Protein AF-A0A428TX42-F1 (afdb_monomer)

Sequence (982 aa):
MDSECCDTRRVIIVSAWRRVDDSQFLLLQKSKIISSPAYPDNRLILAALPWVLSVTWAGIGLGTAGYGNIGAWCWFTSDEVRLLVNFIPRWVIIVAILFMYGNLYYMLHRAHRRMLSLRYFSSDGVSRQRNTEGLQQPQERPGPSANRQPLSNPAESEDKINKMKNLARRMLLYPLAYMLIWSLPTAVRIYQSTRGVPAPFALQTVDKACIVLQGFIDAVIYGINESSLAHWRNLIFHKPDEEIEEIELGSNNYGFHSRTGLNSKTSQQIEVRSNSLSTLDTDQFDRAGASVNSSQAVRGSQRTHLNTMIRAFPHLPASLRRPLANLFRPRLLVRCYAITPPRSRDHTQNASTAKRKYPGLGLDIRHDDSIDRDAIYPIGIHFNCDGSESEMLLVREVAMMMVMESITDKPDWHVKVFDTEIANKWKAEALALPVDAMYKEIAEDRIAWPDKAFPGQAPKPKIVLDEACVDYCIKELRAKAEYFKRSGLVPTLDASATVVKSDIMIDEKLKHELRSAFEKLKEEQKANPDWHPGTESRVQDLVHPSLYPLVYGRTRVMQNEVVGVQDAISWVGKGEVIPQSTETPSLVDIRRSIDYSVGGSKVDPTFWSLDYQWLPSNLAFQSDGSVKFTSYINNLHPQKHRDIYNSIEKLVERSLCTWDFCLAQHSSGNSSGLGRTKPRFPRPVNPCDSNLSNWNPSMPEGVVNVMSEGTLTPMYTQSEPNQDNEFEYNDYSDPRIIKWAETREAVQPNPPEFSAWPYGVARIPPLRERFQDSGLQIIVKMASIELDPDKNPSFPLGGWHVEGQMNEHIIGTALYYLDSENITPSSLQFRMQTSPYQDEYQTAVDQNSFSWMEQVFGVLLGPMSGGACLQNYGRVETREGRLLAFPNVFHHRVTPFELADKTKPGHRRFIALWLVDPFMRVISTANVPPQQEEWLEQKGIEGTMSAEEAKGHREKLMKERAAFRNDAEGSWEGVDYGFCEH

InterPro domains:
  IPR022596 G protein-coupled receptor GPR1/2/3, C-terminal [PF11970] (168-228)
  IPR023041 Glucose receptor Git3-like, N-terminal [PF11710] (45-113)
  IPR025340 Protein of unknown function DUF4246 [PTHR33119] (347-982)
  IPR049192 Domain of unknown function DUF4246, C-terminal [PF14033] (468-938)
  IPR049207 Domain of unknown function DUF4246, N-terminal [PF21666] (358-429)

Solvent-accessible surface area (backbone atoms only — not comparable to full-atom values): 58770 Å² total; per-residue (Å²): 142,77,82,89,81,86,90,73,94,78,91,84,90,84,79,79,91,79,72,63,65,64,71,59,53,60,68,65,70,78,58,98,80,85,85,62,93,88,58,78,90,54,61,67,55,66,65,42,47,64,55,54,53,51,52,53,34,51,50,53,36,45,77,74,48,33,76,37,79,73,88,85,54,77,37,59,62,41,56,61,50,44,43,62,55,56,48,48,56,50,52,53,52,48,51,51,49,50,51,53,53,47,52,51,48,49,53,52,49,54,50,47,51,56,53,47,52,52,53,47,57,63,48,61,72,70,73,75,82,86,91,83,82,89,80,91,84,83,89,86,85,86,80,88,80,81,88,83,79,83,80,80,63,68,66,61,61,50,50,57,50,48,52,52,52,50,50,54,51,56,62,56,44,52,60,55,51,49,48,61,47,46,47,57,42,49,52,52,45,52,48,28,55,76,64,76,46,84,69,58,69,71,59,53,53,48,36,55,46,35,63,62,47,45,63,55,50,53,48,49,70,71,55,67,42,73,69,50,50,50,51,51,44,56,72,74,55,77,73,84,90,76,92,80,82,88,82,88,83,84,90,80,90,82,83,83,84,83,85,86,88,76,91,82,82,84,80,90,82,84,82,92,85,84,84,86,84,84,84,88,81,85,88,84,89,88,82,87,87,89,81,88,86,86,88,90,81,92,89,86,68,89,82,62,64,74,71,57,68,72,70,78,63,87,88,65,63,75,83,62,56,61,65,63,62,62,77,75,59,83,91,78,80,82,79,79,73,85,74,77,76,77,82,82,74,85,69,76,91,72,76,90,75,73,80,61,61,21,48,58,50,86,44,51,62,83,59,75,61,66,89,82,43,78,57,41,65,29,35,42,78,53,83,58,28,78,72,21,50,25,76,89,56,40,46,44,54,37,49,42,34,46,50,47,45,62,46,70,72,40,88,63,34,68,59,44,55,76,37,68,69,58,36,52,51,51,44,53,55,59,68,66,55,61,53,70,63,54,49,41,65,49,27,62,62,69,66,75,78,59,102,62,79,58,91,57,55,58,45,82,70,89,67,64,72,52,72,66,48,48,51,46,39,54,54,47,49,48,52,48,22,63,40,23,79,75,69,48,45,42,84,32,54,57,22,46,51,19,34,34,36,24,72,64,69,66,49,73,65,60,52,48,53,49,51,52,42,50,54,53,51,51,63,72,33,61,90,65,67,48,54,42,84,94,44,84,70,30,33,37,48,72,25,39,46,60,47,73,41,45,33,45,59,59,33,30,35,37,73,54,80,73,28,32,35,92,56,24,79,80,38,47,53,47,59,49,65,37,71,53,68,85,89,67,80,50,76,70,57,51,79,65,35,62,43,48,40,83,90,16,88,38,78,54,78,73,51,41,68,63,54,53,37,58,44,26,18,36,32,40,65,42,97,88,72,53,58,42,68,50,12,31,51,64,78,46,60,48,84,86,38,49,68,47,52,58,46,50,35,56,48,47,64,49,45,47,64,42,48,51,31,22,44,44,38,22,36,89,96,42,68,41,32,34,45,43,61,50,65,84,63,78,81,78,79,66,50,18,56,84,41,56,82,46,32,44,69,50,79,58,88,80,52,62,52,59,70,75,66,67,84,84,78,94,84,83,83,87,83,88,87,80,97,70,85,85,77,84,75,80,73,75,80,42,68,68,57,40,52,43,38,46,60,26,26,54,56,73,85,77,72,64,85,89,72,76,78,68,66,80,61,64,72,56,79,48,63,69,76,74,32,46,90,77,22,44,37,39,36,59,32,33,38,36,37,44,30,36,54,92,80,37,43,55,46,72,68,49,68,67,40,53,70,78,47,65,59,49,44,40,31,31,42,34,37,37,25,69,43,66,40,48,55,46,83,37,30,41,36,36,31,33,38,30,62,39,69,40,70,90,47,58,88,42,41,57,89,94,26,45,68,38,47,26,70,44,45,37,46,47,66,51,85,92,58,73,19,37,29,57,47,43,47,46,69,46,78,64,49,63,52,30,37,38,26,33,34,24,22,42,32,32,28,44,48,44,36,34,41,62,51,64,89,41,61,25,38,42,30,36,36,41,40,34,36,30,38,74,84,62,64,60,65,27,26,20,23,31,39,62,43,60,34,87,82,44,95,66,72,89,52,62,56,43,38,52,73,66,56,26,50,58,50,26,53,52,51,53,51,47,52,54,48,45,39,53,56,44,48,54,51,54,60,64,38,50,38,42,63,86,83,129

Structure (mmCIF, N/CA/C/O backbone):
data_AF-A0A428TX42-F1
#
_entry.id   AF-A0A428TX42-F1
#
loop_
_atom_site.group_PDB
_atom_site.id
_atom_site.type_symbol
_atom_site.label_atom_id
_atom_site.label_alt_id
_atom_site.label_comp_id
_atom_site.label_asym_id
_atom_site.label_entity_id
_atom_site.label_seq_id
_atom_site.pdbx_PDB_ins_code
_atom_site.Cartn_x
_atom_site.Cartn_y
_atom_site.Cartn_z
_atom_site.occupancy
_atom_site.B_iso_or_equiv
_atom_site.auth_seq_id
_atom_site.auth_comp_id
_atom_site.auth_asym_id
_atom_site.auth_atom_id
_atom_site.pdbx_PDB_model_num
ATOM 1 N N . MET A 1 1 ? 60.419 65.254 -2.018 1.00 29.95 1 MET A N 1
ATOM 2 C CA . MET A 1 1 ? 60.829 64.579 -0.773 1.00 29.95 1 MET A CA 1
ATOM 3 C C . MET A 1 1 ? 59.709 63.688 -0.231 1.00 29.95 1 MET A C 1
ATOM 5 O O . MET A 1 1 ? 59.156 63.994 0.815 1.00 29.95 1 MET A O 1
ATOM 9 N N . ASP A 1 2 ? 59.277 62.621 -0.910 1.00 26.75 2 ASP A N 1
ATOM 10 C CA . ASP A 1 2 ? 59.524 62.203 -2.306 1.00 26.75 2 ASP A CA 1
ATOM 11 C C . ASP A 1 2 ? 58.310 61.478 -2.894 1.00 26.75 2 ASP A C 1
ATOM 13 O O . ASP A 1 2 ? 57.400 61.066 -2.177 1.00 26.75 2 ASP A O 1
ATOM 17 N N . SER A 1 3 ? 58.268 61.445 -4.224 1.00 31.53 3 SER A N 1
ATOM 18 C CA . SER A 1 3 ? 57.235 60.802 -5.034 1.00 31.53 3 SER A CA 1
ATOM 19 C C . SER A 1 3 ? 57.509 59.305 -5.225 1.00 31.53 3 SER A C 1
ATOM 21 O O . SER A 1 3 ? 58.548 58.801 -4.817 1.00 31.53 3 SER A O 1
ATOM 23 N N . GLU A 1 4 ? 56.585 58.633 -5.917 1.00 37.56 4 GLU A N 1
ATOM 24 C CA . GLU A 1 4 ? 56.716 57.263 -6.440 1.00 37.56 4 GLU A CA 1
ATOM 25 C C . GLU A 1 4 ? 56.729 56.129 -5.401 1.00 37.56 4 GLU A C 1
ATOM 27 O O . GLU A 1 4 ? 57.765 55.660 -4.939 1.00 37.56 4 GLU A O 1
ATOM 32 N N . CYS A 1 5 ? 55.543 55.567 -5.148 1.00 23.73 5 CYS A N 1
ATOM 33 C CA . CYS A 1 5 ? 55.428 54.133 -4.890 1.00 23.73 5 CYS A CA 1
ATOM 34 C C . CYS A 1 5 ? 54.065 53.607 -5.375 1.00 23.73 5 CYS A C 1
ATOM 36 O O . CYS A 1 5 ? 53.024 54.146 -5.005 1.00 23.73 5 CYS A O 1
ATOM 38 N N . CYS A 1 6 ? 54.087 52.541 -6.182 1.00 25.77 6 CYS A N 1
ATOM 39 C CA . CYS A 1 6 ? 52.932 51.726 -6.584 1.00 25.77 6 CYS A CA 1
ATOM 40 C C . CYS A 1 6 ? 51.797 52.391 -7.403 1.00 25.77 6 CYS A C 1
ATOM 42 O O . CYS A 1 6 ? 50.627 52.275 -7.042 1.00 25.77 6 CYS A O 1
ATOM 44 N N . ASP A 1 7 ? 52.106 52.897 -8.604 1.00 28.52 7 ASP A N 1
ATOM 45 C CA . ASP A 1 7 ? 51.321 52.453 -9.772 1.00 28.52 7 ASP A CA 1
ATOM 46 C C . ASP A 1 7 ? 52.098 51.328 -10.465 1.00 28.52 7 ASP A C 1
ATOM 48 O O . ASP A 1 7 ? 53.157 51.553 -11.054 1.00 28.52 7 ASP A O 1
ATOM 52 N N . THR A 1 8 ? 51.622 50.086 -10.350 1.00 27.09 8 THR A N 1
ATOM 53 C CA . THR A 1 8 ? 52.074 48.992 -11.220 1.00 27.09 8 THR A CA 1
ATOM 54 C C . THR A 1 8 ? 51.039 47.871 -11.266 1.00 27.09 8 THR A C 1
ATOM 56 O O . THR A 1 8 ? 50.727 47.233 -10.261 1.00 27.09 8 THR A O 1
ATOM 59 N N . ARG A 1 9 ? 50.516 47.574 -12.459 1.00 32.47 9 ARG A N 1
ATOM 60 C CA . ARG A 1 9 ? 49.597 46.447 -12.677 1.00 32.47 9 ARG A CA 1
ATOM 61 C C . ARG A 1 9 ? 50.326 45.101 -12.597 1.00 32.47 9 ARG A C 1
ATOM 63 O O . ARG A 1 9 ? 51.231 44.867 -13.395 1.00 32.47 9 ARG A O 1
ATOM 70 N N . ARG A 1 10 ? 49.807 44.155 -11.804 1.00 26.23 10 ARG A N 1
ATOM 71 C CA . ARG A 1 10 ? 49.754 42.721 -12.169 1.00 26.23 10 ARG A CA 1
ATOM 72 C C . ARG A 1 10 ? 48.729 41.964 -11.322 1.00 26.23 10 ARG A C 1
ATOM 74 O O . ARG A 1 10 ? 48.896 41.809 -10.120 1.00 26.23 10 ARG A O 1
ATOM 81 N N . VAL A 1 11 ? 47.676 41.470 -11.973 1.00 33.00 11 VAL A N 1
ATOM 82 C CA . VAL A 1 11 ? 46.716 40.533 -11.372 1.00 33.00 11 VAL A CA 1
ATOM 83 C C . VAL A 1 11 ? 47.312 39.129 -11.430 1.00 33.00 11 VAL A C 1
ATOM 85 O O . VAL A 1 11 ? 47.628 38.648 -12.516 1.00 33.00 11 VAL A O 1
ATOM 88 N N . ILE A 1 12 ? 47.424 38.461 -10.281 1.00 26.16 12 ILE A N 1
ATOM 89 C CA . ILE A 1 12 ? 47.679 37.017 -10.189 1.00 26.16 12 ILE A CA 1
ATOM 90 C C . ILE A 1 12 ? 46.667 36.437 -9.195 1.00 26.16 12 ILE A C 1
ATOM 92 O O . ILE A 1 12 ? 46.923 36.369 -7.997 1.00 26.16 12 ILE A O 1
ATOM 96 N N . ILE A 1 13 ? 45.488 36.052 -9.695 1.00 29.42 13 ILE A N 1
ATOM 97 C CA . ILE A 1 13 ? 44.427 35.386 -8.913 1.00 29.42 13 ILE A CA 1
ATOM 98 C C . ILE A 1 13 ? 43.945 34.134 -9.669 1.00 29.42 13 ILE A C 1
ATOM 100 O O . ILE A 1 13 ? 42.767 33.974 -9.963 1.00 29.42 13 ILE A O 1
ATOM 104 N N . VAL A 1 14 ? 44.881 33.242 -10.016 1.00 33.50 14 VAL A N 1
ATOM 105 C CA . VAL A 1 14 ? 44.592 31.872 -10.480 1.00 33.50 14 VAL A CA 1
ATOM 106 C C . VAL A 1 14 ? 45.710 30.939 -9.996 1.00 33.50 14 VAL A C 1
ATOM 108 O O . VAL A 1 14 ? 46.796 30.957 -10.568 1.00 33.50 14 VAL A O 1
ATOM 111 N N . SER A 1 15 ? 45.458 30.161 -8.933 1.00 25.56 15 SER A N 1
ATOM 112 C CA . SER A 1 15 ? 46.177 28.906 -8.577 1.00 25.56 15 SER A CA 1
ATOM 113 C C . SER A 1 15 ? 45.827 28.386 -7.172 1.00 25.56 15 SER A C 1
ATOM 115 O O . SER A 1 15 ? 45.624 27.189 -7.002 1.00 25.56 15 SER A O 1
ATOM 117 N N . ALA A 1 16 ? 45.717 29.265 -6.169 1.00 25.62 16 ALA A N 1
ATOM 118 C CA . ALA A 1 16 ? 45.469 28.874 -4.770 1.00 25.62 16 ALA A CA 1
ATOM 119 C C . ALA A 1 16 ? 43.995 28.530 -4.448 1.00 25.62 16 ALA A C 1
ATOM 121 O O . ALA A 1 16 ? 43.705 27.879 -3.448 1.00 25.62 16 ALA A O 1
ATOM 122 N N . TRP A 1 17 ? 43.060 28.946 -5.304 1.00 27.25 17 TRP A N 1
ATOM 123 C CA . TRP A 1 17 ? 41.604 28.972 -5.070 1.00 27.25 17 TRP A CA 1
ATOM 124 C C . TRP A 1 17 ? 40.878 27.608 -5.158 1.00 27.25 17 TRP A C 1
ATOM 126 O O . TRP A 1 17 ? 39.674 27.570 -5.381 1.00 27.25 17 TRP A O 1
ATOM 136 N N . ARG A 1 18 ? 41.594 26.478 -5.054 1.00 26.02 18 ARG A N 1
ATOM 137 C CA . ARG A 1 18 ? 41.039 25.136 -5.341 1.00 26.02 18 ARG A CA 1
ATOM 138 C C . ARG A 1 18 ? 41.632 24.006 -4.485 1.00 26.02 18 ARG A C 1
ATOM 140 O O . ARG A 1 18 ? 41.858 22.912 -4.987 1.00 26.02 18 ARG A O 1
ATOM 147 N N . ARG A 1 19 ? 42.014 24.304 -3.237 1.00 28.06 19 ARG A N 1
ATOM 148 C CA . ARG A 1 19 ? 42.573 23.297 -2.304 1.00 28.06 19 ARG A CA 1
ATOM 149 C C . ARG A 1 19 ? 42.284 23.549 -0.815 1.00 28.06 19 ARG A C 1
ATOM 151 O O . ARG A 1 19 ? 42.869 22.893 0.043 1.00 28.06 19 ARG A O 1
ATOM 158 N N . VAL A 1 20 ? 41.428 24.530 -0.508 1.00 29.72 20 VAL A N 1
ATOM 159 C CA . VAL A 1 20 ? 41.062 24.928 0.869 1.00 29.72 20 VAL A CA 1
ATOM 160 C C . VAL A 1 20 ? 39.581 24.653 1.169 1.00 29.72 20 VAL A C 1
ATOM 162 O O . VAL A 1 20 ? 39.264 24.341 2.311 1.00 29.72 20 VAL A O 1
ATOM 165 N N . ASP A 1 21 ? 38.696 24.668 0.162 1.00 32.75 21 ASP A N 1
ATOM 166 C CA . ASP A 1 21 ? 37.300 24.222 0.318 1.00 32.75 21 ASP A CA 1
ATOM 167 C C . ASP A 1 21 ? 37.222 22.745 0.740 1.00 32.75 21 ASP A C 1
ATOM 169 O O . ASP A 1 21 ? 36.602 22.414 1.753 1.00 32.75 21 ASP A O 1
ATOM 173 N N . ASP A 1 22 ? 37.909 21.860 0.007 1.00 30.05 22 ASP A N 1
ATOM 174 C CA . ASP A 1 22 ? 37.802 20.398 0.150 1.00 30.05 22 ASP A CA 1
ATOM 175 C C . ASP A 1 22 ? 38.069 19.910 1.586 1.00 30.05 22 ASP A C 1
ATOM 177 O O . ASP A 1 22 ? 37.405 18.999 2.089 1.00 30.05 22 ASP A O 1
ATOM 181 N N . SER A 1 23 ? 39.025 20.541 2.279 1.00 28.56 23 SER A N 1
ATOM 182 C CA . SER A 1 23 ? 39.456 20.139 3.622 1.00 28.56 23 SER A CA 1
ATOM 183 C C . SER A 1 23 ? 38.527 20.612 4.747 1.00 28.56 23 SER A C 1
ATOM 185 O O . SER A 1 23 ? 38.522 19.991 5.811 1.00 28.56 23 SER A O 1
ATOM 187 N N . GLN A 1 24 ? 37.686 21.630 4.521 1.00 29.58 24 GLN A N 1
ATOM 188 C CA . GLN A 1 24 ? 36.560 21.927 5.421 1.00 29.58 24 GLN A CA 1
ATOM 189 C C . GLN A 1 24 ? 35.307 21.118 5.055 1.00 29.58 24 GLN A C 1
ATOM 191 O O . GLN A 1 24 ? 34.583 20.683 5.954 1.00 29.58 24 GLN A O 1
ATOM 196 N N . PHE A 1 25 ? 35.084 20.837 3.767 1.00 29.98 25 PHE A N 1
ATOM 197 C CA . PHE A 1 25 ? 33.951 20.031 3.294 1.00 29.98 25 PHE A CA 1
ATOM 198 C C . PHE A 1 25 ? 33.965 18.604 3.878 1.00 29.98 25 PHE A C 1
ATOM 200 O O . PHE A 1 25 ? 32.959 18.133 4.416 1.00 29.98 25 PHE A O 1
ATOM 207 N N . LEU A 1 26 ? 35.132 17.948 3.865 1.00 32.34 26 LEU A N 1
ATOM 208 C CA . LEU A 1 26 ? 35.323 16.576 4.363 1.00 32.34 26 LEU A CA 1
ATOM 209 C C . LEU A 1 26 ? 35.004 16.381 5.858 1.00 32.34 26 LEU A C 1
ATOM 211 O O . LEU A 1 26 ? 34.656 15.273 6.269 1.00 32.34 26 LEU A O 1
ATOM 215 N N . LEU A 1 27 ? 35.097 17.431 6.682 1.00 30.95 27 LEU A N 1
ATOM 216 C CA . LEU A 1 27 ? 34.817 17.343 8.123 1.00 30.95 27 LEU A CA 1
ATOM 217 C C . LEU A 1 27 ? 33.318 17.361 8.457 1.00 30.95 27 LEU A C 1
ATOM 219 O O . LEU A 1 27 ? 32.926 16.807 9.483 1.00 30.95 27 LEU A O 1
ATOM 223 N N . LEU A 1 28 ? 32.476 17.934 7.591 1.00 30.20 28 LEU A N 1
ATOM 224 C CA . LEU A 1 28 ? 31.014 17.904 7.741 1.00 30.20 28 LEU A CA 1
ATOM 225 C C . LEU A 1 28 ? 30.383 16.627 7.162 1.00 30.20 28 LEU A C 1
ATOM 227 O O . LEU A 1 28 ? 29.276 16.258 7.544 1.00 30.20 28 LEU A O 1
ATOM 231 N N . GLN A 1 29 ? 31.090 15.914 6.283 1.00 28.75 29 GLN A N 1
ATOM 232 C CA . GLN A 1 29 ? 30.571 14.723 5.601 1.00 28.75 29 GLN A CA 1
ATOM 233 C C . GLN A 1 29 ? 30.503 13.467 6.499 1.00 28.75 29 GLN A C 1
ATOM 235 O O . GLN A 1 29 ? 29.820 12.504 6.157 1.00 28.75 29 GLN A O 1
ATOM 240 N N . LYS A 1 30 ? 31.175 13.457 7.663 1.00 29.95 30 LYS A N 1
ATOM 241 C CA . LYS A 1 30 ? 31.273 12.284 8.562 1.00 29.95 30 LYS A CA 1
ATOM 242 C C . LYS A 1 30 ? 30.265 12.242 9.725 1.00 29.95 30 LYS A C 1
ATOM 244 O O . LYS A 1 30 ? 30.434 11.442 10.643 1.00 29.95 30 LYS A O 1
ATOM 249 N N . SER A 1 31 ? 29.197 13.045 9.701 1.00 30.83 31 SER A N 1
ATOM 250 C CA . SER A 1 31 ? 28.171 13.072 10.761 1.00 30.83 31 SER A CA 1
ATOM 251 C C . SER A 1 31 ? 26.724 13.006 10.233 1.00 30.83 31 SER A C 1
ATOM 253 O O . SER A 1 31 ? 25.964 13.968 10.346 1.00 30.83 31 SER A O 1
ATOM 255 N N . LYS A 1 32 ? 26.302 11.820 9.749 1.00 32.25 32 LYS A N 1
ATOM 256 C CA . LYS A 1 32 ? 24.892 11.440 9.459 1.00 32.25 32 LYS A CA 1
ATOM 257 C C . LYS A 1 32 ? 24.007 11.422 10.737 1.00 32.25 32 LYS A C 1
ATOM 259 O O . LYS A 1 32 ? 23.503 10.380 11.139 1.00 32.25 32 LYS A O 1
ATOM 264 N N . ILE A 1 33 ? 23.873 12.556 11.434 1.00 29.39 33 ILE A N 1
ATOM 265 C CA . ILE A 1 33 ? 23.081 12.709 12.679 1.00 29.39 33 ILE A CA 1
ATOM 266 C C . ILE A 1 33 ? 22.142 13.936 12.632 1.00 29.39 33 ILE A C 1
ATOM 268 O O . ILE A 1 33 ? 21.227 14.038 13.445 1.00 29.39 33 ILE A O 1
ATOM 272 N N . ILE A 1 34 ? 22.299 14.848 11.661 1.00 30.14 34 ILE A N 1
ATOM 273 C CA . ILE A 1 34 ? 21.382 15.987 11.449 1.00 30.14 34 ILE A CA 1
ATOM 274 C C . ILE A 1 34 ? 20.886 15.998 9.996 1.00 30.14 34 ILE A C 1
ATOM 276 O O . ILE A 1 34 ? 21.194 16.889 9.211 1.00 30.14 34 ILE A O 1
ATOM 280 N N . SER A 1 35 ? 20.108 14.976 9.647 1.00 29.47 35 SER A N 1
ATOM 281 C CA . SER A 1 35 ? 19.353 14.874 8.395 1.00 29.47 35 SER A CA 1
ATOM 282 C C . SER A 1 35 ? 17.888 14.599 8.738 1.00 29.47 35 SER A C 1
ATOM 284 O O . SER A 1 35 ? 17.494 13.456 8.945 1.00 29.47 35 SER A O 1
ATOM 286 N N . SER A 1 36 ? 17.101 15.669 8.872 1.00 28.47 36 SER A N 1
ATOM 287 C CA . SER A 1 36 ? 15.658 15.627 9.138 1.00 28.47 36 SER A CA 1
ATOM 288 C C . SER A 1 36 ? 14.933 16.436 8.054 1.00 28.47 36 SER A C 1
ATOM 290 O O . SER A 1 36 ? 15.426 17.520 7.731 1.00 28.47 36 SER A O 1
ATOM 292 N N . PRO A 1 37 ? 13.786 15.986 7.499 1.00 29.62 37 PRO A N 1
ATOM 293 C CA . PRO A 1 37 ? 13.192 16.592 6.294 1.00 29.62 37 PRO A CA 1
ATOM 294 C C . PRO A 1 37 ? 12.644 18.023 6.454 1.00 29.62 37 PRO A C 1
ATOM 296 O O . PRO A 1 37 ? 12.145 18.602 5.495 1.00 29.62 37 PRO A O 1
ATOM 299 N N . ALA A 1 38 ? 12.691 18.598 7.659 1.00 32.97 38 ALA A N 1
ATOM 300 C CA . ALA A 1 38 ? 12.035 19.862 8.001 1.00 32.97 38 ALA A CA 1
ATOM 301 C C . ALA A 1 38 ? 12.805 21.141 7.599 1.00 32.97 38 ALA A C 1
ATOM 303 O O . ALA A 1 38 ? 12.337 22.241 7.892 1.00 32.97 38 ALA A O 1
ATOM 304 N N . TYR A 1 39 ? 13.972 21.026 6.955 1.00 34.41 39 TYR A N 1
ATOM 305 C CA . TYR A 1 39 ? 14.781 22.171 6.523 1.00 34.41 39 TYR A CA 1
ATOM 306 C C . TYR A 1 39 ? 15.219 22.016 5.057 1.00 34.41 39 TYR A C 1
ATOM 308 O O . TYR A 1 39 ? 15.796 20.982 4.721 1.00 34.41 39 TYR A O 1
ATOM 316 N N . PRO A 1 40 ? 14.998 23.023 4.185 1.00 38.06 40 PRO A N 1
ATOM 317 C CA . PRO A 1 40 ? 15.529 23.001 2.822 1.00 38.06 40 PRO A CA 1
ATOM 318 C C . PRO A 1 40 ? 17.065 23.014 2.837 1.00 38.06 40 PRO A C 1
ATOM 320 O O . PRO A 1 40 ? 17.670 23.525 3.785 1.00 38.06 40 PRO A O 1
ATOM 323 N N . ASP A 1 41 ? 17.690 22.459 1.789 1.00 49.62 41 ASP A N 1
ATOM 324 C CA . ASP A 1 41 ? 19.135 22.177 1.733 1.00 49.62 41 ASP A CA 1
ATOM 325 C C . ASP A 1 41 ? 19.983 23.454 1.544 1.00 49.62 41 ASP A C 1
ATOM 327 O O . ASP A 1 41 ? 20.590 23.731 0.508 1.00 49.62 41 ASP A O 1
ATOM 331 N N . ASN A 1 42 ? 19.997 24.278 2.591 1.00 49.53 42 ASN A N 1
ATOM 332 C CA . ASN A 1 42 ? 20.498 25.648 2.639 1.00 49.53 42 ASN A CA 1
ATOM 333 C C . ASN A 1 42 ? 22.037 25.757 2.598 1.00 49.53 42 ASN A C 1
ATOM 335 O O . ASN A 1 42 ? 22.591 26.749 3.073 1.00 49.53 42 ASN A O 1
ATOM 339 N N . ARG A 1 43 ? 22.751 24.785 2.014 1.00 58.91 43 ARG A N 1
ATOM 340 C CA . ARG A 1 43 ? 24.224 24.789 1.880 1.00 58.91 43 ARG A CA 1
ATOM 341 C C . ARG A 1 43 ? 24.731 26.064 1.222 1.00 58.91 43 ARG A C 1
ATOM 343 O O . ARG A 1 43 ? 25.683 26.662 1.711 1.00 58.91 43 ARG A O 1
ATOM 350 N N . LEU A 1 44 ? 24.053 26.519 0.165 1.00 63.44 44 LEU A N 1
ATOM 351 C CA . LEU A 1 44 ? 24.403 27.755 -0.535 1.00 63.44 44 LEU A CA 1
ATOM 352 C C . LEU A 1 44 ? 24.259 28.990 0.373 1.00 63.44 44 LEU A C 1
ATOM 354 O O . LEU A 1 44 ? 25.095 29.886 0.329 1.00 63.44 44 LEU A O 1
ATOM 358 N N . ILE A 1 45 ? 23.232 29.019 1.231 1.00 69.44 45 ILE A N 1
ATOM 359 C CA . ILE A 1 45 ? 22.996 30.108 2.191 1.00 69.44 45 ILE A CA 1
ATOM 360 C C . ILE A 1 45 ? 24.038 30.061 3.313 1.00 69.44 45 ILE A C 1
ATOM 362 O O . ILE A 1 45 ? 24.620 31.090 3.639 1.00 69.44 45 ILE A O 1
ATOM 366 N N . LEU A 1 46 ? 24.321 28.881 3.871 1.00 67.56 46 LEU A N 1
ATOM 367 C CA . LEU A 1 46 ? 25.332 28.693 4.917 1.00 67.56 46 LEU A CA 1
ATOM 368 C C . LEU A 1 46 ? 26.746 29.037 4.424 1.00 67.56 46 LEU A C 1
ATOM 370 O O . LEU A 1 46 ? 27.509 29.647 5.168 1.00 67.56 46 LEU A O 1
ATOM 374 N N . ALA A 1 47 ? 27.072 28.715 3.169 1.00 71.62 47 ALA A N 1
ATOM 375 C CA . ALA A 1 47 ? 28.327 29.106 2.534 1.00 71.62 47 ALA A CA 1
ATOM 376 C C . ALA A 1 47 ? 28.383 30.612 2.220 1.00 71.62 47 ALA A C 1
ATOM 378 O O . ALA A 1 47 ? 29.417 31.240 2.430 1.00 71.62 47 ALA A O 1
ATOM 379 N N . ALA A 1 48 ? 27.287 31.219 1.749 1.00 77.12 48 ALA A N 1
ATOM 380 C CA . ALA A 1 48 ? 27.246 32.641 1.403 1.00 77.12 48 ALA A CA 1
ATOM 381 C C . ALA A 1 48 ? 27.213 33.576 2.626 1.00 77.12 48 ALA A C 1
ATOM 383 O O . ALA A 1 48 ? 27.767 34.674 2.570 1.00 77.12 48 ALA A O 1
ATOM 384 N N . LEU A 1 49 ? 26.580 33.167 3.729 1.00 79.81 49 LEU A N 1
ATOM 385 C CA . LEU A 1 49 ? 26.303 34.018 4.892 1.00 79.81 49 LEU A CA 1
ATOM 386 C C . LEU A 1 49 ? 27.566 34.655 5.520 1.00 79.81 49 LEU A C 1
ATOM 388 O O . LEU A 1 49 ? 27.534 35.866 5.754 1.00 79.81 49 LEU A O 1
ATOM 392 N N . PRO A 1 50 ? 28.696 33.942 5.729 1.00 79.94 50 PRO A N 1
ATOM 393 C CA . PRO A 1 50 ? 29.942 34.553 6.199 1.00 79.94 50 PRO A CA 1
ATOM 394 C C . PRO A 1 50 ? 30.492 35.627 5.250 1.00 79.94 50 PRO A C 1
ATOM 396 O O . PRO A 1 50 ? 30.932 36.685 5.707 1.00 79.94 50 PRO A O 1
ATOM 399 N N . TRP A 1 51 ? 30.438 35.389 3.935 1.00 84.19 51 TRP A N 1
ATOM 400 C CA . TRP A 1 51 ? 30.930 36.326 2.921 1.00 84.19 51 TRP A CA 1
ATOM 401 C C . TRP A 1 51 ? 30.040 37.563 2.810 1.00 84.19 51 TRP A C 1
ATOM 403 O O . TRP A 1 51 ? 30.551 38.680 2.860 1.00 84.19 51 TRP A O 1
ATOM 413 N N . VAL A 1 52 ? 28.718 37.378 2.731 1.00 85.50 52 VAL A N 1
ATOM 414 C CA . VAL A 1 52 ? 27.742 38.476 2.659 1.00 85.50 52 VAL A CA 1
ATOM 415 C C . VAL A 1 52 ? 27.861 39.373 3.889 1.00 85.50 52 VAL A C 1
ATOM 417 O O . VAL A 1 52 ? 28.036 40.579 3.734 1.00 85.50 52 VAL A O 1
ATOM 420 N N . LEU A 1 53 ? 27.883 38.806 5.102 1.00 82.25 53 LEU A N 1
ATOM 421 C CA . LEU A 1 53 ? 28.070 39.593 6.326 1.00 82.25 53 LEU A CA 1
ATOM 422 C C . LEU A 1 53 ? 29.413 40.338 6.334 1.00 82.25 53 LEU A C 1
ATOM 424 O O . LEU A 1 53 ? 29.446 41.522 6.667 1.00 82.25 53 LEU A O 1
ATOM 428 N N . SER A 1 54 ? 30.509 39.682 5.940 1.00 83.06 54 SER A N 1
ATOM 429 C CA . SER A 1 54 ? 31.843 40.302 5.922 1.00 83.06 54 SER A CA 1
ATOM 430 C C . SER A 1 54 ? 31.932 41.469 4.933 1.00 83.06 54 SER A C 1
ATOM 432 O O . SER A 1 54 ? 32.475 42.520 5.274 1.00 83.06 54 SER A O 1
ATOM 434 N N . VAL A 1 55 ? 31.365 41.317 3.731 1.00 86.56 55 VAL A N 1
ATOM 435 C CA . VAL A 1 55 ? 31.324 42.369 2.702 1.00 86.56 55 VAL A CA 1
ATOM 436 C C . VAL A 1 55 ? 30.415 43.523 3.130 1.00 86.56 55 VAL A C 1
ATOM 438 O O . VAL A 1 55 ? 30.816 44.681 3.005 1.00 86.56 55 VAL A O 1
ATOM 441 N N . THR A 1 56 ? 29.234 43.242 3.692 1.00 85.50 56 THR A N 1
ATOM 442 C CA . THR A 1 56 ? 28.321 44.277 4.204 1.00 85.50 56 THR A CA 1
ATOM 443 C C . THR A 1 56 ? 28.980 45.107 5.305 1.00 85.50 56 THR A C 1
ATOM 445 O O . THR A 1 56 ? 28.992 46.336 5.220 1.00 85.50 56 THR A O 1
ATOM 448 N N . TRP A 1 57 ? 29.592 44.463 6.304 1.00 82.56 57 TRP A N 1
ATOM 449 C CA . TRP A 1 57 ? 30.298 45.166 7.377 1.00 82.56 57 TRP A CA 1
ATOM 450 C C . TRP A 1 57 ? 31.501 45.964 6.854 1.00 82.56 57 TRP A C 1
ATOM 452 O O . TRP A 1 57 ? 31.647 47.138 7.200 1.00 82.56 57 TRP A O 1
ATOM 462 N N . ALA A 1 58 ? 32.319 45.394 5.962 1.00 81.50 58 ALA A N 1
ATOM 463 C CA . ALA A 1 58 ? 33.440 46.111 5.352 1.00 81.50 58 ALA A CA 1
ATOM 464 C C . ALA A 1 58 ? 32.990 47.359 4.565 1.00 81.50 58 ALA A C 1
ATOM 466 O O . ALA A 1 58 ? 33.608 48.416 4.694 1.00 81.50 58 ALA A O 1
ATOM 467 N N . GLY A 1 59 ? 31.887 47.264 3.812 1.00 83.69 59 GLY A N 1
ATOM 468 C CA . GLY A 1 59 ? 31.292 48.390 3.086 1.00 83.69 59 GLY A CA 1
ATOM 469 C C . GLY A 1 59 ? 30.789 49.506 4.009 1.00 83.69 59 GLY A C 1
ATOM 470 O O . GLY A 1 59 ? 31.070 50.678 3.760 1.00 83.69 59 GLY A O 1
ATOM 471 N N . ILE A 1 60 ? 30.122 49.151 5.114 1.00 82.88 60 ILE A N 1
ATOM 472 C CA . ILE A 1 60 ? 29.675 50.112 6.139 1.00 82.88 60 ILE A CA 1
ATOM 473 C C . ILE A 1 60 ? 30.877 50.832 6.772 1.00 82.88 60 ILE A C 1
ATOM 475 O O . ILE A 1 60 ? 30.869 52.058 6.887 1.00 82.88 60 ILE A O 1
ATOM 479 N N . GLY A 1 61 ? 31.934 50.100 7.145 1.00 79.81 61 GLY A N 1
ATOM 480 C CA . GLY A 1 61 ? 33.146 50.690 7.727 1.00 79.81 61 GLY A CA 1
ATOM 481 C C . GLY A 1 61 ? 33.904 51.607 6.759 1.00 79.81 61 GLY A C 1
ATOM 482 O O . GLY A 1 61 ? 34.348 52.691 7.145 1.00 79.81 61 GLY A O 1
ATOM 483 N N . LEU A 1 62 ? 33.992 51.216 5.483 1.00 82.06 62 LEU A N 1
ATOM 484 C CA . LEU A 1 62 ? 34.572 52.034 4.415 1.00 82.06 62 LEU A CA 1
ATOM 485 C C . LEU A 1 62 ? 33.801 53.350 4.243 1.00 82.06 62 LEU A C 1
ATOM 487 O O . LEU A 1 62 ? 34.416 54.414 4.257 1.00 82.06 62 LEU A O 1
ATOM 491 N N . GLY A 1 63 ? 32.472 53.282 4.119 1.00 78.75 63 GLY A N 1
ATOM 492 C CA . GLY A 1 63 ? 31.621 54.450 3.874 1.00 78.75 63 GLY A CA 1
ATOM 493 C C . GLY A 1 63 ? 31.504 55.425 5.052 1.00 78.75 63 GLY A C 1
ATOM 494 O O . GLY A 1 63 ? 31.179 56.587 4.835 1.00 78.75 63 GLY A O 1
ATOM 495 N N . THR A 1 64 ? 31.775 54.979 6.284 1.00 79.94 64 THR A N 1
ATOM 496 C CA . THR A 1 64 ? 31.638 55.806 7.501 1.00 79.94 64 THR A CA 1
ATOM 497 C C . THR A 1 64 ? 32.948 56.400 8.020 1.00 79.94 64 THR A C 1
ATOM 499 O O . THR A 1 64 ? 32.909 57.454 8.649 1.00 79.94 64 THR A O 1
ATOM 502 N N . ALA A 1 65 ? 34.103 55.766 7.774 1.00 76.88 65 ALA A N 1
ATOM 503 C CA . ALA A 1 65 ? 35.393 56.232 8.303 1.00 76.88 65 ALA A CA 1
ATOM 504 C C . ALA A 1 65 ? 36.560 56.235 7.299 1.00 76.88 65 ALA A C 1
ATOM 506 O O . ALA A 1 65 ? 37.606 56.818 7.596 1.00 76.88 65 ALA A O 1
ATOM 507 N N . GLY A 1 66 ? 36.435 55.576 6.143 1.00 78.12 66 GLY A N 1
ATOM 508 C CA . GLY A 1 66 ? 37.559 55.361 5.228 1.00 78.12 66 GLY A CA 1
ATOM 509 C C . GLY A 1 66 ? 38.709 54.549 5.846 1.00 78.12 66 GLY A C 1
ATOM 510 O O . GLY A 1 66 ? 38.664 54.147 7.010 1.00 78.12 66 GLY A O 1
ATOM 511 N N . TYR A 1 67 ? 39.762 54.306 5.064 1.00 80.75 67 TYR A N 1
ATOM 512 C CA . TYR A 1 67 ? 40.969 53.597 5.505 1.00 80.75 67 TYR A CA 1
ATOM 513 C C . TYR A 1 67 ? 42.150 54.558 5.696 1.00 80.75 67 TYR A C 1
ATOM 515 O O . TYR A 1 67 ? 42.324 55.498 4.924 1.00 80.75 67 TYR A O 1
ATOM 523 N N . GLY A 1 68 ? 42.993 54.289 6.694 1.00 74.81 68 GLY A N 1
ATOM 524 C CA . GLY A 1 68 ? 44.230 55.025 6.955 1.00 74.81 68 GLY A CA 1
ATOM 525 C C . GLY A 1 68 ? 45.266 54.195 7.717 1.00 74.81 68 GLY A C 1
ATOM 526 O O . GLY A 1 68 ? 44.976 53.113 8.232 1.00 74.81 68 GLY A O 1
ATOM 527 N N . ASN A 1 69 ? 46.500 54.698 7.788 1.00 77.25 69 ASN A N 1
ATOM 528 C CA . ASN A 1 69 ? 47.594 54.042 8.505 1.00 77.25 69 ASN A CA 1
ATOM 529 C C . ASN A 1 69 ? 47.432 54.203 10.028 1.00 77.25 69 ASN A C 1
ATOM 531 O O . ASN A 1 69 ? 47.386 55.324 10.529 1.00 77.25 69 ASN A O 1
ATOM 535 N N . ILE A 1 70 ? 47.406 53.085 10.761 1.00 68.94 70 ILE A N 1
ATOM 536 C CA . ILE A 1 70 ? 47.300 53.050 12.233 1.00 68.94 70 ILE A CA 1
ATOM 537 C C . ILE A 1 70 ? 48.604 52.599 12.932 1.00 68.94 70 ILE A C 1
ATOM 539 O O . ILE A 1 70 ? 48.601 52.070 14.050 1.00 68.94 70 ILE A O 1
ATOM 543 N N . GLY A 1 71 ? 49.744 52.750 12.251 1.00 64.88 71 GLY A N 1
ATOM 544 C CA . GLY A 1 71 ? 51.069 52.398 12.769 1.00 64.88 71 GLY A CA 1
ATOM 545 C C . GLY A 1 71 ? 51.304 50.888 12.891 1.00 64.88 71 GLY A C 1
ATOM 546 O O . GLY A 1 71 ? 51.916 50.446 13.863 1.00 64.88 71 GLY A O 1
ATOM 547 N N . ALA A 1 72 ? 50.742 50.094 11.976 1.00 65.56 72 ALA A N 1
ATOM 548 C CA . ALA A 1 72 ? 51.057 48.669 11.786 1.00 65.56 72 ALA A CA 1
ATOM 549 C C . ALA A 1 72 ? 50.545 48.167 10.425 1.00 65.56 72 ALA A C 1
ATOM 551 O O . ALA A 1 72 ? 51.283 47.555 9.663 1.00 65.56 72 ALA A O 1
ATOM 552 N N . TRP A 1 73 ? 49.286 48.476 10.114 1.00 78.81 73 TRP A N 1
ATOM 553 C CA . TRP A 1 73 ? 48.617 48.173 8.850 1.00 78.81 73 TRP A CA 1
ATOM 554 C C . TRP A 1 73 ? 47.600 49.276 8.516 1.00 78.81 73 TRP A C 1
ATOM 556 O O . TRP A 1 73 ? 47.385 50.201 9.306 1.00 78.81 73 TRP A O 1
ATOM 566 N N . CYS A 1 74 ? 46.984 49.193 7.336 1.00 81.62 74 CYS A N 1
ATOM 567 C CA . CYS A 1 74 ? 45.905 50.090 6.930 1.00 81.62 74 CYS A CA 1
ATOM 568 C C . CYS A 1 74 ? 44.562 49.579 7.485 1.00 81.62 74 CYS A C 1
ATOM 570 O O . CYS A 1 74 ? 44.225 48.412 7.289 1.00 81.62 74 CYS A O 1
ATOM 572 N N . TRP A 1 75 ? 43.802 50.414 8.198 1.00 79.31 75 TRP A N 1
ATOM 573 C CA . TRP A 1 75 ? 42.510 50.038 8.798 1.00 79.31 75 TRP A CA 1
ATOM 574 C C . TRP A 1 75 ? 41.561 51.246 8.883 1.00 79.31 75 TRP A C 1
ATOM 576 O O . TRP A 1 75 ? 41.946 52.357 8.523 1.00 79.31 75 TRP A O 1
ATOM 586 N N . PHE A 1 76 ? 40.325 51.048 9.354 1.00 83.88 76 PHE A N 1
ATOM 587 C CA . PHE A 1 76 ? 39.337 52.123 9.495 1.00 83.88 76 PHE A CA 1
ATOM 588 C C . PHE A 1 76 ? 39.867 53.236 10.403 1.00 83.88 76 PHE A C 1
ATOM 590 O O . PHE A 1 76 ? 40.510 52.929 11.408 1.00 83.88 76 PHE A O 1
ATOM 597 N N . THR A 1 77 ? 39.620 54.510 10.091 1.00 73.69 77 THR A N 1
ATOM 598 C CA . THR A 1 77 ? 40.234 55.626 10.845 1.00 73.69 77 THR A CA 1
ATOM 599 C C . THR A 1 77 ? 39.636 55.834 12.246 1.00 73.69 77 THR A C 1
ATOM 601 O O . THR A 1 77 ? 40.389 56.092 13.186 1.00 73.69 77 THR A O 1
ATOM 604 N N . SER A 1 78 ? 38.322 55.649 12.415 1.00 80.81 78 SER A N 1
ATOM 605 C CA . SER A 1 78 ? 37.605 55.808 13.693 1.00 80.81 78 SER A CA 1
ATOM 606 C C . SER A 1 78 ? 37.626 54.536 14.552 1.00 80.81 78 SER A C 1
ATOM 608 O O . SER A 1 78 ? 37.312 53.445 14.071 1.00 80.81 78 SER A O 1
ATOM 610 N N . ASP A 1 79 ? 37.938 54.676 15.846 1.00 77.19 79 ASP A N 1
ATOM 611 C CA . ASP A 1 79 ? 37.862 53.584 16.828 1.00 77.19 79 ASP A CA 1
ATOM 612 C C . ASP A 1 79 ? 36.427 53.120 17.117 1.00 77.19 79 ASP A C 1
ATOM 614 O O . ASP A 1 79 ? 36.208 51.929 17.337 1.00 77.19 79 ASP A O 1
ATOM 618 N N . GLU A 1 80 ? 35.439 54.014 17.038 1.00 78.75 80 GLU A N 1
ATOM 619 C CA . GLU A 1 80 ? 34.019 53.663 17.191 1.00 78.75 80 GLU A CA 1
ATOM 620 C C . GLU A 1 80 ? 33.553 52.760 16.043 1.00 78.75 80 GLU A C 1
ATOM 622 O O . GLU A 1 80 ? 32.895 51.742 16.263 1.00 78.75 80 GLU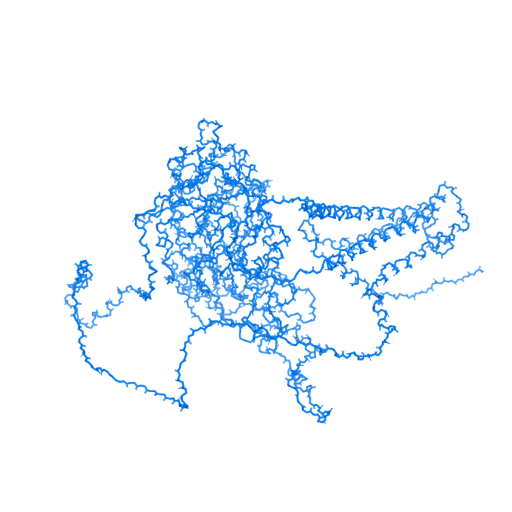 A O 1
ATOM 627 N N . VAL A 1 81 ? 33.976 53.078 14.814 1.00 81.56 81 VAL A N 1
ATOM 628 C CA . VAL A 1 81 ? 33.685 52.261 13.630 1.00 81.56 81 VAL A CA 1
ATOM 629 C C . VAL A 1 81 ? 34.427 50.924 13.696 1.00 81.56 81 VAL A C 1
ATOM 631 O O . VAL A 1 81 ? 33.827 49.897 13.390 1.00 81.56 81 VAL A O 1
ATOM 634 N N . ARG A 1 82 ? 35.682 50.875 14.178 1.00 82.06 82 ARG A N 1
ATOM 635 C CA . ARG A 1 82 ? 36.365 49.591 14.457 1.00 82.06 82 ARG A CA 1
ATOM 636 C C . ARG A 1 82 ? 35.553 48.740 15.440 1.00 82.06 82 ARG A C 1
ATOM 638 O O . ARG A 1 82 ? 35.323 47.561 15.162 1.00 82.06 82 ARG A O 1
ATOM 645 N N . LEU A 1 83 ? 35.111 49.326 16.557 1.00 81.94 83 LEU A N 1
ATOM 646 C CA . LEU A 1 83 ? 34.345 48.645 17.605 1.00 81.94 83 LEU A CA 1
ATOM 647 C C . LEU A 1 83 ? 33.027 48.071 17.053 1.00 81.94 83 LEU A C 1
ATOM 649 O O . LEU A 1 83 ? 32.774 46.874 17.203 1.00 81.94 83 LEU A O 1
ATOM 653 N N . LEU A 1 84 ? 32.244 48.898 16.354 1.00 82.38 84 LEU A N 1
ATOM 654 C CA . LEU A 1 84 ? 30.956 48.529 15.761 1.00 82.38 84 LEU A CA 1
ATOM 655 C C . LEU A 1 84 ? 31.083 47.457 14.670 1.00 82.38 84 LEU A C 1
ATOM 657 O O . LEU A 1 84 ? 30.345 46.477 14.682 1.00 82.38 84 LEU A O 1
ATOM 661 N N . VAL A 1 85 ? 32.012 47.642 13.730 1.00 82.75 85 VAL A N 1
ATOM 662 C CA . VAL A 1 85 ? 32.086 46.858 12.485 1.00 82.75 85 VAL A CA 1
ATOM 663 C C . VAL A 1 85 ? 32.884 45.559 12.646 1.00 82.75 85 VAL A C 1
ATOM 665 O O . VAL A 1 85 ? 32.669 44.613 11.894 1.00 82.75 85 VAL A O 1
ATOM 668 N N . ASN A 1 86 ? 33.817 45.488 13.603 1.00 79.25 86 ASN A N 1
ATOM 669 C CA . ASN A 1 86 ? 34.748 44.357 13.723 1.00 79.25 86 ASN A CA 1
ATOM 670 C C . ASN A 1 86 ? 34.681 43.641 15.080 1.00 79.25 86 ASN A C 1
ATOM 672 O O . ASN A 1 86 ? 34.723 42.413 15.117 1.00 79.25 86 ASN A O 1
ATOM 676 N N . PHE A 1 87 ? 34.562 44.371 16.194 1.00 83.81 87 PHE A N 1
ATOM 677 C CA . PHE A 1 87 ? 34.591 43.758 17.528 1.00 83.81 87 PHE A CA 1
ATOM 678 C C . PHE A 1 87 ? 33.213 43.256 17.977 1.00 83.81 87 PHE A C 1
ATOM 680 O O . PHE A 1 87 ? 33.113 42.114 18.425 1.00 83.81 87 PHE A O 1
ATOM 687 N N . ILE A 1 88 ? 32.143 44.043 17.817 1.00 84.06 88 ILE A N 1
ATOM 688 C CA . ILE A 1 88 ? 30.785 43.618 18.207 1.00 84.06 88 ILE A CA 1
ATOM 689 C C . ILE A 1 88 ? 30.352 42.320 17.486 1.00 84.06 88 ILE A C 1
ATOM 691 O O . ILE A 1 88 ? 29.942 41.388 18.184 1.00 84.06 88 ILE A O 1
ATOM 695 N N . PRO A 1 89 ? 30.514 42.159 16.153 1.00 84.00 89 PRO A N 1
ATOM 696 C CA . PRO A 1 89 ? 30.178 40.907 15.470 1.00 84.00 89 PRO A CA 1
ATOM 697 C C . PRO A 1 89 ? 30.951 39.687 15.993 1.00 84.00 89 PRO A C 1
ATOM 699 O O . PRO A 1 89 ? 30.367 38.611 16.123 1.00 84.00 89 PRO A O 1
ATOM 702 N N . ARG A 1 90 ? 32.233 39.841 16.368 1.00 83.31 90 ARG A N 1
ATOM 703 C CA . ARG A 1 90 ? 33.022 38.754 16.983 1.00 83.31 90 ARG A CA 1
ATOM 704 C C . ARG A 1 90 ? 32.423 38.312 18.312 1.00 83.31 90 ARG A C 1
ATOM 706 O O . ARG A 1 90 ? 32.273 37.114 18.525 1.00 83.31 90 ARG A O 1
ATOM 713 N N . TRP A 1 91 ? 32.035 39.248 19.177 1.00 86.12 91 TRP A N 1
ATOM 714 C CA . TRP A 1 91 ? 31.408 38.910 20.459 1.00 86.12 91 TRP A CA 1
ATOM 715 C C . TRP A 1 91 ? 30.031 38.266 20.297 1.00 86.12 91 TRP A C 1
ATOM 717 O O . TRP A 1 91 ? 29.737 37.313 21.014 1.00 86.12 91 TRP A O 1
ATOM 727 N N . VAL A 1 92 ? 29.227 38.694 19.318 1.00 84.88 92 VAL A N 1
ATOM 728 C CA . VAL A 1 92 ? 27.956 38.025 18.981 1.00 84.88 92 VAL A CA 1
ATOM 729 C C . VAL A 1 92 ? 28.197 36.574 18.544 1.00 84.88 92 VAL A C 1
ATOM 731 O O . VAL A 1 92 ? 27.547 35.669 19.066 1.00 84.88 92 VAL A O 1
ATOM 734 N N . ILE A 1 93 ? 29.167 36.331 17.655 1.00 83.12 93 ILE A N 1
ATOM 735 C CA . ILE A 1 93 ? 29.542 34.979 17.205 1.00 83.12 93 ILE A CA 1
ATOM 736 C C . ILE A 1 93 ? 30.047 34.130 18.381 1.00 83.12 93 ILE A C 1
ATOM 738 O O . ILE A 1 93 ? 29.588 33.007 18.571 1.00 83.12 93 ILE A O 1
ATOM 742 N N . ILE A 1 94 ? 30.945 34.669 19.208 1.00 82.50 94 ILE A N 1
ATOM 743 C CA . ILE A 1 94 ? 31.500 33.985 20.385 1.00 82.50 94 ILE A CA 1
ATOM 744 C C . ILE A 1 94 ? 30.391 33.601 21.378 1.00 82.50 94 ILE A C 1
ATOM 746 O O . ILE A 1 94 ? 30.352 32.458 21.830 1.00 82.50 94 ILE A O 1
ATOM 750 N N . VAL A 1 95 ? 29.455 34.507 21.683 1.00 83.31 95 VAL A N 1
ATOM 751 C CA . VAL A 1 95 ? 28.323 34.230 22.586 1.00 83.31 95 VAL A CA 1
ATOM 752 C C . VAL A 1 95 ? 27.365 33.195 21.988 1.00 83.31 95 VAL A C 1
ATOM 754 O O . VAL A 1 95 ? 26.939 32.288 22.703 1.00 83.31 95 VAL A O 1
ATOM 757 N N . ALA A 1 96 ? 27.072 33.260 20.685 1.00 81.69 96 ALA A N 1
ATOM 758 C CA . ALA A 1 96 ? 26.248 32.259 20.004 1.00 81.69 96 ALA A CA 1
ATOM 759 C C . ALA A 1 96 ? 26.894 30.860 20.033 1.00 81.69 96 ALA A C 1
ATOM 761 O O . ALA A 1 96 ? 26.228 29.875 20.358 1.00 81.69 96 ALA A O 1
ATOM 762 N N . ILE A 1 97 ? 28.207 30.776 19.786 1.00 79.38 97 ILE A N 1
ATOM 763 C CA . ILE A 1 97 ? 28.986 29.537 19.902 1.00 79.38 97 ILE A CA 1
ATOM 764 C C . ILE A 1 97 ? 28.938 29.012 21.344 1.00 79.38 97 ILE A C 1
ATOM 766 O O . ILE A 1 97 ? 28.634 27.841 21.554 1.00 79.38 97 ILE A O 1
ATOM 770 N N . LEU A 1 98 ? 29.167 29.857 22.353 1.00 79.38 98 LEU A N 1
ATOM 771 C CA . LEU A 1 98 ? 29.104 29.451 23.764 1.00 79.38 98 LEU A CA 1
ATOM 772 C C . LEU A 1 98 ? 27.704 28.979 24.183 1.00 79.38 98 LEU A C 1
ATOM 774 O O . LEU A 1 98 ? 27.598 28.038 24.966 1.00 79.38 98 LEU A O 1
ATOM 778 N N . PHE A 1 99 ? 26.634 29.557 23.633 1.00 80.75 99 PHE A N 1
ATOM 779 C CA . PHE A 1 99 ? 25.266 29.080 23.849 1.00 80.75 99 PHE A CA 1
ATOM 780 C C . PHE A 1 99 ? 25.022 27.712 23.188 1.00 80.75 99 PHE A C 1
ATOM 782 O O . PHE A 1 99 ? 24.495 26.803 23.832 1.00 80.75 99 PHE A O 1
ATOM 789 N N . MET A 1 100 ? 25.464 27.513 21.940 1.00 76.50 100 MET A N 1
ATOM 790 C CA . MET A 1 100 ? 25.387 26.213 21.256 1.00 76.50 100 MET A CA 1
ATOM 791 C C . MET A 1 100 ? 26.173 25.125 21.998 1.00 76.50 100 MET A C 1
ATOM 793 O O . MET A 1 100 ? 25.624 24.064 22.300 1.00 76.50 100 MET A O 1
ATOM 797 N N . TYR A 1 101 ? 27.434 25.389 22.352 1.00 71.69 101 TYR A N 1
ATOM 798 C CA . TYR A 1 101 ? 28.270 24.443 23.095 1.00 71.69 101 TYR A CA 1
ATOM 799 C C . TYR A 1 101 ? 27.815 24.263 24.549 1.00 71.69 101 TYR A C 1
ATOM 801 O O . TYR A 1 101 ? 27.971 23.173 25.093 1.00 71.69 101 TYR A O 1
ATOM 809 N N . GLY A 1 102 ? 27.192 25.271 25.165 1.00 74.25 102 GLY A N 1
ATOM 810 C CA . GLY A 1 102 ? 26.536 25.161 26.469 1.00 74.25 102 GLY A CA 1
ATOM 811 C C . GLY A 1 102 ? 25.328 24.223 26.433 1.00 74.25 102 GLY A C 1
ATOM 812 O O . GLY A 1 102 ? 25.206 23.351 27.292 1.00 74.25 102 GLY A O 1
ATOM 813 N N . ASN A 1 103 ? 24.486 24.322 25.400 1.00 70.38 103 ASN A N 1
ATOM 814 C CA . ASN A 1 103 ? 23.376 23.393 25.172 1.00 70.38 103 ASN A CA 1
ATOM 815 C C . ASN A 1 103 ? 23.867 21.975 24.834 1.00 70.38 103 ASN A C 1
ATOM 817 O O . ASN A 1 103 ? 23.338 21.002 25.372 1.00 70.38 103 ASN A O 1
ATOM 821 N N . LEU A 1 104 ? 24.916 21.839 24.014 1.00 68.00 104 LEU A N 1
ATOM 822 C CA . LEU A 1 104 ? 25.550 20.549 23.720 1.00 68.00 104 LEU A CA 1
ATOM 823 C C . LEU A 1 104 ? 26.149 19.915 24.987 1.00 68.00 104 LEU A C 1
ATOM 825 O O . LEU A 1 104 ? 25.915 18.738 25.256 1.00 68.00 104 LEU A O 1
ATOM 829 N N . TYR A 1 105 ? 26.856 20.697 25.807 1.00 70.44 105 TYR A N 1
ATOM 830 C CA . TYR A 1 105 ? 27.366 20.260 27.106 1.00 70.44 105 TYR A CA 1
ATOM 831 C C . TYR A 1 105 ? 26.227 19.872 28.054 1.00 70.44 105 TYR A C 1
ATOM 833 O O . TYR A 1 105 ? 26.315 18.833 28.698 1.00 70.44 105 TYR A O 1
ATOM 841 N N . TYR A 1 106 ? 25.135 20.639 28.113 1.00 68.19 106 TYR A N 1
ATOM 842 C CA . TYR A 1 106 ? 23.964 20.296 28.921 1.00 68.19 106 TYR A CA 1
ATOM 843 C C . TYR A 1 106 ? 23.319 18.980 28.461 1.00 68.19 106 TYR A C 1
ATOM 845 O O . TYR A 1 106 ? 23.009 18.133 29.297 1.00 68.19 106 TYR A O 1
ATOM 853 N N . MET A 1 107 ? 23.179 18.757 27.151 1.00 66.12 107 MET A N 1
ATOM 854 C CA . MET A 1 107 ? 22.672 17.501 26.585 1.00 66.12 107 MET A CA 1
ATOM 855 C C . MET A 1 107 ? 23.586 16.312 26.917 1.00 66.12 107 MET A C 1
ATOM 857 O O . MET A 1 107 ? 23.109 15.296 27.429 1.00 66.12 107 MET A O 1
ATOM 861 N N . LEU A 1 108 ? 24.899 16.456 26.715 1.00 62.62 108 LEU A N 1
ATOM 862 C CA . LEU A 1 108 ? 25.896 15.436 27.056 1.00 62.62 108 LEU A CA 1
ATOM 863 C C . LEU A 1 108 ? 25.959 15.170 28.567 1.00 62.62 108 LEU A C 1
ATOM 865 O O . LEU A 1 108 ? 26.037 14.017 28.980 1.00 62.62 108 LEU A O 1
ATOM 869 N N . HIS A 1 109 ? 25.858 16.200 29.409 1.00 57.25 109 HIS A N 1
ATOM 870 C CA . HIS A 1 109 ? 25.843 16.073 30.871 1.00 57.25 109 HIS A CA 1
ATOM 871 C C . HIS A 1 109 ? 24.530 15.477 31.389 1.00 57.25 109 HIS A C 1
ATOM 873 O O . HIS A 1 109 ? 24.534 14.714 32.350 1.00 57.25 109 HIS A O 1
ATOM 879 N N . ARG A 1 110 ? 23.397 15.751 30.731 1.00 61.66 110 ARG A N 1
ATOM 880 C CA . ARG A 1 110 ? 22.098 15.117 31.010 1.00 61.66 110 ARG A CA 1
ATOM 881 C C . ARG A 1 110 ? 22.121 13.630 30.649 1.00 61.66 110 ARG A C 1
ATOM 883 O O . ARG A 1 110 ? 21.616 12.818 31.424 1.00 61.66 110 ARG A O 1
ATOM 890 N N . ALA A 1 111 ? 22.743 13.261 29.528 1.00 52.81 111 ALA A N 1
ATOM 891 C CA . ALA A 1 111 ? 22.995 11.865 29.167 1.00 52.81 111 ALA A CA 1
ATOM 892 C C . ALA A 1 111 ? 23.969 11.189 30.153 1.00 52.81 111 ALA A C 1
ATOM 894 O O . ALA A 1 111 ? 23.681 10.110 30.668 1.00 52.81 111 ALA A O 1
ATOM 895 N N . HIS A 1 112 ? 25.072 11.859 30.501 1.00 55.59 112 HIS A N 1
ATOM 896 C CA . HIS A 1 112 ? 26.080 11.370 31.447 1.00 55.59 112 HIS A CA 1
ATOM 897 C C . HIS A 1 112 ? 25.514 11.179 32.860 1.00 55.59 112 HIS A C 1
ATOM 899 O O . HIS A 1 112 ? 25.753 10.133 33.455 1.00 55.59 112 HIS A O 1
ATOM 905 N N . ARG A 1 113 ? 24.681 12.103 33.368 1.00 52.12 113 ARG A N 1
ATOM 906 C CA . ARG A 1 113 ? 23.955 11.931 34.641 1.00 52.12 113 ARG A CA 1
ATOM 907 C C . ARG A 1 113 ? 22.989 10.749 34.606 1.00 52.12 113 ARG A C 1
ATOM 909 O O . ARG A 1 113 ? 22.955 10.007 35.578 1.00 52.12 113 ARG A O 1
ATOM 916 N N . ARG A 1 114 ? 22.252 10.539 33.505 1.00 50.97 114 ARG A N 1
ATOM 917 C CA . ARG A 1 114 ? 21.368 9.367 33.332 1.00 50.97 114 ARG A CA 1
ATOM 918 C C . ARG A 1 114 ? 22.155 8.048 33.348 1.00 50.97 114 ARG A C 1
ATOM 920 O O . ARG A 1 114 ? 21.745 7.101 34.013 1.00 50.97 114 ARG A O 1
ATOM 927 N N . MET A 1 115 ? 23.317 8.002 32.694 1.00 49.47 115 MET A N 1
ATOM 928 C CA . MET A 1 115 ? 24.219 6.843 32.756 1.00 49.47 115 MET A CA 1
ATOM 929 C C . MET A 1 115 ? 24.856 6.657 34.142 1.00 49.47 115 MET A C 1
ATOM 931 O O . MET A 1 115 ? 25.030 5.524 34.580 1.00 49.47 115 MET A O 1
ATOM 935 N N . LEU A 1 116 ? 25.179 7.737 34.859 1.00 42.44 116 LEU A N 1
ATOM 936 C CA . LEU A 1 116 ? 25.734 7.659 36.214 1.00 42.44 116 LEU A CA 1
ATOM 937 C C . LEU A 1 116 ? 24.701 7.252 37.264 1.00 42.44 116 LEU A C 1
ATOM 939 O O . LEU A 1 116 ? 25.066 6.505 38.163 1.00 42.44 116 LEU A O 1
ATOM 943 N N . SER A 1 117 ? 23.431 7.656 37.142 1.00 44.25 117 SER A N 1
ATOM 944 C CA . SER A 1 117 ? 22.368 7.119 38.003 1.00 44.25 117 SER A CA 1
ATOM 945 C C . SER A 1 117 ? 22.193 5.616 37.788 1.00 44.25 117 SER A C 1
ATOM 947 O O . SER A 1 117 ? 22.139 4.878 38.765 1.00 44.25 117 SER A O 1
ATOM 949 N N . LEU A 1 118 ? 22.209 5.144 36.534 1.00 46.03 118 LEU A N 1
ATOM 950 C CA . LEU A 1 118 ? 22.191 3.707 36.230 1.00 46.03 118 LEU A CA 1
ATOM 951 C C . LEU A 1 118 ? 23.415 2.989 36.831 1.00 46.03 118 LEU A C 1
ATOM 953 O O . LEU A 1 118 ? 23.257 1.977 37.507 1.00 46.03 118 LEU A O 1
ATOM 957 N N . ARG A 1 119 ? 24.625 3.550 36.675 1.00 37.25 119 ARG A N 1
ATOM 958 C CA . ARG A 1 119 ? 25.860 2.971 37.237 1.00 37.25 119 ARG A CA 1
ATOM 959 C C . ARG A 1 119 ? 25.873 2.977 38.779 1.00 37.25 119 ARG A C 1
ATOM 961 O O . ARG A 1 119 ? 26.437 2.056 39.359 1.00 37.25 119 ARG A O 1
ATOM 968 N N . TYR A 1 120 ? 25.228 3.943 39.444 1.00 31.59 120 TYR A N 1
ATOM 969 C CA . TYR A 1 120 ? 25.051 3.943 40.907 1.00 31.59 120 TYR A CA 1
ATOM 970 C C . TYR A 1 120 ? 24.042 2.884 41.370 1.00 31.59 120 TYR A C 1
ATOM 972 O O . TYR A 1 120 ? 24.349 2.124 42.286 1.00 31.59 120 TYR A O 1
ATOM 980 N N . PHE A 1 121 ? 22.892 2.748 40.695 1.00 39.62 121 PHE A N 1
ATOM 981 C CA . PHE A 1 121 ? 21.930 1.675 40.988 1.00 39.62 121 PHE A CA 1
ATOM 982 C C . PHE A 1 121 ? 22.553 0.275 40.828 1.00 39.62 121 PHE A C 1
ATOM 984 O O . PHE A 1 121 ? 22.314 -0.595 41.663 1.00 39.62 121 PHE A O 1
ATOM 991 N N . SER A 1 122 ? 23.422 0.066 39.830 1.00 41.59 122 SER A N 1
ATOM 992 C CA . SER A 1 122 ? 24.200 -1.178 39.698 1.00 41.59 122 SER A CA 1
ATOM 993 C C . SER A 1 122 ? 25.313 -1.352 40.747 1.00 41.59 122 SER A C 1
ATOM 995 O O . SER A 1 122 ? 25.752 -2.476 40.963 1.00 41.59 122 SER A O 1
ATOM 997 N N . SER A 1 123 ? 25.782 -0.280 41.395 1.00 33.66 123 SER A N 1
ATOM 998 C CA . SER A 1 123 ? 26.863 -0.327 42.397 1.00 33.66 123 SER A CA 1
ATOM 999 C C . SER A 1 123 ? 26.337 -0.664 43.797 1.00 33.66 123 SER A C 1
ATOM 1001 O O . SER A 1 123 ? 26.845 -1.569 44.468 1.00 33.66 123 SER A O 1
ATOM 1003 N N . ASP A 1 124 ? 25.283 0.026 44.235 1.00 30.50 124 ASP A N 1
ATOM 1004 C CA . ASP A 1 124 ? 24.720 -0.169 45.576 1.00 30.50 124 ASP A CA 1
ATOM 1005 C C . ASP A 1 124 ? 23.930 -1.484 45.690 1.00 30.50 124 ASP A C 1
ATOM 1007 O O . ASP A 1 124 ? 23.909 -2.098 46.759 1.00 30.50 124 ASP A O 1
ATOM 1011 N N . GLY A 1 125 ? 23.378 -1.990 44.578 1.00 36.78 125 GLY A N 1
ATOM 1012 C CA . GLY A 1 125 ? 22.734 -3.309 44.519 1.00 36.78 125 GLY A CA 1
ATOM 1013 C C . GLY A 1 125 ? 23.680 -4.497 44.754 1.00 36.78 125 GLY A C 1
ATOM 1014 O O . GLY A 1 125 ? 23.229 -5.563 45.162 1.00 36.78 125 GLY A O 1
ATOM 1015 N N . VAL A 1 126 ? 24.992 -4.327 44.546 1.00 37.59 126 VAL A N 1
ATOM 1016 C CA . VAL A 1 126 ? 26.002 -5.395 44.715 1.00 37.59 126 VAL A CA 1
ATOM 1017 C C . VAL A 1 126 ? 26.662 -5.355 46.103 1.00 37.59 126 VAL A C 1
ATOM 1019 O O . VAL A 1 126 ? 27.216 -6.352 46.564 1.00 37.59 126 VAL A O 1
ATOM 1022 N N . SER A 1 127 ? 26.562 -4.227 46.811 1.00 30.05 127 SER A N 1
ATOM 1023 C CA . SER A 1 127 ? 27.383 -3.938 47.997 1.00 30.05 127 SER A CA 1
ATOM 1024 C C . SER A 1 127 ? 26.695 -4.197 49.346 1.00 30.05 127 SER A C 1
ATOM 1026 O O . SER A 1 127 ? 27.321 -4.005 50.388 1.00 30.05 127 SER A O 1
ATOM 1028 N N . ARG A 1 128 ? 25.417 -4.619 49.375 1.00 31.39 128 ARG A N 1
ATOM 1029 C CA . ARG A 1 128 ? 24.634 -4.703 50.629 1.00 31.39 128 ARG A CA 1
ATOM 1030 C C . ARG A 1 128 ? 23.822 -5.985 50.856 1.00 31.39 128 ARG A C 1
ATOM 1032 O O . ARG A 1 128 ? 22.815 -5.947 51.558 1.00 31.39 128 ARG A O 1
ATOM 1039 N N . GLN A 1 129 ? 24.269 -7.135 50.339 1.00 32.69 129 GLN A N 1
ATOM 1040 C CA . GLN A 1 129 ? 23.645 -8.421 50.696 1.00 32.69 129 GLN A CA 1
ATOM 1041 C C . GLN A 1 129 ? 24.619 -9.611 50.779 1.00 32.69 129 GLN A C 1
ATOM 1043 O O . GLN A 1 129 ? 24.469 -10.622 50.095 1.00 32.69 129 GLN A O 1
ATOM 1048 N N . ARG A 1 130 ? 25.615 -9.516 51.673 1.00 25.95 130 ARG A N 1
ATOM 1049 C CA . ARG A 1 130 ? 26.342 -10.693 52.180 1.00 25.95 130 ARG A CA 1
ATOM 1050 C C . ARG A 1 130 ? 26.910 -10.444 53.585 1.00 25.95 130 ARG A C 1
ATOM 1052 O O . ARG A 1 130 ? 27.910 -9.748 53.704 1.00 25.95 130 ARG A O 1
ATOM 1059 N N . ASN A 1 131 ? 26.216 -10.957 54.613 1.00 29.31 131 ASN A N 1
ATOM 1060 C CA . ASN A 1 131 ? 26.736 -11.475 55.901 1.00 29.31 131 ASN A CA 1
ATOM 1061 C C . ASN A 1 131 ? 25.623 -11.582 56.971 1.00 29.31 131 ASN A C 1
ATOM 1063 O O . ASN A 1 131 ? 25.519 -10.760 57.880 1.00 29.31 131 ASN A O 1
ATOM 1067 N N . THR A 1 132 ? 24.796 -12.624 56.871 1.00 27.95 132 THR A N 1
ATOM 1068 C CA . THR A 1 132 ? 24.194 -13.348 58.014 1.00 27.95 132 THR A CA 1
ATOM 1069 C C . THR A 1 132 ? 23.768 -14.744 57.528 1.00 27.95 132 THR A C 1
ATOM 1071 O O . THR A 1 132 ? 23.663 -14.961 56.320 1.00 27.95 132 THR A O 1
ATOM 1074 N N . GLU A 1 133 ? 23.633 -15.713 58.434 1.00 29.36 133 GLU A N 1
ATOM 1075 C CA . GLU A 1 133 ? 23.773 -17.151 58.129 1.00 29.36 133 GLU A CA 1
ATOM 1076 C C . GLU A 1 133 ? 22.473 -17.971 58.291 1.00 29.36 133 GLU A C 1
ATOM 1078 O O . GLU A 1 133 ? 21.627 -17.622 59.106 1.00 29.36 133 GLU A O 1
ATOM 1083 N N . GLY A 1 134 ? 22.389 -19.118 57.591 1.00 27.91 134 GLY A N 1
ATOM 1084 C CA . GLY A 1 134 ? 21.497 -20.263 57.889 1.00 27.91 134 GLY A CA 1
ATOM 1085 C C . GLY A 1 134 ? 20.008 -20.094 57.521 1.00 27.91 134 GLY A C 1
ATOM 1086 O O . GLY A 1 134 ? 19.335 -19.220 58.040 1.00 27.91 134 GLY A O 1
ATOM 1087 N N . LEU A 1 135 ? 19.379 -20.926 56.678 1.00 26.81 135 LEU A N 1
ATOM 1088 C CA . LEU A 1 135 ? 19.381 -22.397 56.695 1.00 26.81 135 LEU A CA 1
ATOM 1089 C C . LEU A 1 135 ? 18.878 -23.003 55.354 1.00 26.81 135 LEU A C 1
ATOM 1091 O O . LEU A 1 135 ? 17.980 -22.459 54.727 1.00 26.81 135 LEU A O 1
ATOM 1095 N N . GLN A 1 136 ? 19.413 -24.180 55.004 1.00 28.11 136 GLN A N 1
ATOM 1096 C CA . GLN A 1 136 ? 18.797 -25.301 54.252 1.00 28.11 136 GLN A CA 1
ATOM 1097 C C . GLN A 1 136 ? 17.908 -25.050 53.000 1.00 28.11 136 GLN A C 1
ATOM 1099 O O . GLN A 1 136 ? 16.730 -24.716 53.097 1.00 28.11 136 GLN A O 1
ATOM 1104 N N . GLN A 1 137 ? 18.415 -25.487 51.837 1.00 24.84 137 GLN A N 1
ATOM 1105 C CA . GLN A 1 137 ? 17.627 -26.030 50.711 1.00 24.84 137 GLN A CA 1
ATOM 1106 C C . GLN A 1 137 ? 18.259 -27.353 50.208 1.00 24.84 137 GLN A C 1
ATOM 1108 O O . GLN A 1 137 ? 19.486 -27.476 50.259 1.00 24.84 137 GLN A O 1
ATOM 1113 N N . PRO A 1 138 ? 17.471 -28.344 49.736 1.00 27.64 138 PRO A N 1
ATOM 1114 C CA . PRO A 1 138 ? 17.974 -29.571 49.105 1.00 27.64 138 PRO A CA 1
ATOM 1115 C C . PRO A 1 138 ? 18.117 -29.463 47.566 1.00 27.64 138 PRO A C 1
ATOM 1117 O O . PRO A 1 138 ? 17.556 -28.573 46.937 1.00 27.64 138 PRO A O 1
ATOM 1120 N N . GLN A 1 139 ? 18.886 -30.388 46.976 1.00 25.36 139 GLN A N 1
ATOM 1121 C CA . GLN A 1 139 ? 19.449 -30.334 45.611 1.00 25.36 139 GLN A CA 1
ATOM 1122 C C . GLN A 1 139 ? 18.465 -30.362 44.420 1.00 25.36 139 GLN A C 1
ATOM 1124 O O . GLN A 1 139 ? 17.400 -30.975 44.461 1.00 25.36 139 GLN A O 1
ATOM 1129 N N . GLU A 1 140 ? 18.937 -29.790 43.306 1.00 27.02 140 GLU A N 1
ATOM 1130 C CA . GLU A 1 140 ? 18.335 -29.783 41.964 1.00 27.02 140 GLU A CA 1
ATOM 1131 C C . GLU A 1 140 ? 18.513 -31.104 41.172 1.00 27.02 140 GLU A C 1
ATOM 1133 O O . GLU A 1 140 ? 19.293 -31.988 41.537 1.00 27.02 140 GLU A O 1
ATOM 1138 N N . ARG A 1 141 ? 17.899 -31.165 39.977 1.00 24.48 141 ARG A N 1
ATOM 1139 C CA . ARG A 1 141 ? 18.492 -31.811 38.786 1.00 24.48 141 ARG A CA 1
ATOM 1140 C C . ARG A 1 141 ? 18.418 -30.864 37.568 1.00 24.48 141 ARG A C 1
ATOM 1142 O O . ARG A 1 141 ? 17.502 -30.047 37.526 1.00 24.48 141 ARG A O 1
ATOM 1149 N N . PRO A 1 142 ? 19.365 -30.937 36.608 1.00 28.66 142 PRO A N 1
ATOM 1150 C CA . PRO A 1 142 ? 19.705 -29.791 35.757 1.00 28.66 142 PRO A CA 1
ATOM 1151 C C . PRO A 1 142 ? 19.082 -29.801 34.350 1.00 28.66 142 PRO A C 1
ATOM 1153 O O . PRO A 1 142 ? 18.754 -30.855 33.803 1.00 28.66 142 PRO A O 1
ATOM 1156 N N . GLY A 1 143 ? 19.021 -28.614 33.735 1.00 27.88 143 GLY A N 1
ATOM 1157 C CA . GLY A 1 143 ? 18.816 -28.420 32.292 1.00 27.88 143 GLY A CA 1
ATOM 1158 C C . GLY A 1 143 ? 20.136 -28.240 31.510 1.00 27.88 143 GLY A C 1
ATOM 1159 O O . GLY A 1 143 ? 21.198 -28.094 32.121 1.00 27.88 143 GLY A O 1
ATOM 1160 N N . PRO A 1 144 ? 20.102 -28.252 30.163 1.00 30.31 144 PRO A N 1
ATOM 1161 C CA . PRO A 1 144 ? 21.305 -28.198 29.330 1.00 30.31 144 PRO A CA 1
ATOM 1162 C C . PRO A 1 144 ? 21.854 -26.772 29.121 1.00 30.31 144 PRO A C 1
ATOM 1164 O O . PRO A 1 144 ? 21.260 -25.954 28.428 1.00 30.31 144 PRO A O 1
ATOM 1167 N N . SER A 1 145 ? 23.033 -26.523 29.698 1.00 24.67 145 SER A N 1
ATOM 1168 C CA . SER A 1 145 ? 24.120 -25.651 29.201 1.00 24.67 145 SER A CA 1
ATOM 1169 C C . SER A 1 145 ? 23.776 -24.437 28.312 1.00 24.67 145 SER A C 1
ATOM 1171 O O . SER A 1 145 ? 23.662 -24.558 27.092 1.00 24.67 145 SER A O 1
ATOM 1173 N N . ALA A 1 146 ? 23.827 -23.234 28.892 1.00 28.70 146 ALA A N 1
ATOM 1174 C CA . ALA A 1 146 ? 24.090 -22.007 28.135 1.00 28.70 146 ALA A CA 1
ATOM 1175 C C . ALA A 1 146 ? 25.609 -21.809 27.952 1.00 28.70 146 ALA A C 1
ATOM 1177 O O . ALA A 1 146 ? 26.349 -21.776 28.940 1.00 28.70 146 ALA A O 1
ATOM 1178 N N . ASN A 1 147 ? 26.078 -21.636 26.712 1.00 25.64 147 ASN A N 1
ATOM 1179 C CA . ASN A 1 147 ? 27.476 -21.291 26.440 1.00 25.64 147 ASN A CA 1
ATOM 1180 C C . ASN A 1 147 ? 27.765 -19.847 26.875 1.00 25.64 147 ASN A C 1
ATOM 1182 O O . ASN A 1 147 ? 27.182 -18.903 26.348 1.00 25.64 147 ASN A O 1
ATOM 1186 N N . ARG A 1 148 ? 28.709 -19.666 27.806 1.00 28.00 148 ARG A N 1
ATOM 1187 C CA . ARG A 1 148 ? 29.287 -18.352 28.120 1.00 28.00 148 ARG A CA 1
ATOM 1188 C C . ARG A 1 148 ? 30.555 -18.145 27.298 1.00 28.00 148 ARG A C 1
ATOM 1190 O O . ARG A 1 148 ? 31.526 -18.867 27.500 1.00 28.00 148 ARG A O 1
ATOM 1197 N N . GLN A 1 149 ? 30.566 -17.124 26.449 1.00 28.31 149 GLN A N 1
ATOM 1198 C CA . GLN A 1 149 ? 31.800 -16.514 25.946 1.00 28.31 149 GLN A CA 1
ATOM 1199 C C . GLN A 1 149 ? 32.099 -15.207 26.716 1.00 28.31 149 GLN A C 1
ATOM 1201 O O . GLN A 1 149 ? 31.222 -14.721 27.440 1.00 28.31 149 GLN A O 1
ATOM 1206 N N . PRO A 1 150 ? 33.343 -14.686 26.685 1.00 27.75 150 PRO A N 1
ATOM 1207 C CA . PRO A 1 150 ? 33.796 -13.686 27.656 1.00 27.75 150 PRO A CA 1
ATOM 1208 C C . PRO A 1 150 ? 33.154 -12.304 27.482 1.00 27.75 150 PRO A C 1
ATOM 1210 O O . PRO A 1 150 ? 32.889 -11.863 26.367 1.00 27.75 150 PRO A O 1
ATOM 1213 N N . LEU A 1 151 ? 32.983 -11.574 28.591 1.00 32.59 151 LEU A N 1
ATOM 1214 C CA . LEU A 1 151 ? 32.677 -10.142 28.537 1.00 32.59 151 LEU A CA 1
ATOM 1215 C C . LEU A 1 151 ? 33.876 -9.374 27.961 1.00 32.59 151 LEU A C 1
ATOM 1217 O O . LEU A 1 151 ? 35.017 -9.602 28.365 1.00 32.59 151 LEU A O 1
ATOM 1221 N N . SER A 1 152 ? 33.601 -8.405 27.088 1.00 33.03 152 SER A N 1
ATOM 1222 C CA . SER A 1 152 ? 34.589 -7.414 26.656 1.00 33.03 152 SER A CA 1
ATOM 1223 C C . SER A 1 152 ? 35.106 -6.591 27.842 1.00 33.03 152 SER A C 1
ATOM 1225 O O . SER A 1 152 ? 34.367 -6.267 28.777 1.00 33.03 152 SER A O 1
ATOM 1227 N N . ASN A 1 153 ? 36.401 -6.263 27.823 1.00 36.00 153 ASN A N 1
ATOM 1228 C CA . ASN A 1 153 ? 37.081 -5.655 28.966 1.00 36.00 153 ASN A CA 1
ATOM 1229 C C . ASN A 1 153 ? 36.470 -4.286 29.346 1.00 36.00 153 ASN A C 1
ATOM 1231 O O . ASN A 1 153 ? 36.441 -3.384 28.503 1.00 36.00 153 ASN A O 1
ATOM 1235 N N . PRO A 1 154 ? 36.079 -4.051 30.620 1.00 42.22 154 PRO A N 1
ATOM 1236 C CA . PRO A 1 154 ? 35.497 -2.776 31.053 1.00 42.22 154 PRO A CA 1
ATOM 1237 C C . PRO A 1 154 ? 36.355 -1.547 30.712 1.00 42.22 154 PRO A C 1
ATOM 1239 O O . PRO A 1 154 ? 35.814 -0.502 30.344 1.00 42.22 154 PRO A O 1
ATOM 1242 N N . ALA A 1 155 ? 37.684 -1.695 30.765 1.00 37.81 155 ALA A N 1
ATOM 1243 C CA . ALA A 1 155 ? 38.657 -0.654 30.434 1.00 37.81 155 ALA A CA 1
ATOM 1244 C C . ALA A 1 155 ? 38.502 -0.102 29.004 1.00 37.81 155 ALA A C 1
ATOM 1246 O O . ALA A 1 155 ? 38.673 1.096 28.786 1.00 37.81 155 ALA A O 1
ATOM 1247 N N . GLU A 1 156 ? 38.114 -0.936 28.036 1.00 41.00 156 GLU A N 1
ATOM 1248 C CA . GLU A 1 156 ? 37.949 -0.521 26.638 1.00 41.00 156 GLU A CA 1
ATOM 1249 C C . GLU A 1 156 ? 36.730 0.405 26.458 1.00 41.00 156 GLU A C 1
ATOM 1251 O O . GLU A 1 156 ? 36.750 1.355 25.670 1.00 41.00 156 GLU A O 1
ATOM 1256 N N . SER A 1 157 ? 35.673 0.179 27.250 1.00 50.38 157 SER A N 1
ATOM 1257 C CA . SER A 1 157 ? 34.506 1.069 27.298 1.00 50.38 157 SER A CA 1
ATOM 1258 C C . SER A 1 157 ? 34.845 2.427 27.926 1.00 50.38 157 SER A C 1
ATOM 1260 O O . SER A 1 157 ? 34.336 3.465 27.497 1.00 50.38 157 SER A O 1
ATOM 1262 N N . GLU A 1 158 ? 35.739 2.434 28.918 1.00 47.97 158 GLU A N 1
ATOM 1263 C CA . GLU A 1 158 ? 36.154 3.639 29.629 1.00 47.97 158 GLU A CA 1
ATOM 1264 C C . GLU A 1 158 ? 37.110 4.493 28.786 1.00 47.97 158 GLU A C 1
ATOM 1266 O O . GLU A 1 158 ? 36.938 5.711 28.719 1.00 47.97 158 GLU A O 1
ATOM 1271 N N . ASP A 1 159 ? 38.035 3.869 28.054 1.00 50.78 159 ASP A N 1
ATOM 1272 C CA . ASP A 1 159 ? 38.909 4.542 27.089 1.00 50.78 159 ASP A CA 1
ATOM 1273 C C . ASP A 1 159 ? 38.115 5.202 25.944 1.00 50.78 159 ASP A C 1
ATOM 1275 O O . ASP A 1 159 ? 38.293 6.393 25.672 1.00 50.78 159 ASP A O 1
ATOM 1279 N N . LYS A 1 160 ? 37.139 4.499 25.347 1.00 51.41 160 LYS A N 1
ATOM 1280 C CA . LYS A 1 160 ? 36.231 5.077 24.332 1.00 51.41 160 LYS A CA 1
ATOM 1281 C C . LYS A 1 160 ? 35.447 6.287 24.874 1.00 51.41 160 LYS A C 1
ATOM 1283 O O . LYS A 1 160 ? 35.320 7.305 24.189 1.00 51.41 160 LYS A O 1
ATOM 1288 N N . ILE A 1 161 ? 34.985 6.237 26.128 1.00 55.03 161 ILE A N 1
ATOM 1289 C CA . ILE A 1 161 ? 34.323 7.372 26.798 1.00 55.03 161 ILE A CA 1
ATOM 1290 C C . ILE A 1 161 ? 35.304 8.524 27.078 1.00 55.03 161 ILE A C 1
ATOM 1292 O O . ILE A 1 161 ? 34.942 9.694 26.918 1.00 55.03 161 ILE A O 1
ATOM 1296 N N . ASN A 1 162 ? 36.539 8.230 27.481 1.00 54.78 162 ASN A N 1
ATOM 1297 C CA . ASN A 1 162 ? 37.556 9.243 27.762 1.00 54.78 162 ASN A CA 1
ATOM 1298 C C . ASN A 1 162 ? 38.032 9.945 26.482 1.00 54.78 162 ASN A C 1
ATOM 1300 O O . ASN A 1 162 ? 38.164 11.169 26.484 1.00 54.78 162 ASN A O 1
ATOM 1304 N N . LYS A 1 163 ? 38.159 9.223 25.363 1.00 56.59 163 LYS A N 1
ATOM 1305 C CA . LYS A 1 163 ? 38.410 9.794 24.029 1.00 56.59 163 LYS A CA 1
ATOM 1306 C C . LYS A 1 163 ? 37.313 10.785 23.617 1.00 56.59 163 LYS A C 1
ATOM 1308 O O . LYS A 1 163 ? 37.633 11.917 23.256 1.00 56.59 163 LYS A O 1
ATOM 1313 N N . MET A 1 164 ? 36.031 10.444 23.794 1.00 54.69 164 MET A N 1
ATOM 1314 C CA . MET A 1 164 ? 34.923 11.384 23.540 1.00 54.69 164 MET A CA 1
ATOM 1315 C C . MET A 1 164 ? 34.932 12.608 24.475 1.00 54.69 164 MET A C 1
ATOM 1317 O O . MET A 1 164 ? 34.723 13.732 24.019 1.00 54.69 164 MET A O 1
ATOM 1321 N N . LYS A 1 165 ? 35.222 12.432 25.773 1.00 54.16 165 LYS A N 1
ATOM 1322 C CA . LYS A 1 165 ? 35.352 13.556 26.726 1.00 54.16 165 LYS A CA 1
ATOM 1323 C C . LYS A 1 165 ? 36.523 14.482 26.380 1.00 54.16 165 LYS A C 1
ATOM 1325 O O . LYS A 1 165 ? 36.397 15.699 26.523 1.00 54.16 165 LYS A O 1
ATOM 1330 N N . ASN A 1 166 ? 37.641 13.927 25.916 1.00 59.16 166 ASN A N 1
ATOM 1331 C CA . ASN A 1 166 ? 38.807 14.695 25.483 1.00 59.16 166 ASN A CA 1
ATOM 1332 C C . ASN A 1 166 ? 38.527 15.456 24.181 1.00 59.16 166 ASN A C 1
ATOM 1334 O O . ASN A 1 166 ? 38.884 16.630 24.089 1.00 59.16 166 ASN A O 1
ATOM 1338 N N . LEU A 1 167 ? 37.816 14.850 23.223 1.00 58.38 167 LEU A N 1
ATOM 1339 C CA . LEU A 1 167 ? 37.354 15.534 22.012 1.00 58.38 167 LEU A CA 1
ATOM 1340 C C . LEU A 1 167 ? 36.428 16.715 22.354 1.00 58.38 167 LEU A C 1
ATOM 1342 O O . LEU A 1 167 ? 36.705 17.842 21.953 1.00 58.38 167 LEU A O 1
ATOM 1346 N N . ALA A 1 168 ? 35.402 16.500 23.184 1.00 60.28 168 ALA A N 1
ATOM 1347 C CA . ALA A 1 168 ? 34.489 17.564 23.613 1.00 60.28 168 ALA A CA 1
ATOM 1348 C C . ALA A 1 168 ? 35.205 18.702 24.375 1.00 60.28 168 ALA A C 1
ATOM 1350 O O . ALA A 1 168 ? 34.885 19.875 24.183 1.00 60.28 168 ALA A O 1
ATOM 1351 N N . ARG A 1 169 ? 36.219 18.381 25.197 1.00 61.00 169 ARG A N 1
ATOM 1352 C CA . ARG A 1 169 ? 37.091 19.383 25.840 1.00 61.00 169 ARG A CA 1
ATOM 1353 C C . ARG A 1 169 ? 37.920 20.181 24.829 1.00 61.00 169 ARG A C 1
ATOM 1355 O O . ARG A 1 169 ? 38.009 21.396 24.973 1.00 61.00 169 ARG A O 1
ATOM 1362 N N . ARG A 1 170 ? 38.495 19.531 23.809 1.00 60.03 170 ARG A N 1
ATOM 1363 C CA . ARG A 1 170 ? 39.245 20.206 22.732 1.00 60.03 170 ARG A CA 1
ATOM 1364 C C . ARG A 1 170 ? 38.346 21.143 21.917 1.00 60.03 170 ARG A C 1
ATOM 1366 O O . ARG A 1 170 ? 38.755 22.262 21.634 1.00 60.03 170 ARG A O 1
ATOM 1373 N N . MET A 1 171 ? 37.102 20.752 21.635 1.00 60.16 171 MET A N 1
ATOM 1374 C CA . MET A 1 171 ? 36.134 21.608 20.929 1.00 60.16 171 MET A CA 1
ATOM 1375 C C . MET A 1 171 ? 35.701 22.834 21.759 1.00 60.16 171 MET A C 1
ATOM 1377 O O . MET A 1 171 ? 35.562 23.925 21.213 1.00 60.16 171 MET A O 1
ATOM 1381 N N . LEU A 1 172 ? 35.556 22.693 23.083 1.00 65.88 172 LEU A N 1
ATOM 1382 C CA . LEU A 1 172 ? 35.271 23.814 23.995 1.00 65.88 172 LEU A CA 1
ATOM 1383 C C . LEU A 1 172 ? 36.453 24.782 24.186 1.00 65.88 172 LEU A C 1
ATOM 1385 O O . LEU A 1 172 ? 36.235 25.940 24.542 1.00 65.88 172 LEU A O 1
ATOM 1389 N N . LEU A 1 173 ? 37.692 24.341 23.946 1.00 71.44 173 LEU A N 1
ATOM 1390 C CA . LEU A 1 173 ? 38.890 25.174 24.103 1.00 71.44 173 LEU A CA 1
ATOM 1391 C C . LEU A 1 173 ? 38.925 26.345 23.106 1.00 71.44 173 LEU A C 1
ATOM 1393 O 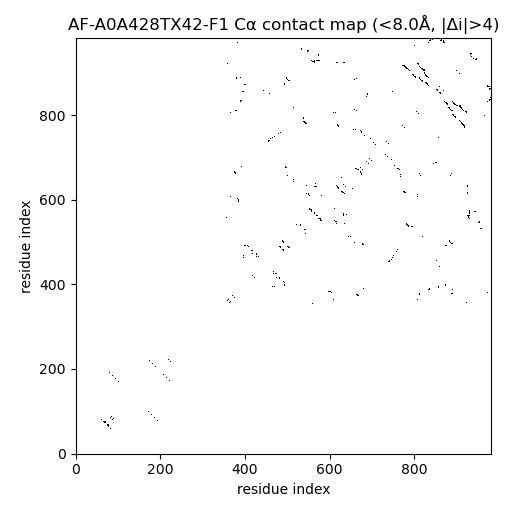O . LEU A 1 173 ? 39.379 27.429 23.461 1.00 71.44 173 LEU A O 1
ATOM 1397 N N . TYR A 1 174 ? 38.406 26.147 21.891 1.00 71.81 174 TYR A N 1
ATOM 1398 C CA . TYR A 1 174 ? 38.422 27.139 20.811 1.00 71.81 174 TYR A CA 1
ATOM 1399 C C . TYR A 1 174 ? 37.696 28.462 21.156 1.00 71.81 174 TYR A C 1
ATOM 1401 O O . TYR A 1 174 ? 38.361 29.502 21.176 1.00 71.81 174 TYR A O 1
ATOM 1409 N N . PRO A 1 175 ? 36.392 28.488 21.519 1.00 74.81 175 PRO A N 1
ATOM 1410 C CA . PRO A 1 175 ? 35.719 29.737 21.896 1.00 74.81 175 PRO A CA 1
ATOM 1411 C C . PRO A 1 175 ? 36.271 30.367 23.185 1.00 74.81 175 PRO A C 1
ATOM 1413 O O . PRO A 1 175 ? 36.245 31.589 23.325 1.00 74.81 175 PRO A O 1
ATOM 1416 N N . LEU A 1 176 ? 36.802 29.562 24.115 1.00 79.25 176 LEU A N 1
ATOM 1417 C CA . LEU A 1 176 ? 37.453 30.061 25.331 1.00 79.25 176 LEU A CA 1
ATOM 1418 C C . LEU A 1 176 ? 38.768 30.789 25.008 1.00 79.25 176 LEU A C 1
ATOM 1420 O O . LEU A 1 176 ? 38.996 31.890 25.507 1.00 79.25 176 LEU A O 1
ATOM 1424 N N . ALA A 1 177 ? 39.602 30.218 24.133 1.00 80.81 177 ALA A N 1
ATOM 1425 C CA . ALA A 1 177 ? 40.819 30.866 23.650 1.00 80.81 177 ALA A CA 1
ATOM 1426 C C . ALA A 1 177 ? 40.492 32.168 22.902 1.00 80.81 177 ALA A C 1
ATOM 1428 O O . ALA A 1 177 ? 41.089 33.203 23.193 1.00 80.81 177 ALA A O 1
ATOM 1429 N N . TYR A 1 178 ? 39.487 32.155 22.018 1.00 80.81 178 TYR A N 1
ATOM 1430 C CA . TYR A 1 178 ? 39.044 33.355 21.300 1.00 80.81 178 TYR A CA 1
ATOM 1431 C C . TYR A 1 178 ? 38.545 34.463 22.234 1.00 80.81 178 TYR A C 1
ATOM 1433 O O . TYR A 1 178 ? 38.923 35.617 22.039 1.00 80.81 178 TYR A O 1
ATOM 1441 N N . MET A 1 179 ? 37.772 34.139 23.278 1.00 82.94 179 MET A N 1
ATOM 1442 C CA . MET A 1 179 ? 37.404 35.129 24.299 1.00 82.94 179 MET A CA 1
ATOM 1443 C C . MET A 1 179 ? 38.627 35.768 24.948 1.00 82.94 179 MET A C 1
ATOM 1445 O O . MET A 1 179 ? 38.670 36.989 25.070 1.00 82.94 179 MET A O 1
ATOM 1449 N N . LEU A 1 180 ? 39.620 34.978 25.362 1.00 83.31 180 LEU A N 1
ATOM 1450 C CA . LEU A 1 180 ? 40.816 35.496 26.031 1.00 83.31 180 LEU A CA 1
ATOM 1451 C C . LEU A 1 180 ? 41.660 36.376 25.095 1.00 83.31 180 LEU A C 1
ATOM 1453 O O . LEU A 1 180 ? 42.049 37.474 25.491 1.00 83.31 180 LEU A O 1
ATOM 1457 N N . ILE A 1 181 ? 41.871 35.943 23.845 1.00 84.56 181 ILE A N 1
ATOM 1458 C CA . ILE A 1 181 ? 42.605 36.699 22.814 1.00 84.56 181 ILE A CA 1
ATOM 1459 C C . ILE A 1 181 ? 41.931 38.046 22.533 1.00 84.56 181 ILE A C 1
ATOM 1461 O O . ILE A 1 181 ? 42.609 39.069 22.480 1.00 84.56 181 ILE A O 1
ATOM 1465 N N . TRP A 1 182 ? 40.605 38.061 22.364 1.00 84.88 182 TRP A N 1
ATOM 1466 C CA . TRP A 1 182 ? 39.868 39.260 21.957 1.00 84.88 182 TRP A CA 1
ATOM 1467 C C . TRP A 1 182 ? 39.436 40.159 23.127 1.00 84.88 182 TRP A C 1
ATOM 1469 O O . TRP A 1 182 ? 39.119 41.327 22.894 1.00 84.88 182 TRP A O 1
ATOM 1479 N N . SER A 1 183 ? 39.477 39.685 24.380 1.00 86.00 183 SER A N 1
ATOM 1480 C CA . SER A 1 183 ? 39.121 40.473 25.578 1.00 86.00 183 SER A CA 1
ATOM 1481 C C . SER A 1 183 ? 39.959 41.740 25.729 1.00 86.00 183 SER A C 1
ATOM 1483 O O . SER A 1 183 ? 39.397 42.830 25.849 1.00 86.00 183 SER A O 1
ATOM 1485 N N . LEU A 1 184 ? 41.291 41.626 25.698 1.00 84.62 184 LEU A N 1
ATOM 1486 C CA . LEU A 1 184 ? 42.179 42.771 25.910 1.00 84.62 184 LEU A CA 1
ATOM 1487 C C . LEU A 1 184 ? 42.111 43.792 24.753 1.00 84.62 184 LEU A C 1
ATOM 1489 O O . LEU A 1 184 ? 41.875 44.965 25.050 1.00 84.62 184 LEU A O 1
ATOM 1493 N N . PRO A 1 185 ? 42.194 43.394 23.465 1.00 84.12 185 PRO A N 1
ATOM 1494 C CA . PRO A 1 185 ? 41.882 44.270 22.335 1.00 84.12 185 PRO A CA 1
ATOM 1495 C C . PRO A 1 185 ? 40.537 44.996 22.467 1.00 84.12 185 PRO A C 1
ATOM 1497 O O . PRO A 1 185 ? 40.471 46.214 22.318 1.00 84.12 185 PRO A O 1
ATOM 1500 N N . THR A 1 186 ? 39.461 44.287 22.828 1.00 85.50 186 THR A N 1
ATOM 1501 C CA . THR A 1 186 ? 38.132 44.906 22.988 1.00 85.50 186 THR A CA 1
ATOM 1502 C C . THR A 1 186 ? 38.125 45.937 24.119 1.00 85.50 186 THR A C 1
ATOM 1504 O O . THR A 1 186 ? 37.630 47.048 23.932 1.00 85.50 186 THR A O 1
ATOM 1507 N N . ALA A 1 187 ? 38.720 45.617 25.272 1.00 84.38 187 ALA A N 1
ATOM 1508 C CA . ALA A 1 187 ? 38.822 46.537 26.404 1.00 84.38 187 ALA A CA 1
ATOM 1509 C C . ALA A 1 187 ? 39.654 47.791 26.069 1.00 84.38 187 ALA A C 1
ATOM 1511 O O . ALA A 1 187 ? 39.268 48.899 26.443 1.00 84.38 187 ALA A O 1
ATOM 1512 N N . VAL A 1 188 ? 40.750 47.641 25.314 1.00 82.62 188 VAL A N 1
ATOM 1513 C CA . VAL A 1 188 ? 41.573 48.761 24.824 1.00 82.62 188 VAL A CA 1
ATOM 1514 C C . VAL A 1 188 ? 40.772 49.664 23.879 1.00 82.62 188 VAL A C 1
ATOM 1516 O O . VAL A 1 188 ? 40.822 50.885 24.031 1.00 82.62 188 VAL A O 1
ATOM 1519 N N . ARG A 1 189 ? 39.970 49.099 22.966 1.00 83.12 189 ARG A N 1
ATOM 1520 C CA . ARG A 1 189 ? 39.137 49.885 22.034 1.00 83.12 189 ARG A CA 1
ATOM 1521 C C . ARG A 1 189 ? 37.961 50.576 22.725 1.00 83.12 189 ARG A C 1
ATOM 1523 O O . ARG A 1 189 ? 37.701 51.740 22.433 1.00 83.12 189 ARG A O 1
ATOM 1530 N N . ILE A 1 190 ? 37.314 49.923 23.695 1.00 83.25 190 ILE A N 1
ATOM 1531 C CA . ILE A 1 190 ? 36.299 50.558 24.556 1.00 83.25 190 ILE A CA 1
ATOM 1532 C C . ILE A 1 190 ? 36.923 51.711 25.354 1.00 83.25 190 ILE A C 1
ATOM 1534 O O . ILE A 1 190 ? 36.342 52.793 25.416 1.00 83.25 190 ILE A O 1
ATOM 1538 N N . TYR A 1 191 ? 38.122 51.534 25.920 1.00 82.62 191 TYR A N 1
ATOM 1539 C CA . TYR A 1 191 ? 38.839 52.608 26.616 1.00 82.62 191 TYR A CA 1
ATOM 1540 C C . TYR A 1 191 ? 39.156 53.788 25.682 1.00 82.62 191 TYR A C 1
ATOM 1542 O O . TYR A 1 191 ? 38.868 54.931 26.029 1.00 82.62 191 TYR A O 1
ATOM 1550 N N . GLN A 1 192 ? 39.694 53.526 24.486 1.00 81.31 192 GLN A N 1
ATOM 1551 C CA . GLN A 1 192 ? 40.026 54.567 23.505 1.00 81.31 192 GLN A CA 1
ATOM 1552 C C . GLN A 1 192 ? 38.781 55.338 23.038 1.00 81.31 192 GLN A C 1
ATOM 1554 O O . GLN A 1 192 ? 38.798 56.567 23.049 1.00 81.31 192 GLN A O 1
ATOM 1559 N N . SER A 1 193 ? 37.689 54.637 22.714 1.00 79.81 193 SER A N 1
ATOM 1560 C CA . SER A 1 193 ? 36.404 55.247 22.338 1.00 79.81 193 SER A CA 1
ATOM 1561 C C . SER A 1 193 ? 35.789 56.068 23.481 1.00 79.81 193 SER A C 1
ATOM 1563 O O . SER A 1 193 ? 35.392 57.208 23.267 1.00 79.81 193 SER A O 1
ATOM 1565 N N . THR A 1 194 ? 35.766 55.551 24.715 1.00 80.56 194 THR A N 1
ATOM 1566 C CA . THR A 1 194 ? 35.115 56.239 25.852 1.00 80.56 194 THR A CA 1
ATOM 1567 C C . THR A 1 194 ? 35.945 57.356 26.489 1.00 80.56 194 THR A C 1
ATOM 1569 O O . THR A 1 194 ? 35.394 58.171 27.230 1.00 80.56 194 THR A O 1
ATOM 1572 N N . ARG A 1 195 ? 37.263 57.409 26.249 1.00 78.62 195 ARG A N 1
ATOM 1573 C CA . ARG A 1 195 ? 38.154 58.447 26.801 1.00 78.62 195 ARG A CA 1
ATOM 1574 C C . ARG A 1 195 ? 38.701 59.432 25.772 1.00 78.62 195 ARG A C 1
ATOM 1576 O O . ARG A 1 195 ? 39.196 60.473 26.189 1.00 78.62 195 ARG A O 1
ATOM 1583 N N . GLY A 1 196 ? 38.663 59.120 24.475 1.00 70.88 196 GLY A N 1
ATOM 1584 C CA . GLY A 1 196 ? 39.241 59.960 23.415 1.00 70.88 196 GLY A CA 1
ATOM 1585 C C . GLY A 1 196 ? 40.771 60.099 23.467 1.00 70.88 196 GLY A C 1
ATOM 1586 O O . GLY A 1 196 ? 41.341 60.919 22.753 1.00 70.88 196 GLY A O 1
ATOM 1587 N N . VAL A 1 197 ? 41.448 59.313 24.312 1.00 76.00 197 VAL A N 1
ATOM 1588 C CA . VAL A 1 197 ? 42.899 59.361 24.547 1.00 76.00 197 VAL A CA 1
ATOM 1589 C C . VAL A 1 197 ? 43.511 58.016 24.137 1.00 76.00 197 VAL A C 1
ATOM 1591 O O . VAL A 1 197 ? 42.977 56.968 24.518 1.00 76.00 197 VAL A O 1
ATOM 1594 N N . PRO A 1 198 ? 44.624 57.991 23.377 1.00 73.25 198 PRO A N 1
ATOM 1595 C CA . PRO A 1 198 ? 45.282 56.742 23.008 1.00 73.25 198 PRO A CA 1
ATOM 1596 C C . PRO A 1 198 ? 45.785 55.990 24.248 1.00 73.25 198 PRO A C 1
ATOM 1598 O O . PRO A 1 198 ? 46.402 56.573 25.138 1.00 73.25 198 PRO A O 1
ATOM 1601 N N . ALA A 1 199 ? 45.558 54.675 24.286 1.00 76.88 199 ALA A N 1
ATOM 1602 C CA . ALA A 1 199 ? 46.073 53.821 25.351 1.00 76.88 199 ALA A CA 1
ATOM 1603 C C . ALA A 1 199 ? 47.619 53.895 25.439 1.00 76.88 199 ALA A C 1
ATOM 1605 O O . ALA A 1 199 ? 48.273 54.095 24.410 1.00 76.88 199 ALA A O 1
ATOM 1606 N N . PRO A 1 200 ? 48.225 53.698 26.627 1.00 81.88 200 PRO A N 1
ATOM 1607 C CA . PRO A 1 200 ? 49.678 53.654 26.795 1.00 81.88 200 PRO A CA 1
ATOM 1608 C C . PRO A 1 200 ? 50.374 52.715 25.800 1.00 81.88 200 PRO A C 1
ATOM 1610 O O . PRO A 1 200 ? 49.847 51.650 25.481 1.00 81.88 200 PRO A O 1
ATOM 1613 N N . PHE A 1 201 ? 51.581 53.076 25.349 1.00 78.25 201 PHE A N 1
ATOM 1614 C CA . PHE A 1 201 ? 52.318 52.342 24.307 1.00 78.25 201 PHE A CA 1
ATOM 1615 C C . PHE A 1 201 ? 52.415 50.831 24.581 1.00 78.25 201 PHE A C 1
ATOM 1617 O O . PHE A 1 201 ? 52.115 50.036 23.696 1.00 78.25 201 PHE A O 1
ATOM 1624 N N . ALA A 1 202 ? 52.709 50.431 25.824 1.00 77.69 202 ALA A N 1
ATOM 1625 C CA . ALA A 1 202 ? 52.747 49.023 26.222 1.00 77.69 202 ALA A CA 1
ATOM 1626 C C . ALA A 1 202 ? 51.421 48.279 25.949 1.00 77.69 202 ALA A C 1
ATOM 1628 O O . ALA A 1 202 ? 51.438 47.171 25.419 1.00 77.69 202 ALA A O 1
ATOM 1629 N N . LEU A 1 203 ? 50.269 48.897 26.237 1.00 80.44 203 LEU A N 1
ATOM 1630 C CA . LEU A 1 203 ? 48.952 48.311 25.962 1.00 80.44 203 LEU A CA 1
ATOM 1631 C C . LEU A 1 203 ? 48.661 48.230 24.456 1.00 80.44 203 LEU A C 1
ATOM 1633 O O . LEU A 1 203 ? 48.092 47.237 24.014 1.00 80.44 203 LEU A O 1
ATOM 1637 N N . GLN A 1 204 ? 49.100 49.210 23.657 1.00 76.25 204 GLN A N 1
ATOM 1638 C CA . GLN A 1 204 ? 48.988 49.138 22.191 1.00 76.25 204 GLN A CA 1
ATOM 1639 C C . GLN A 1 204 ? 49.870 48.036 21.583 1.00 76.25 204 GLN A C 1
ATOM 1641 O O . GLN A 1 204 ? 49.485 47.409 20.596 1.00 76.25 204 GLN A O 1
ATOM 1646 N N . THR A 1 205 ? 51.051 47.788 22.155 1.00 80.31 205 THR A N 1
ATOM 1647 C CA . THR A 1 205 ? 51.934 46.693 21.731 1.00 80.31 205 THR A CA 1
ATOM 1648 C C . THR A 1 205 ? 51.313 45.332 22.045 1.00 80.31 205 THR A C 1
ATOM 1650 O O . THR A 1 205 ? 51.341 44.453 21.187 1.00 80.31 205 THR A O 1
ATOM 1653 N N . VAL A 1 206 ? 50.700 45.161 23.224 1.00 81.88 206 VAL A N 1
ATOM 1654 C CA . VAL A 1 206 ? 50.022 43.902 23.578 1.00 81.88 206 VAL A CA 1
ATOM 1655 C C . VAL A 1 206 ? 48.732 43.699 22.767 1.00 81.88 206 VAL A C 1
ATOM 1657 O O . VAL A 1 206 ? 48.518 42.594 22.286 1.00 81.88 206 VAL A O 1
ATOM 1660 N N . ASP A 1 207 ? 47.931 44.742 22.512 1.00 79.44 207 ASP A N 1
ATOM 1661 C CA . ASP A 1 207 ? 46.770 44.698 21.595 1.00 79.44 207 ASP A CA 1
ATOM 1662 C C . ASP A 1 207 ? 47.158 44.141 20.210 1.00 79.44 207 ASP A C 1
ATOM 1664 O O . ASP A 1 207 ? 46.609 43.138 19.748 1.00 79.44 207 ASP A O 1
ATOM 1668 N N . LYS A 1 208 ? 48.198 44.718 19.591 1.00 81.00 208 LYS A N 1
ATOM 1669 C CA . LYS A 1 208 ? 48.739 44.244 18.306 1.00 81.00 208 LYS A CA 1
ATOM 1670 C C . LYS A 1 208 ? 49.280 42.809 18.391 1.00 81.00 208 LYS A C 1
ATOM 1672 O O . LYS A 1 208 ? 49.056 42.029 17.467 1.00 81.00 208 LYS A O 1
ATOM 1677 N N . ALA A 1 209 ? 49.945 42.439 19.489 1.00 81.56 209 ALA A N 1
ATOM 1678 C CA . ALA A 1 209 ? 50.456 41.083 19.693 1.00 81.56 209 ALA A CA 1
ATOM 1679 C C . ALA A 1 209 ? 49.332 40.039 19.833 1.00 81.56 209 ALA A C 1
ATOM 1681 O O . ALA A 1 209 ? 49.420 38.981 19.214 1.00 81.56 209 ALA A O 1
ATOM 1682 N N . CYS A 1 210 ? 48.257 40.335 20.573 1.00 81.12 210 CYS A N 1
ATOM 1683 C CA . CYS A 1 210 ? 47.092 39.452 20.711 1.00 81.12 210 CYS A CA 1
ATOM 1684 C C . CYS A 1 210 ? 46.453 39.128 19.353 1.00 81.12 210 CYS A C 1
ATOM 1686 O O . CYS A 1 210 ? 46.147 37.967 19.086 1.00 81.12 210 CYS A O 1
ATOM 1688 N N . ILE A 1 211 ? 46.310 40.126 18.473 1.00 75.06 211 ILE A N 1
ATOM 1689 C CA . ILE A 1 211 ? 45.746 39.938 17.126 1.00 75.06 211 ILE A CA 1
ATOM 1690 C C . ILE A 1 211 ? 46.628 39.002 16.278 1.00 75.06 211 ILE A C 1
ATOM 1692 O O . ILE A 1 211 ? 46.108 38.104 15.620 1.00 75.06 211 ILE A O 1
ATOM 1696 N N . VAL A 1 212 ? 47.957 39.163 16.321 1.00 78.38 212 VAL A N 1
ATOM 1697 C CA . VAL A 1 212 ? 48.899 38.310 15.566 1.00 78.38 212 VAL A CA 1
ATOM 1698 C C . VAL A 1 212 ? 48.983 36.889 16.144 1.00 78.38 212 VAL A C 1
ATOM 1700 O O . VAL A 1 212 ? 49.078 35.921 15.391 1.00 78.38 212 VAL A O 1
ATOM 1703 N N . LEU A 1 213 ? 48.887 36.739 17.469 1.00 79.88 213 LEU A N 1
ATOM 1704 C CA . LEU A 1 213 ? 48.897 35.439 18.150 1.00 79.88 213 LEU A CA 1
ATOM 1705 C C . LEU A 1 213 ? 47.693 34.549 17.800 1.00 79.88 213 LEU A C 1
ATOM 1707 O O . LEU A 1 213 ? 47.795 33.334 17.968 1.00 79.88 213 LEU A O 1
ATOM 1711 N N . GLN A 1 214 ? 46.588 35.107 17.287 1.00 77.88 214 GLN A N 1
ATOM 1712 C CA . GLN A 1 214 ? 45.405 34.319 16.925 1.00 77.88 214 GLN A CA 1
ATOM 1713 C C . GLN A 1 214 ? 45.747 33.214 15.913 1.00 77.88 214 GLN A C 1
ATOM 1715 O O . GLN A 1 214 ? 45.480 32.051 16.189 1.00 77.88 214 GLN A O 1
ATOM 1720 N N . GLY A 1 215 ? 46.425 33.545 14.807 1.00 74.69 215 GLY A N 1
ATOM 1721 C CA . GLY A 1 215 ? 46.754 32.568 13.758 1.00 74.69 215 GLY A CA 1
ATOM 1722 C C . GLY A 1 215 ? 47.710 31.459 14.217 1.00 74.69 215 GLY A C 1
ATOM 1723 O O . GLY A 1 215 ? 47.635 30.332 13.730 1.00 74.69 215 GLY A O 1
ATOM 1724 N N . PHE A 1 216 ? 48.572 31.743 15.201 1.00 79.88 216 PHE A N 1
ATOM 1725 C CA . PHE A 1 216 ? 49.392 30.719 15.853 1.00 79.88 216 PHE A CA 1
ATOM 1726 C C . PHE A 1 216 ? 48.538 29.792 16.730 1.00 79.88 216 PHE A C 1
ATOM 1728 O O . PHE A 1 216 ? 48.713 28.578 16.694 1.00 79.88 216 PHE A O 1
ATOM 1735 N N . ILE A 1 217 ? 47.582 30.344 17.480 1.00 78.31 217 ILE A N 1
ATOM 1736 C CA . ILE A 1 217 ? 46.674 29.567 18.332 1.00 78.31 217 ILE A CA 1
ATOM 1737 C C . ILE A 1 217 ? 45.703 28.725 17.487 1.00 78.31 217 ILE A C 1
ATOM 1739 O O . ILE A 1 217 ? 45.483 27.563 17.819 1.00 78.31 217 ILE A O 1
ATOM 1743 N N . ASP A 1 218 ? 45.209 29.248 16.361 1.00 71.44 218 ASP A N 1
ATOM 1744 C CA . ASP A 1 218 ? 44.443 28.491 15.363 1.00 71.44 218 ASP A CA 1
ATOM 1745 C C . ASP A 1 218 ? 45.258 27.287 14.845 1.00 71.44 218 ASP A C 1
ATOM 1747 O O . ASP A 1 218 ? 44.798 26.143 14.897 1.00 71.44 218 ASP A O 1
ATOM 1751 N N . ALA A 1 219 ? 46.508 27.518 14.423 1.00 74.69 219 ALA A N 1
ATOM 1752 C CA . ALA A 1 219 ? 47.402 26.464 13.943 1.00 74.69 219 ALA A CA 1
ATOM 1753 C C . ALA A 1 219 ? 47.731 25.411 15.021 1.00 74.69 219 ALA A C 1
ATOM 1755 O O . ALA A 1 219 ? 47.803 24.220 14.714 1.00 74.69 219 ALA A O 1
ATOM 1756 N N . VAL A 1 220 ? 47.883 25.818 16.286 1.00 73.06 220 VAL A N 1
ATOM 1757 C CA . VAL A 1 220 ? 48.097 24.903 17.420 1.00 73.06 220 VAL A CA 1
ATOM 1758 C C . VAL A 1 220 ? 46.848 24.060 17.705 1.00 73.06 220 VAL A C 1
ATOM 1760 O O . VAL A 1 220 ? 46.968 22.845 17.852 1.00 73.06 220 VAL A O 1
ATOM 1763 N N . ILE A 1 221 ? 45.658 24.672 17.756 1.00 70.25 221 ILE A N 1
ATOM 1764 C CA . ILE A 1 221 ? 44.397 23.987 18.098 1.00 70.25 221 ILE A CA 1
ATOM 1765 C C . ILE A 1 221 ? 44.005 22.946 17.042 1.00 70.25 221 ILE A C 1
ATOM 1767 O O . ILE A 1 221 ? 43.560 21.857 17.406 1.00 70.25 221 ILE A O 1
ATOM 1771 N N . TYR A 1 222 ? 44.171 23.257 15.753 1.00 64.81 222 TYR A N 1
ATOM 1772 C CA . TYR A 1 222 ? 43.757 22.361 14.666 1.00 64.81 222 TYR A CA 1
ATOM 1773 C C . TYR A 1 222 ? 44.885 21.460 14.141 1.00 64.81 222 TYR A C 1
ATOM 1775 O O . TYR A 1 222 ? 44.630 20.311 13.774 1.00 64.81 222 TYR A O 1
ATOM 1783 N N . GLY A 1 223 ? 46.135 21.934 14.138 1.00 64.50 223 GLY A N 1
ATOM 1784 C CA . GLY A 1 223 ? 47.282 21.171 13.641 1.00 64.50 223 GLY A CA 1
ATOM 1785 C C . GLY A 1 223 ? 47.767 20.082 14.602 1.00 64.50 223 GLY A C 1
ATOM 1786 O O . GLY A 1 223 ? 48.118 18.986 14.158 1.00 64.50 223 GLY A O 1
ATOM 1787 N N . ILE A 1 224 ? 47.765 20.346 15.915 1.00 63.19 224 ILE A N 1
ATOM 1788 C CA . ILE A 1 224 ? 48.356 19.453 16.926 1.00 63.19 224 ILE A CA 1
ATOM 1789 C C . ILE A 1 224 ? 47.292 18.512 17.509 1.00 63.19 224 ILE A C 1
ATOM 1791 O O . ILE A 1 224 ? 46.772 18.703 18.609 1.00 63.19 224 ILE A O 1
ATOM 1795 N N . ASN A 1 225 ? 46.993 17.448 16.765 1.00 63.66 225 ASN A N 1
ATOM 1796 C CA . ASN A 1 225 ? 46.228 16.297 17.249 1.00 63.66 225 ASN A CA 1
ATOM 1797 C C . ASN A 1 225 ? 47.088 15.015 17.233 1.00 63.66 225 ASN A C 1
ATOM 1799 O O . ASN A 1 225 ? 48.158 14.981 16.626 1.00 63.66 225 ASN A O 1
ATOM 1803 N N . GLU A 1 226 ? 46.631 13.961 17.914 1.00 58.06 226 GLU A N 1
ATOM 1804 C CA . GLU A 1 226 ? 47.370 12.692 18.049 1.00 58.06 226 GLU A CA 1
ATOM 1805 C C . GLU A 1 226 ? 47.674 12.019 16.700 1.00 58.06 226 GLU A C 1
ATOM 1807 O O . GLU A 1 226 ? 48.765 11.479 16.534 1.00 58.06 226 GLU A O 1
ATOM 1812 N N . SER A 1 227 ? 46.773 12.111 15.717 1.00 58.50 227 SER A N 1
ATOM 1813 C CA . SER A 1 227 ? 46.980 11.550 14.376 1.00 58.50 227 SER A CA 1
ATOM 1814 C C . SER A 1 227 ? 48.019 12.342 13.577 1.00 58.50 227 SER A C 1
ATOM 1816 O O . SER A 1 227 ? 48.894 11.739 12.957 1.00 58.50 227 SER A O 1
ATOM 1818 N N . SER A 1 228 ? 47.981 13.680 13.641 1.00 66.12 228 SER A N 1
ATOM 1819 C CA . SER A 1 228 ? 49.020 14.550 13.066 1.00 66.12 228 SER A CA 1
ATOM 1820 C C . SER A 1 228 ? 50.384 14.268 13.693 1.00 66.12 228 SER A C 1
ATOM 1822 O O . SER A 1 228 ? 51.373 14.118 12.981 1.00 66.12 228 SER A O 1
ATOM 1824 N N . LEU A 1 229 ? 50.447 14.175 15.026 1.00 60.44 229 LEU A N 1
ATOM 1825 C CA . LEU A 1 229 ? 51.684 13.893 15.756 1.00 60.44 229 LEU A CA 1
ATOM 1826 C C . LEU A 1 229 ? 52.224 12.491 15.454 1.00 60.44 229 LEU A C 1
ATOM 1828 O O . LEU A 1 229 ? 53.434 12.343 15.320 1.00 60.44 229 LEU A O 1
ATOM 1832 N N . ALA A 1 230 ? 51.363 11.483 15.292 1.00 62.28 230 ALA A N 1
ATOM 1833 C CA . ALA A 1 230 ? 51.773 10.150 14.856 1.00 62.28 230 ALA A CA 1
ATOM 1834 C C . ALA A 1 230 ? 52.346 10.169 13.427 1.00 62.28 230 ALA A C 1
ATOM 1836 O O . ALA A 1 230 ? 53.418 9.612 13.201 1.00 62.28 230 ALA A O 1
ATOM 1837 N N . HIS A 1 231 ? 51.697 10.874 12.491 1.00 65.38 231 HIS A N 1
ATOM 1838 C CA . HIS A 1 231 ? 52.216 11.069 11.131 1.00 65.38 231 HIS A CA 1
ATOM 1839 C C . HIS A 1 231 ? 53.597 11.737 11.137 1.00 65.38 231 HIS A C 1
ATOM 1841 O O . HIS A 1 231 ? 54.545 11.192 10.576 1.00 65.38 231 HIS A O 1
ATOM 1847 N N . TRP A 1 232 ? 53.741 12.875 11.825 1.00 65.81 232 TRP A N 1
ATOM 1848 C CA . TRP A 1 232 ? 55.026 13.568 11.945 1.00 65.81 232 TRP A CA 1
ATOM 1849 C C . TRP A 1 232 ? 56.087 12.721 12.657 1.00 65.81 232 TRP A C 1
ATOM 1851 O O . TRP A 1 232 ? 57.245 12.746 12.249 1.00 65.81 232 TRP A O 1
ATOM 1861 N N . ARG A 1 233 ? 55.723 11.925 13.673 1.00 64.62 233 ARG A N 1
ATOM 1862 C CA . ARG A 1 233 ? 56.672 11.028 14.350 1.00 64.62 233 ARG A CA 1
ATOM 1863 C C . ARG A 1 233 ? 57.187 9.939 13.411 1.00 64.62 233 ARG A C 1
ATOM 1865 O O . ARG A 1 233 ? 58.387 9.703 13.401 1.00 64.62 233 ARG A O 1
ATOM 1872 N N . ASN A 1 234 ? 56.318 9.324 12.612 1.00 63.53 234 ASN A N 1
ATOM 1873 C CA . ASN A 1 234 ? 56.703 8.266 11.672 1.00 63.53 234 ASN A CA 1
ATOM 1874 C C . ASN A 1 234 ? 57.521 8.814 10.479 1.00 63.53 234 ASN A C 1
ATOM 1876 O O . ASN A 1 234 ? 58.410 8.130 9.974 1.00 63.53 234 ASN A O 1
ATOM 1880 N N . LEU A 1 235 ? 57.265 10.065 10.071 1.00 64.25 235 LEU A N 1
ATOM 1881 C CA . LEU A 1 235 ? 58.049 10.795 9.062 1.00 64.25 235 LEU A CA 1
ATOM 1882 C C . LEU A 1 235 ? 59.440 11.228 9.555 1.00 64.25 235 LEU A C 1
ATOM 1884 O O . LEU A 1 235 ? 60.378 11.252 8.766 1.00 64.25 235 LEU A O 1
ATOM 1888 N N . ILE A 1 236 ? 59.580 11.598 10.833 1.00 66.31 236 ILE A N 1
ATOM 1889 C CA . ILE A 1 236 ? 60.841 12.117 11.399 1.00 66.31 236 ILE A CA 1
ATOM 1890 C C . ILE A 1 236 ? 61.712 10.996 11.991 1.00 66.31 236 ILE A C 1
ATOM 1892 O O . ILE A 1 236 ? 62.936 11.077 11.934 1.00 66.31 236 ILE A O 1
ATOM 1896 N N . PHE A 1 237 ? 61.099 9.947 12.543 1.00 50.50 237 PHE A N 1
ATOM 1897 C CA . PHE A 1 237 ? 61.783 8.830 13.194 1.00 50.50 237 PHE A CA 1
ATOM 1898 C C . PHE A 1 237 ? 61.452 7.506 12.500 1.00 50.50 237 PHE A C 1
ATOM 1900 O O . PHE A 1 237 ? 60.740 6.662 13.047 1.00 50.50 237 PHE A O 1
ATOM 1907 N N . HIS A 1 238 ? 62.005 7.310 11.302 1.00 42.03 238 HIS A N 1
ATOM 1908 C CA . HIS A 1 238 ? 62.169 5.961 10.763 1.00 42.03 238 HIS A CA 1
ATOM 1909 C C . HIS A 1 238 ? 63.065 5.150 11.708 1.00 42.03 238 HIS A C 1
ATOM 1911 O O . HIS A 1 238 ? 64.196 5.546 12.000 1.00 42.03 238 HIS A O 1
ATOM 1917 N N . LYS A 1 239 ? 62.549 4.016 12.178 1.00 32.66 239 LYS A N 1
ATOM 1918 C CA . LYS A 1 239 ? 63.316 2.976 12.865 1.00 32.66 239 LYS A CA 1
ATOM 1919 C C . LYS A 1 239 ? 63.470 1.817 11.869 1.00 32.66 239 LYS A C 1
ATOM 1921 O O . LYS A 1 239 ? 62.465 1.492 11.241 1.00 32.66 239 LYS A O 1
ATOM 1926 N N . PRO A 1 240 ? 64.661 1.221 11.687 1.00 42.22 240 PRO A N 1
ATOM 1927 C CA . PRO A 1 240 ? 64.758 -0.065 11.006 1.00 42.22 240 PRO A CA 1
ATOM 1928 C C . PRO A 1 240 ? 64.082 -1.145 11.858 1.00 42.22 240 PRO A C 1
ATOM 1930 O O . PRO A 1 240 ? 64.013 -1.014 13.087 1.00 42.22 240 PRO A O 1
ATOM 1933 N N . ASP A 1 241 ? 63.586 -2.187 11.202 1.00 39.69 241 ASP A N 1
ATOM 1934 C CA . ASP A 1 241 ? 62.904 -3.296 11.857 1.00 39.69 241 ASP A CA 1
ATOM 1935 C C . ASP A 1 241 ? 63.878 -4.146 12.692 1.00 39.69 241 ASP A C 1
ATOM 1937 O O . ASP A 1 241 ? 65.018 -4.390 12.296 1.00 39.69 241 ASP A O 1
ATOM 1941 N N . GLU A 1 242 ? 63.417 -4.587 13.863 1.00 31.42 242 GLU A N 1
ATOM 1942 C CA . GLU A 1 242 ? 64.099 -5.559 14.724 1.00 31.42 242 GLU A CA 1
ATOM 1943 C C . GLU A 1 242 ? 63.160 -6.754 14.921 1.00 31.42 242 GLU A C 1
ATOM 1945 O O . GLU A 1 242 ? 61.984 -6.580 15.253 1.00 31.42 242 GLU A O 1
ATOM 1950 N N . GLU A 1 243 ? 63.685 -7.958 14.707 1.00 37.50 243 GLU A N 1
ATOM 1951 C CA . GLU A 1 243 ? 62.984 -9.225 14.923 1.00 37.50 243 GLU A CA 1
ATOM 1952 C C . GLU A 1 243 ? 62.657 -9.422 16.415 1.00 37.50 243 GLU A C 1
ATOM 1954 O O . GLU A 1 243 ? 63.428 -9.019 17.290 1.00 37.50 243 GLU A O 1
ATOM 1959 N N . ILE A 1 244 ? 61.532 -10.078 16.720 1.00 28.47 244 ILE A N 1
ATOM 1960 C CA . ILE A 1 244 ? 61.239 -10.604 18.061 1.00 28.47 244 ILE A CA 1
ATOM 1961 C C . ILE A 1 244 ? 60.751 -12.048 17.912 1.00 28.47 244 ILE A C 1
ATOM 1963 O O . ILE A 1 244 ? 59.847 -12.326 17.126 1.00 28.47 244 ILE A O 1
ATOM 1967 N N . GLU A 1 245 ? 61.394 -12.944 18.658 1.00 25.27 245 GLU A N 1
ATOM 1968 C CA . GLU A 1 245 ? 61.283 -14.401 18.546 1.00 25.27 245 GLU A CA 1
ATOM 1969 C C . GLU A 1 245 ? 59.950 -14.983 19.052 1.00 25.27 245 GLU A C 1
ATOM 1971 O O . GLU A 1 245 ? 59.181 -14.357 19.788 1.00 25.27 245 GLU A O 1
ATOM 1976 N N . GLU A 1 246 ? 59.715 -16.241 18.679 1.00 25.67 246 GLU A N 1
ATOM 1977 C CA . GLU A 1 246 ? 58.628 -17.081 19.175 1.00 25.67 246 GLU A CA 1
ATOM 1978 C C . GLU A 1 246 ? 58.737 -17.365 20.683 1.00 25.67 246 GLU A C 1
ATOM 1980 O O . GLU A 1 246 ? 59.823 -17.540 21.235 1.00 25.67 246 GLU A O 1
ATOM 1985 N N . ILE A 1 247 ? 57.585 -17.563 21.332 1.00 24.81 247 ILE A N 1
ATOM 1986 C CA . ILE A 1 247 ? 57.486 -18.424 22.517 1.00 24.81 247 ILE A CA 1
ATOM 1987 C C . ILE A 1 247 ? 56.316 -19.387 22.293 1.00 24.81 247 ILE A C 1
ATOM 1989 O O . ILE A 1 247 ? 55.161 -19.062 22.573 1.00 24.81 247 ILE A O 1
ATOM 1993 N N . GLU A 1 248 ? 56.615 -20.584 21.787 1.00 26.00 248 GLU A N 1
ATOM 1994 C CA . GLU A 1 248 ? 55.679 -21.709 21.837 1.00 26.00 248 GLU A CA 1
ATOM 1995 C C . GLU A 1 248 ? 55.388 -22.120 23.288 1.00 26.00 248 GLU A C 1
ATOM 1997 O O . GLU A 1 248 ? 56.303 -22.168 24.112 1.00 26.00 248 GLU A O 1
ATOM 2002 N N . LEU A 1 249 ? 54.147 -22.545 23.571 1.00 24.34 249 LEU A N 1
ATOM 2003 C CA . LEU A 1 249 ? 53.886 -23.722 24.417 1.00 24.34 249 LEU A CA 1
ATOM 2004 C C . LEU A 1 249 ? 52.400 -24.131 24.434 1.00 24.34 249 LEU A C 1
ATOM 2006 O O . LEU A 1 249 ? 51.543 -23.383 24.896 1.00 24.34 249 LEU A O 1
ATOM 2010 N N . GLY A 1 250 ? 52.122 -25.390 24.073 1.00 23.17 250 GLY A N 1
ATOM 2011 C CA . GLY A 1 250 ? 50.950 -26.125 24.574 1.00 23.17 250 GLY A CA 1
ATOM 2012 C C . GLY A 1 250 ? 49.711 -26.180 23.672 1.00 23.17 250 GLY A C 1
ATOM 2013 O O . GLY A 1 250 ? 48.689 -25.567 23.969 1.00 23.17 250 GLY A O 1
ATOM 2014 N N . SER A 1 251 ? 49.749 -27.026 22.640 1.00 23.69 251 SER A N 1
ATOM 2015 C CA . SER A 1 251 ? 48.543 -27.437 21.903 1.00 23.69 251 SER A CA 1
ATOM 2016 C C . SER A 1 251 ? 47.574 -28.247 22.783 1.00 23.69 251 SER A C 1
ATOM 2018 O O . SER A 1 251 ? 48.004 -29.067 23.596 1.00 23.69 251 SER A O 1
ATOM 2020 N N . ASN A 1 252 ? 46.261 -28.067 22.594 1.00 23.94 252 ASN A N 1
ATOM 2021 C CA . ASN A 1 252 ? 45.240 -29.002 23.076 1.00 23.94 252 ASN A CA 1
ATOM 2022 C C . ASN A 1 252 ? 43.967 -28.932 22.214 1.00 23.94 252 ASN A C 1
ATOM 2024 O O . ASN A 1 252 ? 43.235 -27.944 22.233 1.00 23.94 252 ASN A O 1
ATOM 2028 N N . ASN A 1 253 ? 43.693 -30.005 21.470 1.00 23.73 253 ASN A N 1
ATOM 2029 C CA . ASN A 1 253 ? 42.529 -30.115 20.590 1.00 23.73 253 ASN A CA 1
ATOM 2030 C C . ASN A 1 253 ? 41.232 -30.386 21.367 1.00 23.73 253 ASN A C 1
ATOM 2032 O O . ASN A 1 253 ? 41.180 -31.313 22.174 1.00 23.73 253 ASN A O 1
ATOM 2036 N N . TYR A 1 254 ? 40.147 -29.703 20.992 1.00 24.09 254 TYR A N 1
ATOM 2037 C CA . TYR A 1 254 ? 38.777 -30.189 21.193 1.00 24.09 254 TYR A CA 1
ATOM 2038 C C . TYR A 1 254 ? 37.984 -30.053 19.889 1.00 24.09 254 TYR A C 1
ATOM 2040 O O . TYR A 1 254 ? 37.576 -28.962 19.501 1.00 24.09 254 TYR A O 1
ATOM 2048 N N . GLY A 1 255 ? 37.803 -31.177 19.192 1.00 23.62 255 GLY A N 1
ATOM 2049 C CA . GLY A 1 255 ? 37.083 -31.239 17.920 1.00 23.62 255 GLY A CA 1
ATOM 2050 C C . GLY A 1 255 ? 35.561 -31.233 18.090 1.00 23.62 255 GLY A C 1
ATOM 2051 O O . GLY A 1 255 ? 35.024 -31.775 19.057 1.00 23.62 255 GLY A O 1
ATOM 2052 N N . PHE A 1 256 ? 34.858 -30.650 17.119 1.00 23.69 256 PHE A N 1
ATOM 2053 C CA . PHE A 1 256 ? 33.397 -30.576 17.103 1.00 23.69 256 PHE A CA 1
ATOM 2054 C C . PHE A 1 256 ? 32.797 -31.814 16.414 1.00 23.69 256 PHE A C 1
ATOM 2056 O O . PHE A 1 256 ? 33.056 -32.066 15.238 1.00 23.69 256 PHE A O 1
ATOM 2063 N N . HIS A 1 257 ? 31.990 -32.604 17.129 1.00 23.84 257 HIS A N 1
ATOM 2064 C CA . HIS A 1 257 ? 31.345 -33.792 16.558 1.00 23.84 257 HIS A CA 1
ATOM 2065 C C . HIS A 1 257 ? 30.069 -33.436 15.783 1.00 23.84 257 HIS A C 1
ATOM 2067 O O . HIS A 1 257 ? 29.041 -33.111 16.379 1.00 23.84 257 HIS A O 1
ATOM 2073 N N . SER A 1 258 ? 30.096 -33.610 14.461 1.00 24.05 258 SER A N 1
ATOM 2074 C CA . SER A 1 258 ? 28.876 -33.766 13.663 1.00 24.05 258 SER A CA 1
ATOM 2075 C C . SER A 1 258 ? 28.186 -35.102 13.985 1.00 24.05 258 SER A C 1
ATOM 2077 O O . SER A 1 258 ? 28.823 -36.068 14.418 1.00 24.05 258 SER A O 1
ATOM 2079 N N . ARG A 1 259 ? 26.857 -35.169 13.808 1.00 22.38 259 ARG A N 1
ATOM 2080 C CA . ARG A 1 259 ? 26.059 -36.354 14.174 1.00 22.38 259 ARG A CA 1
ATOM 2081 C C . ARG A 1 259 ? 25.040 -36.765 13.106 1.00 22.38 259 ARG A C 1
ATOM 2083 O O . ARG A 1 259 ? 23.855 -36.924 13.384 1.00 22.38 259 ARG A O 1
ATOM 2090 N N . THR A 1 260 ? 25.517 -36.986 11.885 1.00 24.94 260 THR A N 1
ATOM 2091 C CA . THR A 1 260 ? 24.762 -37.624 10.796 1.00 24.94 260 THR A CA 1
ATOM 2092 C C . THR A 1 260 ? 25.046 -39.129 10.767 1.00 24.94 260 THR A C 1
ATOM 2094 O O . THR A 1 260 ? 26.100 -39.578 10.329 1.00 24.94 260 THR A O 1
ATOM 2097 N N . GLY A 1 261 ? 24.108 -39.930 11.282 1.00 21.28 261 GLY A N 1
ATOM 2098 C CA . GLY A 1 261 ? 24.254 -41.384 11.406 1.00 21.28 261 GLY A CA 1
ATOM 2099 C C . GLY A 1 261 ? 23.348 -42.163 10.455 1.00 21.28 261 GLY A C 1
ATOM 2100 O O . GLY A 1 261 ? 22.235 -42.517 10.833 1.00 21.28 261 GLY A O 1
ATOM 2101 N N . LEU A 1 262 ? 23.838 -42.483 9.255 1.00 25.44 262 LEU A N 1
ATOM 2102 C CA . LEU A 1 262 ? 23.196 -43.424 8.331 1.00 25.44 262 LEU A CA 1
ATOM 2103 C C . LEU A 1 262 ? 24.261 -44.357 7.741 1.00 25.44 262 LEU A C 1
ATOM 2105 O O . LEU A 1 262 ? 25.211 -43.911 7.104 1.00 25.44 262 LEU A O 1
ATOM 2109 N N . ASN A 1 263 ? 24.127 -45.658 8.010 1.00 23.70 263 ASN A N 1
ATOM 2110 C CA . ASN A 1 263 ? 25.150 -46.650 7.680 1.00 23.70 263 ASN A CA 1
ATOM 2111 C C . ASN A 1 263 ? 25.234 -46.898 6.169 1.00 23.70 263 ASN A C 1
ATOM 2113 O O . ASN A 1 263 ? 24.326 -47.495 5.591 1.00 23.70 263 ASN A O 1
ATOM 2117 N N . SER A 1 264 ? 26.366 -46.556 5.558 1.00 22.61 264 SER A N 1
ATOM 2118 C CA . SER A 1 264 ? 26.791 -47.163 4.297 1.00 22.61 264 SER A CA 1
ATOM 2119 C C . SER A 1 264 ? 27.519 -48.484 4.569 1.00 22.61 264 SER A C 1
ATOM 2121 O O . SER A 1 264 ? 28.208 -48.640 5.581 1.00 22.61 264 SER A O 1
ATOM 2123 N N . LYS A 1 265 ? 27.393 -49.457 3.660 1.00 21.88 265 LYS A N 1
ATOM 2124 C CA . LYS A 1 265 ? 28.309 -50.602 3.600 1.00 21.88 265 LYS A CA 1
ATOM 2125 C C . LYS A 1 265 ? 28.460 -51.130 2.175 1.00 21.88 265 LYS A C 1
ATOM 2127 O O . LYS A 1 265 ? 27.476 -51.279 1.462 1.00 21.88 265 LYS A O 1
ATOM 2132 N N . THR A 1 266 ? 29.704 -51.483 1.854 1.00 22.92 266 THR A N 1
ATOM 2133 C CA . THR A 1 266 ? 30.122 -52.329 0.722 1.00 22.92 266 THR A CA 1
ATOM 2134 C C . THR A 1 266 ? 30.164 -51.676 -0.672 1.00 22.92 266 THR A C 1
ATOM 2136 O O . THR A 1 266 ? 29.316 -51.909 -1.520 1.00 22.92 266 THR A O 1
ATOM 2139 N N . SER A 1 267 ? 31.270 -50.956 -0.888 1.00 22.52 267 SER A N 1
ATOM 2140 C CA . SER A 1 267 ? 32.233 -51.172 -1.990 1.00 22.52 267 SER A CA 1
ATOM 2141 C C . SER A 1 267 ? 31.845 -50.978 -3.468 1.00 22.52 267 SER A C 1
ATOM 2143 O O . SER A 1 267 ? 31.082 -51.739 -4.044 1.00 22.52 267 SER A O 1
ATOM 2145 N N . GLN A 1 268 ? 32.571 -50.041 -4.095 1.00 23.94 268 GLN A N 1
ATOM 2146 C CA . GLN A 1 268 ? 33.362 -50.201 -5.334 1.00 23.94 268 GLN A CA 1
ATOM 2147 C C . GLN A 1 268 ? 32.963 -51.303 -6.342 1.00 23.94 268 GLN A C 1
ATOM 2149 O O . GLN A 1 268 ? 33.133 -52.481 -6.039 1.00 23.94 268 GLN A O 1
ATOM 2154 N N . GLN A 1 269 ? 32.734 -50.915 -7.608 1.00 22.03 269 GLN A N 1
ATOM 2155 C CA . GLN A 1 269 ? 33.614 -51.310 -8.731 1.00 22.03 269 GLN A CA 1
ATOM 2156 C C . GLN A 1 269 ? 33.327 -50.540 -10.049 1.00 22.03 269 GLN A C 1
ATOM 2158 O O . GLN A 1 269 ? 32.179 -50.337 -10.415 1.00 22.03 269 GLN A O 1
ATOM 2163 N N . ILE A 1 270 ? 34.415 -50.179 -10.749 1.00 22.75 270 ILE A N 1
ATOM 2164 C CA . ILE A 1 270 ? 34.635 -50.285 -12.214 1.00 22.75 270 ILE A CA 1
ATOM 2165 C C . ILE A 1 270 ? 33.704 -49.512 -13.193 1.00 22.75 270 ILE A C 1
ATOM 2167 O O . ILE A 1 270 ? 32.613 -49.940 -13.542 1.00 22.75 270 ILE A O 1
ATOM 2171 N N . GLU A 1 271 ? 34.273 -48.417 -13.720 1.00 21.19 271 GLU A N 1
ATOM 2172 C CA . GLU A 1 271 ? 34.562 -48.178 -15.156 1.00 21.19 271 GLU A CA 1
ATOM 2173 C C . GLU A 1 271 ? 33.441 -47.949 -16.209 1.00 21.19 271 GLU A C 1
ATOM 2175 O O . GLU A 1 271 ? 32.636 -48.809 -16.545 1.00 21.19 271 GLU A O 1
ATOM 2180 N N . VAL A 1 272 ? 33.520 -46.759 -16.825 1.00 24.30 272 VAL A N 1
ATOM 2181 C CA . VAL A 1 272 ? 33.247 -46.388 -18.234 1.00 24.30 272 VAL A CA 1
ATOM 2182 C C . VAL A 1 272 ? 32.372 -47.322 -19.099 1.00 24.30 272 VAL A C 1
ATOM 2184 O O . VAL A 1 272 ? 32.865 -48.302 -19.656 1.00 24.30 272 VAL A O 1
ATOM 2187 N N . ARG A 1 273 ? 31.174 -46.839 -19.484 1.00 21.25 273 ARG A N 1
ATOM 2188 C CA . ARG A 1 273 ? 30.830 -46.647 -20.915 1.00 21.25 273 ARG A CA 1
ATOM 2189 C C . ARG A 1 273 ? 29.610 -45.759 -21.172 1.00 21.25 273 ARG A C 1
ATOM 2191 O O . ARG A 1 273 ? 28.777 -45.532 -20.303 1.00 21.25 273 ARG A O 1
ATOM 2198 N N . SER A 1 274 ? 29.549 -45.250 -22.399 1.00 23.22 274 SER A N 1
ATOM 2199 C CA . SER A 1 274 ? 28.467 -44.442 -22.961 1.00 23.22 274 SER A CA 1
ATOM 2200 C C . SER A 1 274 ? 27.508 -45.273 -23.831 1.00 23.22 274 SER A C 1
ATOM 2202 O O . SER A 1 274 ? 27.775 -46.432 -24.142 1.00 23.22 274 SER A O 1
ATOM 2204 N N . ASN A 1 275 ? 26.447 -44.605 -24.299 1.00 23.47 275 ASN A N 1
ATOM 2205 C CA . ASN A 1 275 ? 25.585 -44.949 -25.438 1.00 23.47 275 ASN A CA 1
ATOM 2206 C C . ASN A 1 275 ? 24.481 -46.024 -25.279 1.00 23.47 275 ASN A C 1
ATOM 2208 O O . ASN A 1 275 ? 24.704 -47.222 -25.404 1.00 23.47 275 ASN A O 1
ATOM 2212 N N . SER A 1 276 ? 23.248 -45.505 -25.364 1.00 21.98 276 SER A N 1
ATOM 2213 C CA . SER A 1 276 ? 22.249 -45.841 -26.402 1.00 21.98 276 SER A CA 1
ATOM 2214 C C . SER A 1 276 ? 21.189 -46.943 -26.194 1.00 21.98 276 SER A C 1
ATOM 2216 O O . SER A 1 276 ? 21.464 -48.063 -25.794 1.00 21.98 276 SER A O 1
ATOM 2218 N N . LEU A 1 277 ? 19.980 -46.564 -26.636 1.00 23.05 277 LEU A N 1
ATOM 2219 C CA . LEU A 1 277 ? 18.934 -47.350 -27.312 1.00 23.05 277 LEU A CA 1
ATOM 2220 C C . LEU A 1 277 ? 18.206 -48.526 -26.603 1.00 23.05 277 LEU A C 1
ATOM 2222 O O . LEU A 1 277 ? 18.616 -49.676 -26.637 1.00 23.05 277 LEU A O 1
ATOM 2226 N N . SER A 1 278 ? 16.964 -48.207 -26.209 1.00 21.64 278 SER A N 1
ATOM 2227 C CA . SER A 1 278 ? 15.707 -48.777 -26.753 1.00 21.64 278 SER A CA 1
ATOM 2228 C C . SER A 1 278 ? 15.209 -50.204 -26.427 1.00 21.64 278 SER A C 1
ATOM 2230 O O . SER A 1 278 ? 15.850 -51.201 -26.732 1.00 21.64 278 SER A O 1
ATOM 2232 N N . THR A 1 279 ? 13.897 -50.227 -26.123 1.00 23.39 279 THR A N 1
ATOM 2233 C CA . THR A 1 279 ? 12.844 -51.193 -26.545 1.00 23.39 279 THR A CA 1
ATOM 2234 C C . THR A 1 279 ? 12.693 -52.580 -25.890 1.00 23.39 279 THR A C 1
ATOM 2236 O O . THR A 1 279 ? 13.660 -53.309 -25.739 1.00 23.39 279 THR A O 1
ATOM 2239 N N . LEU A 1 280 ? 11.403 -52.949 -25.710 1.00 23.44 280 LEU A N 1
ATOM 2240 C CA . LEU A 1 280 ? 10.807 -54.298 -25.544 1.00 23.44 280 LEU A CA 1
ATOM 2241 C C . LEU A 1 280 ? 11.063 -55.035 -24.201 1.00 23.44 280 LEU A C 1
ATOM 2243 O O . LEU A 1 280 ? 12.136 -54.918 -23.626 1.00 23.44 280 LEU A O 1
ATOM 2247 N N . ASP A 1 281 ? 10.140 -55.853 -23.669 1.00 22.41 281 ASP A N 1
ATOM 2248 C CA . ASP A 1 281 ? 8.660 -55.785 -23.710 1.00 22.41 281 ASP A CA 1
ATOM 2249 C C . ASP A 1 281 ? 8.029 -56.596 -22.540 1.00 22.41 281 ASP A C 1
ATOM 2251 O O . ASP A 1 281 ? 8.747 -57.222 -21.767 1.00 22.41 281 ASP A O 1
ATOM 2255 N N . THR A 1 282 ? 6.695 -56.552 -22.431 1.00 24.14 282 THR A N 1
ATOM 2256 C CA . THR A 1 282 ? 5.724 -57.404 -21.687 1.00 24.14 282 THR A CA 1
ATOM 2257 C C . THR A 1 282 ? 6.158 -58.647 -20.874 1.00 24.14 282 THR A C 1
ATOM 2259 O O . THR A 1 282 ? 6.900 -59.497 -21.360 1.00 24.14 282 THR A O 1
ATOM 2262 N N . ASP A 1 283 ? 5.397 -58.865 -19.781 1.00 24.02 283 ASP A N 1
ATOM 2263 C CA . ASP A 1 283 ? 5.019 -60.164 -19.167 1.00 24.02 283 ASP A CA 1
ATOM 2264 C C . ASP A 1 283 ? 6.097 -60.926 -18.330 1.00 24.02 283 ASP A C 1
ATOM 2266 O O . ASP A 1 283 ? 7.291 -60.771 -18.543 1.00 24.02 283 ASP A O 1
ATOM 2270 N N . GLN A 1 284 ? 5.775 -61.741 -17.301 1.00 25.28 284 GLN A N 1
ATOM 2271 C CA . GLN A 1 284 ? 4.477 -62.294 -16.858 1.00 25.28 284 GLN A CA 1
ATOM 2272 C C . GLN A 1 284 ? 4.439 -62.753 -15.367 1.00 25.28 284 GLN A C 1
ATOM 2274 O O . GLN A 1 284 ? 5.473 -62.971 -14.744 1.00 25.28 284 GLN A O 1
ATOM 2279 N N . PHE A 1 285 ? 3.216 -63.048 -14.895 1.00 22.89 285 PHE A N 1
ATOM 2280 C CA . PHE A 1 285 ? 2.796 -63.985 -13.822 1.00 22.89 285 PHE A CA 1
ATOM 2281 C C . PHE A 1 285 ? 2.822 -63.657 -12.306 1.00 22.89 285 PHE A C 1
ATOM 2283 O O . PHE A 1 285 ? 3.811 -63.259 -11.700 1.00 22.89 285 PHE A O 1
ATOM 2290 N N . ASP A 1 286 ? 1.670 -63.969 -11.693 1.00 24.30 286 ASP A N 1
ATOM 2291 C CA . ASP A 1 286 ? 1.297 -63.898 -10.273 1.00 24.30 286 ASP A CA 1
ATOM 2292 C C . ASP A 1 286 ? 1.881 -65.025 -9.386 1.00 24.30 286 ASP A C 1
ATOM 2294 O O . ASP A 1 286 ? 2.166 -66.117 -9.883 1.00 24.30 286 ASP A O 1
ATOM 2298 N N . ARG A 1 287 ? 1.811 -64.862 -8.044 1.00 24.75 287 ARG A N 1
ATOM 2299 C CA . ARG A 1 287 ? 0.850 -65.616 -7.179 1.00 24.75 287 ARG A CA 1
ATOM 2300 C C . ARG A 1 287 ? 0.908 -65.289 -5.671 1.00 24.75 287 ARG A C 1
ATOM 2302 O O . ARG A 1 287 ? 1.940 -64.886 -5.156 1.00 24.75 287 ARG A O 1
ATOM 2309 N N . ALA A 1 288 ? -0.211 -65.612 -4.995 1.00 25.05 288 ALA A N 1
ATOM 2310 C CA . ALA A 1 288 ? -0.495 -65.582 -3.542 1.00 25.05 288 ALA A CA 1
ATOM 2311 C C . ALA A 1 288 ? -0.500 -64.186 -2.860 1.00 25.05 288 ALA A C 1
ATOM 2313 O O . ALA A 1 288 ? 0.311 -63.333 -3.183 1.00 25.05 288 ALA A O 1
ATOM 2314 N N . GLY A 1 289 ? -1.369 -63.856 -1.891 1.00 23.58 289 GLY A N 1
ATOM 2315 C CA . GLY A 1 289 ? -2.586 -64.505 -1.363 1.00 23.58 289 GLY A CA 1
ATOM 2316 C C . GLY A 1 289 ? -2.652 -64.464 0.180 1.00 23.58 289 GLY A C 1
ATOM 2317 O O . GLY A 1 289 ? -1.621 -64.604 0.818 1.00 23.58 289 GLY A O 1
ATOM 2318 N N . ALA A 1 290 ? -3.777 -64.348 0.895 1.00 23.33 290 ALA A N 1
ATOM 2319 C CA . ALA A 1 290 ? -5.173 -63.997 0.608 1.00 23.33 290 ALA A CA 1
ATOM 2320 C C . ALA A 1 290 ? -5.993 -64.143 1.926 1.00 23.33 290 ALA A C 1
ATOM 2322 O O . ALA A 1 290 ? -6.252 -65.266 2.350 1.00 23.33 290 ALA A O 1
ATOM 2323 N N . SER A 1 291 ? -6.441 -63.045 2.550 1.00 22.97 291 SER A N 1
ATOM 2324 C CA . SER A 1 291 ? -7.543 -62.992 3.547 1.00 22.97 291 SER A CA 1
ATOM 2325 C C . SER A 1 291 ? -7.950 -61.512 3.753 1.00 22.97 291 SER A C 1
ATOM 2327 O O . SER A 1 291 ? -7.074 -60.660 3.823 1.00 22.97 291 SER A O 1
ATOM 2329 N N . VAL A 1 292 ? -9.213 -61.056 3.643 1.00 24.84 292 VAL A N 1
ATOM 2330 C CA . VAL A 1 292 ? -10.478 -61.454 4.317 1.00 24.84 292 VAL A CA 1
ATOM 2331 C C . VAL A 1 292 ? -10.412 -61.122 5.818 1.00 24.84 292 VAL A C 1
ATOM 2333 O O . VAL A 1 292 ? -9.566 -61.675 6.503 1.00 24.84 292 VAL A O 1
ATOM 2336 N N . ASN A 1 293 ? -11.257 -60.273 6.421 1.00 23.66 293 ASN A N 1
ATOM 2337 C CA . ASN A 1 293 ? -12.380 -59.428 5.955 1.00 23.66 293 ASN A CA 1
ATOM 2338 C C . ASN A 1 293 ? -12.474 -58.200 6.910 1.00 23.66 293 ASN A C 1
ATOM 2340 O O . ASN A 1 293 ? -11.860 -58.237 7.969 1.00 23.66 293 ASN A O 1
ATOM 2344 N N . SER A 1 294 ? -13.209 -57.099 6.702 1.00 24.17 294 SER A N 1
ATOM 2345 C CA . SER A 1 294 ? -14.221 -56.656 5.713 1.00 24.17 294 SER A CA 1
ATOM 2346 C C . SER A 1 294 ? -14.145 -55.098 5.621 1.00 24.17 294 SER A C 1
ATOM 2348 O O . SER A 1 294 ? -13.170 -54.543 6.116 1.00 24.17 294 SER A O 1
ATOM 2350 N N . SER A 1 295 ? -15.033 -54.279 5.034 1.00 24.47 295 SER A N 1
ATOM 2351 C CA . SER A 1 295 ? -16.398 -54.424 4.485 1.00 24.47 295 SER A CA 1
ATOM 2352 C C . SER A 1 295 ? -16.621 -53.440 3.307 1.00 24.47 295 SER A C 1
ATOM 2354 O O . SER A 1 295 ? -15.656 -53.036 2.659 1.00 24.47 295 SER A O 1
ATOM 2356 N N . GLN A 1 296 ? -17.871 -53.070 2.974 1.00 23.56 296 GLN A N 1
ATOM 2357 C CA . GLN A 1 296 ? -18.197 -52.129 1.888 1.00 23.56 296 GLN A CA 1
ATOM 2358 C C . GLN A 1 296 ? -19.441 -51.272 2.175 1.00 23.56 296 GLN A C 1
ATOM 2360 O O . GLN A 1 296 ? -20.476 -51.799 2.575 1.00 23.56 296 GLN A O 1
ATOM 2365 N N . ALA A 1 297 ? -19.379 -49.982 1.823 1.00 23.50 297 ALA A N 1
ATOM 2366 C CA . ALA A 1 297 ? -20.540 -49.151 1.498 1.00 23.50 297 ALA A CA 1
ATOM 2367 C C . ALA A 1 297 ? -20.141 -48.004 0.535 1.00 23.50 297 ALA A C 1
ATOM 2369 O O . ALA A 1 297 ? -18.988 -47.588 0.496 1.00 23.50 297 ALA A O 1
ATOM 2370 N N . VAL A 1 298 ? -21.108 -47.491 -0.237 1.00 26.58 298 VAL A N 1
ATOM 2371 C CA . VAL A 1 298 ? -21.047 -46.227 -1.014 1.00 26.58 298 VAL A CA 1
ATOM 2372 C C . VAL A 1 298 ? -19.888 -46.064 -2.031 1.00 26.58 298 VAL A C 1
ATOM 2374 O O . VAL A 1 298 ? -19.088 -45.136 -1.950 1.00 26.58 298 VAL A O 1
ATOM 2377 N N . ARG A 1 299 ? -19.879 -46.866 -3.110 1.00 25.28 299 ARG A N 1
ATOM 2378 C CA . ARG A 1 299 ? -19.322 -46.446 -4.425 1.00 25.28 299 ARG A CA 1
ATOM 2379 C C . ARG A 1 299 ? -20.190 -46.907 -5.606 1.00 25.28 299 ARG A C 1
ATOM 2381 O O . ARG A 1 299 ? -19.791 -47.746 -6.406 1.00 25.28 299 ARG A O 1
ATOM 2388 N N . GLY A 1 300 ? -21.378 -46.313 -5.737 1.00 26.98 300 GLY A N 1
ATOM 2389 C CA . GLY A 1 300 ? -22.303 -46.561 -6.851 1.00 26.98 300 GLY A CA 1
ATOM 2390 C C . GLY A 1 300 ? -23.025 -45.294 -7.312 1.00 26.98 300 GLY A C 1
ATOM 2391 O O . GLY A 1 300 ? -24.139 -45.044 -6.877 1.00 26.98 300 GLY A O 1
ATOM 2392 N N . SER A 1 301 ? -22.393 -44.490 -8.178 1.00 29.59 301 SER A N 1
ATOM 2393 C CA . SER A 1 301 ? -23.055 -43.339 -8.833 1.00 29.59 301 SER A CA 1
ATOM 2394 C C . SER A 1 301 ? -22.377 -42.894 -10.145 1.00 29.59 301 SER A C 1
ATOM 2396 O O . SER A 1 301 ? -23.040 -42.688 -11.159 1.00 29.59 301 SER A O 1
ATOM 2398 N N . GLN A 1 302 ? -21.039 -42.843 -10.203 1.00 30.23 302 GLN A N 1
ATOM 2399 C CA . GLN A 1 302 ? -20.324 -42.263 -11.359 1.00 30.23 302 GLN A CA 1
ATOM 2400 C C . GLN A 1 302 ? -20.271 -43.127 -12.640 1.00 30.23 302 GLN A C 1
ATOM 2402 O O . GLN A 1 302 ? -19.771 -42.664 -13.663 1.00 30.23 302 GLN A O 1
ATOM 2407 N N . ARG A 1 303 ? -20.805 -44.359 -12.648 1.00 28.86 303 ARG A N 1
ATOM 2408 C CA . ARG A 1 303 ? -20.830 -45.217 -13.857 1.00 28.86 303 ARG A CA 1
ATOM 2409 C C . ARG A 1 303 ? -22.061 -45.007 -14.754 1.00 28.86 303 ARG A C 1
ATOM 2411 O O . ARG A 1 303 ? -22.148 -45.626 -15.810 1.00 28.86 303 ARG A O 1
ATOM 2418 N N . THR A 1 304 ? -22.992 -44.138 -14.354 1.00 34.06 304 THR A N 1
ATOM 2419 C CA . THR A 1 304 ? -24.348 -44.071 -14.934 1.00 34.06 304 THR A CA 1
ATOM 2420 C C . THR A 1 304 ? -24.530 -42.988 -16.006 1.00 34.06 304 THR A C 1
ATOM 2422 O O . THR A 1 304 ? -25.391 -43.137 -16.866 1.00 34.06 304 THR A O 1
ATOM 2425 N N . HIS A 1 305 ? -23.724 -41.918 -16.019 1.00 33.38 305 HIS A N 1
ATOM 2426 C CA . HIS A 1 305 ? -23.933 -40.797 -16.956 1.00 33.38 305 HIS A CA 1
ATOM 2427 C C . HIS A 1 305 ? -23.331 -40.997 -18.358 1.00 33.38 305 HIS A C 1
ATOM 2429 O O . HIS A 1 305 ? -23.917 -40.534 -19.337 1.00 33.38 305 HIS A O 1
ATOM 2435 N N . LEU A 1 306 ? -22.206 -41.710 -18.493 1.00 32.28 306 LEU A N 1
ATOM 2436 C CA . LEU A 1 306 ? -21.503 -41.825 -19.783 1.00 32.28 306 LEU A CA 1
ATOM 2437 C C . LEU A 1 306 ? -22.280 -42.658 -20.825 1.00 32.28 306 LEU A C 1
ATOM 2439 O O . LEU A 1 306 ? -22.240 -42.361 -22.016 1.00 32.28 306 LEU A O 1
ATOM 2443 N N . ASN A 1 307 ? -23.037 -43.665 -20.377 1.00 33.72 307 ASN A N 1
ATOM 2444 C CA . ASN A 1 307 ? -23.821 -44.540 -21.257 1.00 33.72 307 ASN A CA 1
ATOM 2445 C C . ASN A 1 307 ? -25.111 -43.887 -21.788 1.00 33.72 307 ASN A C 1
ATOM 2447 O O . ASN A 1 307 ? -25.687 -44.374 -22.762 1.00 33.72 307 ASN A O 1
ATOM 2451 N N . THR A 1 308 ? -25.569 -42.791 -21.177 1.00 38.00 308 THR A N 1
ATOM 2452 C CA . THR A 1 308 ? -26.854 -42.156 -21.512 1.00 38.00 308 THR A CA 1
ATOM 2453 C C . THR A 1 308 ? -26.740 -41.241 -22.734 1.00 38.00 308 THR A C 1
ATOM 2455 O O . THR A 1 308 ? -27.594 -41.298 -23.616 1.00 38.00 308 THR A O 1
ATOM 2458 N N . MET A 1 309 ? -25.651 -40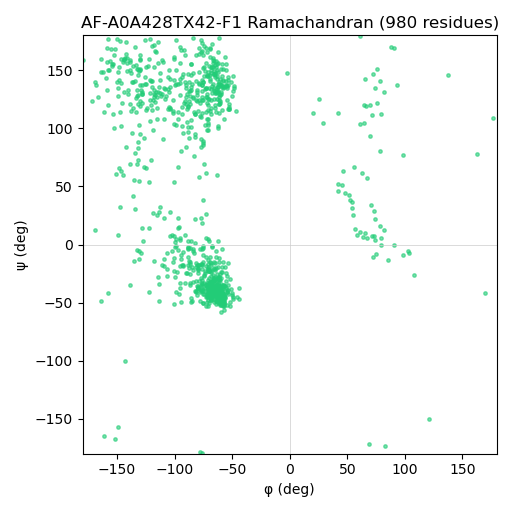.469 -22.863 1.00 36.19 309 MET A N 1
ATOM 2459 C CA . MET A 1 309 ? -25.435 -39.579 -24.021 1.00 36.19 309 MET A CA 1
ATOM 2460 C C . MET A 1 309 ? -25.234 -40.325 -25.351 1.00 36.19 309 MET A C 1
ATOM 2462 O O . MET A 1 309 ? -25.564 -39.798 -26.412 1.00 36.19 309 MET A O 1
ATOM 2466 N N . ILE A 1 310 ? -24.744 -41.569 -25.321 1.00 39.53 310 ILE A N 1
ATOM 2467 C CA . ILE A 1 310 ? -24.442 -42.353 -26.534 1.00 39.53 310 ILE A CA 1
ATOM 2468 C C . ILE A 1 310 ? -25.720 -42.751 -27.310 1.00 39.53 310 ILE A C 1
ATOM 2470 O O . ILE A 1 310 ? -25.648 -43.080 -28.493 1.00 39.53 310 ILE A O 1
ATOM 2474 N N . ARG A 1 311 ? -26.907 -42.667 -26.688 1.00 40.91 311 ARG A N 1
ATOM 2475 C CA . ARG A 1 311 ? -28.195 -43.039 -27.308 1.00 40.91 311 ARG A CA 1
ATOM 2476 C C . ARG A 1 311 ? -28.855 -41.943 -28.161 1.00 40.91 311 ARG A C 1
ATOM 2478 O O . ARG A 1 311 ? -29.856 -42.233 -28.806 1.00 40.91 311 ARG A O 1
ATOM 2485 N N . ALA A 1 312 ? -28.320 -40.720 -28.201 1.00 43.12 312 ALA A N 1
ATOM 2486 C CA . ALA A 1 312 ? -29.000 -39.574 -28.824 1.00 43.12 312 ALA A CA 1
ATOM 2487 C C . ALA A 1 312 ? -28.916 -39.496 -30.368 1.00 43.12 312 ALA A C 1
ATOM 2489 O O . ALA A 1 312 ? -29.755 -38.844 -30.981 1.00 43.12 312 ALA A O 1
ATOM 2490 N N . PHE A 1 313 ? -27.935 -40.144 -31.015 1.00 48.38 313 PHE A N 1
ATOM 2491 C CA . PHE A 1 313 ? -27.668 -39.972 -32.457 1.00 48.38 313 PHE A CA 1
ATOM 2492 C C . PHE A 1 313 ? -27.442 -41.309 -33.196 1.00 48.38 313 PHE A C 1
ATOM 2494 O O . PHE A 1 313 ? -26.298 -41.677 -33.482 1.00 48.38 313 PHE A O 1
ATOM 2501 N N . PRO A 1 314 ? -28.510 -42.059 -33.535 1.00 41.09 314 PRO A N 1
ATOM 2502 C CA . PRO A 1 314 ? -28.378 -43.388 -34.140 1.00 41.09 314 PRO A CA 1
ATOM 2503 C C . PRO A 1 314 ? -27.790 -43.386 -35.565 1.00 41.09 314 PRO A C 1
ATOM 2505 O O . PRO A 1 314 ? -27.054 -44.311 -35.906 1.00 41.09 314 PRO A O 1
ATOM 2508 N N . HIS A 1 315 ? -28.046 -42.355 -36.380 1.00 43.66 315 HIS A N 1
ATOM 2509 C CA . HIS A 1 315 ? -27.810 -42.391 -37.837 1.00 43.66 315 HIS A CA 1
ATOM 2510 C C . HIS A 1 315 ? -26.467 -41.813 -38.342 1.00 43.66 315 HIS A C 1
ATOM 2512 O O . HIS A 1 315 ? -26.244 -41.774 -39.548 1.00 43.66 315 HIS A O 1
ATOM 2518 N N . LEU A 1 316 ? -25.548 -41.379 -37.467 1.00 42.38 316 LEU A N 1
ATOM 2519 C CA . LEU A 1 316 ? -24.254 -40.808 -37.892 1.00 42.38 316 LEU A CA 1
ATOM 2520 C C . LEU A 1 316 ? -23.151 -41.876 -38.089 1.00 42.38 316 LEU A C 1
ATOM 2522 O O . LEU A 1 316 ? -22.942 -42.678 -37.171 1.00 42.38 316 LEU A O 1
ATOM 2526 N N . PRO A 1 317 ? -22.386 -41.878 -39.203 1.00 49.69 317 PRO A N 1
ATOM 2527 C CA . PRO A 1 317 ? -21.270 -42.806 -39.426 1.00 49.69 317 PRO A CA 1
ATOM 2528 C C . PRO A 1 317 ? -20.156 -42.720 -38.371 1.00 49.69 317 PRO A C 1
ATOM 2530 O O . PRO A 1 317 ? -19.891 -41.663 -37.798 1.00 49.69 317 PRO A O 1
ATOM 2533 N N . ALA A 1 318 ? -19.460 -43.837 -38.133 1.00 47.75 318 ALA A N 1
ATOM 2534 C CA . ALA A 1 318 ? -18.472 -43.964 -37.055 1.00 47.75 318 ALA A CA 1
ATOM 2535 C C . ALA A 1 318 ? -17.269 -43.002 -37.171 1.00 47.75 318 ALA A C 1
ATOM 2537 O O . ALA A 1 318 ? -16.740 -42.567 -36.146 1.00 47.75 318 ALA A O 1
ATOM 2538 N N . SER A 1 319 ? -16.872 -42.627 -38.391 1.00 45.84 319 SER A N 1
ATOM 2539 C CA . SER A 1 319 ? -15.762 -41.701 -38.670 1.00 45.84 319 SER A CA 1
ATOM 2540 C C . SER A 1 319 ? -15.973 -40.298 -38.083 1.00 45.84 319 SER A C 1
ATOM 2542 O O . SER A 1 319 ? -15.023 -39.687 -37.600 1.00 45.84 319 SER A O 1
ATOM 2544 N N . LEU A 1 320 ? -17.217 -39.808 -38.046 1.00 47.97 320 LEU A N 1
ATOM 2545 C CA . LEU A 1 320 ? -17.559 -38.467 -37.551 1.00 47.97 320 LEU A CA 1
ATOM 2546 C C . LEU A 1 320 ? -17.825 -38.410 -36.036 1.00 47.97 320 LEU A C 1
ATOM 2548 O O . LEU A 1 320 ? -17.871 -37.325 -35.459 1.00 47.97 320 LEU A O 1
ATOM 2552 N N . ARG A 1 321 ? -17.951 -39.560 -35.355 1.00 47.75 321 ARG A N 1
ATOM 2553 C CA . ARG A 1 321 ? -18.262 -39.605 -33.911 1.00 47.75 321 ARG A CA 1
ATOM 2554 C C . ARG A 1 321 ? -17.081 -39.214 -33.011 1.00 47.75 321 ARG A C 1
ATOM 2556 O O . ARG A 1 321 ? -17.303 -38.749 -31.898 1.00 47.75 321 ARG A O 1
ATOM 2563 N N . ARG A 1 322 ? -15.831 -39.395 -33.464 1.00 41.12 322 ARG A N 1
ATOM 2564 C CA . ARG A 1 322 ? -14.624 -39.090 -32.663 1.00 41.12 322 ARG A CA 1
ATOM 2565 C C . ARG A 1 322 ? -14.222 -37.601 -32.652 1.00 41.12 322 ARG A C 1
ATOM 2567 O O . ARG A 1 322 ? -13.905 -37.126 -31.565 1.00 41.12 322 ARG A O 1
ATOM 2574 N N . PRO A 1 323 ? -14.274 -36.839 -33.767 1.00 39.12 323 PRO A N 1
ATOM 2575 C CA . PRO A 1 323 ? -13.982 -35.401 -33.741 1.00 39.12 323 PRO A CA 1
ATOM 2576 C C . PRO A 1 323 ? -14.946 -34.598 -32.853 1.00 39.12 323 PRO A C 1
ATOM 2578 O O . PRO A 1 323 ? -14.502 -33.829 -32.003 1.00 39.12 323 PRO A O 1
ATOM 2581 N N . LEU A 1 324 ? -16.259 -34.829 -32.979 1.00 35.34 324 LEU A N 1
ATOM 2582 C CA . LEU A 1 324 ? -17.285 -34.097 -32.219 1.00 35.34 324 LEU A CA 1
ATOM 2583 C C . LEU A 1 324 ? -17.200 -34.329 -30.700 1.00 35.34 324 LEU A C 1
ATOM 2585 O O . LEU A 1 324 ? -17.422 -33.403 -29.926 1.00 35.34 324 LEU A O 1
ATOM 2589 N N . ALA A 1 325 ? -16.799 -35.525 -30.259 1.00 36.91 325 ALA A N 1
ATOM 2590 C CA . ALA A 1 325 ? -16.605 -35.826 -28.838 1.00 36.91 325 ALA A CA 1
ATOM 2591 C C . ALA A 1 325 ? -15.406 -35.086 -28.201 1.00 36.91 325 ALA A C 1
ATOM 2593 O O . ALA A 1 325 ? -15.334 -34.986 -26.976 1.00 36.91 325 ALA A O 1
ATOM 2594 N N . ASN A 1 326 ? -14.475 -34.554 -29.004 1.00 34.56 326 ASN A N 1
ATOM 2595 C CA . ASN A 1 326 ? -13.335 -33.775 -28.511 1.00 34.56 326 ASN A CA 1
ATOM 2596 C C . ASN A 1 326 ? -13.637 -32.272 -28.365 1.00 34.56 326 ASN A C 1
ATOM 2598 O O . ASN A 1 326 ? -12.928 -31.603 -27.619 1.00 34.56 326 ASN A O 1
ATOM 2602 N N . LEU A 1 327 ? -14.694 -31.751 -29.005 1.00 32.94 327 LEU A N 1
ATOM 2603 C CA . LEU A 1 327 ? -15.130 -30.351 -28.865 1.00 32.94 327 LEU A CA 1
ATOM 2604 C C . LEU A 1 327 ? -15.764 -30.035 -27.497 1.00 32.94 327 LEU A C 1
ATOM 2606 O O . LEU A 1 327 ? -15.781 -28.879 -27.092 1.00 32.94 327 LEU A O 1
ATOM 2610 N N . PHE A 1 328 ? -16.247 -31.049 -26.770 1.00 31.95 328 PHE A N 1
ATOM 2611 C CA . PHE A 1 328 ? -16.977 -30.890 -25.503 1.00 31.95 328 PHE A CA 1
ATOM 2612 C C . PHE A 1 328 ? -16.246 -31.474 -24.278 1.00 31.95 328 PHE A C 1
ATOM 2614 O O . PHE A 1 328 ? -16.874 -31.828 -23.280 1.00 31.95 328 PHE A O 1
ATOM 2621 N N . ARG A 1 329 ? -14.910 -31.585 -24.322 1.00 26.45 329 ARG A N 1
ATOM 2622 C CA . ARG A 1 329 ? -14.099 -31.964 -23.150 1.00 26.45 329 ARG A CA 1
ATOM 2623 C C . ARG A 1 329 ? -13.592 -30.724 -22.397 1.00 26.45 329 ARG A C 1
ATOM 2625 O O . ARG A 1 329 ? -12.687 -30.066 -22.912 1.00 26.45 329 ARG A O 1
ATOM 2632 N N . PRO A 1 330 ? -14.054 -30.441 -21.162 1.00 25.52 330 PRO A N 1
ATOM 2633 C CA . PRO A 1 330 ? -13.368 -29.481 -20.303 1.00 25.52 330 PRO A CA 1
ATOM 2634 C C . PRO A 1 330 ? -11.978 -30.028 -19.944 1.00 25.52 330 PRO A C 1
ATOM 2636 O O . PRO A 1 330 ? -11.849 -31.104 -19.359 1.00 25.52 330 PRO A O 1
ATOM 2639 N N . ARG A 1 331 ? -10.918 -29.298 -20.309 1.00 25.64 331 ARG A N 1
ATOM 2640 C CA . ARG A 1 331 ? -9.537 -29.631 -19.928 1.00 25.64 331 ARG A CA 1
ATOM 2641 C C . ARG A 1 331 ? -9.226 -29.110 -18.521 1.00 25.64 331 ARG A C 1
ATOM 2643 O O . ARG A 1 331 ? -8.494 -28.139 -18.375 1.00 25.64 331 ARG A O 1
ATOM 2650 N N . LEU A 1 332 ? -9.731 -29.798 -17.498 1.00 24.39 332 LEU A N 1
ATOM 2651 C CA . LEU A 1 332 ? -9.089 -29.811 -16.182 1.00 24.39 332 LEU A CA 1
ATOM 2652 C C . LEU A 1 332 ? -8.465 -31.190 -15.968 1.00 24.39 332 LEU A C 1
ATOM 2654 O O . LEU A 1 332 ? -9.140 -32.210 -16.096 1.00 24.39 332 LEU A O 1
ATOM 2658 N N . LEU A 1 333 ? -7.167 -31.221 -15.674 1.00 23.17 333 LEU A N 1
ATOM 2659 C CA . LEU A 1 333 ? -6.441 -32.456 -15.388 1.00 23.17 333 LEU A CA 1
ATOM 2660 C C . LEU A 1 333 ? -5.350 -32.176 -14.349 1.00 23.17 333 LEU A C 1
ATOM 2662 O O . LEU A 1 333 ? -4.154 -32.287 -14.612 1.00 23.17 333 LEU A O 1
ATOM 2666 N N . VAL A 1 334 ? -5.794 -31.777 -13.155 1.00 24.52 334 VAL A N 1
ATOM 2667 C CA . VAL A 1 334 ? -4.932 -31.700 -11.974 1.00 24.52 334 VAL A CA 1
ATOM 2668 C C . VAL A 1 334 ? -4.411 -33.109 -11.692 1.00 24.52 334 VAL A C 1
ATOM 2670 O O . VAL A 1 334 ? -5.176 -34.011 -11.347 1.00 24.52 334 VAL A O 1
ATOM 2673 N N . ARG A 1 335 ? -3.099 -33.315 -11.849 1.00 21.28 335 ARG A N 1
ATOM 2674 C CA . ARG A 1 335 ? -2.425 -34.479 -11.271 1.00 21.28 335 ARG A CA 1
ATOM 2675 C C . ARG A 1 335 ? -2.375 -34.268 -9.764 1.00 21.28 335 ARG A C 1
ATOM 2677 O O . ARG A 1 335 ? -1.503 -33.557 -9.276 1.00 21.28 335 ARG A O 1
ATOM 2684 N N . CYS A 1 336 ? -3.300 -34.888 -9.037 1.00 21.98 336 CYS A N 1
ATOM 2685 C CA . CYS A 1 336 ? -3.211 -34.965 -7.586 1.00 21.98 336 CYS A CA 1
ATOM 2686 C C . CYS A 1 336 ? -1.949 -35.752 -7.210 1.00 21.98 336 CYS A C 1
ATOM 2688 O O . CYS A 1 336 ? -1.935 -36.981 -7.291 1.00 21.98 336 CYS A O 1
ATOM 2690 N N . TYR A 1 337 ? -0.894 -35.049 -6.802 1.00 24.33 337 TYR A N 1
ATOM 2691 C CA . TYR A 1 337 ? 0.157 -35.665 -6.004 1.00 24.33 337 TYR A CA 1
ATOM 2692 C C . TYR A 1 337 ? -0.460 -36.059 -4.662 1.00 24.33 337 TYR A C 1
ATOM 2694 O O . TYR A 1 337 ? -1.159 -35.265 -4.033 1.00 24.33 337 TYR A O 1
ATOM 2702 N N . ALA A 1 338 ? -0.245 -37.305 -4.247 1.00 21.53 338 ALA A N 1
ATOM 2703 C CA . ALA A 1 338 ? -0.752 -37.803 -2.979 1.00 21.53 338 ALA A CA 1
ATOM 2704 C C . ALA A 1 338 ? 0.102 -37.243 -1.834 1.00 21.53 338 ALA A C 1
ATOM 2706 O O . ALA A 1 338 ? 1.057 -37.881 -1.396 1.00 21.53 338 ALA A O 1
ATOM 2707 N N . ILE A 1 339 ? -0.237 -36.040 -1.364 1.00 26.86 339 ILE A N 1
ATOM 2708 C CA . ILE A 1 339 ? 0.271 -35.529 -0.090 1.00 26.86 339 ILE A CA 1
ATOM 2709 C C . ILE A 1 339 ? -0.289 -36.440 1.003 1.00 26.86 339 ILE A C 1
ATOM 2711 O O . ILE A 1 339 ? -1.505 -36.556 1.169 1.00 26.86 339 ILE A O 1
ATOM 2715 N N . THR A 1 340 ? 0.599 -37.126 1.720 1.00 22.17 340 THR A N 1
ATOM 2716 C CA . THR A 1 340 ? 0.227 -37.977 2.851 1.00 22.17 340 THR A CA 1
ATOM 2717 C C . THR A 1 340 ? -0.435 -37.101 3.917 1.00 22.17 340 THR A C 1
ATOM 2719 O O . THR A 1 340 ? 0.216 -36.166 4.386 1.00 22.17 340 THR A O 1
ATOM 2722 N N . PRO A 1 341 ? -1.692 -37.352 4.325 1.00 23.75 341 PRO A N 1
ATOM 2723 C CA . PRO A 1 341 ? -2.315 -36.534 5.355 1.00 23.75 341 PRO A CA 1
ATOM 2724 C C . PRO A 1 341 ? -1.539 -36.689 6.674 1.00 23.75 341 PRO A C 1
ATOM 2726 O O . PRO A 1 341 ? -1.200 -37.824 7.042 1.00 23.75 341 PRO A O 1
ATOM 2729 N N . PRO A 1 342 ? -1.257 -35.595 7.407 1.00 26.33 342 PRO A N 1
ATOM 2730 C CA . PRO A 1 342 ? -0.703 -35.704 8.749 1.00 26.33 342 PRO A CA 1
ATOM 2731 C C . PRO A 1 342 ? -1.665 -36.520 9.619 1.00 26.33 342 PRO A C 1
ATOM 2733 O O . PRO A 1 342 ? -2.886 -36.421 9.481 1.00 26.33 342 PRO A O 1
ATOM 2736 N N . ARG A 1 343 ? -1.116 -37.365 10.502 1.00 24.06 343 ARG A N 1
ATOM 2737 C CA . ARG A 1 343 ? -1.914 -38.263 11.352 1.00 24.06 343 ARG A CA 1
ATOM 2738 C C . ARG A 1 343 ? -2.976 -37.474 12.116 1.00 24.06 343 ARG A C 1
ATOM 2740 O O . ARG A 1 343 ? -2.637 -36.687 12.998 1.00 24.06 343 ARG A O 1
ATOM 2747 N N . SER A 1 344 ? -4.244 -37.768 11.843 1.00 25.36 344 SER A N 1
ATOM 2748 C CA . SER A 1 344 ? -5.366 -37.308 12.654 1.00 25.36 344 SER A CA 1
ATOM 2749 C C . SER A 1 344 ? -5.178 -37.785 14.095 1.00 25.36 344 SER A C 1
ATOM 2751 O O . SER A 1 344 ? -5.322 -38.973 14.391 1.00 25.36 344 SER A O 1
ATOM 2753 N N . ARG A 1 345 ? -4.849 -36.863 15.004 1.00 28.23 345 ARG A N 1
ATOM 2754 C CA . ARG A 1 345 ? -5.109 -37.074 16.428 1.00 28.23 345 ARG A CA 1
ATOM 2755 C C . ARG A 1 345 ? -6.613 -36.959 16.621 1.00 28.23 345 ARG A C 1
ATOM 2757 O O . ARG A 1 345 ? -7.183 -35.918 16.303 1.00 28.23 345 ARG A O 1
ATOM 2764 N N . ASP A 1 346 ? -7.238 -38.012 17.136 1.00 26.19 346 ASP A N 1
ATOM 2765 C CA . ASP A 1 346 ? -8.644 -37.968 17.520 1.00 26.19 346 ASP A CA 1
ATOM 2766 C C . ASP A 1 346 ? -8.842 -36.940 18.641 1.00 26.19 346 ASP A C 1
ATOM 2768 O O . ASP A 1 346 ? -8.569 -37.192 19.812 1.00 26.19 346 ASP A O 1
ATOM 2772 N N . HIS A 1 347 ? -9.321 -35.757 18.258 1.00 32.00 347 HIS A N 1
ATOM 2773 C CA . HIS A 1 347 ? -9.779 -34.705 19.166 1.00 32.00 347 HIS A CA 1
ATOM 2774 C C . HIS A 1 347 ? -11.312 -34.615 19.212 1.00 32.00 347 HIS A C 1
ATOM 2776 O O . HIS A 1 347 ? -11.891 -33.578 19.540 1.00 32.00 347 HIS A O 1
ATOM 2782 N N . THR A 1 348 ? -11.988 -35.738 18.953 1.00 34.62 348 THR A N 1
ATOM 2783 C CA . THR A 1 348 ? -13.369 -35.921 19.400 1.00 34.62 348 THR A CA 1
ATOM 2784 C C . THR A 1 348 ? -13.372 -36.148 20.920 1.00 34.62 348 THR A C 1
ATOM 2786 O O . THR A 1 348 ? -12.561 -36.898 21.449 1.00 34.62 348 THR A O 1
ATOM 2789 N N . GLN A 1 349 ? -14.280 -35.469 21.631 1.00 33.09 349 GLN A N 1
ATOM 2790 C CA . GLN A 1 349 ? -14.467 -35.555 23.094 1.00 33.09 349 GLN A CA 1
ATOM 2791 C C . GLN A 1 349 ? -13.324 -35.011 23.990 1.00 33.09 349 GLN A C 1
ATOM 2793 O O . GLN A 1 349 ? -12.848 -35.717 24.872 1.00 33.09 349 GLN A O 1
ATOM 2798 N N . ASN A 1 350 ? -12.945 -33.729 23.832 1.00 28.08 350 ASN A N 1
ATOM 2799 C CA . ASN A 1 350 ? -12.568 -32.846 24.973 1.00 28.08 350 ASN A CA 1
ATOM 2800 C C . ASN A 1 350 ? -12.406 -31.335 24.638 1.00 28.08 350 ASN A C 1
ATOM 2802 O O . ASN A 1 350 ? -11.887 -30.568 25.444 1.00 28.08 350 ASN A O 1
ATOM 2806 N N . ALA A 1 351 ? -12.837 -30.868 23.461 1.00 34.19 351 ALA A N 1
ATOM 2807 C CA . ALA A 1 351 ? -12.451 -29.550 22.931 1.00 34.19 351 ALA A CA 1
ATOM 2808 C C . ALA A 1 351 ? -13.165 -28.307 23.527 1.00 34.19 351 ALA A C 1
ATOM 2810 O O . ALA A 1 351 ? -12.831 -27.189 23.147 1.00 34.19 351 ALA A O 1
ATOM 2811 N N . SER A 1 352 ? -14.142 -28.447 24.432 1.00 42.66 352 SER A N 1
ATOM 2812 C CA . SER A 1 352 ? -15.054 -27.347 24.818 1.00 42.66 352 SER A CA 1
ATOM 2813 C C . SER A 1 352 ? -14.614 -26.471 26.006 1.00 42.66 352 SER A C 1
ATOM 2815 O O . SER A 1 352 ? -15.402 -25.650 26.475 1.00 42.66 352 SER A O 1
ATOM 2817 N N . THR A 1 353 ? -13.387 -26.624 26.516 1.00 41.22 353 THR A N 1
ATOM 2818 C CA . THR A 1 353 ? -12.911 -25.920 27.732 1.00 41.22 353 THR A CA 1
ATOM 2819 C C . THR A 1 353 ? -11.566 -25.202 27.586 1.00 41.22 353 THR A C 1
ATOM 2821 O O . THR A 1 353 ? -11.177 -24.449 28.481 1.00 41.22 353 THR A O 1
ATOM 2824 N N . ALA A 1 354 ? -10.854 -25.375 26.469 1.00 57.12 354 ALA A N 1
ATOM 2825 C CA . ALA A 1 354 ? -9.604 -24.665 26.216 1.00 57.12 354 ALA A CA 1
ATOM 2826 C C . ALA A 1 354 ? -9.882 -23.202 25.819 1.00 57.12 354 ALA A C 1
ATOM 2828 O O . ALA A 1 354 ? -10.433 -22.934 24.754 1.00 57.12 354 ALA A O 1
ATOM 2829 N N . LYS A 1 355 ? -9.480 -22.245 26.667 1.00 74.00 355 LYS A N 1
ATOM 2830 C CA . LYS A 1 355 ? -9.506 -20.808 26.340 1.00 74.00 355 LYS A CA 1
ATOM 2831 C C . LYS A 1 355 ? -8.644 -20.547 25.095 1.00 74.00 355 LYS A C 1
ATOM 2833 O O . LYS A 1 355 ? -7.428 -20.734 25.157 1.00 74.00 355 LYS A O 1
ATOM 2838 N N . ARG A 1 356 ? -9.254 -20.088 23.993 1.00 86.38 356 ARG A N 1
ATOM 2839 C CA . ARG A 1 356 ? -8.519 -19.623 22.802 1.00 86.38 356 ARG A CA 1
ATOM 2840 C C . ARG A 1 356 ? -7.656 -18.422 23.190 1.00 86.38 356 ARG A C 1
ATOM 2842 O O . ARG A 1 356 ? -8.110 -17.563 23.943 1.00 86.38 356 ARG A O 1
ATOM 2849 N N . LYS A 1 357 ? -6.420 -18.380 22.699 1.00 92.94 357 LYS A N 1
ATOM 2850 C CA . LYS A 1 357 ? -5.473 -17.284 22.925 1.00 92.94 357 LYS A CA 1
ATOM 2851 C C . LYS A 1 357 ? -5.236 -16.504 21.629 1.00 92.94 357 LYS A C 1
ATOM 2853 O O . LYS A 1 357 ? -5.431 -17.060 20.551 1.00 92.94 357 LYS A O 1
ATOM 2858 N N . TYR A 1 358 ? -4.779 -15.264 21.767 1.00 95.12 358 TYR A N 1
ATOM 2859 C CA . TYR A 1 358 ? -4.460 -14.330 20.680 1.00 95.12 358 TYR A CA 1
ATOM 2860 C C . TYR A 1 358 ? -3.239 -13.499 21.108 1.00 95.12 358 TYR A C 1
ATOM 2862 O O . TYR A 1 358 ? -2.998 -13.399 22.323 1.00 95.12 358 TYR A O 1
ATOM 2870 N N . PRO A 1 359 ? -2.501 -12.869 20.176 1.00 94.56 359 PRO A N 1
ATOM 2871 C CA . PRO A 1 359 ? -1.524 -11.837 20.515 1.00 94.56 359 PRO A CA 1
ATOM 2872 C C . PRO A 1 359 ? -2.142 -10.786 21.449 1.00 94.56 359 PRO A C 1
ATOM 2874 O O . PRO A 1 359 ? -3.280 -10.366 21.248 1.00 94.56 359 PRO A O 1
ATOM 2877 N N . GLY A 1 360 ? -1.451 -10.445 22.538 1.00 92.75 360 GLY A N 1
ATOM 2878 C CA . GLY A 1 360 ? -1.938 -9.519 23.573 1.00 92.75 360 GLY A CA 1
ATOM 2879 C C . GLY A 1 360 ? -3.053 -10.052 24.497 1.00 92.75 360 GLY A C 1
ATOM 2880 O O . GLY A 1 360 ? -3.327 -9.439 25.527 1.00 92.75 360 GLY A O 1
ATOM 2881 N N . LEU A 1 361 ? -3.675 -11.202 24.196 1.00 93.44 361 LEU A N 1
ATOM 2882 C CA . LEU A 1 361 ? -4.755 -11.810 24.992 1.00 93.44 361 LEU A CA 1
ATOM 2883 C C . LEU A 1 361 ? -4.500 -13.312 25.230 1.00 93.44 361 LEU A C 1
ATOM 2885 O O . LEU A 1 361 ? -5.191 -14.202 24.723 1.00 93.44 361 LEU A O 1
ATOM 2889 N N . GLY A 1 362 ? -3.476 -13.590 26.040 1.00 91.81 362 GLY A N 1
ATOM 2890 C CA . GLY A 1 362 ? -3.047 -14.938 26.443 1.00 91.81 362 GLY A CA 1
ATOM 2891 C C . GLY A 1 362 ? -1.794 -15.456 25.723 1.00 91.81 362 GLY A C 1
ATOM 2892 O O . GLY A 1 362 ? -1.267 -16.509 26.106 1.00 91.81 362 GLY A O 1
ATOM 2893 N N . LEU A 1 363 ? -1.320 -14.715 24.720 1.00 92.75 363 LEU A N 1
ATOM 2894 C CA . LEU A 1 363 ? 0.022 -14.763 24.125 1.00 92.75 363 LEU A CA 1
ATOM 2895 C C . LEU A 1 363 ? 0.672 -13.380 24.313 1.00 92.75 363 LEU A C 1
ATOM 2897 O O . LEU A 1 363 ? -0.005 -12.437 24.732 1.00 92.75 363 LEU A O 1
ATOM 2901 N N . ASP A 1 364 ? 1.966 -13.255 24.012 1.00 91.75 364 ASP A N 1
ATOM 2902 C CA . ASP A 1 364 ? 2.622 -11.942 23.981 1.00 91.75 364 ASP A CA 1
ATOM 2903 C C . ASP A 1 364 ? 1.987 -11.032 22.912 1.00 91.75 364 ASP A C 1
ATOM 2905 O O . ASP A 1 364 ? 1.383 -11.513 21.952 1.00 91.75 364 ASP A O 1
ATOM 2909 N N . ILE A 1 365 ? 2.098 -9.713 23.062 1.00 92.38 365 ILE A N 1
ATOM 2910 C CA . ILE A 1 365 ? 1.616 -8.750 22.058 1.00 92.38 365 ILE A CA 1
ATOM 2911 C C . ILE A 1 365 ? 2.440 -8.790 20.761 1.00 92.38 365 ILE A C 1
ATOM 2913 O O . ILE A 1 365 ? 1.905 -8.529 19.687 1.00 92.38 365 ILE A O 1
ATOM 2917 N N . ARG A 1 366 ? 3.713 -9.189 20.860 1.00 91.75 366 ARG A N 1
ATOM 2918 C CA . ARG A 1 366 ? 4.643 -9.431 19.750 1.00 91.75 366 ARG A CA 1
ATOM 2919 C C . ARG A 1 366 ? 4.726 -10.908 19.361 1.00 91.75 366 ARG A C 1
ATOM 2921 O O . ARG A 1 366 ? 5.738 -11.351 18.824 1.00 91.75 366 ARG A O 1
ATOM 2928 N N . HIS A 1 367 ? 3.700 -11.697 19.684 1.00 91.88 367 HIS A N 1
ATOM 2929 C CA . HIS A 1 367 ? 3.657 -13.088 19.257 1.00 91.88 367 HIS A CA 1
ATOM 2930 C C . HIS A 1 367 ? 3.412 -13.173 17.750 1.00 91.88 367 HIS A C 1
ATOM 2932 O O . HIS A 1 367 ? 2.299 -12.936 17.285 1.00 91.88 367 HIS A O 1
ATOM 2938 N N . ASP A 1 368 ? 4.467 -13.555 17.043 1.00 90.12 368 ASP A N 1
ATOM 2939 C CA . ASP A 1 368 ? 4.450 -14.072 15.684 1.00 90.12 368 ASP A CA 1
ATOM 2940 C C . ASP A 1 368 ? 5.037 -15.496 15.710 1.00 90.12 368 ASP A C 1
ATOM 2942 O O . ASP A 1 368 ? 5.976 -15.773 16.462 1.00 90.12 368 ASP A O 1
ATOM 2946 N N . ASP A 1 369 ? 4.444 -16.395 14.931 1.00 88.44 369 ASP A N 1
ATOM 2947 C CA . ASP A 1 369 ? 4.863 -17.783 14.708 1.00 88.44 369 ASP A CA 1
ATOM 2948 C C . ASP A 1 369 ? 5.126 -18.066 13.216 1.00 88.44 369 ASP A C 1
ATOM 2950 O O . ASP A 1 369 ? 5.239 -19.223 12.820 1.00 88.44 369 ASP A O 1
ATOM 2954 N N . SER A 1 370 ? 5.242 -17.028 12.376 1.00 85.44 370 SER A N 1
ATOM 2955 C CA . SER A 1 370 ? 5.509 -17.123 10.932 1.00 85.44 370 SER A CA 1
ATOM 2956 C C . SER A 1 370 ? 6.641 -18.098 10.576 1.00 85.44 370 SER A C 1
ATOM 2958 O O . SER A 1 370 ? 6.468 -18.942 9.699 1.00 85.44 370 SER A O 1
ATOM 2960 N N . ILE A 1 371 ? 7.755 -18.034 11.307 1.00 81.25 371 ILE A N 1
ATOM 2961 C CA . ILE A 1 371 ? 8.962 -18.856 11.115 1.00 81.25 371 ILE A CA 1
ATOM 2962 C C . ILE A 1 371 ? 8.770 -20.317 11.575 1.00 81.25 371 ILE A C 1
ATOM 2964 O O . ILE A 1 371 ? 9.435 -21.215 11.062 1.00 81.25 371 ILE A O 1
ATOM 2968 N N . ASP A 1 372 ? 7.836 -20.586 12.495 1.00 85.88 372 ASP A N 1
ATOM 2969 C CA . ASP A 1 372 ? 7.515 -21.942 12.975 1.00 85.88 372 ASP A CA 1
ATOM 2970 C C . ASP A 1 372 ? 6.511 -22.683 12.055 1.00 85.88 372 ASP A C 1
ATOM 2972 O O . ASP A 1 372 ? 6.182 -23.850 12.297 1.00 85.88 372 ASP A O 1
ATOM 2976 N N . ARG A 1 373 ? 5.993 -22.030 11.002 1.00 88.31 373 ARG A N 1
ATOM 2977 C CA . ARG A 1 373 ? 4.960 -22.572 10.100 1.00 88.31 373 ARG A CA 1
ATOM 2978 C C . ARG A 1 373 ? 5.545 -23.127 8.802 1.00 88.31 373 ARG A C 1
ATOM 2980 O O . ARG A 1 373 ? 6.284 -22.450 8.097 1.00 88.31 373 ARG A O 1
ATOM 2987 N N . ASP A 1 374 ? 5.048 -24.294 8.378 1.00 88.50 374 ASP A N 1
ATOM 2988 C CA . ASP A 1 374 ? 5.345 -24.881 7.057 1.00 88.50 374 ASP A CA 1
ATOM 2989 C C . ASP A 1 374 ? 5.012 -23.940 5.882 1.00 88.50 374 ASP A C 1
ATOM 2991 O O . ASP A 1 374 ? 5.549 -24.112 4.786 1.00 88.50 374 ASP A O 1
ATOM 2995 N N . ALA A 1 375 ? 4.093 -22.983 6.062 1.00 91.56 375 ALA A N 1
ATOM 2996 C CA . ALA A 1 375 ? 3.695 -22.042 5.024 1.00 91.56 375 ALA A CA 1
ATOM 2997 C C . ALA A 1 375 ? 3.030 -20.772 5.584 1.00 91.56 375 ALA A C 1
ATOM 2999 O O . ALA A 1 375 ? 2.206 -20.849 6.497 1.00 91.56 375 ALA A O 1
ATOM 3000 N N . ILE A 1 376 ? 3.304 -19.626 4.956 1.00 94.00 376 ILE A N 1
ATOM 3001 C CA . ILE A 1 376 ? 2.836 -18.292 5.370 1.00 94.00 376 ILE A CA 1
ATOM 3002 C C . ILE A 1 376 ? 2.291 -17.467 4.194 1.00 94.00 376 ILE A C 1
ATOM 3004 O O . ILE A 1 376 ? 2.445 -17.830 3.025 1.00 94.00 376 ILE A O 1
ATOM 3008 N N . TYR A 1 377 ? 1.667 -16.333 4.510 1.00 95.25 377 TYR A N 1
ATOM 3009 C CA . TYR A 1 377 ? 1.446 -15.231 3.573 1.00 95.25 377 TYR A CA 1
ATOM 3010 C C . TYR A 1 377 ? 2.420 -14.094 3.931 1.00 95.25 377 TYR A C 1
ATOM 3012 O O . TYR A 1 377 ? 2.312 -13.576 5.042 1.00 95.25 377 TYR A O 1
ATOM 3020 N N . PRO A 1 378 ? 3.372 -13.719 3.056 1.00 94.38 378 PRO A N 1
ATOM 3021 C CA . PRO A 1 378 ? 4.413 -12.756 3.424 1.00 94.38 378 PRO A CA 1
ATOM 3022 C C . PRO A 1 378 ? 3.895 -11.320 3.599 1.00 94.38 378 PRO A C 1
ATOM 3024 O O . PRO A 1 378 ? 2.916 -10.917 2.965 1.00 94.38 378 PRO A O 1
ATOM 3027 N N . ILE A 1 379 ? 4.587 -10.532 4.428 1.00 93.75 379 ILE A N 1
ATOM 3028 C CA . ILE A 1 379 ? 4.264 -9.132 4.741 1.00 93.75 379 ILE A CA 1
ATOM 3029 C C . ILE A 1 379 ? 5.533 -8.281 4.566 1.00 93.75 379 ILE A C 1
ATOM 3031 O O . ILE A 1 379 ? 6.551 -8.531 5.201 1.00 93.75 379 ILE A O 1
ATOM 3035 N N . GLY A 1 380 ? 5.481 -7.245 3.725 1.00 92.38 380 GLY A N 1
ATOM 3036 C CA . GLY A 1 380 ? 6.634 -6.402 3.345 1.00 92.38 380 GLY A CA 1
ATOM 3037 C C . GLY A 1 380 ? 6.967 -5.292 4.342 1.00 92.38 380 GLY A C 1
ATOM 3038 O O . GLY A 1 380 ? 7.547 -4.272 3.976 1.00 92.38 380 GLY A O 1
ATOM 3039 N N . ILE A 1 381 ? 6.535 -5.448 5.592 1.00 90.56 381 ILE A N 1
ATOM 3040 C CA . ILE A 1 381 ? 6.729 -4.478 6.676 1.00 90.56 381 ILE A CA 1
ATOM 3041 C C . ILE A 1 381 ? 8.162 -4.526 7.232 1.00 90.56 381 ILE A C 1
ATOM 3043 O O . ILE A 1 381 ? 8.694 -3.495 7.641 1.00 90.56 381 ILE A O 1
ATOM 3047 N N . HIS A 1 382 ? 8.813 -5.693 7.166 1.00 87.56 382 HIS A N 1
ATOM 3048 C CA . HIS A 1 382 ? 10.200 -5.941 7.564 1.00 87.56 382 HIS A CA 1
ATOM 3049 C C . HIS A 1 382 ? 10.884 -6.914 6.588 1.00 87.56 382 HIS A C 1
ATOM 3051 O O . HIS A 1 382 ? 10.222 -7.737 5.960 1.00 87.56 382 HIS A O 1
ATOM 3057 N N . PHE A 1 383 ? 12.218 -6.863 6.520 1.00 83.50 383 PHE A N 1
ATOM 3058 C CA . PHE A 1 383 ? 13.018 -7.734 5.644 1.00 83.50 383 PHE A CA 1
ATOM 3059 C C . PHE A 1 383 ? 13.008 -9.210 6.074 1.00 83.50 383 PHE A C 1
ATOM 3061 O O . PHE A 1 383 ? 13.027 -10.096 5.233 1.00 83.50 383 PHE A O 1
ATOM 3068 N N . ASN A 1 384 ? 12.912 -9.494 7.378 1.00 85.88 384 ASN A N 1
ATOM 3069 C CA . ASN A 1 384 ? 12.964 -10.858 7.933 1.00 85.88 384 ASN A CA 1
ATOM 3070 C C . ASN A 1 384 ? 11.658 -11.672 7.714 1.00 85.88 384 ASN A C 1
ATOM 3072 O O . ASN A 1 384 ? 11.188 -12.332 8.636 1.00 85.88 384 ASN A O 1
ATOM 3076 N N . CYS A 1 385 ? 10.999 -11.540 6.556 1.00 89.25 385 CYS A N 1
ATOM 3077 C CA . CYS A 1 385 ? 9.755 -12.239 6.212 1.00 89.25 385 CYS A CA 1
ATOM 3078 C C . CYS A 1 385 ? 9.949 -13.071 4.937 1.00 89.25 385 CYS A C 1
ATOM 3080 O O . CYS A 1 385 ? 9.985 -12.522 3.836 1.00 89.25 385 CYS A O 1
ATOM 3082 N N . ASP A 1 386 ? 10.044 -14.394 5.072 1.00 87.06 386 ASP A N 1
ATOM 3083 C CA . ASP A 1 386 ? 10.313 -15.298 3.949 1.00 87.06 386 ASP A CA 1
ATOM 3084 C C . ASP A 1 386 ? 9.330 -15.095 2.781 1.00 87.06 386 ASP A C 1
ATOM 3086 O O . ASP A 1 386 ? 8.123 -15.321 2.889 1.00 87.06 386 ASP A O 1
ATOM 3090 N N . GLY A 1 387 ? 9.863 -14.672 1.632 1.00 88.50 387 GLY A N 1
ATOM 3091 C CA . GLY A 1 387 ? 9.084 -14.417 0.421 1.00 88.50 387 GLY A CA 1
ATOM 3092 C C . GLY A 1 387 ? 8.374 -13.057 0.354 1.00 88.50 387 GLY A C 1
ATOM 3093 O O . GLY A 1 387 ? 7.534 -12.887 -0.532 1.00 88.50 387 GLY A O 1
ATOM 3094 N N . SER A 1 388 ? 8.681 -12.095 1.236 1.00 91.62 388 SER A N 1
ATOM 3095 C CA . SER A 1 388 ? 8.250 -10.692 1.068 1.00 91.62 388 SER A CA 1
ATOM 3096 C C . SER A 1 388 ? 9.084 -9.923 0.033 1.00 91.62 388 SER A C 1
ATOM 3098 O O . SER A 1 388 ? 8.651 -8.879 -0.457 1.00 91.62 388 SER A O 1
ATOM 3100 N N . GLU A 1 389 ? 10.256 -10.454 -0.318 1.00 91.31 389 GLU A N 1
ATOM 3101 C CA . GLU A 1 389 ? 11.230 -9.857 -1.231 1.00 91.31 389 GLU A CA 1
ATOM 3102 C C . GLU A 1 389 ? 10.961 -10.182 -2.712 1.00 91.31 389 GLU A C 1
ATOM 3104 O O . GLU A 1 389 ? 10.358 -11.196 -3.074 1.00 91.31 389 GLU A O 1
ATOM 3109 N N . SER A 1 390 ? 11.451 -9.313 -3.594 1.00 92.25 390 SER A N 1
ATOM 3110 C CA . SER A 1 390 ? 11.483 -9.498 -5.043 1.00 92.25 390 SER A CA 1
ATOM 3111 C C . SER A 1 390 ? 12.874 -9.934 -5.511 1.00 92.25 390 SER A C 1
ATOM 3113 O O . SER A 1 390 ? 13.881 -9.366 -5.085 1.00 92.25 390 SER A O 1
ATOM 3115 N N . GLU A 1 391 ? 12.937 -10.843 -6.493 1.00 90.25 391 GLU A N 1
ATOM 3116 C CA . GLU A 1 391 ? 14.107 -10.910 -7.383 1.00 90.25 391 GLU A CA 1
ATOM 3117 C C . GLU A 1 391 ? 14.262 -9.538 -8.084 1.00 90.25 391 GLU A C 1
ATOM 3119 O O . GLU A 1 391 ? 13.253 -8.881 -8.377 1.00 90.25 391 GLU A O 1
ATOM 3124 N N . MET A 1 392 ? 15.496 -9.080 -8.336 1.00 90.75 392 MET A N 1
ATOM 3125 C CA . MET A 1 392 ? 15.719 -7.782 -8.992 1.00 90.75 392 MET A CA 1
ATOM 3126 C C . MET A 1 392 ? 15.144 -7.783 -10.417 1.00 90.75 392 MET A C 1
ATOM 3128 O O . MET A 1 392 ? 15.411 -8.686 -11.211 1.00 90.75 392 MET A O 1
ATOM 3132 N N . LEU A 1 393 ? 14.373 -6.751 -10.755 1.00 93.56 393 LEU A N 1
ATOM 3133 C CA . LEU A 1 393 ? 13.758 -6.561 -12.067 1.00 93.56 393 LEU A CA 1
ATOM 3134 C C . LEU A 1 393 ? 14.628 -5.660 -12.944 1.00 93.56 393 LEU A C 1
ATOM 3136 O O . LEU A 1 393 ? 15.131 -4.635 -12.483 1.00 93.56 393 LEU A O 1
ATOM 3140 N N . LEU A 1 394 ? 14.764 -5.999 -14.228 1.00 93.19 394 LEU A N 1
ATOM 3141 C CA . LEU A 1 394 ? 15.417 -5.105 -15.188 1.00 93.19 394 LEU A CA 1
ATOM 3142 C C . LEU A 1 394 ? 14.545 -3.859 -15.411 1.00 93.19 394 LEU A C 1
ATOM 3144 O O . LEU A 1 394 ? 13.318 -3.970 -15.482 1.00 93.19 394 LEU A O 1
ATOM 3148 N N . VAL A 1 395 ? 15.156 -2.698 -15.666 1.00 92.38 395 VAL A N 1
ATOM 3149 C CA . VAL A 1 395 ? 14.430 -1.458 -16.014 1.00 92.38 395 VAL A CA 1
ATOM 3150 C C . VAL A 1 395 ? 13.493 -1.690 -17.206 1.00 92.38 395 VAL A C 1
ATOM 3152 O O . VAL A 1 395 ? 12.347 -1.241 -17.210 1.00 92.38 395 VAL A O 1
ATOM 3155 N N . ARG A 1 396 ? 13.935 -2.479 -18.193 1.00 93.44 396 ARG A N 1
ATOM 3156 C CA . ARG A 1 396 ? 13.104 -2.883 -19.336 1.00 93.44 396 ARG A CA 1
ATOM 3157 C C . ARG A 1 396 ? 11.911 -3.767 -18.974 1.00 93.44 396 ARG A C 1
ATOM 3159 O O . ARG A 1 396 ? 10.878 -3.643 -19.623 1.00 93.44 396 ARG A O 1
ATOM 3166 N N . GLU A 1 397 ? 11.987 -4.591 -17.927 1.00 95.62 397 GLU A N 1
ATOM 3167 C CA . GLU A 1 397 ? 10.820 -5.351 -17.465 1.00 95.62 397 GLU A CA 1
ATOM 3168 C C . GLU A 1 397 ? 9.781 -4.435 -16.807 1.00 95.62 397 GLU A C 1
ATOM 3170 O O . GLU A 1 397 ? 8.597 -4.521 -17.135 1.00 95.62 397 GLU A O 1
ATOM 3175 N N . VAL A 1 398 ? 10.205 -3.510 -15.941 1.00 95.31 398 VAL A N 1
ATOM 3176 C CA . VAL A 1 398 ? 9.277 -2.548 -15.321 1.00 95.31 398 VAL A CA 1
ATOM 3177 C C . VAL A 1 398 ? 8.638 -1.654 -16.391 1.00 95.31 398 VAL A C 1
ATOM 3179 O O . VAL A 1 398 ? 7.421 -1.466 -16.394 1.00 95.31 398 VAL A O 1
ATOM 3182 N N . ALA A 1 399 ? 9.410 -1.208 -17.386 1.00 95.38 399 ALA A N 1
ATOM 3183 C CA . ALA A 1 399 ? 8.890 -0.494 -18.551 1.00 95.38 399 ALA A CA 1
ATOM 3184 C C . ALA A 1 399 ? 7.856 -1.312 -19.353 1.00 95.38 399 ALA A C 1
ATOM 3186 O O . ALA A 1 399 ? 6.820 -0.778 -19.758 1.00 95.38 399 ALA A O 1
ATOM 3187 N N . MET A 1 400 ? 8.087 -2.616 -19.550 1.00 97.00 400 MET A N 1
ATOM 3188 C CA . MET A 1 400 ? 7.111 -3.520 -20.172 1.00 97.00 400 MET A CA 1
ATOM 3189 C C . MET A 1 400 ? 5.821 -3.620 -19.342 1.00 97.00 400 MET A C 1
ATOM 3191 O O . MET A 1 400 ? 4.727 -3.568 -19.911 1.00 97.00 400 MET A O 1
ATOM 3195 N N . MET A 1 401 ? 5.917 -3.693 -18.008 1.00 96.94 401 MET A N 1
ATOM 3196 C CA . MET A 1 401 ? 4.747 -3.665 -17.118 1.00 96.94 401 MET A CA 1
ATOM 3197 C C . MET A 1 401 ? 3.974 -2.342 -17.223 1.00 96.94 401 MET A C 1
ATOM 3199 O O . MET A 1 401 ? 2.754 -2.375 -17.377 1.00 96.94 401 MET A O 1
ATOM 3203 N N . MET A 1 402 ? 4.662 -1.194 -17.239 1.00 95.62 402 MET A N 1
ATOM 3204 C CA . MET A 1 402 ? 4.049 0.133 -17.416 1.00 95.62 402 MET A CA 1
ATOM 3205 C C . MET A 1 402 ? 3.318 0.268 -18.763 1.00 95.62 402 MET A C 1
ATOM 3207 O O . MET A 1 402 ? 2.200 0.787 -18.817 1.00 95.62 402 MET A O 1
ATOM 3211 N N . VAL A 1 403 ? 3.904 -0.238 -19.856 1.00 96.75 403 VAL A N 1
ATOM 3212 C CA . VAL A 1 403 ? 3.250 -0.261 -21.177 1.00 96.75 403 VAL A CA 1
ATOM 3213 C C . VAL A 1 403 ? 1.995 -1.129 -21.149 1.00 96.75 403 VAL A C 1
ATOM 3215 O O . VAL A 1 403 ? 0.935 -0.675 -21.587 1.00 96.75 403 VAL A O 1
ATOM 3218 N N . MET A 1 404 ? 2.076 -2.347 -20.604 1.00 97.75 404 MET A N 1
ATOM 3219 C CA . MET A 1 404 ? 0.919 -3.241 -20.505 1.00 97.75 404 MET A CA 1
ATOM 3220 C C . MET A 1 404 ? -0.203 -2.640 -19.653 1.00 97.75 404 MET A C 1
ATOM 3222 O O . MET A 1 404 ? -1.355 -2.645 -20.087 1.00 97.75 404 MET A O 1
ATOM 3226 N N . GLU A 1 405 ? 0.127 -2.054 -18.502 1.00 97.19 405 GLU A N 1
ATOM 3227 C CA . GLU A 1 405 ? -0.817 -1.330 -17.648 1.00 97.19 405 GLU A CA 1
ATOM 3228 C C . GLU A 1 405 ? -1.551 -0.237 -18.443 1.00 97.19 405 GLU A C 1
ATOM 3230 O O . GLU A 1 405 ? -2.782 -0.261 -18.528 1.00 97.19 405 GLU A O 1
ATOM 3235 N N . SER A 1 406 ? -0.807 0.630 -19.143 1.00 95.62 406 SER A N 1
ATOM 3236 C CA . SER A 1 406 ? -1.374 1.722 -19.950 1.00 95.62 406 SER A CA 1
ATOM 3237 C C . SER A 1 406 ? -2.278 1.257 -21.102 1.00 95.62 406 SER A C 1
ATOM 3239 O O . SER A 1 406 ? -3.190 1.981 -21.506 1.00 95.62 406 SER A O 1
ATOM 3241 N N . ILE A 1 407 ? -2.054 0.051 -21.640 1.00 97.69 407 ILE A N 1
ATOM 3242 C CA . ILE A 1 407 ? -2.897 -0.539 -22.689 1.00 97.69 407 ILE A CA 1
ATOM 3243 C C . ILE A 1 407 ? -4.150 -1.179 -22.083 1.00 97.69 407 ILE A C 1
ATOM 3245 O O . ILE A 1 407 ? -5.235 -0.996 -22.633 1.00 97.69 407 ILE A O 1
ATOM 3249 N N . THR A 1 408 ? -4.041 -1.862 -20.937 1.00 97.31 408 THR A N 1
ATOM 3250 C CA . THR A 1 408 ? -5.209 -2.438 -20.238 1.00 97.31 408 THR A CA 1
ATOM 3251 C C . THR A 1 408 ? -6.200 -1.395 -19.715 1.00 97.31 408 THR A C 1
ATOM 3253 O O . THR A 1 408 ? -7.347 -1.733 -19.433 1.00 97.31 408 THR A O 1
ATOM 3256 N N . ASP A 1 409 ? -5.791 -0.128 -19.633 1.00 95.88 409 ASP A N 1
ATOM 3257 C CA . ASP A 1 409 ? -6.662 0.990 -19.265 1.00 95.88 409 ASP A CA 1
ATOM 3258 C C . ASP A 1 409 ? -7.397 1.645 -20.443 1.00 95.88 409 ASP A C 1
ATOM 3260 O O . ASP A 1 409 ? -8.251 2.508 -20.213 1.00 95.88 409 ASP A O 1
ATOM 3264 N N . LYS A 1 410 ? -7.128 1.217 -21.687 1.00 96.00 410 LYS A N 1
ATOM 3265 C CA . LYS A 1 410 ? -7.842 1.669 -22.894 1.00 96.00 410 LYS A CA 1
ATOM 3266 C C . LYS A 1 410 ? -9.179 0.908 -23.050 1.00 96.00 410 LYS A C 1
ATOM 3268 O O . LYS A 1 410 ? -9.211 -0.309 -22.848 1.00 96.00 410 LYS A O 1
ATOM 3273 N N . PRO A 1 411 ? -10.281 1.562 -23.476 1.00 95.00 411 PRO A N 1
ATOM 3274 C CA . PRO A 1 411 ? -11.563 0.888 -23.705 1.00 95.00 411 PRO A CA 1
ATOM 3275 C C . PRO A 1 411 ? -11.452 -0.295 -24.677 1.00 95.00 411 PRO A C 1
ATOM 3277 O O . PRO A 1 411 ? -10.820 -0.185 -25.731 1.00 95.00 411 PRO A O 1
ATOM 3280 N N . ASP A 1 412 ? -12.097 -1.412 -24.339 1.00 96.12 412 ASP A N 1
ATOM 3281 C CA . ASP A 1 412 ? -12.140 -2.670 -25.106 1.00 96.12 412 ASP A CA 1
ATOM 3282 C C . ASP A 1 412 ? -10.765 -3.275 -25.459 1.00 96.12 412 ASP A C 1
ATOM 3284 O O . ASP A 1 412 ? -10.642 -4.009 -26.445 1.00 96.12 412 ASP A O 1
ATOM 3288 N N . TRP A 1 413 ? -9.714 -2.992 -24.675 1.00 97.44 413 TRP A N 1
ATOM 3289 C CA . TRP A 1 413 ? -8.349 -3.467 -24.953 1.00 97.44 413 TRP A CA 1
ATOM 3290 C C . TRP A 1 413 ? -8.275 -4.985 -25.203 1.00 97.44 413 TRP A C 1
ATOM 3292 O O . TRP A 1 413 ? -7.579 -5.440 -26.108 1.00 97.44 413 TRP A O 1
ATOM 3302 N N . HIS A 1 414 ? -9.063 -5.760 -24.453 1.00 97.00 414 HIS A N 1
ATOM 3303 C CA . HIS A 1 414 ? -9.142 -7.222 -24.499 1.00 97.00 414 HIS A CA 1
ATOM 3304 C C . HIS A 1 414 ? -9.783 -7.779 -25.789 1.00 97.00 414 HIS A C 1
ATOM 3306 O O . HIS A 1 414 ? -9.726 -8.985 -26.042 1.00 97.00 414 HIS A O 1
ATOM 3312 N N . VAL A 1 415 ? -10.387 -6.914 -26.610 1.00 97.56 415 VAL A N 1
ATOM 3313 C CA . VAL A 1 415 ? -10.794 -7.203 -27.994 1.00 97.56 415 VAL A CA 1
ATOM 3314 C C . VAL A 1 415 ? -9.765 -6.611 -28.957 1.00 97.56 415 VAL A C 1
ATOM 3316 O O . VAL A 1 415 ? -9.217 -7.321 -29.797 1.00 97.56 415 VAL A O 1
ATOM 3319 N N . LYS A 1 416 ? -9.446 -5.323 -28.791 1.00 97.81 416 LYS A N 1
ATOM 3320 C CA . LYS A 1 416 ? -8.606 -4.538 -29.709 1.00 97.81 416 LYS A CA 1
ATOM 3321 C C . LYS A 1 416 ? -7.147 -5.008 -29.788 1.00 97.81 416 LYS A C 1
ATOM 3323 O O . LYS A 1 416 ? -6.506 -4.782 -30.802 1.00 97.81 416 LYS A O 1
ATOM 3328 N N . VAL A 1 417 ? -6.631 -5.740 -28.797 1.00 97.69 417 VAL A N 1
ATOM 3329 C CA . VAL A 1 417 ? -5.293 -6.365 -28.864 1.00 97.69 417 VAL A CA 1
ATOM 3330 C C . VAL A 1 417 ? -5.189 -7.469 -29.934 1.00 97.69 417 VAL A C 1
ATOM 3332 O O . VAL A 1 417 ? -4.089 -7.813 -30.374 1.00 97.69 417 VAL A O 1
ATOM 3335 N N . PHE A 1 418 ? -6.315 -8.038 -30.374 1.00 97.81 418 PHE A N 1
ATOM 3336 C CA . PHE A 1 418 ? -6.358 -9.026 -31.459 1.00 97.81 418 PHE A CA 1
ATOM 3337 C C . PHE A 1 418 ? -6.453 -8.386 -32.852 1.00 97.81 418 PHE A C 1
ATOM 3339 O O . PHE A 1 418 ? -6.171 -9.061 -33.839 1.00 97.81 418 PHE A O 1
ATOM 3346 N N . ASP A 1 419 ? -6.786 -7.097 -32.931 1.00 97.94 419 ASP A N 1
ATOM 3347 C CA . ASP A 1 419 ? -6.722 -6.307 -34.158 1.00 97.94 419 ASP A CA 1
ATOM 3348 C C . ASP A 1 419 ? -5.258 -5.940 -34.457 1.00 97.94 419 ASP A C 1
ATOM 3350 O O . ASP A 1 419 ? -4.540 -5.427 -33.596 1.00 97.94 419 ASP A O 1
ATOM 3354 N N . THR A 1 420 ? -4.786 -6.243 -35.667 1.00 96.81 420 THR A N 1
ATOM 3355 C CA . THR A 1 420 ? -3.386 -6.018 -36.059 1.00 96.81 420 THR A CA 1
ATOM 3356 C C . THR A 1 420 ? -3.069 -4.538 -36.278 1.00 96.81 420 THR A C 1
ATOM 3358 O O . THR A 1 420 ? -1.963 -4.111 -35.953 1.00 96.81 420 THR A O 1
ATOM 3361 N N . GLU A 1 421 ? -4.008 -3.740 -36.789 1.00 97.50 421 GLU A N 1
ATOM 3362 C CA . GLU A 1 421 ? -3.795 -2.309 -37.029 1.00 97.50 421 GLU A CA 1
ATOM 3363 C C . GLU A 1 421 ? -3.766 -1.545 -35.703 1.00 97.50 421 GLU A C 1
ATOM 3365 O O . GLU A 1 421 ? -2.849 -0.757 -35.455 1.00 97.50 421 GLU A O 1
ATOM 3370 N N . ILE A 1 422 ? -4.710 -1.841 -34.802 1.00 96.94 422 ILE A N 1
ATOM 3371 C CA . ILE A 1 422 ? -4.758 -1.217 -33.474 1.00 96.94 422 ILE A CA 1
ATOM 3372 C C . ILE A 1 422 ? -3.564 -1.664 -32.618 1.00 96.94 422 ILE A C 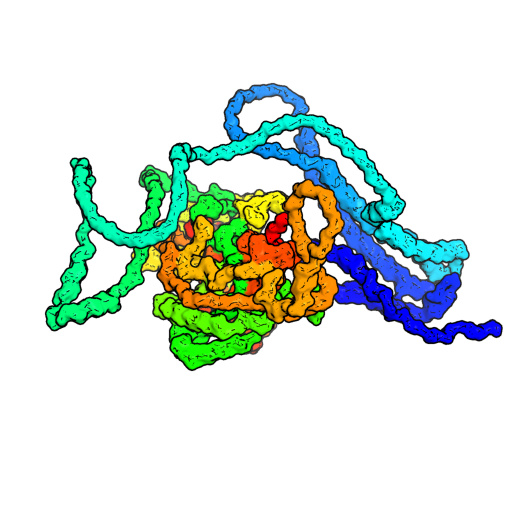1
ATOM 3374 O O . ILE A 1 422 ? -2.926 -0.821 -31.985 1.00 96.94 422 ILE A O 1
ATOM 3378 N N . ALA A 1 423 ? -3.199 -2.953 -32.639 1.00 96.69 423 ALA A N 1
ATOM 3379 C CA . ALA A 1 423 ? -2.011 -3.430 -31.934 1.00 96.69 423 ALA A CA 1
ATOM 3380 C C . ALA A 1 423 ? -0.730 -2.758 -32.456 1.00 96.69 423 ALA A C 1
ATOM 3382 O O . ALA A 1 423 ? 0.069 -2.287 -31.650 1.00 96.69 423 ALA A O 1
ATOM 3383 N N . ASN A 1 424 ? -0.547 -2.645 -33.779 1.00 97.31 424 ASN A N 1
ATOM 3384 C CA . ASN A 1 424 ? 0.612 -1.960 -34.364 1.00 97.31 424 ASN A CA 1
ATOM 3385 C C . ASN A 1 424 ? 0.643 -0.464 -34.013 1.00 97.31 424 ASN A C 1
ATOM 3387 O O . ASN A 1 424 ? 1.718 0.066 -33.727 1.00 97.31 424 ASN A O 1
ATOM 3391 N N . LYS A 1 425 ? -0.515 0.208 -33.940 1.00 97.44 425 LYS A N 1
ATOM 3392 C CA . LYS A 1 425 ? -0.593 1.580 -33.421 1.00 97.44 425 LYS A CA 1
ATOM 3393 C C . LYS A 1 425 ? -0.122 1.659 -31.965 1.00 97.44 425 LYS A C 1
ATOM 3395 O O . LYS A 1 425 ? 0.675 2.535 -31.646 1.00 97.44 425 LYS A O 1
ATOM 3400 N N . TRP A 1 426 ? -0.544 0.741 -31.094 1.00 97.88 426 TRP A N 1
ATOM 3401 C CA . TRP A 1 426 ? -0.052 0.708 -29.711 1.00 97.88 426 TRP A CA 1
ATOM 3402 C C . TRP A 1 426 ? 1.438 0.369 -29.607 1.00 97.88 426 TRP A C 1
ATOM 3404 O O . TRP A 1 426 ? 2.093 0.883 -28.704 1.00 97.88 426 TRP A O 1
ATOM 3414 N N . LYS A 1 427 ? 2.004 -0.428 -30.530 1.00 97.06 427 LYS A N 1
ATOM 3415 C CA . LYS A 1 427 ? 3.464 -0.614 -30.587 1.00 97.06 427 LYS A CA 1
ATOM 3416 C C . LYS A 1 427 ? 4.177 0.712 -30.851 1.00 97.06 427 LYS A C 1
ATOM 3418 O O . LYS A 1 427 ? 5.121 1.045 -30.145 1.00 97.06 427 LYS A O 1
ATOM 3423 N N . ALA A 1 428 ? 3.701 1.480 -31.834 1.00 96.75 428 ALA A N 1
ATOM 3424 C CA . ALA A 1 428 ? 4.255 2.793 -32.155 1.00 96.75 428 ALA A CA 1
ATOM 3425 C C . ALA A 1 428 ? 4.079 3.798 -30.999 1.00 96.75 428 ALA A C 1
ATOM 3427 O O . ALA A 1 428 ? 5.009 4.537 -30.696 1.00 96.75 428 ALA A O 1
ATOM 3428 N N . GLU A 1 429 ? 2.931 3.785 -30.308 1.00 95.69 429 GLU A N 1
ATOM 3429 C CA . GLU A 1 429 ? 2.715 4.574 -29.083 1.00 95.69 429 GLU A CA 1
ATOM 3430 C C . GLU A 1 429 ? 3.714 4.196 -27.971 1.00 95.69 429 GLU A C 1
ATOM 3432 O O . GLU A 1 429 ? 4.246 5.086 -27.314 1.00 95.69 429 GLU A O 1
ATOM 3437 N N . ALA A 1 430 ? 4.003 2.903 -27.776 1.00 95.25 430 ALA A N 1
ATOM 3438 C CA . ALA A 1 430 ? 4.932 2.417 -26.751 1.00 95.25 430 ALA A CA 1
ATOM 3439 C C . ALA A 1 430 ? 6.408 2.721 -27.070 1.00 95.25 430 ALA A C 1
ATOM 3441 O O . ALA A 1 430 ? 7.156 3.121 -26.180 1.00 95.25 430 ALA A O 1
ATOM 3442 N N . LEU A 1 431 ? 6.824 2.571 -28.333 1.00 94.81 431 LEU A N 1
ATOM 3443 C CA . LEU A 1 431 ? 8.183 2.896 -28.794 1.00 94.81 431 LEU A CA 1
ATOM 3444 C C . LEU A 1 431 ? 8.460 4.411 -28.825 1.00 94.81 431 LEU A C 1
ATOM 3446 O O . LEU A 1 431 ? 9.616 4.820 -28.815 1.00 94.81 431 LEU A O 1
ATOM 3450 N N . ALA A 1 432 ? 7.416 5.244 -28.839 1.00 94.06 432 ALA A N 1
ATOM 3451 C CA . ALA A 1 432 ? 7.522 6.702 -28.772 1.00 94.06 432 ALA A CA 1
ATOM 3452 C C . ALA A 1 432 ? 7.548 7.267 -27.333 1.00 94.06 432 ALA A C 1
ATOM 3454 O O . ALA A 1 432 ? 7.552 8.489 -27.159 1.00 94.06 432 ALA A O 1
ATOM 3455 N N . LEU A 1 433 ? 7.542 6.419 -26.295 1.00 91.69 433 LEU A N 1
ATOM 3456 C CA . LEU A 1 433 ? 7.573 6.880 -24.904 1.00 91.69 433 LEU A CA 1
ATOM 3457 C C . LEU A 1 433 ? 8.947 7.483 -24.535 1.00 91.69 433 LEU A C 1
ATOM 3459 O O . LEU A 1 433 ? 9.981 6.882 -24.827 1.00 91.69 433 LEU A O 1
ATOM 3463 N N . PRO A 1 434 ? 8.992 8.647 -23.856 1.00 90.31 434 PRO A N 1
ATOM 3464 C CA . PRO A 1 434 ? 10.246 9.321 -23.523 1.00 90.31 434 PRO A CA 1
ATOM 3465 C C . PRO A 1 434 ? 11.051 8.549 -22.466 1.00 90.31 434 PRO A C 1
ATOM 3467 O O . PRO A 1 434 ? 10.649 8.453 -21.303 1.00 90.31 434 PRO A O 1
ATOM 3470 N N . VAL A 1 435 ? 12.223 8.051 -22.874 1.00 85.69 435 VAL A N 1
ATOM 3471 C CA . VAL A 1 435 ? 13.098 7.188 -22.061 1.00 85.69 435 VAL A CA 1
ATOM 3472 C C . VAL A 1 435 ? 13.508 7.842 -20.739 1.00 85.69 435 VAL A C 1
ATOM 3474 O O . VAL A 1 435 ? 13.395 7.191 -19.707 1.00 85.69 435 VAL A O 1
ATOM 3477 N N . ASP A 1 436 ? 13.892 9.125 -20.719 1.00 82.56 436 ASP A N 1
ATOM 3478 C CA . ASP A 1 436 ? 14.261 9.825 -19.474 1.00 82.56 436 ASP A CA 1
ATOM 3479 C C . ASP A 1 436 ? 13.137 9.824 -18.425 1.00 82.56 436 ASP A C 1
ATOM 3481 O O . ASP A 1 436 ? 13.394 9.599 -17.245 1.00 82.56 436 ASP A O 1
ATOM 3485 N N . ALA A 1 437 ? 11.884 10.055 -18.834 1.00 84.88 437 ALA A N 1
ATOM 3486 C CA . ALA A 1 437 ? 10.753 10.098 -17.906 1.00 84.88 437 ALA A CA 1
ATOM 3487 C C . ALA A 1 437 ? 10.392 8.699 -17.383 1.00 84.88 437 ALA A C 1
ATOM 3489 O O . ALA A 1 437 ? 10.073 8.538 -16.207 1.00 84.88 437 ALA A O 1
ATOM 3490 N N . MET A 1 438 ? 10.489 7.688 -18.250 1.00 86.94 438 MET A N 1
ATOM 3491 C CA . MET A 1 438 ? 10.294 6.280 -17.903 1.00 86.94 438 MET A CA 1
ATOM 3492 C C . MET A 1 438 ? 11.381 5.786 -16.938 1.00 86.94 438 MET A C 1
ATOM 3494 O O . MET A 1 438 ? 11.064 5.246 -15.882 1.00 86.94 438 MET A O 1
ATOM 3498 N N . TYR A 1 439 ? 12.656 6.035 -17.250 1.00 83.94 439 TYR A N 1
ATOM 3499 C CA . TYR A 1 439 ? 13.787 5.675 -16.394 1.00 83.94 439 TYR A CA 1
ATOM 3500 C C . TYR A 1 439 ? 13.703 6.389 -15.038 1.00 83.94 439 TYR A C 1
ATOM 3502 O O . TYR A 1 439 ? 13.914 5.763 -14.004 1.00 83.94 439 TYR A O 1
ATOM 3510 N N . LYS A 1 440 ? 13.315 7.674 -15.020 1.00 83.12 440 LYS A N 1
ATOM 3511 C CA . LYS A 1 440 ? 13.093 8.441 -13.785 1.00 83.12 440 LYS A CA 1
ATOM 3512 C C . LYS A 1 440 ? 11.994 7.847 -12.899 1.00 83.12 440 LYS A C 1
ATOM 3514 O O . LYS A 1 440 ? 12.143 7.860 -11.683 1.00 83.12 440 LYS A O 1
ATOM 3519 N N . GLU A 1 441 ? 10.906 7.325 -13.464 1.00 85.31 441 GLU A N 1
ATOM 3520 C CA . GLU A 1 441 ? 9.851 6.675 -12.669 1.00 85.31 441 GLU A CA 1
ATOM 3521 C C . GLU A 1 441 ? 10.304 5.326 -12.081 1.00 85.31 441 GLU A C 1
ATOM 3523 O O . GLU A 1 441 ? 9.960 4.998 -10.943 1.00 85.31 441 GLU A O 1
ATOM 3528 N N . ILE A 1 442 ? 11.115 4.569 -12.824 1.00 87.75 442 ILE A N 1
ATOM 3529 C CA . ILE A 1 442 ? 11.588 3.239 -12.417 1.00 87.75 442 ILE A CA 1
ATOM 3530 C C . ILE A 1 442 ? 12.732 3.337 -11.391 1.00 87.75 442 ILE A C 1
ATOM 3532 O O . ILE A 1 442 ? 12.665 2.699 -10.343 1.00 87.75 442 ILE A O 1
ATOM 3536 N N . ALA A 1 443 ? 13.748 4.161 -11.665 1.00 81.19 443 ALA A N 1
ATOM 3537 C CA . ALA A 1 443 ? 14.945 4.328 -10.831 1.00 81.19 443 ALA A CA 1
ATOM 3538 C C . ALA A 1 443 ? 14.842 5.470 -9.794 1.00 81.19 443 ALA A C 1
ATOM 3540 O O . ALA A 1 443 ? 15.732 5.629 -8.966 1.00 81.19 443 ALA A O 1
ATOM 3541 N N . GLU A 1 444 ? 13.773 6.274 -9.824 1.00 70.62 444 GLU A N 1
ATOM 3542 C CA . GLU A 1 444 ? 13.390 7.252 -8.785 1.00 70.62 444 GLU A CA 1
ATOM 3543 C C . GLU A 1 444 ? 14.490 8.255 -8.363 1.00 70.62 444 GLU A C 1
ATOM 3545 O O . GLU A 1 444 ? 14.625 8.581 -7.188 1.00 70.62 444 GLU A O 1
ATOM 3550 N N . ASP A 1 445 ? 15.298 8.727 -9.323 1.00 59.94 445 ASP A N 1
ATOM 3551 C CA . ASP A 1 445 ? 16.498 9.573 -9.127 1.00 59.94 445 ASP A CA 1
ATOM 3552 C C . ASP A 1 445 ? 17.611 8.974 -8.233 1.00 59.94 445 ASP A C 1
ATOM 3554 O O . ASP A 1 445 ? 18.595 9.655 -7.943 1.00 59.94 445 ASP A O 1
ATOM 3558 N N . ARG A 1 446 ? 17.510 7.698 -7.833 1.00 62.16 446 ARG A N 1
ATOM 3559 C CA . ARG A 1 446 ? 18.467 7.024 -6.929 1.00 62.16 446 ARG A CA 1
ATOM 3560 C C . ARG A 1 446 ? 19.871 6.963 -7.517 1.00 62.16 446 ARG A C 1
ATOM 3562 O O . ARG A 1 446 ? 20.848 7.195 -6.811 1.00 62.16 446 ARG A O 1
ATOM 3569 N N . ILE A 1 447 ? 19.964 6.710 -8.823 1.00 57.53 447 ILE A N 1
ATOM 3570 C CA . ILE A 1 447 ? 21.205 6.903 -9.571 1.00 57.53 447 ILE A CA 1
ATOM 3571 C C . ILE A 1 447 ? 21.304 8.384 -9.943 1.00 57.53 447 ILE A C 1
ATOM 3573 O O . ILE A 1 447 ? 20.782 8.836 -10.968 1.00 57.53 447 ILE A O 1
ATOM 3577 N N . ALA A 1 448 ? 21.972 9.148 -9.081 1.00 49.19 448 ALA A N 1
ATOM 3578 C CA . ALA A 1 448 ? 22.273 10.547 -9.329 1.00 49.19 448 ALA A CA 1
ATOM 3579 C C . ALA A 1 448 ? 23.335 10.668 -10.436 1.00 49.19 448 ALA A C 1
ATOM 3581 O O . ALA A 1 448 ? 24.526 10.450 -10.212 1.00 49.19 448 ALA A O 1
ATOM 3582 N N . TRP A 1 449 ? 22.892 11.045 -11.634 1.00 49.34 449 TRP A N 1
ATOM 3583 C CA . TRP A 1 449 ? 23.757 11.440 -12.746 1.00 49.34 449 TRP A CA 1
ATOM 3584 C C . TRP A 1 449 ? 24.092 12.934 -12.615 1.00 49.34 449 TRP A C 1
ATOM 3586 O O . TRP A 1 449 ? 23.205 13.760 -12.844 1.00 49.34 449 TRP A O 1
ATOM 3596 N N . PRO A 1 450 ? 25.320 13.327 -12.234 1.00 40.31 450 PRO A N 1
ATOM 3597 C CA . PRO A 1 450 ? 25.696 14.735 -12.205 1.00 40.31 450 PRO A CA 1
ATOM 3598 C C . PRO A 1 450 ? 25.793 15.299 -13.630 1.00 40.31 450 PRO A C 1
ATOM 3600 O O . PRO A 1 450 ? 26.287 14.629 -14.535 1.00 40.31 450 PRO A O 1
ATOM 3603 N N . ASP A 1 451 ? 25.439 16.578 -13.817 1.00 42.53 451 ASP A N 1
ATOM 3604 C CA . ASP A 1 451 ? 25.533 17.304 -15.107 1.00 42.53 451 ASP A CA 1
ATOM 3605 C C . ASP A 1 451 ? 26.961 17.376 -15.701 1.00 42.53 451 ASP A C 1
ATOM 3607 O O . ASP A 1 451 ? 27.188 17.931 -16.779 1.00 42.53 451 ASP A O 1
ATOM 3611 N N . LYS A 1 452 ? 27.954 16.863 -14.970 1.00 40.31 452 LYS A N 1
ATOM 3612 C CA . LYS A 1 452 ? 29.341 16.665 -15.387 1.00 40.31 452 LYS A CA 1
ATOM 3613 C C . LYS A 1 452 ? 29.766 15.300 -14.867 1.00 40.31 452 LYS A C 1
ATOM 3615 O O . LYS A 1 452 ? 29.833 15.127 -13.652 1.00 40.31 452 LYS A O 1
ATOM 3620 N N . ALA A 1 453 ? 30.044 14.367 -15.774 1.00 38.47 453 ALA A N 1
ATOM 3621 C CA . ALA A 1 453 ? 30.475 13.022 -15.418 1.00 38.47 453 ALA A CA 1
ATOM 3622 C C . ALA A 1 453 ? 31.701 13.057 -14.490 1.00 38.47 453 ALA A C 1
ATOM 3624 O O . ALA A 1 453 ? 32.656 13.802 -14.733 1.00 38.47 453 ALA A O 1
ATOM 3625 N N . PHE A 1 454 ? 31.679 12.224 -13.449 1.00 38.25 454 PHE A N 1
ATOM 3626 C CA . PHE A 1 454 ? 32.919 11.747 -12.850 1.00 38.25 454 PHE A CA 1
ATOM 3627 C C . PHE A 1 454 ? 33.508 10.667 -13.772 1.00 38.25 454 PHE A C 1
ATOM 3629 O O . PHE A 1 454 ? 32.736 9.866 -14.311 1.00 38.25 454 PHE A O 1
ATOM 3636 N N . PRO A 1 455 ? 34.840 10.610 -13.949 1.00 38.16 455 PRO A N 1
ATOM 3637 C CA . PRO A 1 455 ? 35.471 9.548 -14.723 1.00 38.16 455 PRO A CA 1
ATOM 3638 C C . PRO A 1 455 ? 35.057 8.169 -14.197 1.00 38.16 455 PRO A C 1
ATOM 3640 O O . PRO A 1 455 ? 35.218 7.888 -13.011 1.00 38.16 455 PRO A O 1
ATOM 3643 N N . GLY A 1 456 ? 34.509 7.329 -15.079 1.00 42.88 456 GLY A N 1
ATOM 3644 C CA . GLY A 1 456 ? 34.065 5.967 -14.759 1.00 42.88 456 GLY A CA 1
ATOM 3645 C C . GLY A 1 456 ? 32.567 5.771 -14.480 1.00 42.88 456 GLY A C 1
ATOM 3646 O O . GLY A 1 456 ? 32.140 4.623 -14.425 1.00 42.88 456 GLY A O 1
ATOM 3647 N N . GLN A 1 457 ? 31.745 6.824 -14.359 1.00 47.03 457 GLN A N 1
ATOM 3648 C CA . GLN A 1 457 ? 30.289 6.649 -14.208 1.00 47.03 457 GLN A CA 1
ATOM 3649 C C . GLN A 1 457 ? 29.637 6.374 -15.582 1.00 47.03 457 GLN A C 1
ATOM 3651 O O . GLN A 1 457 ? 29.669 7.232 -16.466 1.00 47.03 457 GLN A O 1
ATOM 3656 N N . ALA A 1 458 ? 29.066 5.180 -15.779 1.00 51.03 458 ALA A N 1
ATOM 3657 C CA . ALA A 1 458 ? 28.625 4.704 -17.098 1.00 51.03 458 ALA A CA 1
ATOM 3658 C C . ALA A 1 458 ? 27.300 5.353 -17.573 1.00 51.03 458 ALA A C 1
ATOM 3660 O O . ALA A 1 458 ? 26.348 5.384 -16.804 1.00 51.03 458 ALA A O 1
ATOM 3661 N N . PRO A 1 459 ? 27.183 5.861 -18.815 1.00 62.78 459 PRO A N 1
ATOM 3662 C CA . PRO A 1 459 ? 26.038 6.655 -19.284 1.00 62.78 459 PRO A CA 1
ATOM 3663 C C . PRO A 1 459 ? 24.644 6.010 -19.146 1.00 62.78 459 PRO A C 1
ATOM 3665 O O . PRO A 1 459 ? 24.458 4.807 -19.308 1.00 62.78 459 PRO A O 1
ATOM 3668 N N . LYS A 1 460 ? 23.623 6.866 -18.962 1.00 65.50 460 LYS A N 1
ATOM 3669 C CA . LYS A 1 460 ? 22.194 6.500 -19.031 1.00 65.50 460 LYS A CA 1
ATOM 3670 C C . LYS A 1 460 ? 21.876 5.671 -20.295 1.00 65.50 460 LYS A C 1
ATOM 3672 O O . LYS A 1 460 ? 22.220 6.127 -21.389 1.00 65.50 460 LYS A O 1
ATOM 3677 N N . PRO A 1 461 ? 21.113 4.563 -20.195 1.00 73.94 461 PRO A N 1
ATOM 3678 C CA . PRO A 1 461 ? 20.681 3.798 -21.366 1.00 73.94 461 PRO A CA 1
ATOM 3679 C C . PRO A 1 461 ? 19.829 4.634 -22.334 1.00 73.94 461 PRO A C 1
ATOM 3681 O O . PRO A 1 461 ? 18.755 5.112 -21.963 1.00 73.94 461 PRO A O 1
ATOM 3684 N N . LYS A 1 462 ? 20.251 4.767 -23.601 1.00 77.31 462 LYS A N 1
ATOM 3685 C CA . LYS A 1 462 ? 19.463 5.483 -24.629 1.00 77.31 462 LYS A CA 1
ATOM 3686 C C . LYS A 1 462 ? 18.190 4.749 -25.054 1.00 77.31 462 LYS A C 1
ATOM 3688 O O . LYS A 1 462 ? 17.272 5.381 -25.573 1.00 77.31 462 LYS A O 1
ATOM 3693 N N . ILE A 1 463 ? 18.133 3.428 -24.869 1.00 81.75 463 ILE A N 1
ATOM 3694 C CA . ILE A 1 463 ? 17.003 2.573 -25.257 1.00 81.75 463 ILE A CA 1
ATOM 3695 C C . ILE A 1 463 ? 16.665 1.640 -24.092 1.00 81.75 463 ILE A C 1
ATOM 3697 O O . ILE A 1 463 ? 17.444 0.754 -23.750 1.00 81.75 463 ILE A O 1
ATOM 3701 N N . VAL A 1 464 ? 15.476 1.815 -23.509 1.00 85.81 464 VAL A N 1
ATOM 3702 C CA . VAL A 1 464 ? 14.918 0.892 -22.504 1.00 85.81 464 VAL A CA 1
ATOM 3703 C C . VAL A 1 464 ? 13.996 -0.130 -23.172 1.00 85.81 464 VAL A C 1
ATOM 3705 O O . VAL A 1 464 ? 14.174 -1.329 -22.970 1.00 85.81 464 VAL A O 1
ATOM 3708 N N . LEU A 1 465 ? 13.062 0.325 -24.015 1.00 92.12 465 LEU A N 1
ATOM 3709 C CA . LEU A 1 465 ? 12.172 -0.533 -24.800 1.00 92.12 465 LEU A CA 1
ATOM 3710 C C . LEU A 1 465 ? 12.599 -0.581 -26.268 1.00 92.12 465 LEU A C 1
ATOM 3712 O O . LEU A 1 465 ? 12.789 0.451 -26.906 1.00 92.12 465 LEU A O 1
ATOM 3716 N N . ASP A 1 466 ? 12.680 -1.795 -26.796 1.00 93.44 466 ASP A N 1
ATOM 3717 C CA . ASP A 1 466 ? 12.888 -2.107 -28.209 1.00 93.44 466 ASP A CA 1
ATOM 3718 C C . ASP A 1 466 ? 11.649 -2.810 -28.796 1.00 93.44 466 ASP A C 1
ATOM 3720 O O . ASP A 1 466 ? 10.689 -3.130 -28.083 1.00 93.44 466 ASP A O 1
ATOM 3724 N N . GLU A 1 467 ? 11.650 -3.045 -30.113 1.00 95.56 467 GLU A N 1
ATOM 3725 C CA . GLU A 1 467 ? 10.518 -3.683 -30.792 1.00 95.56 467 GLU A CA 1
ATOM 3726 C C . GLU A 1 467 ? 10.224 -5.079 -30.227 1.00 95.56 467 GLU A C 1
ATOM 3728 O O . GLU A 1 467 ? 9.053 -5.409 -30.066 1.00 95.56 467 GLU A O 1
ATOM 3733 N N . ALA A 1 468 ? 11.236 -5.866 -29.839 1.00 96.69 468 ALA A N 1
ATOM 3734 C CA . ALA A 1 468 ? 11.043 -7.214 -29.303 1.00 96.69 468 ALA A CA 1
ATOM 3735 C C . ALA A 1 468 ? 10.363 -7.201 -27.921 1.00 96.69 468 ALA A C 1
ATOM 3737 O O . ALA A 1 468 ? 9.453 -8.000 -27.680 1.00 96.69 468 ALA A O 1
ATOM 3738 N N . CYS A 1 469 ? 10.739 -6.268 -27.040 1.00 96.56 469 CYS A N 1
ATOM 3739 C CA . CYS A 1 469 ? 10.082 -6.050 -25.746 1.00 96.56 469 CYS A CA 1
ATOM 3740 C C . CYS A 1 469 ? 8.607 -5.659 -25.927 1.00 96.56 469 CYS A C 1
ATOM 3742 O O . CYS A 1 469 ? 7.721 -6.203 -25.265 1.00 96.56 469 CYS A O 1
ATOM 3744 N N . VAL A 1 470 ? 8.317 -4.759 -26.869 1.00 97.00 470 VAL A N 1
ATOM 3745 C CA . VAL A 1 470 ? 6.943 -4.327 -27.167 1.00 97.00 470 VAL A CA 1
ATOM 3746 C C . VAL A 1 470 ? 6.132 -5.447 -27.843 1.00 97.00 470 VAL A C 1
ATOM 3748 O O . VAL A 1 470 ? 4.948 -5.625 -27.547 1.00 97.00 470 VAL A O 1
ATOM 3751 N N . ASP A 1 471 ? 6.764 -6.278 -28.673 1.00 97.69 471 ASP A N 1
ATOM 3752 C CA . ASP A 1 471 ? 6.157 -7.476 -29.260 1.00 97.69 471 ASP A CA 1
ATOM 3753 C C . ASP A 1 471 ? 5.804 -8.529 -28.196 1.00 97.69 471 ASP A C 1
ATOM 3755 O O . ASP A 1 471 ? 4.745 -9.160 -28.267 1.00 97.69 471 ASP A O 1
ATOM 3759 N N . TYR A 1 472 ? 6.662 -8.698 -27.183 1.00 97.75 472 TYR A N 1
ATOM 3760 C CA . TYR A 1 472 ? 6.386 -9.524 -26.006 1.00 97.75 472 TYR A CA 1
ATOM 3761 C C . TYR A 1 472 ? 5.181 -8.974 -25.229 1.00 97.75 472 TYR A C 1
ATOM 3763 O O . TYR A 1 472 ? 4.273 -9.742 -24.909 1.00 97.75 472 TYR A O 1
ATOM 3771 N N . CYS A 1 473 ? 5.097 -7.657 -25.000 1.00 97.88 473 CYS A N 1
ATOM 3772 C CA . CYS A 1 473 ? 3.930 -7.032 -24.363 1.00 97.88 473 CYS A CA 1
ATOM 3773 C C . CYS A 1 473 ? 2.621 -7.330 -25.111 1.00 97.88 473 CYS A C 1
ATOM 3775 O O . CYS A 1 473 ? 1.637 -7.712 -24.482 1.00 97.88 473 CYS A O 1
ATOM 3777 N N . ILE A 1 474 ? 2.587 -7.220 -26.445 1.00 98.19 474 ILE A N 1
ATOM 3778 C CA . ILE A 1 474 ? 1.381 -7.544 -27.233 1.00 98.19 474 ILE A CA 1
ATOM 3779 C C . ILE A 1 474 ? 1.012 -9.036 -27.122 1.00 98.19 474 ILE A C 1
ATOM 3781 O O . ILE A 1 474 ? -0.173 -9.373 -27.045 1.00 98.19 474 ILE A O 1
ATOM 3785 N N . LYS A 1 475 ? 1.999 -9.941 -27.065 1.00 97.69 475 LYS A N 1
ATOM 3786 C CA . LYS A 1 475 ? 1.773 -11.383 -26.850 1.00 97.69 475 LYS A CA 1
ATOM 3787 C C . LYS A 1 475 ? 1.228 -11.668 -25.440 1.00 97.69 475 LYS A C 1
ATOM 3789 O O . LYS A 1 475 ? 0.241 -12.396 -25.312 1.00 97.69 475 LYS A O 1
ATOM 3794 N N . GLU A 1 476 ? 1.782 -11.043 -24.399 1.00 97.19 476 GLU A N 1
ATOM 3795 C CA . GLU A 1 476 ? 1.294 -11.188 -23.019 1.00 97.19 476 GLU A CA 1
ATOM 3796 C C . GLU A 1 476 ? -0.109 -10.589 -22.844 1.00 97.19 476 GLU A C 1
ATOM 3798 O O . GLU A 1 476 ? -0.978 -11.229 -22.253 1.00 97.19 476 GLU A O 1
ATOM 3803 N N . LEU A 1 477 ? -0.385 -9.420 -23.428 1.00 98.00 477 LEU A N 1
ATOM 3804 C CA . LEU A 1 477 ? -1.711 -8.797 -23.402 1.00 98.00 477 LEU A CA 1
ATOM 3805 C C . LEU A 1 477 ? -2.778 -9.672 -24.076 1.00 98.00 477 LEU A C 1
ATOM 3807 O O . LEU A 1 477 ? -3.900 -9.739 -23.582 1.00 98.00 477 LEU A O 1
ATOM 3811 N N . ARG A 1 478 ? -2.449 -10.409 -25.147 1.00 97.50 478 ARG A N 1
ATOM 3812 C CA . ARG A 1 478 ? -3.368 -11.396 -25.752 1.00 97.50 478 ARG A CA 1
ATOM 3813 C C . ARG A 1 478 ? -3.681 -12.554 -24.797 1.00 97.50 478 ARG A C 1
ATOM 3815 O O . ARG A 1 478 ? -4.837 -12.969 -24.714 1.00 97.50 478 ARG A O 1
ATOM 3822 N N . ALA A 1 479 ? -2.699 -13.031 -24.030 1.00 95.44 479 ALA A N 1
ATOM 3823 C CA . ALA A 1 479 ? -2.921 -14.045 -22.995 1.00 95.44 479 ALA A CA 1
ATOM 3824 C C . ALA A 1 479 ? -3.747 -13.500 -21.810 1.00 95.44 479 ALA A C 1
ATOM 3826 O O . ALA A 1 479 ? -4.715 -14.136 -21.388 1.00 95.44 479 ALA A O 1
ATOM 3827 N N . LYS A 1 480 ? -3.435 -12.289 -21.324 1.00 96.38 480 LYS A N 1
ATOM 3828 C CA . LYS A 1 480 ? -4.208 -11.599 -20.276 1.00 96.38 480 LYS A CA 1
ATOM 3829 C C . LYS A 1 480 ? -5.647 -11.314 -20.717 1.00 96.38 480 LYS A C 1
ATOM 3831 O O . LYS A 1 480 ? -6.560 -11.465 -19.913 1.00 96.38 480 LYS A O 1
ATOM 3836 N N . ALA A 1 481 ? -5.878 -10.985 -21.988 1.00 96.94 481 ALA A N 1
ATOM 3837 C CA . ALA A 1 481 ? -7.216 -10.796 -22.547 1.00 96.94 481 ALA A CA 1
ATOM 3838 C C . ALA A 1 481 ? -8.043 -12.095 -22.558 1.00 96.94 481 ALA A C 1
ATOM 3840 O O . ALA A 1 481 ? -9.228 -12.071 -22.232 1.00 96.94 481 ALA A O 1
ATOM 3841 N N . GLU A 1 482 ? -7.433 -13.240 -22.884 1.00 94.75 482 GLU A N 1
ATOM 3842 C CA . GLU A 1 482 ? -8.097 -14.551 -22.800 1.00 94.75 482 GLU A CA 1
ATOM 3843 C C . GLU A 1 482 ? -8.426 -14.979 -21.365 1.00 94.75 482 GLU A C 1
ATOM 3845 O O . GLU A 1 482 ? -9.425 -15.670 -21.154 1.00 94.75 482 GLU A O 1
ATOM 3850 N N . TYR A 1 483 ? -7.628 -14.554 -20.381 1.00 93.75 483 TYR A N 1
ATOM 3851 C CA . TYR A 1 483 ? -7.951 -14.728 -18.966 1.00 93.75 483 TYR A CA 1
ATOM 3852 C C . TYR A 1 483 ? -9.089 -13.791 -18.528 1.00 93.75 483 TYR A C 1
ATOM 3854 O O . TYR A 1 483 ? -10.095 -14.261 -17.996 1.00 93.75 483 TYR A O 1
ATOM 3862 N N . PHE A 1 484 ? -8.989 -12.493 -18.840 1.00 96.44 484 PHE A N 1
ATOM 3863 C CA . PHE A 1 484 ? -9.990 -11.472 -18.512 1.00 96.44 484 PHE A CA 1
ATOM 3864 C C . PHE A 1 484 ? -11.396 -11.833 -19.017 1.00 96.44 484 PHE A C 1
ATOM 3866 O O . PHE A 1 484 ? -12.360 -11.716 -18.266 1.00 96.44 484 PHE A O 1
ATOM 3873 N N . LYS A 1 485 ? -11.523 -12.379 -20.238 1.00 94.31 485 LYS A N 1
ATOM 3874 C CA . LYS A 1 485 ? -12.802 -12.879 -20.795 1.00 94.31 485 LYS A CA 1
ATOM 3875 C C . LYS A 1 485 ? -13.485 -13.972 -19.950 1.00 94.31 485 LYS A C 1
ATOM 3877 O O . LYS A 1 485 ? -14.644 -14.284 -20.204 1.00 94.31 485 LYS A O 1
ATOM 3882 N N . ARG A 1 486 ? -12.774 -14.595 -19.000 1.00 92.06 486 ARG A N 1
ATOM 3883 C CA . ARG A 1 486 ? -13.248 -15.715 -18.162 1.00 92.06 486 ARG A CA 1
ATOM 3884 C C . ARG A 1 486 ? -13.377 -15.344 -16.687 1.00 92.06 486 ARG A C 1
ATOM 3886 O O . ARG A 1 486 ? -14.253 -15.878 -16.018 1.00 92.06 486 ARG A O 1
ATOM 3893 N N . SER A 1 487 ? -12.494 -14.480 -16.185 1.00 93.44 487 SER A N 1
ATOM 3894 C CA . SER A 1 487 ? -12.413 -14.091 -14.769 1.00 93.44 487 SER A CA 1
ATOM 3895 C C . SER A 1 487 ? -12.924 -12.679 -14.478 1.00 93.44 487 SER A C 1
ATOM 3897 O O . SER A 1 487 ? -13.204 -12.364 -13.329 1.00 93.44 487 SER A O 1
ATOM 3899 N N . GLY A 1 488 ? -12.980 -11.805 -15.487 1.00 95.25 488 GLY A N 1
ATOM 3900 C CA . GLY A 1 488 ? -13.146 -10.362 -15.311 1.00 95.25 488 GLY A CA 1
ATOM 3901 C C . GLY A 1 488 ? -11.955 -9.659 -14.647 1.00 95.25 488 GLY A C 1
ATOM 3902 O O . GLY A 1 488 ? -12.045 -8.465 -14.366 1.00 95.25 488 GLY A O 1
ATOM 3903 N N . LEU A 1 489 ? -10.845 -10.364 -14.400 1.00 96.25 489 LEU A N 1
ATOM 3904 C CA . LEU A 1 489 ? -9.664 -9.851 -13.701 1.00 96.25 489 LEU A CA 1
ATOM 3905 C C . LEU A 1 489 ? -8.518 -9.535 -14.668 1.00 96.25 489 LEU A C 1
ATOM 3907 O O . LEU A 1 489 ? -8.259 -10.283 -15.614 1.00 96.25 489 LEU A O 1
ATOM 3911 N N . VAL A 1 490 ? -7.796 -8.450 -14.390 1.00 97.12 490 VAL A N 1
ATOM 3912 C CA . VAL A 1 490 ? -6.610 -8.006 -15.130 1.00 97.12 490 VAL A CA 1
ATOM 3913 C C . VAL A 1 490 ? -5.382 -8.076 -14.213 1.00 97.12 490 VAL A C 1
ATOM 3915 O O . VAL A 1 490 ? -5.259 -7.246 -13.308 1.00 97.12 490 VAL A O 1
ATOM 3918 N N . PRO A 1 491 ? -4.466 -9.039 -14.427 1.00 95.75 491 PRO A N 1
ATOM 3919 C CA . PRO A 1 491 ? -3.179 -9.087 -13.735 1.00 95.75 491 PRO A CA 1
ATOM 3920 C C . PRO A 1 491 ? -2.286 -7.943 -14.223 1.00 95.75 491 PRO A C 1
ATOM 3922 O O . PRO A 1 491 ? -2.046 -7.815 -15.430 1.00 95.75 491 PRO A O 1
ATOM 3925 N N . THR A 1 492 ? -1.779 -7.123 -13.309 1.00 94.94 492 THR A N 1
ATOM 3926 C CA . THR A 1 492 ? -0.911 -5.985 -13.630 1.00 94.94 492 THR A CA 1
ATOM 3927 C C . THR A 1 492 ? 0.201 -5.816 -12.601 1.00 94.94 492 THR A C 1
ATOM 3929 O O . THR A 1 492 ? 0.127 -6.370 -11.506 1.00 94.94 492 THR A O 1
ATOM 3932 N N . LEU A 1 493 ? 1.257 -5.096 -12.988 1.00 94.69 493 LEU A N 1
ATOM 3933 C CA . LEU A 1 493 ? 2.509 -4.967 -12.235 1.00 94.69 493 LEU A CA 1
ATOM 3934 C C . LEU A 1 493 ? 2.949 -6.330 -11.651 1.00 94.69 493 LEU A C 1
ATOM 3936 O O . LEU A 1 493 ? 3.212 -6.470 -10.461 1.00 94.69 493 LEU A O 1
ATOM 3940 N N . ASP A 1 494 ? 2.890 -7.374 -12.484 1.00 92.75 494 ASP A N 1
ATOM 3941 C CA . ASP A 1 494 ? 3.050 -8.766 -12.075 1.00 92.75 494 ASP A CA 1
ATOM 3942 C C . ASP A 1 494 ? 4.456 -9.278 -12.397 1.00 92.75 494 ASP A C 1
ATOM 3944 O O . ASP A 1 494 ? 4.804 -9.423 -13.569 1.00 92.75 494 ASP A O 1
ATOM 3948 N N . ALA A 1 495 ? 5.244 -9.565 -11.360 1.00 93.38 495 ALA A N 1
ATOM 3949 C CA . ALA A 1 495 ? 6.584 -10.150 -11.436 1.00 93.38 495 ALA A CA 1
ATOM 3950 C C . ALA A 1 495 ? 6.801 -11.128 -10.262 1.00 93.38 495 ALA A C 1
ATOM 3952 O O . ALA A 1 495 ? 6.288 -12.246 -10.325 1.00 93.38 495 ALA A O 1
ATOM 3953 N N . SER A 1 496 ? 7.502 -10.730 -9.192 1.00 92.12 496 SER A N 1
ATOM 3954 C CA . SER A 1 496 ? 7.684 -11.548 -7.973 1.00 92.12 496 SER A CA 1
ATOM 3955 C C . SER A 1 496 ? 6.428 -11.565 -7.091 1.00 92.12 496 SER A C 1
ATOM 3957 O O . SER A 1 496 ? 6.087 -12.589 -6.503 1.00 92.12 496 SER A O 1
ATOM 3959 N N . ALA A 1 497 ? 5.701 -10.446 -7.065 1.00 94.50 497 ALA A N 1
ATOM 3960 C CA . ALA A 1 497 ? 4.327 -10.335 -6.580 1.00 94.50 497 ALA A CA 1
ATOM 3961 C C . ALA A 1 497 ? 3.412 -9.815 -7.706 1.00 94.50 497 ALA A C 1
ATOM 3963 O O . ALA A 1 497 ? 3.870 -9.546 -8.818 1.00 94.50 497 ALA A O 1
ATOM 3964 N N . THR A 1 498 ? 2.102 -9.708 -7.459 1.00 95.31 498 THR A N 1
ATOM 3965 C CA . THR A 1 498 ? 1.113 -9.314 -8.479 1.00 95.31 498 THR A CA 1
ATOM 3966 C C . THR A 1 498 ? 0.045 -8.380 -7.918 1.00 95.31 498 THR A C 1
ATOM 3968 O O . THR A 1 498 ? -0.569 -8.687 -6.897 1.00 95.31 498 THR A O 1
ATOM 3971 N N . VAL A 1 499 ? -0.238 -7.288 -8.631 1.00 97.75 499 VAL A N 1
ATOM 3972 C CA . VAL A 1 499 ? -1.431 -6.455 -8.430 1.00 97.75 499 VAL A CA 1
ATOM 3973 C C . VAL A 1 499 ? -2.543 -6.954 -9.366 1.00 97.75 499 VAL A C 1
ATOM 3975 O O . VAL A 1 499 ? -2.288 -7.433 -10.473 1.00 97.75 499 VAL A O 1
ATOM 3978 N N . VAL A 1 500 ? -3.807 -6.876 -8.952 1.00 97.12 500 VAL A N 1
ATOM 3979 C CA . VAL A 1 500 ? -4.943 -7.263 -9.803 1.00 97.12 500 VAL A CA 1
ATOM 3980 C C . VAL A 1 500 ? -6.037 -6.207 -9.772 1.00 97.12 500 VAL A C 1
ATOM 3982 O O . VAL A 1 500 ? -6.428 -5.736 -8.708 1.00 97.12 500 VAL A O 1
ATOM 3985 N N . LYS A 1 501 ? -6.545 -5.836 -10.949 1.00 97.44 501 LYS A N 1
ATOM 3986 C CA . LYS A 1 501 ? -7.637 -4.865 -11.098 1.00 97.44 501 LYS A CA 1
ATOM 3987 C C . LYS A 1 501 ? -8.817 -5.451 -11.868 1.00 97.44 501 LYS A C 1
ATOM 3989 O O . LYS A 1 501 ? -8.651 -6.352 -12.691 1.00 97.44 501 LYS A O 1
ATOM 3994 N N . SER A 1 502 ? -10.009 -4.923 -11.624 1.00 97.19 502 SER A N 1
ATOM 3995 C CA . SER A 1 502 ? -11.200 -5.179 -12.427 1.00 97.19 502 SER A CA 1
ATOM 3996 C C . SER A 1 502 ? -12.127 -3.974 -12.425 1.00 97.19 502 SER A C 1
ATOM 3998 O O . SER A 1 502 ? -12.450 -3.437 -11.368 1.00 97.19 502 SER A O 1
ATOM 4000 N N . ASP A 1 503 ? -12.618 -3.628 -13.611 1.00 95.75 503 ASP A N 1
ATOM 4001 C CA . ASP A 1 503 ? -13.627 -2.586 -13.816 1.00 95.75 503 ASP A CA 1
ATOM 4002 C C . ASP A 1 503 ? -15.031 -3.189 -14.058 1.00 95.75 503 ASP A C 1
ATOM 4004 O O . ASP A 1 503 ? -15.952 -2.469 -14.431 1.00 95.75 503 ASP A O 1
ATOM 4008 N N . ILE A 1 504 ? -15.200 -4.517 -13.893 1.00 94.94 504 ILE A N 1
ATOM 4009 C CA . ILE A 1 504 ? -16.467 -5.236 -14.170 1.00 94.94 504 ILE A CA 1
ATOM 4010 C C . ILE A 1 504 ? -16.927 -6.215 -13.073 1.00 94.94 504 ILE A C 1
ATOM 4012 O O . ILE A 1 504 ? -18.008 -6.787 -13.186 1.00 94.94 504 ILE A O 1
ATOM 4016 N N . MET A 1 505 ? -16.141 -6.431 -12.011 1.00 94.12 505 MET A N 1
ATOM 4017 C CA . MET A 1 505 ? -16.516 -7.338 -10.908 1.00 94.12 505 MET A CA 1
ATOM 4018 C C . MET A 1 505 ? -17.665 -6.807 -10.032 1.00 94.12 505 MET A C 1
ATOM 4020 O O . MET A 1 505 ? -18.348 -7.596 -9.374 1.00 94.12 505 MET A O 1
ATOM 4024 N N . ILE A 1 506 ? -17.884 -5.489 -10.011 1.00 96.00 506 ILE A N 1
ATOM 4025 C CA . ILE A 1 506 ? -18.969 -4.847 -9.262 1.00 96.00 506 ILE A CA 1
ATOM 4026 C C . ILE A 1 506 ? -20.075 -4.448 -10.239 1.00 96.00 506 ILE A C 1
ATOM 4028 O O . ILE A 1 506 ? -19.864 -3.615 -11.116 1.00 96.00 506 ILE A O 1
ATOM 4032 N N . ASP A 1 507 ? -21.256 -5.042 -10.084 1.00 95.31 507 ASP A N 1
ATOM 4033 C CA . ASP A 1 507 ? -22.430 -4.695 -10.882 1.00 95.31 507 ASP A CA 1
ATOM 4034 C C . ASP A 1 507 ? -23.049 -3.349 -10.453 1.00 95.31 507 ASP A C 1
ATOM 4036 O O . ASP A 1 507 ? -22.947 -2.931 -9.298 1.00 95.31 507 ASP A O 1
ATOM 4040 N N . GLU A 1 508 ? -23.728 -2.663 -11.381 1.00 96.12 508 GLU A N 1
ATOM 4041 C CA . GLU A 1 508 ? -24.326 -1.337 -11.135 1.00 96.12 508 GLU A CA 1
ATOM 4042 C C . GLU A 1 508 ? -25.372 -1.340 -10.003 1.00 96.12 508 GLU A C 1
ATOM 4044 O O . GLU A 1 508 ? -25.584 -0.316 -9.352 1.00 96.12 508 GLU A O 1
ATOM 4049 N N . LYS A 1 509 ? -25.988 -2.492 -9.694 1.00 97.50 509 LYS A N 1
ATOM 4050 C CA . LYS A 1 509 ? -26.875 -2.616 -8.531 1.00 97.50 509 LYS A CA 1
ATOM 4051 C C . LYS A 1 509 ? -26.071 -2.550 -7.232 1.00 97.50 509 LYS A C 1
ATOM 4053 O O . LYS A 1 509 ? -26.417 -1.752 -6.365 1.00 97.50 509 LYS A O 1
ATOM 4058 N N . LEU A 1 510 ? -25.005 -3.341 -7.092 1.00 97.44 510 LEU A N 1
ATOM 4059 C CA . LEU A 1 510 ? -24.118 -3.284 -5.927 1.00 97.44 510 LEU A CA 1
ATOM 4060 C C . LEU A 1 510 ? -23.453 -1.904 -5.791 1.00 97.44 510 LEU A C 1
ATOM 4062 O O . LEU A 1 510 ? -23.409 -1.355 -4.693 1.00 97.44 510 LEU A O 1
ATOM 4066 N N . LYS A 1 511 ? -23.026 -1.292 -6.900 1.00 97.25 511 LYS A N 1
ATOM 4067 C CA . LYS A 1 511 ? -22.513 0.087 -6.922 1.00 97.25 511 LYS A CA 1
ATOM 4068 C C . LYS A 1 511 ? -23.543 1.097 -6.401 1.00 97.25 511 LYS A C 1
ATOM 4070 O O . LYS A 1 511 ? -23.202 1.946 -5.580 1.00 97.25 511 LYS A O 1
ATOM 4075 N N . HIS A 1 512 ? -24.809 0.989 -6.813 1.00 97.31 512 HIS A N 1
ATOM 4076 C CA . HIS A 1 512 ? -25.883 1.855 -6.319 1.00 97.31 512 HIS A CA 1
ATOM 4077 C C . HIS A 1 512 ? -26.212 1.613 -4.835 1.00 97.31 512 HIS A C 1
ATOM 4079 O O . HIS A 1 512 ? -26.373 2.574 -4.085 1.00 97.31 512 HIS A O 1
ATOM 4085 N N . GLU A 1 513 ? -26.257 0.353 -4.385 1.00 98.00 513 GLU A N 1
ATOM 4086 C CA . GLU A 1 513 ? -26.424 0.008 -2.965 1.00 98.00 513 GLU A CA 1
ATOM 4087 C C . GLU A 1 513 ? -25.301 0.622 -2.100 1.00 98.00 513 GLU A C 1
ATOM 4089 O O . GLU A 1 513 ? -25.575 1.250 -1.077 1.00 98.00 513 GLU A O 1
ATOM 4094 N N . LEU A 1 514 ? -24.041 0.519 -2.542 1.00 97.94 514 LEU A N 1
ATOM 4095 C CA . LEU A 1 514 ? -22.887 1.105 -1.851 1.00 97.94 514 LEU A CA 1
ATOM 4096 C C . LEU A 1 514 ? -22.896 2.646 -1.887 1.00 97.94 514 LEU A C 1
ATOM 4098 O O . LEU A 1 514 ? -22.574 3.275 -0.880 1.00 97.94 514 LEU A O 1
ATOM 4102 N N . ARG A 1 515 ? -23.325 3.276 -2.991 1.00 97.19 515 ARG A N 1
ATOM 4103 C CA . ARG A 1 515 ? -23.491 4.743 -3.064 1.00 97.19 515 ARG A CA 1
ATOM 4104 C C . ARG A 1 515 ? -24.595 5.233 -2.123 1.00 97.19 515 ARG A C 1
ATOM 4106 O O . ARG A 1 515 ? -24.400 6.221 -1.422 1.00 97.19 515 ARG A O 1
ATOM 4113 N N . SER A 1 516 ? -25.705 4.500 -2.018 1.00 97.12 516 SER A N 1
ATOM 4114 C CA . SER A 1 516 ? -26.763 4.786 -1.040 1.00 97.12 516 SER A CA 1
ATOM 4115 C C . SER A 1 516 ? -26.271 4.654 0.410 1.00 97.12 516 SER A C 1
ATOM 4117 O O . SER A 1 516 ? -26.621 5.489 1.244 1.00 97.12 516 SER A O 1
ATOM 4119 N N . ALA A 1 517 ? -25.402 3.680 0.704 1.00 96.94 517 ALA A N 1
ATOM 4120 C CA . ALA A 1 517 ? -24.760 3.553 2.012 1.00 96.94 517 ALA A CA 1
ATOM 4121 C C . ALA A 1 517 ? -23.858 4.756 2.359 1.00 96.94 517 ALA A C 1
ATOM 4123 O O . ALA A 1 517 ? -23.884 5.223 3.498 1.00 96.94 517 ALA A O 1
ATOM 4124 N N . PHE A 1 518 ? -23.101 5.286 1.391 1.00 96.38 518 PHE A N 1
ATOM 4125 C CA . PHE A 1 518 ? -22.288 6.494 1.581 1.00 96.38 518 PHE A CA 1
ATOM 4126 C C . PHE A 1 518 ? -23.144 7.723 1.904 1.00 96.38 518 PHE A C 1
ATOM 4128 O O . PHE A 1 518 ? -22.874 8.395 2.897 1.00 96.38 518 PHE A O 1
ATOM 4135 N N . GLU A 1 519 ? -24.194 7.997 1.123 1.00 95.12 519 GLU A N 1
ATOM 4136 C CA . GLU A 1 519 ? -25.057 9.163 1.372 1.00 95.12 519 GLU A CA 1
ATOM 4137 C C . GLU A 1 519 ? -25.817 9.046 2.704 1.00 95.12 519 GLU A C 1
ATOM 4139 O O . GLU A 1 519 ? -25.931 10.030 3.435 1.00 95.12 519 GLU A O 1
ATOM 4144 N N . LYS A 1 520 ? -26.258 7.835 3.082 1.00 96.50 520 LYS A N 1
ATOM 4145 C CA . LYS A 1 520 ? -26.862 7.562 4.397 1.00 96.50 520 LYS A CA 1
ATOM 4146 C C . LYS A 1 520 ? -25.906 7.921 5.540 1.00 96.50 520 LYS A C 1
ATOM 4148 O O . LYS A 1 520 ? -26.289 8.663 6.440 1.00 96.50 520 LYS A O 1
ATOM 4153 N N . LEU A 1 521 ? -24.657 7.447 5.492 1.00 96.19 521 LEU A N 1
ATOM 4154 C CA . LEU A 1 521 ? -23.657 7.756 6.521 1.00 96.19 521 LEU A CA 1
ATOM 4155 C C . LEU A 1 521 ? -23.266 9.245 6.526 1.00 96.19 521 LEU A C 1
ATOM 4157 O O . LEU A 1 521 ? -23.130 9.823 7.604 1.00 96.19 521 LEU A O 1
ATOM 4161 N N . LYS A 1 522 ? -23.140 9.893 5.356 1.00 94.12 522 LYS A N 1
ATOM 4162 C CA . LYS A 1 522 ? -22.843 11.335 5.265 1.00 94.12 522 LYS A CA 1
ATOM 4163 C C . LYS A 1 522 ? -23.960 12.200 5.857 1.00 94.12 522 LYS A C 1
ATOM 4165 O O . LYS A 1 522 ? -23.648 13.130 6.598 1.00 94.12 522 LYS A O 1
ATOM 4170 N N . GLU A 1 523 ? -25.232 11.900 5.583 1.00 94.88 523 GLU A N 1
ATOM 4171 C CA . GLU A 1 523 ? -26.365 12.654 6.145 1.00 94.88 523 GLU A CA 1
ATOM 4172 C C . GLU A 1 523 ? -26.505 12.431 7.660 1.00 94.88 523 GLU A C 1
ATOM 4174 O O . GLU A 1 523 ? -26.748 13.383 8.398 1.00 94.88 523 GLU A O 1
ATOM 4179 N N . GLU A 1 524 ? -26.279 11.208 8.155 1.00 93.31 524 GLU A N 1
ATOM 4180 C CA . GLU A 1 524 ? -26.296 10.921 9.596 1.00 93.31 524 GLU A CA 1
ATOM 4181 C C . GLU A 1 524 ? -25.154 11.616 10.361 1.00 93.31 524 GLU A C 1
ATOM 4183 O O . GLU A 1 524 ? -25.364 12.113 11.468 1.00 93.31 524 GLU A O 1
ATOM 4188 N N . GLN A 1 525 ? -23.954 11.699 9.776 1.00 92.25 525 GLN A N 1
ATOM 4189 C CA . GLN A 1 525 ? -22.786 12.355 10.386 1.00 92.25 525 GLN A CA 1
ATOM 4190 C C . GLN A 1 525 ? -22.759 13.881 10.197 1.00 92.25 525 GLN A C 1
ATOM 4192 O O . GLN A 1 525 ? -21.932 14.562 10.797 1.00 92.25 525 GLN A O 1
ATOM 4197 N N . LYS A 1 526 ? -23.667 14.446 9.397 1.00 91.50 526 LYS A N 1
ATOM 4198 C CA . LYS A 1 526 ? -23.704 15.856 8.963 1.00 91.50 526 LYS A CA 1
ATOM 4199 C C . LYS A 1 526 ? -23.630 16.897 10.085 1.00 91.50 526 LYS A C 1
ATOM 4201 O O . LYS A 1 526 ? -23.108 17.987 9.868 1.00 91.50 526 LYS A O 1
ATOM 4206 N N . ALA A 1 527 ? -24.136 16.571 11.275 1.00 89.12 527 ALA A N 1
ATOM 4207 C CA . ALA A 1 527 ? -24.098 17.449 12.448 1.00 89.12 527 ALA A CA 1
ATOM 4208 C C . ALA A 1 527 ? -22.744 17.448 13.193 1.00 89.12 527 ALA A C 1
ATOM 4210 O O . ALA A 1 527 ? -22.455 18.386 13.932 1.00 89.12 527 ALA A O 1
ATOM 4211 N N . ASN A 1 528 ? -21.918 16.412 13.011 1.00 86.88 528 ASN A N 1
ATOM 4212 C CA . ASN A 1 528 ? -20.584 16.262 13.605 1.00 86.88 528 ASN A CA 1
ATOM 4213 C C . ASN A 1 528 ? -19.668 15.472 12.639 1.00 86.88 528 ASN A C 1
ATOM 4215 O O . ASN A 1 528 ? -19.312 14.329 12.946 1.00 86.88 528 ASN A O 1
ATOM 4219 N N . PRO A 1 529 ? -19.329 16.021 11.450 1.00 88.62 529 PRO A N 1
ATOM 4220 C CA . PRO A 1 529 ? -18.625 15.260 10.421 1.00 88.62 529 PRO A CA 1
ATOM 4221 C C . PRO A 1 529 ? -17.240 14.838 10.901 1.00 88.62 529 PRO A C 1
ATOM 4223 O O . PRO A 1 529 ? -16.473 15.657 11.418 1.00 88.62 529 PRO A O 1
ATOM 4226 N N . ASP A 1 530 ? -16.913 13.558 10.741 1.00 90.31 530 ASP A N 1
ATOM 4227 C CA . ASP A 1 530 ? -15.674 13.022 11.283 1.00 90.31 530 ASP A CA 1
ATOM 4228 C C . ASP A 1 530 ? -14.512 13.168 10.294 1.00 90.31 530 ASP A C 1
ATOM 4230 O O . ASP A 1 530 ? -14.335 12.375 9.372 1.00 90.31 530 ASP A O 1
ATOM 4234 N N . TRP A 1 531 ? -13.727 14.229 10.474 1.00 91.50 531 TRP A N 1
ATOM 4235 C CA . TRP A 1 531 ? -12.559 14.524 9.647 1.00 91.50 531 TRP A CA 1
ATOM 4236 C C . TRP A 1 531 ? -11.308 13.804 10.158 1.00 91.50 531 TRP A C 1
ATOM 4238 O O . TRP A 1 531 ? -11.009 13.808 11.355 1.00 91.50 531 TRP A O 1
ATOM 4248 N N . HIS A 1 532 ? -10.544 13.218 9.238 1.00 88.06 532 HIS A N 1
ATOM 4249 C CA . HIS A 1 532 ? -9.326 12.486 9.561 1.00 88.06 532 HIS A CA 1
ATOM 4250 C C . HIS A 1 532 ? -8.235 13.438 10.101 1.00 88.06 532 HIS A C 1
ATOM 4252 O O . HIS A 1 532 ? -7.952 14.460 9.454 1.00 88.06 532 HIS A O 1
ATOM 4258 N N . PRO A 1 533 ? -7.586 13.132 11.245 1.00 85.50 533 PRO A N 1
ATOM 4259 C CA . PRO A 1 533 ? -6.582 14.004 11.852 1.00 85.50 533 PRO A CA 1
ATOM 4260 C C . PRO A 1 533 ? -5.454 14.390 10.888 1.00 85.50 533 PRO A C 1
ATOM 4262 O O . PRO A 1 533 ? -4.946 13.560 10.140 1.00 85.50 533 PRO A O 1
ATOM 4265 N N . GLY A 1 534 ? -5.057 15.665 10.907 1.00 79.50 534 GLY A N 1
ATOM 4266 C CA . GLY A 1 534 ? -3.965 16.183 10.074 1.00 79.50 534 GLY A CA 1
ATOM 4267 C C . GLY A 1 534 ? -4.281 16.358 8.581 1.00 79.50 534 GLY A C 1
ATOM 4268 O O . GLY A 1 534 ? -3.389 16.748 7.839 1.00 79.50 534 GLY A O 1
ATOM 4269 N N . THR A 1 535 ? -5.518 16.114 8.126 1.00 79.69 535 THR A N 1
ATOM 4270 C CA . THR A 1 535 ? -5.885 16.230 6.695 1.00 79.69 535 THR A CA 1
ATOM 4271 C C . THR A 1 535 ? -6.500 17.570 6.287 1.00 79.69 535 THR A C 1
ATOM 4273 O O . THR A 1 535 ? -6.938 17.697 5.150 1.00 79.69 535 THR A O 1
ATOM 4276 N N . GLU A 1 536 ? -6.565 18.567 7.179 1.00 82.12 536 GLU A N 1
ATOM 4277 C CA . GLU A 1 536 ? -7.176 19.887 6.902 1.00 82.12 536 GLU A CA 1
ATOM 4278 C C . GLU A 1 536 ? -8.601 19.783 6.318 1.00 82.12 536 GLU A C 1
ATOM 4280 O O . GLU A 1 536 ? -8.956 20.452 5.344 1.00 82.12 536 GLU A O 1
ATOM 4285 N N . SER A 1 537 ? -9.403 18.878 6.889 1.00 84.81 537 SER A N 1
ATOM 4286 C CA . SER A 1 537 ? -10.760 18.549 6.432 1.00 84.81 537 SER A CA 1
ATOM 4287 C C . SER A 1 537 ? -10.846 18.159 4.947 1.00 84.81 537 SER A C 1
ATOM 4289 O O . SER A 1 537 ? -11.815 18.495 4.271 1.00 84.81 537 SER A O 1
ATOM 4291 N N . ARG A 1 538 ? -9.829 17.448 4.434 1.00 88.00 538 ARG A N 1
ATOM 4292 C CA . ARG A 1 538 ? -9.836 16.834 3.091 1.00 88.00 538 ARG A CA 1
ATOM 4293 C C . ARG A 1 538 ? -10.378 15.405 3.091 1.00 88.00 538 ARG A C 1
ATOM 4295 O O . ARG A 1 538 ? -10.817 14.937 2.051 1.00 88.00 538 ARG A O 1
ATOM 4302 N N . VAL A 1 539 ? -10.325 14.680 4.215 1.00 92.00 539 VAL A N 1
ATOM 4303 C CA . VAL A 1 539 ? -10.744 13.264 4.294 1.00 92.00 539 VAL A CA 1
ATOM 4304 C C . VAL A 1 539 ? -11.795 13.074 5.382 1.00 92.00 539 VAL A C 1
ATOM 4306 O O . VAL A 1 539 ? -11.497 13.261 6.561 1.00 92.00 539 VAL A O 1
ATOM 4309 N N . GLN A 1 540 ? -13.008 12.686 4.991 1.00 94.44 540 GLN A N 1
ATOM 4310 C CA . GLN A 1 540 ? -14.088 12.289 5.893 1.00 94.44 540 GLN A CA 1
ATOM 4311 C C . GLN A 1 540 ? -14.042 10.770 6.133 1.00 94.44 540 GLN A C 1
ATOM 4313 O O . GLN A 1 540 ? -14.146 9.970 5.197 1.00 94.44 540 GLN A O 1
ATOM 4318 N N . ASP A 1 541 ? -13.916 10.383 7.400 1.00 93.81 541 ASP A N 1
ATOM 4319 C CA . ASP A 1 541 ? -13.909 9.007 7.897 1.00 93.81 541 ASP A CA 1
ATOM 4320 C C . ASP A 1 541 ? -15.359 8.545 8.169 1.00 93.81 541 ASP A C 1
ATOM 4322 O O . ASP A 1 541 ? -15.882 8.736 9.263 1.00 93.81 541 ASP A O 1
ATOM 4326 N N . LEU A 1 542 ? -16.034 7.922 7.191 1.00 95.75 542 LEU A N 1
ATOM 4327 C CA . LEU A 1 542 ? -17.412 7.428 7.390 1.00 95.75 542 LEU A CA 1
ATOM 4328 C C . LEU A 1 542 ? -17.441 6.164 8.258 1.00 95.75 542 LEU A C 1
ATOM 4330 O O . LEU A 1 542 ? -18.275 6.032 9.150 1.00 95.75 542 LEU A O 1
ATOM 4334 N N . VAL A 1 543 ? -16.504 5.250 7.999 1.00 96.88 543 VAL A N 1
ATOM 4335 C CA . VAL A 1 543 ? -16.162 4.097 8.841 1.00 96.88 543 VAL A CA 1
ATOM 4336 C C . VAL A 1 543 ? -14.641 4.004 8.832 1.00 96.88 543 VAL A C 1
ATOM 4338 O O . VAL A 1 543 ? -14.051 3.879 7.761 1.00 96.88 543 VAL A O 1
ATOM 4341 N N . HIS A 1 544 ? -13.985 4.076 9.991 1.00 95.81 544 HIS A N 1
ATOM 4342 C CA . HIS A 1 544 ? -12.521 4.048 10.063 1.00 95.81 544 HIS A CA 1
ATOM 4343 C C . HIS A 1 544 ? -12.024 3.223 11.257 1.00 95.81 544 HIS A C 1
ATOM 4345 O O . HIS A 1 544 ? -12.456 3.488 12.378 1.00 95.81 544 HIS A O 1
ATOM 4351 N N . PRO A 1 545 ? -11.094 2.265 11.081 1.00 95.25 545 PRO A N 1
ATOM 4352 C CA . PRO A 1 545 ? -10.690 1.354 12.158 1.00 95.25 545 PRO A CA 1
ATOM 4353 C C . PRO A 1 545 ? -9.898 2.024 13.295 1.00 95.25 545 PRO A C 1
ATOM 4355 O O . PRO A 1 545 ? -9.881 1.510 14.410 1.00 95.25 545 PRO A O 1
ATOM 4358 N N . SER A 1 546 ? -9.280 3.186 13.044 1.00 94.75 546 SER A N 1
ATOM 4359 C CA . SER A 1 546 ? -8.598 3.994 14.076 1.00 94.75 546 SER A CA 1
ATOM 4360 C C . SER A 1 546 ? -9.519 4.774 15.018 1.00 94.75 546 SER A C 1
ATOM 4362 O O . SER A 1 546 ? -9.006 5.384 15.954 1.00 94.75 546 SER A O 1
ATOM 4364 N N . LEU A 1 547 ? -10.830 4.834 14.768 1.00 95.12 547 LEU A N 1
ATOM 4365 C CA . LEU A 1 547 ? -11.796 5.360 15.738 1.00 95.12 547 LEU A CA 1
ATOM 4366 C C . LEU A 1 547 ? -12.302 4.181 16.587 1.00 95.12 547 LEU A C 1
ATOM 4368 O O . LEU A 1 547 ? -12.481 3.089 16.054 1.00 95.12 547 LEU A O 1
ATOM 4372 N N . TYR A 1 548 ? -12.477 4.367 17.898 1.00 96.75 548 TYR A N 1
ATOM 4373 C CA . TYR A 1 548 ? -12.744 3.270 18.850 1.00 96.75 548 TYR A CA 1
ATOM 4374 C C . TYR A 1 548 ? -11.878 2.003 18.604 1.00 96.75 548 TYR A C 1
ATOM 4376 O O . TYR A 1 548 ? -12.430 0.904 18.467 1.00 96.75 548 TYR A O 1
ATOM 4384 N N . PRO A 1 549 ? -10.535 2.121 18.499 1.00 97.31 549 PRO A N 1
ATOM 4385 C CA . PRO A 1 549 ? -9.652 0.960 18.389 1.00 97.31 549 PRO A CA 1
ATOM 4386 C C . PRO A 1 549 ? -9.670 0.157 19.700 1.00 97.31 549 PRO A C 1
ATOM 4388 O O . PRO A 1 549 ? -10.200 0.617 20.715 1.00 97.31 549 PRO A O 1
ATOM 4391 N N . LEU A 1 550 ? -9.039 -1.017 19.721 1.00 97.81 550 LEU A N 1
ATOM 4392 C CA . LEU A 1 550 ? -8.618 -1.590 20.997 1.00 97.81 550 LEU A CA 1
ATOM 4393 C C . LEU A 1 550 ? -7.537 -0.681 21.589 1.00 97.81 550 LEU A C 1
ATOM 4395 O O . LEU A 1 550 ? -6.609 -0.286 20.883 1.00 97.81 550 LEU A O 1
ATOM 4399 N N . VAL A 1 551 ? -7.671 -0.356 22.872 1.00 97.69 551 VAL A N 1
ATOM 4400 C CA . VAL A 1 551 ? -6.714 0.430 23.652 1.00 97.69 551 VAL A CA 1
ATOM 4401 C C . VAL A 1 551 ? -6.228 -0.426 24.816 1.00 97.69 551 VAL A C 1
ATOM 4403 O O . VAL A 1 551 ? -7.011 -0.798 25.700 1.00 97.69 551 VAL A O 1
ATOM 4406 N N . TYR A 1 552 ? -4.938 -0.745 24.829 1.00 96.25 552 TYR A N 1
ATOM 4407 C CA . TYR A 1 552 ? -4.348 -1.556 25.886 1.00 96.25 552 TYR A CA 1
ATOM 4408 C C . TYR A 1 552 ? -4.391 -0.807 27.230 1.00 96.25 552 TYR A C 1
ATOM 4410 O O . TYR A 1 552 ? -4.144 0.395 27.301 1.00 96.25 552 TYR A O 1
ATOM 4418 N N . GLY A 1 553 ? -4.796 -1.496 28.302 1.00 95.81 553 GLY A N 1
ATOM 4419 C CA . GLY A 1 553 ? -5.059 -0.892 29.614 1.00 95.81 553 GLY A CA 1
ATOM 4420 C C . GLY A 1 553 ? -6.413 -0.178 29.762 1.00 95.81 553 GLY A C 1
ATOM 4421 O O . GLY A 1 553 ? -6.690 0.341 30.842 1.00 95.81 553 GLY A O 1
ATOM 4422 N N . ARG A 1 554 ? -7.267 -0.137 28.722 1.00 96.12 554 ARG A N 1
ATOM 4423 C CA . ARG A 1 554 ? -8.529 0.641 28.730 1.00 96.12 554 ARG A CA 1
ATOM 4424 C C . ARG A 1 554 ? -9.745 -0.059 28.105 1.00 96.12 554 ARG A C 1
ATOM 4426 O O . ARG A 1 554 ? -10.866 0.153 28.577 1.00 96.12 554 ARG A O 1
ATOM 4433 N N . THR A 1 555 ? -9.562 -0.864 27.061 1.00 97.50 555 THR A N 1
ATOM 4434 C CA . THR A 1 555 ? -10.640 -1.627 26.405 1.00 97.50 555 THR A CA 1
ATOM 4435 C C . THR A 1 555 ? -11.002 -2.876 27.212 1.00 97.50 555 THR A C 1
ATOM 4437 O O . THR A 1 555 ? -10.115 -3.582 27.694 1.00 97.50 555 THR A O 1
ATOM 4440 N N . ARG A 1 556 ? -12.302 -3.184 27.339 1.00 97.25 556 ARG A N 1
ATOM 4441 C CA . ARG A 1 556 ? -12.778 -4.460 27.908 1.00 97.25 556 ARG A CA 1
ATOM 4442 C C . ARG A 1 556 ? -12.834 -5.554 26.834 1.00 97.25 556 ARG A C 1
ATOM 4444 O O . ARG A 1 556 ? -13.270 -5.300 25.713 1.00 97.25 556 ARG A O 1
ATOM 4451 N N . VAL A 1 557 ? -12.401 -6.767 27.181 1.00 96.69 557 VAL A N 1
ATOM 4452 C CA . VAL A 1 557 ? -12.284 -7.924 26.276 1.00 96.69 557 VAL A CA 1
ATOM 4453 C C . VAL A 1 557 ? -12.894 -9.202 26.854 1.00 96.69 557 VAL A C 1
ATOM 4455 O O . VAL A 1 557 ? -12.889 -9.448 28.062 1.00 96.69 557 VAL A O 1
ATOM 4458 N N . MET A 1 558 ? -13.366 -10.058 25.950 1.00 95.56 558 MET A N 1
ATOM 4459 C CA . MET A 1 558 ? -13.786 -11.435 26.185 1.00 95.56 558 MET A CA 1
ATOM 4460 C C . MET A 1 558 ? -12.748 -12.400 25.591 1.00 95.56 558 MET A C 1
ATOM 4462 O O . MET A 1 558 ? -12.415 -12.329 24.407 1.00 95.56 558 MET A O 1
ATOM 4466 N N . GLN A 1 559 ? -12.271 -13.356 26.395 1.00 93.75 559 GLN A N 1
ATOM 4467 C CA . GLN A 1 559 ? -11.317 -14.387 25.950 1.00 93.75 559 GLN A CA 1
ATOM 4468 C C . GLN A 1 559 ? -11.875 -15.273 24.818 1.00 93.75 559 GLN A C 1
ATOM 4470 O O . GLN A 1 559 ? -11.132 -15.758 23.968 1.00 93.75 559 GLN A O 1
ATOM 4475 N N . ASN A 1 560 ? -13.190 -15.484 24.797 1.00 93.62 560 ASN A N 1
ATOM 4476 C CA . ASN A 1 560 ? -13.867 -16.248 23.756 1.00 93.62 560 ASN A CA 1
ATOM 4477 C C . ASN A 1 560 ? -14.604 -15.294 22.809 1.00 93.62 560 ASN A C 1
ATOM 4479 O O . ASN A 1 560 ? -15.075 -14.238 23.226 1.00 93.62 560 ASN A O 1
ATOM 4483 N N . GLU A 1 561 ? -14.726 -15.702 21.549 1.00 95.06 561 GLU A N 1
ATOM 4484 C CA . GLU A 1 561 ? -15.419 -14.968 20.488 1.00 95.06 561 GLU A CA 1
ATOM 4485 C C . GLU A 1 561 ? -16.940 -15.111 20.682 1.00 95.06 561 GLU A C 1
ATOM 4487 O O . GLU A 1 561 ? -17.550 -16.055 20.185 1.00 95.06 561 GLU A O 1
ATOM 4492 N N . VAL A 1 562 ? -17.535 -14.222 21.486 1.00 95.56 562 VAL A N 1
ATOM 4493 C CA . VAL A 1 562 ? -18.941 -14.306 21.942 1.00 95.56 562 VAL A CA 1
ATOM 4494 C C . VAL A 1 562 ? -19.817 -13.135 21.499 1.00 95.56 562 VAL A C 1
ATOM 4496 O O . VAL A 1 562 ? -21.036 -13.232 21.599 1.00 95.56 562 VAL A O 1
ATOM 4499 N N . VAL A 1 563 ? -19.223 -12.037 21.027 1.00 96.69 563 VAL A N 1
ATOM 4500 C CA . VAL A 1 563 ? -19.961 -10.841 20.602 1.00 96.69 563 VAL A CA 1
ATOM 4501 C C . VAL A 1 563 ? -20.395 -11.008 19.143 1.00 96.69 563 VAL A C 1
ATOM 4503 O O . VAL A 1 563 ? -19.590 -10.848 18.222 1.00 96.69 563 VAL A O 1
ATOM 4506 N N . GLY A 1 564 ? -21.662 -11.362 18.926 1.00 96.62 564 GLY A N 1
ATOM 4507 C CA . GLY A 1 564 ? -22.224 -11.525 17.586 1.00 96.62 564 GLY A CA 1
ATOM 4508 C C . GLY A 1 564 ? -22.571 -10.197 16.898 1.00 96.62 564 GLY A C 1
ATOM 4509 O O . GLY A 1 564 ? -22.376 -9.114 17.449 1.00 96.62 564 GLY A O 1
ATOM 4510 N N . VAL A 1 565 ? -23.115 -10.254 15.675 1.00 96.31 565 VAL A N 1
ATOM 4511 C CA . VAL A 1 565 ? -23.628 -9.056 14.974 1.00 96.31 565 VAL A CA 1
ATOM 4512 C C . VAL A 1 565 ? -24.937 -8.564 15.601 1.00 96.31 565 VAL A C 1
ATOM 4514 O O . VAL A 1 565 ? -25.075 -7.383 15.912 1.00 96.31 565 VAL A O 1
ATOM 4517 N N . GLN A 1 566 ? -25.933 -9.440 15.756 1.00 94.19 566 GLN A N 1
ATOM 4518 C CA . GLN A 1 566 ? -27.298 -9.028 16.113 1.00 94.19 566 GLN A CA 1
ATOM 4519 C C . GLN A 1 566 ? -27.439 -8.669 17.599 1.00 94.19 566 GLN A C 1
ATOM 4521 O O . GLN A 1 566 ? -28.213 -7.774 17.942 1.00 94.19 566 GLN A O 1
ATOM 4526 N N . ASP A 1 567 ? -26.684 -9.341 18.463 1.00 94.25 567 ASP A N 1
ATOM 4527 C CA . ASP A 1 567 ? -26.706 -9.229 19.921 1.00 94.25 567 ASP A CA 1
ATOM 4528 C C . ASP A 1 567 ? -25.579 -8.349 20.492 1.00 94.25 567 ASP A C 1
ATOM 4530 O O . ASP A 1 567 ? -25.523 -8.180 21.710 1.00 94.25 567 ASP A O 1
ATOM 4534 N N . ALA A 1 568 ? -24.727 -7.747 19.647 1.00 94.81 568 ALA A N 1
ATOM 4535 C CA . ALA A 1 568 ? -23.566 -6.931 20.033 1.00 94.81 568 ALA A CA 1
ATOM 4536 C C . ALA A 1 568 ? -23.847 -5.942 21.181 1.00 94.81 568 ALA A C 1
ATOM 4538 O O . ALA A 1 568 ? -23.099 -5.874 22.155 1.00 94.81 568 ALA A O 1
ATOM 4539 N N . ILE A 1 569 ? -24.966 -5.213 21.095 1.00 94.12 569 ILE A N 1
ATOM 4540 C CA . ILE A 1 569 ? -25.386 -4.205 22.084 1.00 94.12 569 ILE A CA 1
ATOM 4541 C C . ILE A 1 569 ? -25.617 -4.827 23.474 1.00 94.12 569 ILE A C 1
ATOM 4543 O O . ILE A 1 569 ? -25.346 -4.200 24.493 1.00 94.12 569 ILE A O 1
ATOM 4547 N N . SER A 1 570 ? -26.036 -6.095 23.543 1.00 93.88 570 SER A N 1
ATOM 4548 C CA . SER A 1 570 ? -26.228 -6.812 24.811 1.00 93.88 570 SER A CA 1
ATOM 4549 C C . SER A 1 570 ? -24.917 -7.192 25.510 1.00 93.88 570 SER A C 1
ATOM 4551 O O . SER A 1 570 ? -24.950 -7.625 26.664 1.00 93.88 570 SER A O 1
ATOM 4553 N N . TRP A 1 571 ? -23.763 -7.054 24.847 1.00 95.25 571 TRP A N 1
ATOM 4554 C CA . TRP A 1 571 ? -22.445 -7.347 25.418 1.00 95.25 571 TRP A CA 1
ATOM 4555 C C . TRP A 1 571 ? -21.732 -6.132 26.012 1.00 95.25 571 TRP A C 1
ATOM 4557 O O . TRP A 1 571 ? -20.711 -6.304 26.676 1.00 95.25 571 TRP A O 1
ATOM 4567 N N . VAL A 1 572 ? -22.248 -4.921 25.801 1.00 94.69 572 VAL A N 1
ATOM 4568 C CA . VAL A 1 572 ? -21.563 -3.682 26.188 1.00 94.69 572 VAL A CA 1
ATOM 4569 C C . VAL A 1 572 ? -21.306 -3.622 27.700 1.00 94.69 572 VAL A C 1
ATOM 4571 O O . VAL A 1 572 ? -22.130 -4.045 28.510 1.00 94.69 572 VAL A O 1
ATOM 4574 N N . GLY A 1 573 ? -20.109 -3.160 28.069 1.00 91.25 573 GLY A N 1
ATOM 4575 C CA . GLY A 1 573 ? -19.608 -3.110 29.448 1.00 91.25 573 GLY A CA 1
ATOM 4576 C C . GLY A 1 573 ? -19.161 -4.451 30.052 1.00 91.25 573 GLY A C 1
ATOM 4577 O O . GLY A 1 573 ? -18.556 -4.465 31.124 1.00 91.25 573 GLY A O 1
ATOM 4578 N N . LYS A 1 574 ? -19.398 -5.589 29.382 1.00 95.06 574 LYS A N 1
ATOM 4579 C CA . LYS A 1 574 ? -18.892 -6.903 29.821 1.00 95.06 574 LYS A CA 1
ATOM 4580 C C . LYS A 1 574 ? -17.409 -7.085 29.463 1.00 95.06 574 LYS A C 1
ATOM 4582 O O . LYS A 1 574 ? -16.841 -6.326 28.683 1.00 95.06 574 LYS A O 1
ATOM 4587 N N . GLY A 1 575 ? -16.801 -8.133 30.018 1.00 94.81 575 GLY A N 1
ATOM 4588 C CA . GLY A 1 575 ? -15.388 -8.465 29.814 1.00 94.81 575 GLY A CA 1
ATOM 4589 C C . GLY A 1 575 ? -14.459 -7.782 30.811 1.00 94.81 575 GLY A C 1
ATOM 4590 O O . GLY A 1 575 ? -14.874 -6.916 31.579 1.00 94.81 575 GLY A O 1
ATOM 4591 N N . GLU A 1 576 ? -13.197 -8.192 30.818 1.00 95.38 576 GLU A N 1
ATOM 4592 C CA . GLU A 1 576 ? -12.147 -7.661 31.699 1.00 95.38 576 GLU A CA 1
ATOM 4593 C C . GLU A 1 576 ? -11.306 -6.632 30.935 1.00 95.38 576 GLU A C 1
ATOM 4595 O O . GLU A 1 576 ? -11.191 -6.722 29.715 1.00 95.38 576 GLU A O 1
ATOM 4600 N N . VAL A 1 577 ? -10.736 -5.630 31.612 1.00 96.62 577 VAL A N 1
ATOM 4601 C CA . VAL A 1 577 ? -9.862 -4.648 30.943 1.00 96.62 577 VAL A CA 1
ATOM 4602 C C . VAL A 1 577 ? -8.577 -5.347 30.499 1.00 96.62 577 VAL A C 1
ATOM 4604 O O . VAL A 1 577 ? -7.894 -5.957 31.322 1.00 96.62 577 VAL A O 1
ATOM 4607 N N . ILE A 1 578 ? -8.247 -5.269 29.207 1.00 95.50 578 ILE A N 1
ATOM 4608 C CA . ILE A 1 578 ? -7.037 -5.895 28.663 1.00 95.50 578 ILE A CA 1
ATOM 4609 C C . ILE A 1 578 ? -5.784 -5.228 29.269 1.00 95.50 578 ILE A C 1
ATOM 4611 O O . ILE A 1 578 ? -5.722 -3.996 29.307 1.00 95.50 578 ILE A O 1
ATOM 4615 N N . PRO A 1 579 ? -4.787 -5.984 29.769 1.00 92.06 579 PRO A N 1
ATOM 4616 C CA . PRO A 1 579 ? -3.593 -5.394 30.373 1.00 92.06 579 PRO A CA 1
ATOM 4617 C C . PRO A 1 579 ? -2.755 -4.626 29.343 1.00 92.06 579 PRO A C 1
ATOM 4619 O O . PRO A 1 579 ? -2.664 -5.024 28.185 1.00 92.06 579 PRO A O 1
ATOM 4622 N N . GLN A 1 580 ? -2.103 -3.546 29.778 1.00 89.50 580 GLN A N 1
ATOM 4623 C CA . GLN A 1 580 ? -1.088 -2.847 28.986 1.00 89.50 580 GLN A CA 1
ATOM 4624 C C . GLN A 1 580 ? 0.288 -3.446 29.282 1.00 89.50 580 GLN A C 1
ATOM 4626 O O . GLN A 1 580 ? 0.683 -3.535 30.446 1.00 89.50 580 GLN A O 1
ATOM 4631 N N . SER A 1 581 ? 1.022 -3.849 28.242 1.00 82.12 581 SER A N 1
ATOM 4632 C CA . SER A 1 581 ? 2.427 -4.227 28.401 1.00 82.12 581 SER A CA 1
ATOM 4633 C C . SER A 1 581 ? 3.291 -2.972 28.448 1.00 82.12 581 SER A C 1
ATOM 4635 O O . SER A 1 581 ? 3.175 -2.097 27.594 1.00 82.12 581 SER A O 1
ATOM 4637 N N . THR A 1 582 ? 4.178 -2.890 29.435 1.00 74.31 582 THR A N 1
ATOM 4638 C CA . THR A 1 582 ? 5.193 -1.832 29.540 1.00 74.31 582 THR A CA 1
ATOM 4639 C C . THR A 1 582 ? 6.563 -2.287 29.027 1.00 74.31 582 THR A C 1
ATOM 4641 O O . THR A 1 582 ? 7.508 -1.497 29.007 1.00 74.31 582 THR A O 1
ATOM 4644 N N . GLU A 1 583 ? 6.694 -3.544 28.590 1.00 71.75 583 GLU A N 1
ATOM 4645 C CA . GLU A 1 583 ? 7.976 -4.134 28.207 1.00 71.75 583 GLU A CA 1
ATOM 4646 C C . GLU A 1 583 ? 8.365 -3.763 26.768 1.00 71.75 583 GLU A C 1
ATOM 4648 O O . GLU A 1 583 ? 7.974 -4.389 25.774 1.00 71.75 583 GLU A O 1
ATOM 4653 N N . THR A 1 584 ? 9.177 -2.711 26.661 1.00 66.75 584 THR A N 1
ATOM 4654 C CA . THR A 1 584 ? 9.923 -2.341 25.452 1.00 66.75 584 THR A CA 1
ATOM 4655 C C . THR A 1 584 ? 11.395 -2.728 25.619 1.00 66.75 584 THR A C 1
ATOM 4657 O O . THR A 1 584 ? 12.069 -2.166 26.487 1.00 66.75 584 THR A O 1
ATOM 4660 N N . PRO A 1 585 ? 11.939 -3.636 24.785 1.00 68.56 585 PRO A N 1
ATOM 4661 C CA . PRO A 1 585 ? 13.385 -3.759 24.615 1.00 68.56 585 PRO A CA 1
ATOM 4662 C C . PRO A 1 585 ? 13.965 -2.401 24.199 1.00 68.56 585 PRO A C 1
ATOM 4664 O O . PRO A 1 585 ? 13.333 -1.673 23.430 1.00 68.56 585 PRO A O 1
ATOM 4667 N N . SER A 1 586 ? 15.140 -2.011 24.704 1.00 74.06 586 SER A N 1
ATOM 4668 C CA . SER A 1 586 ? 15.672 -0.691 24.349 1.00 74.06 586 SER A CA 1
ATOM 4669 C C . SER A 1 586 ? 16.181 -0.683 22.905 1.00 74.06 586 SER A C 1
ATOM 4671 O O . SER A 1 586 ? 16.720 -1.678 22.424 1.00 74.06 586 SER A O 1
ATOM 4673 N N . LEU A 1 587 ? 16.105 0.467 22.228 1.00 70.00 587 LEU A N 1
ATOM 4674 C CA . LEU A 1 587 ? 16.657 0.639 20.873 1.00 70.00 587 LEU A CA 1
ATOM 4675 C C . LEU A 1 587 ? 18.159 0.302 20.776 1.00 70.00 587 LEU A C 1
ATOM 4677 O O . LEU A 1 587 ? 18.661 0.066 19.681 1.00 70.00 587 LEU A O 1
ATOM 4681 N N . VAL A 1 588 ? 18.891 0.287 21.897 1.00 68.88 588 VAL A N 1
ATOM 4682 C CA . VAL A 1 588 ? 20.301 -0.134 21.942 1.00 68.88 588 VAL A CA 1
ATOM 4683 C C . VAL A 1 588 ? 20.427 -1.656 21.956 1.00 68.88 588 VAL A C 1
ATOM 4685 O O . VAL A 1 588 ? 21.354 -2.177 21.346 1.00 68.88 588 VAL A O 1
ATOM 4688 N N . ASP A 1 589 ? 19.513 -2.361 22.619 1.00 73.81 589 ASP A N 1
ATOM 4689 C CA . ASP A 1 589 ? 19.507 -3.826 22.683 1.00 73.81 589 ASP A CA 1
ATOM 4690 C C . ASP A 1 589 ? 18.965 -4.417 21.378 1.00 73.81 589 ASP A C 1
ATOM 4692 O O . ASP A 1 589 ? 19.550 -5.353 20.840 1.00 73.81 589 ASP A O 1
ATOM 4696 N N . ILE A 1 590 ? 17.923 -3.796 20.811 1.00 76.00 590 ILE A N 1
ATOM 4697 C CA . ILE A 1 590 ? 17.367 -4.138 19.495 1.00 76.00 590 ILE A CA 1
ATOM 4698 C C . ILE A 1 590 ? 18.459 -4.043 18.420 1.00 76.00 590 ILE A C 1
ATOM 4700 O O . ILE A 1 590 ? 18.799 -5.046 17.804 1.00 76.00 590 ILE A O 1
ATOM 4704 N N . ARG A 1 591 ? 19.116 -2.880 18.286 1.00 70.81 591 ARG A N 1
ATOM 4705 C CA . ARG A 1 591 ? 20.204 -2.643 17.310 1.00 70.81 591 ARG A CA 1
ATOM 4706 C C . ARG A 1 591 ? 21.502 -3.422 17.578 1.00 70.81 591 ARG A C 1
ATOM 4708 O O . ARG A 1 591 ? 22.472 -3.253 16.843 1.00 70.81 591 ARG A O 1
ATOM 4715 N N . ARG A 1 592 ? 21.564 -4.218 18.649 1.00 74.38 592 ARG A N 1
ATOM 4716 C CA . ARG A 1 592 ? 22.676 -5.132 18.966 1.00 74.38 592 ARG A CA 1
ATOM 4717 C C . ARG A 1 592 ? 22.305 -6.602 18.805 1.00 74.38 592 ARG A C 1
ATOM 4719 O O . ARG A 1 592 ? 23.200 -7.441 18.859 1.00 74.38 592 ARG A O 1
ATOM 4726 N N . SER A 1 593 ? 21.022 -6.913 18.653 1.00 81.38 593 SER A N 1
ATOM 4727 C CA . SER A 1 593 ? 20.543 -8.275 18.481 1.00 81.38 593 SER A CA 1
ATOM 4728 C C . SER A 1 593 ? 20.526 -8.624 17.000 1.00 81.38 593 SER A C 1
ATOM 4730 O O . SER A 1 593 ? 19.770 -8.031 16.230 1.00 81.38 593 SER A O 1
ATOM 4732 N N . ILE A 1 594 ? 21.329 -9.615 16.614 1.00 81.75 594 ILE A N 1
ATOM 4733 C CA . ILE A 1 594 ? 21.350 -10.136 15.240 1.00 81.75 594 ILE A CA 1
ATOM 4734 C C . ILE A 1 594 ? 19.998 -10.756 14.837 1.00 81.75 594 ILE A C 1
ATOM 4736 O O . ILE A 1 594 ? 19.671 -10.826 13.659 1.00 81.75 594 ILE A O 1
ATOM 4740 N N . ASP A 1 595 ? 19.161 -11.115 15.816 1.00 84.44 595 ASP A N 1
ATOM 4741 C CA . ASP A 1 595 ? 17.795 -11.589 15.585 1.00 84.44 595 ASP A CA 1
ATOM 4742 C C . ASP A 1 595 ? 16.910 -10.554 14.860 1.00 84.44 595 ASP A C 1
ATOM 4744 O O . ASP A 1 595 ? 15.983 -10.956 14.167 1.00 84.44 595 ASP A O 1
ATOM 4748 N N . TYR A 1 596 ? 17.165 -9.246 15.028 1.00 84.19 596 TYR A N 1
ATOM 4749 C CA . TYR A 1 596 ? 16.363 -8.162 14.429 1.00 84.19 596 TYR A CA 1
ATOM 4750 C C . TYR A 1 596 ? 17.061 -7.451 13.259 1.00 84.19 596 TYR A C 1
ATOM 4752 O O . TYR A 1 596 ? 16.450 -6.599 12.615 1.00 84.19 596 TYR A O 1
ATOM 4760 N N . SER A 1 597 ? 18.334 -7.751 12.981 1.00 81.25 597 SER A N 1
ATOM 4761 C CA . SER A 1 597 ? 18.984 -7.277 11.755 1.00 81.25 597 SER A CA 1
ATOM 4762 C C . SER A 1 597 ? 18.464 -8.039 10.536 1.00 81.25 597 SER A C 1
ATOM 4764 O O . SER A 1 597 ? 17.793 -9.058 10.679 1.00 81.25 597 SER A O 1
ATOM 4766 N N . VAL A 1 598 ? 18.810 -7.564 9.339 1.00 80.88 598 VAL A N 1
ATOM 4767 C CA . VAL A 1 598 ? 18.652 -8.307 8.079 1.00 80.88 598 VAL A CA 1
ATOM 4768 C C . VAL A 1 598 ? 19.221 -9.727 8.221 1.00 80.88 598 VAL A C 1
ATOM 4770 O O . VAL A 1 598 ? 20.279 -9.904 8.828 1.00 80.88 598 VAL A O 1
ATOM 4773 N N . GLY A 1 599 ? 18.496 -10.726 7.705 1.00 77.69 599 GLY A N 1
ATOM 4774 C CA . GLY A 1 599 ? 18.831 -12.149 7.867 1.00 77.69 599 GLY A CA 1
ATOM 4775 C C . GLY A 1 599 ? 18.558 -12.705 9.274 1.00 77.69 599 GLY A C 1
ATOM 4776 O O . GLY A 1 599 ? 18.951 -13.828 9.585 1.00 77.69 599 GLY A O 1
ATOM 4777 N N . GLY A 1 600 ? 17.917 -11.916 10.140 1.00 84.19 600 GLY A N 1
ATOM 4778 C CA . GLY A 1 600 ? 17.550 -12.289 11.502 1.00 84.19 600 GLY A CA 1
ATOM 4779 C C . GLY A 1 600 ? 16.264 -13.117 11.579 1.00 84.19 600 GLY A C 1
ATOM 4780 O O . GLY A 1 600 ? 15.453 -13.147 10.659 1.00 84.19 600 GLY A O 1
ATOM 4781 N N . SER A 1 601 ? 16.061 -13.784 12.716 1.00 81.44 601 SER A N 1
ATOM 4782 C CA . SER A 1 601 ? 14.926 -14.683 12.975 1.00 81.44 601 SER A CA 1
ATOM 4783 C C . SER A 1 601 ? 13.765 -14.033 13.738 1.00 81.44 601 SER A C 1
ATOM 4785 O O . SER A 1 601 ? 12.920 -14.736 14.294 1.00 81.44 601 SER A O 1
ATOM 4787 N N . LYS A 1 602 ? 13.737 -12.699 13.844 1.00 86.31 602 LYS A N 1
ATOM 4788 C CA . LYS A 1 602 ? 12.688 -11.942 14.537 1.00 86.31 602 LYS A CA 1
ATOM 4789 C C . LYS A 1 602 ? 12.394 -10.617 13.846 1.00 86.31 602 LYS A C 1
ATOM 4791 O O . LYS A 1 602 ? 13.229 -10.023 13.164 1.00 86.31 602 LYS A O 1
ATOM 4796 N N . VAL A 1 603 ? 11.192 -10.125 14.106 1.00 89.12 603 VAL A N 1
ATOM 4797 C CA . VAL A 1 603 ? 10.706 -8.812 13.680 1.00 89.12 603 VAL A CA 1
ATOM 4798 C C . VAL A 1 603 ? 11.093 -7.760 14.726 1.00 89.12 603 VAL A C 1
ATOM 4800 O O . VAL A 1 603 ? 11.041 -8.038 15.926 1.00 89.12 603 VAL A O 1
ATOM 4803 N N . ASP A 1 604 ? 11.507 -6.563 14.297 1.00 88.00 604 ASP A N 1
ATOM 4804 C CA . ASP A 1 604 ? 11.918 -5.487 15.215 1.00 88.00 604 ASP A CA 1
ATOM 4805 C C . ASP A 1 604 ? 10.745 -5.074 16.140 1.00 88.00 604 ASP A C 1
ATOM 4807 O O . ASP A 1 604 ? 9.651 -4.779 15.646 1.00 88.00 604 ASP A O 1
ATOM 4811 N N . PRO A 1 605 ? 10.938 -5.006 17.476 1.00 88.75 605 PRO A N 1
ATOM 4812 C CA . PRO A 1 605 ? 9.908 -4.618 18.443 1.00 88.75 605 PRO A CA 1
ATOM 4813 C C . PRO A 1 605 ? 9.201 -3.278 18.195 1.00 88.75 605 PRO A C 1
ATOM 4815 O O . PRO A 1 605 ? 8.162 -3.051 18.817 1.00 88.75 605 PRO A O 1
ATOM 4818 N N . THR A 1 606 ? 9.745 -2.406 17.338 1.00 86.56 606 THR A N 1
ATOM 4819 C CA . THR A 1 606 ? 9.135 -1.139 16.895 1.00 86.56 606 THR A CA 1
ATOM 4820 C C . THR A 1 606 ? 8.013 -1.306 15.863 1.00 86.56 606 THR A C 1
ATOM 4822 O O . THR A 1 606 ? 7.187 -0.403 15.730 1.00 86.56 606 THR A O 1
ATOM 4825 N N . PHE A 1 607 ? 7.903 -2.454 15.180 1.00 91.00 607 PHE A N 1
ATOM 4826 C CA . PHE A 1 607 ? 6.821 -2.702 14.215 1.00 91.00 607 PHE A CA 1
ATOM 4827 C C . PHE A 1 607 ? 5.456 -3.031 14.866 1.00 91.00 607 PHE A C 1
ATOM 4829 O O . PHE A 1 607 ? 4.451 -3.142 14.156 1.00 91.00 607 PHE A O 1
ATOM 4836 N N . TRP A 1 608 ? 5.392 -3.136 16.201 1.00 92.00 608 TRP A N 1
ATOM 4837 C CA . TRP A 1 608 ? 4.154 -3.286 16.977 1.00 92.00 608 TRP A CA 1
ATOM 4838 C C . TRP A 1 608 ? 3.865 -2.058 17.847 1.00 92.00 608 TRP A C 1
ATOM 4840 O O . TRP A 1 608 ? 4.751 -1.528 18.516 1.00 92.00 608 TRP A O 1
ATOM 4850 N N . SER A 1 609 ? 2.588 -1.693 17.938 1.00 93.56 609 SER A N 1
ATOM 4851 C CA . SER A 1 609 ? 2.067 -0.845 19.009 1.00 93.56 609 SER A CA 1
ATOM 4852 C C . SER A 1 609 ? 2.020 -1.605 20.338 1.00 93.56 609 SER A C 1
ATOM 4854 O O . SER A 1 609 ? 1.713 -2.799 20.362 1.00 93.56 609 SER A O 1
ATOM 4856 N N . LEU A 1 610 ? 2.261 -0.901 21.449 1.00 93.38 610 LEU A N 1
ATOM 4857 C CA . LEU A 1 610 ? 1.922 -1.365 22.805 1.00 93.38 610 LEU A CA 1
ATOM 4858 C C . LEU A 1 610 ? 0.627 -0.744 23.353 1.00 93.38 610 LEU A C 1
ATOM 4860 O O . LEU A 1 610 ? 0.117 -1.209 24.371 1.00 93.38 610 LEU A O 1
ATOM 4864 N N . ASP A 1 611 ? 0.094 0.280 22.680 1.00 95.12 611 ASP A N 1
ATOM 4865 C CA . ASP A 1 611 ? -1.040 1.076 23.155 1.00 95.12 611 ASP A CA 1
ATOM 4866 C C . ASP A 1 611 ? -2.336 0.773 22.385 1.00 95.12 611 ASP A C 1
ATOM 4868 O O . ASP A 1 611 ? -3.421 0.899 22.960 1.00 95.12 611 ASP A O 1
ATOM 4872 N N . TYR A 1 612 ? -2.255 0.320 21.124 1.00 96.81 612 TYR A N 1
ATOM 4873 C CA . TYR A 1 612 ? -3.416 0.154 20.240 1.00 96.81 612 TYR A CA 1
ATOM 4874 C C . TYR A 1 612 ? -3.415 -1.121 19.385 1.00 96.81 612 TYR A C 1
ATOM 4876 O O . TYR A 1 612 ? -2.377 -1.694 19.071 1.00 96.81 612 TYR A O 1
ATOM 4884 N N . GLN A 1 613 ? -4.604 -1.514 18.923 1.00 97.38 613 GLN A N 1
ATOM 4885 C CA . GLN A 1 613 ? -4.791 -2.435 17.795 1.00 97.38 613 GLN A CA 1
ATOM 4886 C C . GLN A 1 613 ? -6.088 -2.078 17.044 1.00 97.38 613 GLN A C 1
ATOM 4888 O O . GLN A 1 613 ? -7.100 -1.739 17.667 1.00 97.38 613 GLN A O 1
ATOM 4893 N N . TRP A 1 614 ? -6.103 -2.173 15.713 1.00 98.12 614 TRP A N 1
ATOM 4894 C CA . TRP A 1 614 ? -7.361 -2.166 14.958 1.00 98.12 614 TRP A CA 1
ATOM 4895 C C . TRP A 1 614 ? -8.152 -3.467 15.172 1.00 98.12 614 TRP A C 1
ATOM 4897 O O . TRP A 1 614 ? -7.590 -4.555 15.293 1.00 98.12 614 TRP A O 1
ATOM 4907 N N . LEU A 1 615 ? -9.482 -3.356 15.200 1.00 98.12 615 LEU A N 1
ATOM 4908 C CA . LEU A 1 615 ? -10.384 -4.483 15.443 1.00 98.12 615 LEU A CA 1
ATOM 4909 C C . LEU A 1 615 ? -10.986 -5.006 14.125 1.00 98.12 615 LEU A C 1
ATOM 4911 O O . LEU A 1 615 ? -11.902 -4.369 13.593 1.00 98.12 615 LEU A O 1
ATOM 4915 N N . PRO A 1 616 ? -10.517 -6.152 13.587 1.00 98.44 616 PRO A N 1
ATOM 4916 C CA . PRO A 1 616 ? -11.195 -6.835 12.493 1.00 98.44 616 PRO A CA 1
ATOM 4917 C C . PRO A 1 616 ? -12.547 -7.396 12.929 1.00 98.44 616 PRO A C 1
ATOM 4919 O O . PRO A 1 616 ? -12.815 -7.628 14.110 1.00 98.44 616 PRO A O 1
ATOM 4922 N N . SER A 1 617 ? -13.378 -7.664 11.928 1.00 98.56 617 SER A N 1
ATOM 4923 C CA . SER A 1 617 ? -14.657 -8.359 12.056 1.00 98.56 617 SER A CA 1
ATOM 4924 C C . SER A 1 617 ? -14.514 -9.787 11.547 1.00 98.56 617 SER A C 1
ATOM 4926 O O . SER A 1 617 ? -13.913 -10.018 10.494 1.00 98.56 617 SER A O 1
ATOM 4928 N N . ASN A 1 618 ? -15.064 -10.746 12.287 1.00 98.38 618 ASN A N 1
ATOM 4929 C CA . ASN A 1 618 ? -15.051 -12.149 11.897 1.00 98.38 618 ASN A CA 1
ATOM 4930 C C . ASN A 1 618 ? -16.078 -12.402 10.780 1.00 98.38 618 ASN A C 1
ATOM 4932 O O . ASN A 1 618 ? -17.199 -11.889 10.825 1.00 98.38 618 ASN A O 1
ATOM 4936 N N . LEU A 1 619 ? -15.708 -13.223 9.797 1.00 97.69 619 LEU A N 1
ATOM 4937 C CA . LEU A 1 619 ? -16.513 -13.559 8.621 1.00 97.69 619 LEU A CA 1
ATOM 4938 C C . LEU A 1 619 ? -16.610 -15.082 8.457 1.00 97.69 619 LEU A C 1
ATOM 4940 O O . LEU A 1 619 ? -15.584 -15.756 8.428 1.00 97.69 619 LEU A O 1
ATOM 4944 N N . ALA A 1 620 ? -17.818 -15.622 8.291 1.00 97.38 620 ALA A N 1
ATOM 4945 C CA . ALA A 1 620 ? -18.059 -17.042 8.035 1.00 97.38 620 ALA A CA 1
ATOM 4946 C C . ALA A 1 620 ? -18.627 -17.290 6.628 1.00 97.38 620 ALA A C 1
ATOM 4948 O O . ALA A 1 620 ? -19.566 -16.623 6.177 1.00 97.38 620 ALA A O 1
ATOM 4949 N N . PHE A 1 621 ? -18.085 -18.303 5.953 1.00 96.94 621 PHE A N 1
ATOM 4950 C CA . PHE A 1 621 ? -18.566 -18.767 4.655 1.00 96.94 621 PHE A CA 1
ATOM 4951 C C . PHE A 1 621 ? -19.882 -19.537 4.806 1.00 96.94 621 PHE A C 1
ATOM 4953 O O . PHE A 1 621 ? -20.011 -20.395 5.677 1.00 96.94 621 PHE A O 1
ATOM 4960 N N . GLN A 1 622 ? -20.859 -19.236 3.953 1.00 95.12 622 GLN A N 1
ATOM 4961 C CA . GLN A 1 622 ? -22.175 -19.874 3.985 1.00 95.12 622 GLN A CA 1
ATOM 4962 C C . GLN A 1 622 ? -22.261 -21.048 2.998 1.00 95.12 622 GLN A C 1
ATOM 4964 O O . GLN A 1 622 ? -21.529 -21.104 2.006 1.00 95.12 622 GLN A O 1
ATOM 4969 N N . SER A 1 623 ? -23.176 -21.987 3.256 1.00 89.81 623 SER A N 1
ATOM 4970 C CA . SER A 1 623 ? -23.349 -23.211 2.454 1.00 89.81 623 SER A CA 1
ATOM 4971 C C . SER A 1 623 ? -23.909 -22.979 1.045 1.00 89.81 623 SER A C 1
ATOM 4973 O O . SER A 1 623 ? -23.808 -23.866 0.200 1.00 89.81 623 SER A O 1
ATOM 4975 N N . ASP A 1 624 ? -24.467 -21.797 0.777 1.00 90.12 624 ASP A N 1
ATOM 4976 C CA . ASP A 1 624 ? -24.931 -21.347 -0.541 1.00 90.12 624 ASP A CA 1
ATOM 4977 C C . ASP A 1 624 ? -23.835 -20.649 -1.372 1.00 90.12 624 ASP A C 1
ATOM 4979 O O . ASP A 1 624 ? -24.071 -20.281 -2.521 1.00 90.12 624 ASP A O 1
ATOM 4983 N N . GLY A 1 625 ? -22.634 -20.472 -0.810 1.00 84.56 625 GLY A N 1
ATOM 4984 C CA . GLY A 1 625 ? -21.539 -19.731 -1.434 1.00 84.56 625 GLY A CA 1
ATOM 4985 C C . GLY A 1 625 ? -21.505 -18.236 -1.095 1.00 84.56 625 GLY A C 1
ATOM 4986 O O . GLY A 1 625 ? -20.569 -17.558 -1.514 1.00 84.56 625 GLY A O 1
ATOM 4987 N N . SER A 1 626 ? -22.435 -17.713 -0.293 1.00 93.81 626 SER A N 1
ATOM 4988 C CA . SER A 1 626 ? -22.343 -16.341 0.226 1.00 93.81 626 SER A CA 1
ATOM 4989 C C . SER A 1 626 ? -21.322 -16.217 1.372 1.00 93.81 626 SER A C 1
ATOM 4991 O O . SER A 1 626 ? -20.636 -17.188 1.742 1.00 93.81 626 SER A O 1
ATOM 4993 N N . VAL A 1 627 ? -21.177 -15.011 1.923 1.00 96.69 627 VAL A N 1
ATOM 4994 C CA . VAL A 1 627 ? -20.466 -14.745 3.188 1.00 96.69 627 VAL A CA 1
ATOM 4995 C C . VAL A 1 627 ? -21.366 -14.002 4.174 1.00 96.69 627 VAL A C 1
ATOM 4997 O O . VAL A 1 627 ? -22.251 -13.248 3.769 1.00 96.69 627 VAL A O 1
ATOM 5000 N N . LYS A 1 628 ? -21.120 -14.178 5.477 1.00 97.50 628 LYS A N 1
ATOM 5001 C CA . LYS A 1 628 ? -21.740 -13.362 6.529 1.00 97.50 628 LYS A CA 1
ATOM 5002 C C . LYS A 1 628 ? -20.745 -12.946 7.596 1.00 97.50 628 LYS A C 1
ATOM 5004 O O . LYS A 1 628 ? -19.919 -13.755 8.017 1.00 97.50 628 LYS A O 1
ATOM 5009 N N . PHE A 1 629 ? -20.854 -11.707 8.068 1.00 98.44 629 PHE A N 1
ATOM 5010 C CA . PHE A 1 629 ? -20.163 -11.292 9.286 1.00 98.44 629 PHE A CA 1
ATOM 5011 C C . PHE A 1 629 ? -20.767 -12.009 10.497 1.00 98.44 629 PHE A C 1
ATOM 5013 O O . PHE A 1 629 ? -21.988 -12.085 10.645 1.00 98.44 629 PHE A O 1
ATOM 5020 N N . THR A 1 630 ? -19.908 -12.545 11.362 1.00 97.56 630 THR A N 1
ATOM 5021 C CA . THR A 1 630 ? -20.308 -13.181 12.625 1.00 97.56 630 THR A CA 1
ATOM 5022 C C . THR A 1 630 ? -20.118 -12.261 13.824 1.00 97.56 630 THR A C 1
ATOM 5024 O O . THR A 1 630 ? -20.852 -12.421 14.792 1.00 97.56 630 THR A O 1
ATOM 5027 N N . SER A 1 631 ? -19.249 -11.248 13.734 1.00 98.19 631 SER A N 1
ATOM 5028 C CA . SER A 1 631 ? -19.153 -10.133 14.690 1.00 98.19 631 SER A CA 1
ATOM 5029 C C . SER A 1 631 ? -19.343 -8.776 14.005 1.00 98.19 631 SER A C 1
ATOM 5031 O O . SER A 1 631 ? -19.228 -8.662 12.784 1.00 98.19 631 SER A O 1
ATOM 5033 N N . TYR A 1 632 ? -19.689 -7.742 14.775 1.00 98.38 632 TYR A N 1
ATOM 5034 C CA . TYR A 1 632 ? -20.030 -6.421 14.233 1.00 98.38 632 TYR A CA 1
ATOM 5035 C C . TYR A 1 632 ? -18.830 -5.720 13.562 1.00 98.38 632 TYR A C 1
ATOM 5037 O O . TYR A 1 632 ? -17.687 -5.887 13.975 1.00 98.38 632 TYR A O 1
ATOM 5045 N N . ILE A 1 633 ? -19.088 -4.894 12.548 1.00 98.44 633 ILE A N 1
ATOM 5046 C CA . ILE A 1 633 ? -18.095 -4.011 11.925 1.00 98.44 633 ILE A CA 1
ATOM 5047 C C . ILE A 1 633 ? -17.850 -2.816 12.847 1.00 98.44 633 ILE A C 1
ATOM 5049 O O . ILE A 1 633 ? -18.793 -2.104 13.207 1.00 98.44 633 ILE A O 1
ATOM 5053 N N . ASN A 1 634 ? -16.590 -2.585 13.235 1.00 97.19 634 ASN A N 1
ATOM 5054 C CA . ASN A 1 634 ? -16.260 -1.483 14.138 1.00 97.19 634 ASN A CA 1
ATOM 5055 C C . ASN A 1 634 ? -16.711 -0.138 13.541 1.00 97.19 634 ASN A C 1
ATOM 5057 O O . ASN A 1 634 ? -16.526 0.117 12.353 1.00 97.19 634 ASN A O 1
ATOM 5061 N N . ASN A 1 635 ? -17.319 0.711 14.372 1.00 95.06 635 ASN A N 1
ATOM 5062 C CA . ASN A 1 635 ? -17.930 1.995 13.994 1.00 95.06 635 ASN A CA 1
ATOM 5063 C C . ASN A 1 635 ? -19.136 1.928 13.039 1.00 95.06 635 ASN A C 1
ATOM 5065 O O . ASN A 1 635 ? -19.663 2.972 12.667 1.00 95.06 635 ASN A O 1
ATOM 5069 N N . LEU A 1 636 ? -19.651 0.740 12.705 1.00 96.75 636 LEU A N 1
ATOM 5070 C CA . LEU A 1 636 ? -20.867 0.587 11.904 1.00 96.75 636 LEU A CA 1
ATOM 5071 C C . LEU A 1 636 ? -21.951 -0.155 12.703 1.00 96.75 636 LEU A C 1
ATOM 5073 O O . LEU A 1 636 ? -21.974 -1.382 12.764 1.00 96.75 636 LEU A O 1
ATOM 5077 N N . HIS A 1 637 ? -22.884 0.598 13.296 1.00 95.94 637 HIS A N 1
ATOM 5078 C CA . HIS A 1 637 ? -23.926 0.063 14.186 1.00 95.94 637 HIS A CA 1
ATOM 5079 C C . HIS A 1 637 ? -24.731 -1.099 13.548 1.00 95.94 637 HIS A C 1
ATOM 5081 O O . HIS A 1 637 ? -25.490 -0.873 12.598 1.00 95.94 637 HIS A O 1
ATOM 5087 N N . PRO A 1 638 ? -24.677 -2.334 14.091 1.00 94.75 638 PRO A N 1
ATOM 5088 C CA . PRO A 1 638 ? -25.126 -3.536 13.379 1.00 94.75 638 PRO A CA 1
ATOM 5089 C C . PRO A 1 638 ? -26.632 -3.597 13.099 1.00 94.75 638 PRO A C 1
ATOM 5091 O O . PRO A 1 638 ? -27.048 -4.063 12.042 1.00 94.75 638 PRO A O 1
ATOM 5094 N N . GLN A 1 639 ? -27.472 -3.108 14.017 1.00 92.38 639 GLN A N 1
ATOM 5095 C CA . GLN A 1 639 ? -28.932 -3.152 13.843 1.00 92.38 639 GLN A CA 1
ATOM 5096 C C . GLN A 1 639 ? -29.478 -2.031 12.930 1.00 92.38 639 GLN A C 1
ATOM 5098 O O . GLN A 1 639 ? -30.396 -2.280 12.149 1.00 92.38 639 GLN A O 1
ATOM 5103 N N . LYS A 1 640 ? -28.890 -0.825 12.979 1.00 94.38 640 LYS A N 1
ATOM 5104 C CA . LYS A 1 640 ? -29.275 0.360 12.186 1.00 94.38 640 LYS A CA 1
ATOM 5105 C C . LYS A 1 640 ? -28.810 0.288 10.722 1.00 94.38 640 LYS A C 1
ATOM 5107 O O . LYS A 1 640 ? -29.469 0.818 9.826 1.00 94.38 640 LYS A O 1
ATOM 5112 N N . HIS A 1 641 ? -27.684 -0.385 10.477 1.00 96.69 641 HIS A N 1
ATOM 5113 C CA . HIS A 1 641 ? -26.991 -0.408 9.183 1.00 96.69 641 HIS A CA 1
ATOM 5114 C C . HIS A 1 641 ? -27.007 -1.786 8.501 1.00 96.69 641 HIS A C 1
ATOM 5116 O O . HIS A 1 641 ? -26.104 -2.118 7.737 1.00 96.69 641 HIS A O 1
ATOM 5122 N N . ARG A 1 642 ? -28.028 -2.615 8.766 1.00 96.25 642 ARG A N 1
ATOM 5123 C CA . ARG A 1 642 ? -28.162 -3.971 8.187 1.00 96.25 642 ARG A CA 1
ATOM 5124 C C . ARG A 1 642 ? -28.126 -3.982 6.656 1.00 96.25 642 ARG A C 1
ATOM 5126 O O . ARG A 1 642 ? -27.672 -4.953 6.062 1.00 96.25 642 ARG A O 1
ATOM 5133 N N . ASP A 1 643 ? -28.619 -2.924 6.027 1.00 96.69 643 ASP A N 1
ATOM 5134 C CA . ASP A 1 643 ? -28.490 -2.648 4.597 1.00 96.69 643 ASP A CA 1
ATOM 5135 C C . ASP A 1 643 ? -27.018 -2.534 4.172 1.00 96.69 643 ASP A C 1
ATOM 5137 O O . ASP A 1 643 ? -26.577 -3.282 3.302 1.00 96.69 643 ASP A O 1
ATOM 5141 N N . ILE A 1 644 ? -26.241 -1.698 4.863 1.00 98.12 644 ILE A N 1
ATOM 5142 C CA . ILE A 1 644 ? -24.811 -1.484 4.599 1.00 98.12 644 ILE A CA 1
ATOM 5143 C C . ILE A 1 644 ? -24.000 -2.773 4.818 1.00 98.12 644 ILE A C 1
ATOM 5145 O O . ILE A 1 644 ? -23.172 -3.113 3.976 1.00 98.12 644 ILE A O 1
ATOM 5149 N N . TYR A 1 645 ? -24.274 -3.542 5.882 1.00 98.38 645 TYR A N 1
ATOM 5150 C CA . TYR A 1 645 ? -23.628 -4.848 6.112 1.00 98.38 645 TYR A CA 1
ATOM 5151 C C . TYR A 1 645 ? -23.842 -5.802 4.926 1.00 98.38 645 TYR A C 1
ATOM 5153 O O . TYR A 1 645 ? -22.870 -6.328 4.391 1.00 98.38 645 TYR A O 1
ATOM 5161 N N . ASN A 1 646 ? -25.088 -5.967 4.458 1.00 97.25 646 ASN A N 1
ATOM 5162 C CA . ASN A 1 646 ? -25.389 -6.826 3.305 1.00 97.25 646 ASN A CA 1
ATOM 5163 C C . ASN A 1 646 ? -24.691 -6.358 2.011 1.00 97.25 646 ASN A C 1
ATOM 5165 O O . ASN A 1 646 ? -24.427 -7.180 1.134 1.00 97.25 646 ASN A O 1
ATOM 5169 N N . SER A 1 647 ? -24.411 -5.061 1.860 1.00 98.00 647 SER A N 1
ATOM 5170 C CA . SER A 1 647 ? -23.676 -4.525 0.707 1.00 98.00 647 SER A CA 1
ATOM 5171 C C . SER A 1 647 ? -22.161 -4.731 0.832 1.00 98.00 647 SER A C 1
ATOM 5173 O O . SER A 1 647 ? -21.515 -5.078 -0.156 1.00 98.00 647 SER A O 1
ATOM 5175 N N . ILE A 1 648 ? -21.593 -4.604 2.036 1.00 98.38 648 ILE A N 1
ATOM 5176 C CA . ILE A 1 648 ? -20.177 -4.914 2.304 1.00 98.38 648 ILE A CA 1
ATOM 5177 C C . ILE A 1 648 ? -19.911 -6.419 2.140 1.00 98.38 648 ILE A C 1
ATOM 5179 O O . ILE A 1 648 ? -18.896 -6.790 1.561 1.00 98.38 648 ILE A O 1
ATOM 5183 N N . GLU A 1 649 ? -20.825 -7.294 2.565 1.00 98.31 649 GLU A N 1
ATOM 5184 C CA . GLU A 1 649 ? -20.705 -8.752 2.380 1.00 98.31 649 GLU A CA 1
ATOM 5185 C C . GLU A 1 649 ? -20.623 -9.137 0.892 1.00 98.31 649 GLU A C 1
ATOM 5187 O O . GLU A 1 649 ? -19.717 -9.869 0.494 1.00 98.31 649 GLU A O 1
ATOM 5192 N N . LYS A 1 650 ? -21.480 -8.557 0.038 1.00 97.69 650 LYS A N 1
ATOM 5193 C CA . LYS A 1 650 ? -21.397 -8.726 -1.426 1.00 97.69 650 LYS A CA 1
ATOM 5194 C C . LYS A 1 650 ? -20.088 -8.186 -2.008 1.00 97.69 650 LYS A C 1
ATOM 5196 O O . LYS A 1 650 ? -19.561 -8.763 -2.954 1.00 97.69 650 LYS A O 1
ATOM 5201 N N . LEU A 1 651 ? -19.561 -7.080 -1.475 1.00 98.25 651 LEU A N 1
ATOM 5202 C CA . LEU A 1 651 ? -18.266 -6.546 -1.904 1.00 98.25 651 LEU A CA 1
ATOM 5203 C C . LEU A 1 651 ? -17.126 -7.502 -1.521 1.00 98.25 651 LEU A C 1
ATOM 5205 O O . LEU A 1 651 ? -16.287 -7.806 -2.363 1.00 98.25 651 LEU A O 1
ATOM 5209 N N . VAL A 1 652 ? -17.145 -8.053 -0.302 1.00 98.00 652 VAL A N 1
ATOM 5210 C CA . VAL A 1 652 ? -16.205 -9.093 0.149 1.00 98.00 652 VAL A CA 1
ATOM 5211 C C . VAL A 1 652 ? -16.276 -10.333 -0.750 1.00 98.00 652 VAL A C 1
ATOM 5213 O O . VAL A 1 652 ? -15.230 -10.843 -1.138 1.00 98.00 652 VAL A O 1
ATOM 5216 N N . GLU A 1 653 ? -17.466 -10.784 -1.165 1.00 95.94 653 GLU A N 1
ATOM 5217 C CA . GLU A 1 653 ? -17.614 -11.896 -2.124 1.00 95.94 653 GLU A CA 1
ATOM 5218 C C . GLU A 1 653 ? -16.895 -11.649 -3.457 1.00 95.94 653 GLU A C 1
ATOM 5220 O O . GLU A 1 653 ? -16.357 -12.589 -4.040 1.00 95.94 653 GLU A O 1
ATOM 5225 N N . ARG A 1 654 ? -16.864 -10.400 -3.941 1.00 95.75 654 ARG A N 1
ATOM 5226 C CA . ARG A 1 654 ? -16.117 -10.023 -5.152 1.00 95.75 654 ARG A CA 1
ATOM 5227 C C . ARG A 1 654 ? -14.615 -9.900 -4.872 1.00 95.75 654 ARG A C 1
ATOM 5229 O O . ARG A 1 654 ? -13.815 -10.357 -5.688 1.00 95.75 654 ARG A O 1
ATOM 5236 N N . SER A 1 655 ? -14.236 -9.360 -3.712 1.00 97.19 655 SER A N 1
ATOM 5237 C CA . SER A 1 655 ? -12.836 -9.226 -3.284 1.00 97.19 655 SER A CA 1
ATOM 5238 C C . SER A 1 655 ? -12.141 -10.565 -3.016 1.00 97.19 655 SER A C 1
ATOM 5240 O O . SER A 1 655 ? -10.940 -10.668 -3.261 1.00 97.19 655 SER A O 1
ATOM 5242 N N . LEU A 1 656 ? -12.870 -11.610 -2.597 1.00 95.69 656 LEU A N 1
ATOM 5243 C CA . LEU A 1 656 ? -12.329 -12.972 -2.463 1.00 95.69 656 LEU A CA 1
ATOM 5244 C C . LEU A 1 656 ? -11.636 -13.424 -3.753 1.00 95.69 656 LEU A C 1
ATOM 5246 O O . LEU A 1 656 ? -10.473 -13.805 -3.711 1.00 95.69 656 LEU A O 1
ATOM 5250 N N . CYS A 1 657 ? -12.297 -13.279 -4.906 1.00 92.88 657 CYS A N 1
ATOM 5251 C CA . CYS A 1 657 ? -11.733 -13.672 -6.199 1.00 92.88 657 CYS A CA 1
ATOM 5252 C C . CYS A 1 657 ? -10.463 -12.889 -6.570 1.00 92.88 657 CYS A C 1
ATOM 5254 O O . CYS A 1 657 ? -9.612 -13.411 -7.288 1.00 92.88 657 CYS A O 1
ATOM 5256 N N . THR A 1 658 ? -10.322 -11.646 -6.097 1.00 95.50 658 THR A N 1
ATOM 5257 C CA . THR A 1 658 ? -9.096 -10.861 -6.296 1.00 95.50 658 THR A CA 1
ATOM 5258 C C . THR A 1 658 ? -7.985 -11.247 -5.316 1.00 95.50 658 THR A C 1
ATOM 5260 O O . THR A 1 658 ? -6.834 -11.342 -5.734 1.00 95.50 658 THR A O 1
ATOM 5263 N N . TRP A 1 659 ? -8.309 -11.558 -4.056 1.00 97.00 659 TRP A N 1
ATOM 5264 C CA . TRP A 1 659 ? -7.344 -12.051 -3.0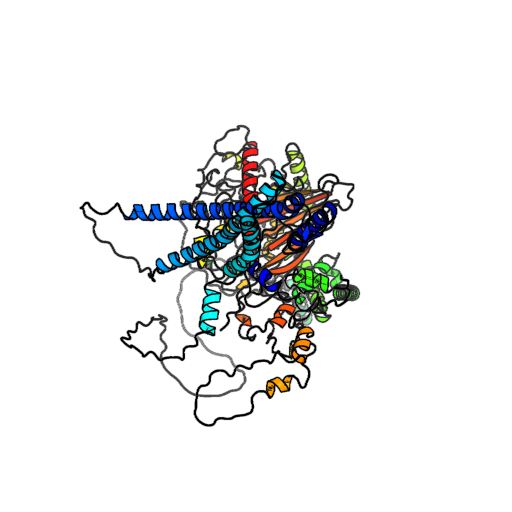66 1.00 97.00 659 TRP A CA 1
ATOM 5265 C C . TRP A 1 659 ? -6.830 -13.456 -3.402 1.00 97.00 659 TRP A C 1
ATOM 5267 O O . TRP A 1 659 ? -5.621 -13.670 -3.394 1.00 97.00 659 TRP A O 1
ATOM 5277 N N . ASP A 1 660 ? -7.716 -14.374 -3.806 1.00 94.62 660 ASP A N 1
ATOM 5278 C CA . ASP A 1 660 ? -7.368 -15.701 -4.343 1.00 94.62 660 ASP A CA 1
ATOM 5279 C C . ASP A 1 660 ? -6.390 -15.610 -5.530 1.00 94.62 660 ASP A C 1
ATOM 5281 O O . ASP A 1 660 ? -5.619 -16.536 -5.788 1.00 94.62 660 ASP A O 1
ATOM 5285 N N . PHE A 1 661 ? -6.418 -14.492 -6.267 1.00 94.56 661 PHE A N 1
ATOM 5286 C CA . PHE A 1 661 ? -5.525 -14.252 -7.391 1.00 94.56 661 PHE A CA 1
ATOM 5287 C C . PHE A 1 661 ? -4.169 -13.653 -6.979 1.00 94.56 661 PHE A C 1
ATOM 5289 O O . PHE A 1 661 ? -3.127 -14.137 -7.431 1.00 94.56 661 PHE A O 1
ATOM 5296 N N . CYS A 1 662 ? -4.172 -12.589 -6.164 1.00 94.88 662 CYS A N 1
ATOM 5297 C CA . CYS A 1 662 ? -2.974 -11.796 -5.865 1.00 94.88 662 CYS A CA 1
ATOM 5298 C C . CYS A 1 662 ? -2.140 -12.313 -4.681 1.00 94.88 662 CYS A C 1
ATOM 5300 O O . CYS A 1 662 ? -0.963 -11.970 -4.582 1.00 94.88 662 CYS A O 1
ATOM 5302 N N . LEU A 1 663 ? -2.716 -13.124 -3.787 1.00 95.31 663 LEU A N 1
ATOM 5303 C CA . LEU A 1 663 ? -1.998 -13.699 -2.649 1.00 95.31 663 LEU A CA 1
ATOM 5304 C C . LEU A 1 663 ? -1.240 -14.963 -3.071 1.00 95.31 663 LEU A C 1
ATOM 5306 O O . LEU A 1 663 ? -1.838 -15.995 -3.381 1.00 95.31 663 LEU A O 1
ATOM 5310 N N . ALA A 1 664 ? 0.089 -14.899 -3.030 1.00 92.88 664 ALA A N 1
ATOM 5311 C CA . ALA A 1 664 ? 0.935 -16.084 -3.059 1.00 92.88 664 ALA A CA 1
ATOM 5312 C C . ALA A 1 664 ? 1.186 -16.570 -1.625 1.00 92.88 664 ALA A C 1
ATOM 5314 O O . ALA A 1 664 ? 1.508 -15.781 -0.740 1.00 92.88 664 ALA A O 1
ATOM 5315 N N . GLN A 1 665 ? 1.056 -17.874 -1.403 1.00 92.94 665 GLN A N 1
ATOM 5316 C CA . GLN A 1 665 ? 1.507 -18.525 -0.178 1.00 92.94 665 GLN A CA 1
ATOM 5317 C C . GLN A 1 665 ? 2.981 -18.901 -0.340 1.00 92.94 665 GLN A C 1
ATOM 5319 O O . GLN A 1 665 ? 3.324 -19.573 -1.315 1.00 92.94 665 GLN A O 1
ATOM 5324 N N . HIS A 1 666 ? 3.837 -18.511 0.600 1.00 92.25 666 HIS A N 1
ATOM 5325 C CA . HIS A 1 666 ? 5.226 -18.965 0.642 1.00 92.25 666 HIS A CA 1
ATOM 5326 C C . HIS A 1 666 ? 5.336 -20.249 1.477 1.00 92.25 666 HIS A C 1
ATOM 5328 O O . HIS A 1 666 ? 4.691 -20.360 2.518 1.00 92.25 666 HIS A O 1
ATOM 5334 N N . SER A 1 667 ? 6.104 -21.239 1.016 1.00 90.62 667 SER A N 1
ATOM 5335 C CA . SER A 1 667 ? 6.367 -22.494 1.736 1.00 90.62 667 SER A CA 1
ATOM 5336 C C . SER A 1 667 ? 7.648 -23.136 1.205 1.00 90.62 667 SER A C 1
ATOM 5338 O O . SER A 1 667 ? 7.826 -23.221 -0.011 1.00 90.62 667 SER A O 1
ATOM 5340 N N . SER A 1 668 ? 8.547 -23.572 2.093 1.00 83.19 668 SER A N 1
ATOM 5341 C CA . SER A 1 668 ? 9.822 -24.226 1.738 1.00 83.19 668 SER A CA 1
ATOM 5342 C C . SER A 1 668 ? 10.596 -23.518 0.603 1.00 83.19 668 SER A C 1
ATOM 5344 O O . SER A 1 668 ? 10.931 -24.135 -0.413 1.00 83.19 668 SER A O 1
ATOM 5346 N N . GLY A 1 669 ? 10.817 -22.204 0.726 1.00 80.38 669 GLY A N 1
ATOM 5347 C CA . GLY A 1 669 ? 11.527 -21.391 -0.273 1.00 80.38 669 GLY A CA 1
ATOM 5348 C C . GLY A 1 669 ? 10.759 -21.131 -1.579 1.00 80.38 669 GLY A C 1
ATOM 5349 O O . GLY A 1 669 ? 11.333 -20.609 -2.532 1.00 80.38 669 GLY A O 1
ATOM 5350 N N . ASN A 1 670 ? 9.478 -21.510 -1.677 1.00 86.00 670 ASN A N 1
ATOM 5351 C CA . ASN A 1 670 ? 8.699 -21.455 -2.916 1.00 86.00 670 ASN A CA 1
ATOM 5352 C C . ASN A 1 670 ? 7.357 -20.724 -2.745 1.00 86.00 670 ASN A C 1
ATOM 5354 O O . ASN A 1 670 ? 6.476 -21.158 -2.003 1.00 86.00 670 ASN A O 1
ATOM 5358 N N . SER A 1 671 ? 7.156 -19.658 -3.525 1.00 90.25 671 SER A N 1
ATOM 5359 C CA . SER A 1 671 ? 5.895 -18.905 -3.574 1.00 90.25 671 SER A CA 1
ATOM 5360 C C . SER A 1 671 ? 4.898 -19.517 -4.571 1.00 90.25 671 SER A C 1
ATOM 5362 O O . SER A 1 671 ? 5.166 -19.622 -5.774 1.00 90.25 671 SER A O 1
ATOM 5364 N N . SER A 1 672 ? 3.719 -19.903 -4.074 1.00 89.88 672 SER A N 1
ATOM 5365 C CA . SER A 1 672 ? 2.641 -20.566 -4.819 1.00 89.88 672 SER A CA 1
ATOM 5366 C C . SER A 1 672 ? 1.344 -19.753 -4.799 1.00 89.88 672 SER A C 1
ATOM 5368 O O . SER A 1 672 ? 0.761 -19.520 -3.745 1.00 89.88 672 SER A O 1
ATOM 5370 N N . GLY A 1 673 ? 0.857 -19.369 -5.981 1.00 89.56 673 GLY A N 1
ATOM 5371 C CA . GLY A 1 673 ? -0.383 -18.608 -6.163 1.00 89.56 673 GLY A CA 1
ATOM 5372 C C . GLY A 1 673 ? -0.916 -18.709 -7.597 1.00 89.56 673 GLY A C 1
ATOM 5373 O O . GLY A 1 673 ? -0.497 -19.588 -8.357 1.00 89.56 673 GLY A O 1
ATOM 5374 N N . LEU A 1 674 ? -1.847 -17.819 -7.952 1.00 90.88 674 LEU A N 1
ATOM 5375 C CA . LEU A 1 674 ? -2.388 -17.658 -9.313 1.00 90.88 674 LEU A CA 1
ATOM 5376 C C . LEU A 1 674 ? -1.681 -16.550 -10.112 1.00 90.88 674 LEU A C 1
ATOM 5378 O O . LEU A 1 674 ? -1.476 -16.702 -11.321 1.00 90.88 674 LEU A O 1
ATOM 5382 N N . GLY A 1 675 ? -1.312 -15.456 -9.438 1.00 91.00 675 GLY A N 1
ATOM 5383 C CA . GLY A 1 675 ? -0.470 -14.392 -9.982 1.00 91.00 675 GLY A CA 1
ATOM 5384 C C . GLY A 1 675 ? 0.929 -14.866 -10.390 1.00 91.00 675 GLY A C 1
ATOM 5385 O O . GLY A 1 675 ? 1.291 -16.038 -10.247 1.00 91.00 675 GLY A O 1
ATOM 5386 N N . ARG A 1 676 ? 1.720 -13.938 -10.928 1.00 92.25 676 ARG A N 1
ATOM 5387 C CA . ARG A 1 676 ? 3.134 -14.160 -11.232 1.00 92.25 676 ARG A CA 1
ATOM 5388 C C . ARG A 1 676 ? 3.943 -14.141 -9.931 1.00 92.25 676 ARG A C 1
ATOM 5390 O O . ARG A 1 676 ? 3.640 -13.348 -9.039 1.00 92.25 676 ARG A O 1
ATOM 5397 N N . THR A 1 677 ? 4.914 -15.051 -9.825 1.00 90.44 677 THR A N 1
ATOM 5398 C CA . THR A 1 677 ? 5.778 -15.218 -8.638 1.00 90.44 677 THR A CA 1
ATOM 5399 C C . THR A 1 677 ? 7.278 -15.224 -8.960 1.00 90.44 677 THR A C 1
ATOM 5401 O O . THR A 1 677 ? 8.080 -15.654 -8.135 1.00 90.44 677 THR A O 1
ATOM 5404 N N . LYS A 1 678 ? 7.652 -14.796 -10.175 1.00 89.38 678 LYS A N 1
ATOM 5405 C CA . LYS A 1 678 ? 9.025 -14.692 -10.701 1.00 89.38 678 LYS A CA 1
ATOM 5406 C C . LYS A 1 678 ? 9.098 -13.624 -11.811 1.00 89.38 678 LYS A C 1
ATOM 5408 O O . LYS A 1 678 ? 8.086 -13.423 -12.492 1.00 89.38 678 LYS A O 1
ATOM 5413 N N . PRO A 1 679 ? 10.264 -12.993 -12.050 1.00 92.69 679 PRO A N 1
ATOM 5414 C CA . PRO A 1 679 ? 10.479 -12.103 -13.196 1.00 92.69 679 PRO A CA 1
ATOM 5415 C C . PRO A 1 679 ? 10.189 -12.772 -14.552 1.00 92.69 679 PRO A C 1
ATOM 5417 O O . PRO A 1 679 ? 10.164 -14.001 -14.673 1.00 92.69 679 PRO A O 1
ATOM 5420 N N . ARG A 1 680 ? 9.986 -11.965 -15.599 1.00 93.81 680 ARG A N 1
ATOM 5421 C CA . ARG A 1 680 ? 9.927 -12.430 -16.996 1.00 93.81 680 ARG A CA 1
ATOM 5422 C C . ARG A 1 680 ? 11.311 -12.752 -17.523 1.00 93.81 680 ARG A C 1
ATOM 5424 O O . ARG A 1 680 ? 11.456 -13.738 -18.241 1.00 93.81 680 ARG A O 1
ATOM 5431 N N . PHE A 1 681 ? 12.293 -11.907 -17.223 1.00 93.69 681 PHE A N 1
ATOM 5432 C CA . PHE A 1 681 ? 13.654 -12.091 -17.714 1.00 93.69 681 PHE A CA 1
ATOM 5433 C C . PHE A 1 681 ? 14.391 -13.153 -16.884 1.00 93.69 681 PHE A C 1
ATOM 5435 O O . PHE A 1 681 ? 14.264 -13.168 -15.659 1.00 93.69 681 PHE A O 1
ATOM 5442 N N . PRO A 1 682 ? 15.177 -14.042 -17.519 1.00 90.44 682 PRO A N 1
ATOM 5443 C CA . PRO A 1 682 ? 16.142 -14.853 -16.792 1.00 90.44 682 PRO A CA 1
ATOM 5444 C C . PRO A 1 682 ? 17.239 -13.951 -16.215 1.00 90.44 682 PRO A C 1
ATOM 5446 O O . PRO A 1 682 ? 17.491 -12.852 -16.718 1.00 90.44 682 PRO A O 1
ATOM 5449 N N . ARG A 1 683 ? 17.928 -14.440 -15.184 1.00 85.50 683 ARG A N 1
ATOM 5450 C CA . ARG A 1 683 ? 19.075 -13.738 -14.600 1.00 85.50 683 ARG A CA 1
ATOM 5451 C C . ARG A 1 683 ? 20.180 -13.567 -15.656 1.00 85.50 683 ARG A C 1
ATOM 5453 O O . ARG A 1 683 ? 20.427 -14.513 -16.411 1.00 85.50 683 ARG A O 1
ATOM 5460 N N . PRO A 1 684 ? 20.831 -12.394 -15.733 1.00 86.44 684 PRO A N 1
ATOM 5461 C CA . PRO A 1 684 ? 21.975 -12.167 -16.609 1.00 86.44 684 PRO A CA 1
ATOM 5462 C C . PRO A 1 684 ? 23.077 -13.227 -16.476 1.00 86.44 684 PRO A C 1
ATOM 5464 O O . PRO A 1 684 ? 23.414 -13.650 -15.373 1.00 86.44 684 PRO A O 1
ATOM 5467 N N . VAL A 1 685 ? 23.666 -13.623 -17.607 1.00 82.12 685 VAL A N 1
ATOM 5468 C CA . VAL A 1 685 ? 24.799 -14.561 -17.668 1.00 82.12 685 VAL A CA 1
ATOM 5469 C C . VAL A 1 685 ? 26.080 -13.760 -17.877 1.00 82.12 685 VAL A C 1
ATOM 5471 O O . VAL A 1 685 ? 26.162 -13.003 -18.839 1.00 82.12 685 VAL A O 1
ATOM 5474 N N . ASN A 1 686 ? 27.063 -13.934 -16.988 1.00 81.19 686 ASN A N 1
ATOM 5475 C CA . ASN A 1 686 ? 28.280 -13.112 -16.912 1.00 81.19 686 ASN A CA 1
ATOM 5476 C C . ASN A 1 686 ? 27.999 -11.585 -16.991 1.00 81.19 686 ASN A C 1
ATOM 5478 O O . ASN A 1 686 ? 28.413 -10.923 -17.951 1.00 81.19 686 ASN A O 1
ATOM 5482 N N . PRO A 1 687 ? 27.267 -11.016 -16.011 1.00 84.06 687 PRO A N 1
ATOM 5483 C CA . PRO A 1 687 ? 26.953 -9.585 -15.945 1.00 84.06 687 PRO A CA 1
ATOM 5484 C C . PRO A 1 687 ? 28.132 -8.678 -15.557 1.00 84.06 687 PRO A C 1
ATOM 5486 O O . PRO A 1 687 ? 27.923 -7.483 -15.362 1.00 84.06 687 PRO A O 1
ATOM 5489 N N . CYS A 1 688 ? 29.345 -9.219 -15.429 1.00 79.81 688 CYS A N 1
ATOM 5490 C CA . CYS A 1 688 ? 30.520 -8.468 -15.011 1.00 79.81 688 CYS A CA 1
ATOM 5491 C C . CYS A 1 688 ? 30.894 -7.334 -15.984 1.00 79.81 688 CYS A C 1
ATOM 5493 O O . CYS A 1 688 ? 30.747 -7.463 -17.204 1.00 79.81 688 CYS A O 1
ATOM 5495 N N . ASP A 1 689 ? 31.467 -6.250 -15.455 1.00 77.06 689 ASP A N 1
ATOM 5496 C CA . ASP A 1 689 ? 32.019 -5.153 -16.258 1.00 77.06 689 ASP A CA 1
ATOM 5497 C C . ASP A 1 689 ? 33.205 -5.580 -17.146 1.00 77.06 689 ASP A C 1
ATOM 5499 O O . ASP A 1 689 ? 33.422 -4.958 -18.190 1.00 77.06 689 ASP A O 1
ATOM 5503 N N . SER A 1 690 ? 33.945 -6.634 -16.773 1.00 75.31 690 SER A N 1
ATOM 5504 C CA . SER A 1 690 ? 35.068 -7.195 -17.548 1.00 75.31 690 SER A CA 1
ATOM 5505 C C . SER A 1 690 ? 34.622 -7.875 -18.852 1.00 75.31 690 SER A C 1
ATOM 5507 O O . SER A 1 690 ? 35.384 -7.953 -19.820 1.00 75.31 690 SER A O 1
ATOM 5509 N N . ASN A 1 691 ? 33.361 -8.312 -18.936 1.00 80.44 691 ASN A N 1
ATOM 5510 C CA . ASN A 1 691 ? 32.789 -8.914 -20.135 1.00 80.44 691 ASN A CA 1
ATOM 5511 C C . ASN A 1 691 ? 32.561 -7.847 -21.226 1.00 80.44 691 ASN A C 1
ATOM 5513 O O . ASN A 1 691 ? 31.540 -7.165 -21.269 1.00 80.44 691 ASN A O 1
ATOM 5517 N N . LEU A 1 692 ? 33.492 -7.747 -22.178 1.00 80.94 692 LEU A N 1
ATOM 5518 C CA . LEU A 1 692 ? 33.464 -6.755 -23.263 1.00 80.94 692 LEU A CA 1
ATOM 5519 C C . LEU A 1 692 ? 32.247 -6.847 -24.210 1.00 80.94 692 LEU A C 1
ATOM 5521 O O . LEU A 1 692 ? 32.024 -5.917 -24.989 1.00 80.94 692 LEU A O 1
ATOM 5525 N N . SER A 1 693 ? 31.450 -7.924 -24.154 1.00 84.56 693 SER A N 1
ATOM 5526 C CA . SER A 1 693 ? 30.184 -8.035 -24.903 1.00 84.56 693 SER A CA 1
ATOM 5527 C C . SER A 1 693 ? 29.002 -7.325 -24.226 1.00 84.56 693 SER A C 1
ATOM 5529 O O . SER A 1 693 ? 28.011 -7.022 -24.889 1.00 84.56 693 SER A O 1
ATOM 5531 N N . ASN A 1 694 ? 29.134 -6.978 -22.941 1.00 86.69 694 ASN A N 1
ATOM 5532 C CA . ASN A 1 694 ? 28.142 -6.226 -22.171 1.00 86.69 694 ASN A CA 1
ATOM 5533 C C . ASN A 1 694 ? 28.122 -4.720 -22.519 1.00 86.69 694 ASN A C 1
ATOM 5535 O O . ASN A 1 694 ? 27.305 -3.980 -21.974 1.00 86.69 694 ASN A O 1
ATOM 5539 N N . TRP A 1 695 ? 28.985 -4.245 -23.426 1.00 85.81 695 TRP A N 1
ATOM 5540 C CA . TRP A 1 695 ? 29.270 -2.819 -23.626 1.00 85.81 695 TRP A CA 1
ATOM 5541 C C . TRP A 1 695 ? 29.194 -2.358 -25.087 1.00 85.81 695 TRP A C 1
ATOM 5543 O O . TRP A 1 695 ? 29.716 -3.012 -25.989 1.00 85.81 695 TRP A O 1
ATOM 5553 N N . ASN A 1 696 ? 28.582 -1.190 -25.314 1.00 84.75 696 ASN A N 1
ATOM 5554 C CA . ASN A 1 696 ? 28.452 -0.560 -26.629 1.00 84.75 696 ASN A CA 1
ATOM 5555 C C . ASN A 1 696 ? 28.904 0.922 -26.603 1.00 84.75 696 ASN A C 1
ATOM 5557 O O . ASN A 1 696 ? 28.276 1.719 -25.906 1.00 84.75 696 ASN A O 1
ATOM 5561 N N . PRO A 1 697 ? 29.934 1.331 -27.372 1.00 80.00 697 PRO A N 1
ATOM 5562 C CA . PRO A 1 697 ? 30.821 0.473 -28.157 1.00 80.00 697 PRO A CA 1
ATOM 5563 C C . PRO A 1 697 ? 31.627 -0.468 -27.251 1.00 80.00 697 PRO A C 1
ATOM 5565 O O . PRO A 1 697 ? 31.876 -0.159 -26.085 1.00 80.00 697 PRO A O 1
ATOM 5568 N N . SER A 1 698 ? 32.066 -1.604 -27.794 1.00 77.44 698 SER A N 1
ATOM 5569 C CA . SER A 1 698 ? 33.037 -2.461 -27.102 1.00 77.44 698 SER A CA 1
ATOM 5570 C C . SER A 1 698 ? 34.419 -1.782 -27.043 1.00 77.44 698 SER A C 1
ATOM 5572 O O . SER A 1 698 ? 34.637 -0.744 -27.679 1.00 77.44 698 SER A O 1
ATOM 5574 N N . MET A 1 699 ? 35.344 -2.331 -26.252 1.00 72.38 699 MET A N 1
ATOM 5575 C CA . MET A 1 699 ? 36.679 -1.752 -26.045 1.00 72.38 699 MET A CA 1
ATOM 5576 C C . MET A 1 699 ? 37.439 -1.622 -27.384 1.00 72.38 699 MET A C 1
ATOM 5578 O O . MET A 1 699 ? 37.437 -2.575 -28.166 1.00 72.38 699 MET A O 1
ATOM 5582 N N . PRO A 1 700 ? 38.120 -0.493 -27.671 1.00 67.25 700 PRO A N 1
ATOM 5583 C CA . PRO A 1 700 ? 38.872 -0.334 -28.913 1.00 67.25 700 PRO A CA 1
ATOM 5584 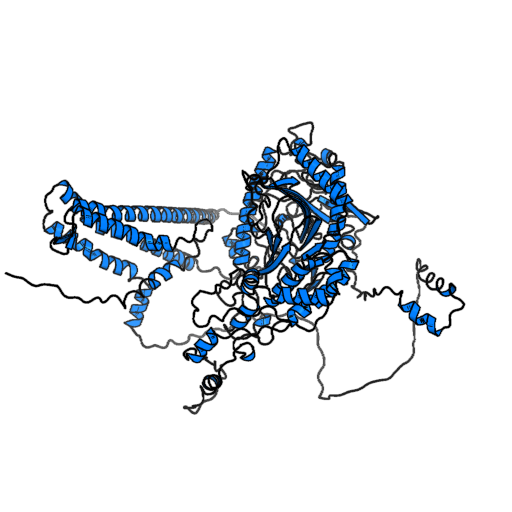C C . PRO A 1 700 ? 39.989 -1.376 -29.101 1.00 67.25 700 PRO A C 1
ATOM 5586 O O . PRO A 1 700 ? 40.777 -1.649 -28.189 1.00 67.25 700 PRO A O 1
ATOM 5589 N N . GLU A 1 701 ? 40.103 -1.903 -30.322 1.00 55.59 701 GLU A N 1
ATOM 5590 C CA . GLU A 1 701 ? 41.208 -2.777 -30.731 1.00 55.59 701 GLU A CA 1
ATOM 5591 C C . GLU A 1 701 ? 42.566 -2.084 -30.494 1.00 55.59 701 GLU A C 1
ATOM 5593 O O . GLU A 1 701 ? 42.727 -0.887 -30.743 1.00 55.59 701 GLU A O 1
ATOM 5598 N N . GLY A 1 702 ? 43.546 -2.821 -29.960 1.00 55.31 702 GLY A N 1
ATOM 5599 C CA . GLY A 1 702 ? 44.840 -2.259 -29.545 1.00 55.31 702 GLY A CA 1
ATOM 5600 C C . GLY A 1 702 ? 44.846 -1.535 -28.185 1.00 55.31 702 GLY A C 1
ATOM 5601 O O . GLY A 1 702 ? 45.867 -0.956 -27.810 1.00 55.31 702 GLY A O 1
ATOM 5602 N N . VAL A 1 703 ? 43.740 -1.562 -27.430 1.00 54.53 703 VAL A N 1
ATOM 5603 C CA . VAL A 1 703 ? 43.742 -1.323 -25.969 1.00 54.53 703 VAL A CA 1
ATOM 5604 C C . VAL A 1 703 ? 43.785 -2.657 -25.219 1.00 54.53 703 VAL A C 1
ATOM 5606 O O . VAL A 1 703 ? 44.588 -2.814 -24.308 1.00 54.53 703 VAL A O 1
ATOM 5609 N N . VAL A 1 704 ? 43.006 -3.650 -25.669 1.00 51.41 704 VAL A N 1
ATOM 5610 C CA . VAL A 1 704 ? 42.971 -5.015 -25.101 1.00 51.41 704 VAL A CA 1
ATOM 5611 C C . VAL A 1 704 ? 44.369 -5.653 -25.047 1.00 51.41 704 VAL A C 1
ATOM 5613 O O . VAL A 1 704 ? 44.745 -6.232 -24.032 1.00 51.41 704 VAL A O 1
ATOM 5616 N N . ASN A 1 705 ? 45.183 -5.465 -26.093 1.00 40.56 705 ASN A N 1
ATOM 5617 C CA . ASN A 1 705 ? 46.573 -5.929 -26.128 1.00 40.56 705 ASN A CA 1
ATOM 5618 C C . ASN A 1 705 ? 47.442 -5.338 -25.009 1.00 40.56 705 ASN A C 1
ATOM 5620 O O . ASN A 1 705 ? 48.302 -6.039 -24.503 1.00 40.56 705 ASN A O 1
ATOM 5624 N N . VAL A 1 706 ? 47.222 -4.089 -24.582 1.00 39.69 706 VAL A N 1
ATOM 5625 C CA . VAL A 1 706 ? 48.056 -3.463 -23.537 1.00 39.69 706 VAL A CA 1
ATOM 5626 C C . VAL A 1 706 ? 47.850 -4.139 -22.182 1.00 39.69 706 VAL A C 1
ATOM 5628 O O . VAL A 1 706 ? 48.798 -4.249 -21.413 1.00 39.69 706 VAL A O 1
ATOM 5631 N N . MET A 1 707 ? 46.642 -4.644 -21.915 1.00 39.28 707 MET A N 1
ATOM 5632 C CA . MET A 1 707 ? 46.365 -5.415 -20.698 1.00 39.28 707 MET A CA 1
ATOM 5633 C C . MET A 1 707 ? 46.853 -6.870 -20.855 1.00 39.28 707 MET A C 1
ATOM 5635 O O . MET A 1 707 ? 47.470 -7.409 -19.945 1.00 39.28 707 MET A O 1
ATOM 5639 N N . SER A 1 708 ? 46.721 -7.461 -22.052 1.00 38.19 708 SER A N 1
ATOM 5640 C CA . SER A 1 708 ? 47.177 -8.833 -22.349 1.00 38.19 708 SER A CA 1
ATOM 5641 C C . SER A 1 708 ? 48.698 -9.014 -22.539 1.00 38.19 708 SER A C 1
ATOM 5643 O O . SER A 1 708 ? 49.176 -10.144 -22.457 1.00 38.19 708 SER A O 1
ATOM 5645 N N . GLU A 1 709 ? 49.462 -7.963 -22.849 1.00 34.97 709 GLU A N 1
ATOM 5646 C CA . GLU A 1 709 ? 50.920 -8.016 -23.089 1.00 34.97 709 GLU A CA 1
ATOM 5647 C C . GLU A 1 709 ? 51.733 -7.466 -21.892 1.00 34.97 709 GLU A C 1
ATOM 5649 O O . GLU A 1 709 ? 52.956 -7.338 -21.974 1.00 34.97 709 GLU A O 1
ATOM 5654 N N . GLY A 1 710 ? 51.072 -7.159 -20.768 1.00 40.00 710 GLY A N 1
ATOM 5655 C CA . GLY A 1 710 ? 51.649 -6.440 -19.625 1.00 40.00 710 GLY A CA 1
ATOM 5656 C C . GLY A 1 710 ? 52.687 -7.191 -18.774 1.00 40.00 710 GLY A C 1
ATOM 5657 O O . GLY A 1 710 ? 53.435 -6.538 -18.046 1.00 40.00 710 GLY A O 1
ATOM 5658 N N . THR A 1 711 ? 52.779 -8.527 -18.864 1.00 37.16 711 THR A N 1
ATOM 5659 C CA . THR A 1 711 ? 53.490 -9.340 -17.846 1.00 37.16 711 THR A CA 1
ATOM 5660 C C . THR A 1 711 ? 54.400 -10.450 -18.408 1.00 37.16 711 THR A C 1
ATOM 5662 O O . THR A 1 711 ? 54.452 -11.553 -17.874 1.00 37.16 711 THR A O 1
ATOM 5665 N N . LEU A 1 712 ? 55.173 -10.190 -19.475 1.00 36.03 712 LEU A N 1
ATOM 5666 C CA . LEU A 1 712 ? 56.134 -11.172 -20.029 1.00 36.03 712 LEU A CA 1
ATOM 5667 C C . LEU A 1 712 ? 57.591 -10.678 -20.149 1.00 36.03 712 LEU A C 1
ATOM 5669 O O . LEU A 1 712 ? 58.179 -10.656 -21.230 1.00 36.03 712 LEU A O 1
ATOM 5673 N N . THR A 1 713 ? 58.233 -10.412 -19.006 1.00 27.25 713 THR A N 1
ATOM 5674 C CA . THR A 1 713 ? 59.709 -10.446 -18.888 1.00 27.25 713 THR A CA 1
ATOM 5675 C C . THR A 1 713 ? 60.163 -11.146 -17.599 1.00 27.25 713 THR A C 1
ATOM 5677 O O . THR A 1 713 ? 60.247 -10.497 -16.554 1.00 27.25 713 THR A O 1
ATOM 5680 N N . PRO A 1 714 ? 60.502 -12.450 -17.637 1.00 34.88 714 PRO A N 1
ATOM 5681 C CA . PRO A 1 714 ? 61.013 -13.157 -16.468 1.00 34.88 714 PRO A CA 1
ATOM 5682 C C . PRO A 1 714 ? 62.496 -12.837 -16.217 1.00 34.88 714 PRO A C 1
ATOM 5684 O O . PRO A 1 714 ? 63.383 -13.294 -16.940 1.00 34.88 714 PRO A O 1
ATOM 5687 N N . MET A 1 715 ? 62.777 -12.110 -15.136 1.00 28.50 715 MET A N 1
ATOM 5688 C CA . MET A 1 715 ? 64.101 -12.051 -14.507 1.00 28.50 715 MET A CA 1
ATOM 5689 C C . MET A 1 715 ? 63.975 -12.262 -12.997 1.00 28.50 715 MET A C 1
ATOM 5691 O O . MET A 1 715 ? 63.921 -11.303 -12.242 1.00 28.50 715 MET A O 1
ATOM 5695 N N . TYR A 1 716 ? 63.912 -13.525 -12.573 1.00 29.17 716 TYR A N 1
ATOM 5696 C CA . TYR A 1 716 ? 64.954 -14.186 -11.771 1.00 29.17 716 TYR A CA 1
ATOM 5697 C C . TYR A 1 716 ? 64.660 -15.696 -11.733 1.00 29.17 716 TYR A C 1
ATOM 5699 O O . TYR A 1 716 ? 63.511 -16.114 -11.627 1.00 29.17 716 TYR A O 1
ATOM 5707 N N . THR A 1 717 ? 65.686 -16.532 -11.888 1.00 30.91 717 THR A N 1
ATOM 5708 C CA . THR A 1 717 ? 65.540 -17.997 -11.968 1.00 30.91 717 THR A CA 1
ATOM 5709 C C . THR A 1 717 ? 65.843 -18.679 -10.636 1.00 30.91 717 THR A C 1
ATOM 5711 O O . THR A 1 717 ? 66.900 -18.402 -10.075 1.00 30.91 717 THR A O 1
ATOM 5714 N N . GLN A 1 718 ? 65.019 -19.675 -10.267 1.00 32.81 718 GLN A N 1
ATOM 5715 C CA . GLN A 1 718 ? 65.157 -20.588 -9.109 1.00 32.81 718 GLN A CA 1
ATOM 5716 C C . GLN A 1 718 ? 64.895 -19.874 -7.760 1.00 32.81 718 GLN A C 1
ATOM 5718 O O . GLN A 1 718 ? 65.675 -19.023 -7.356 1.00 32.81 718 GLN A O 1
ATOM 5723 N N . SER A 1 719 ? 63.810 -20.151 -7.023 1.00 30.56 719 SER A N 1
ATOM 5724 C CA . SER A 1 719 ? 63.235 -21.472 -6.692 1.00 30.56 719 SER A CA 1
ATOM 5725 C C . SER A 1 719 ? 61.692 -21.547 -6.649 1.00 30.56 719 SER A C 1
ATOM 5727 O O . SER A 1 719 ? 61.011 -20.546 -6.467 1.00 30.56 719 SER A O 1
ATOM 5729 N N . GLU A 1 720 ? 61.161 -22.769 -6.758 1.00 34.62 720 GLU A N 1
ATOM 5730 C CA . GLU A 1 720 ? 59.744 -23.165 -6.594 1.00 34.62 720 GLU A CA 1
ATOM 5731 C C . GLU A 1 720 ? 59.279 -23.227 -5.110 1.00 34.62 720 GLU A C 1
ATOM 5733 O O . GLU A 1 720 ? 60.140 -23.261 -4.226 1.00 34.62 720 GLU A O 1
ATOM 5738 N N . PRO A 1 721 ? 57.975 -23.445 -4.804 1.00 40.66 721 PRO A N 1
ATOM 5739 C CA . PRO A 1 721 ? 56.780 -22.883 -5.456 1.00 40.66 721 PRO A CA 1
ATOM 5740 C C . PRO A 1 721 ? 55.680 -22.429 -4.457 1.00 40.66 721 PRO A C 1
ATOM 5742 O O . PRO A 1 721 ? 55.312 -23.177 -3.557 1.00 40.66 721 PRO A O 1
ATOM 5745 N N . ASN A 1 722 ? 55.025 -21.293 -4.718 1.00 30.70 722 ASN A N 1
ATOM 5746 C CA . ASN A 1 722 ? 53.695 -20.978 -4.171 1.00 30.70 722 ASN A CA 1
ATOM 5747 C C . ASN A 1 722 ? 52.770 -20.579 -5.332 1.00 30.70 722 ASN A C 1
ATOM 5749 O O . ASN A 1 722 ? 53.146 -19.741 -6.149 1.00 30.70 722 ASN A O 1
ATOM 5753 N N . GLN A 1 723 ? 51.580 -21.179 -5.418 1.00 37.91 723 GLN A N 1
ATOM 5754 C CA . GLN A 1 723 ? 50.547 -20.809 -6.396 1.00 37.91 723 GLN A CA 1
ATOM 5755 C C . GLN A 1 723 ? 49.532 -19.858 -5.750 1.00 37.91 723 GLN A C 1
ATOM 5757 O O . GLN A 1 723 ? 48.375 -20.219 -5.550 1.00 37.91 723 GLN A O 1
ATOM 5762 N N . ASP A 1 724 ? 49.992 -18.656 -5.409 1.00 32.88 724 ASP A N 1
ATOM 5763 C CA . ASP A 1 724 ? 49.139 -17.557 -4.953 1.00 32.88 724 ASP A CA 1
ATOM 5764 C C . ASP A 1 724 ? 48.791 -16.641 -6.142 1.00 32.88 724 ASP A C 1
ATOM 5766 O O . ASP A 1 724 ? 49.605 -16.444 -7.044 1.00 32.88 724 ASP A O 1
ATOM 5770 N N . ASN A 1 725 ? 47.555 -16.135 -6.175 1.00 34.59 725 ASN A N 1
ATOM 5771 C CA . ASN A 1 725 ? 46.931 -15.581 -7.385 1.00 34.59 725 ASN A CA 1
ATOM 5772 C C . ASN A 1 725 ? 47.672 -14.371 -7.989 1.00 34.59 725 ASN A C 1
ATOM 5774 O O . ASN A 1 725 ? 47.879 -13.351 -7.328 1.00 34.59 725 ASN A O 1
ATOM 5778 N N . GLU A 1 726 ? 47.961 -14.447 -9.289 1.00 31.42 726 GLU A N 1
ATOM 5779 C CA . GLU A 1 726 ? 48.462 -13.334 -10.100 1.00 31.42 726 GLU A CA 1
ATOM 5780 C C . GLU A 1 726 ? 47.297 -12.381 -10.435 1.00 31.42 726 GLU A C 1
ATOM 5782 O O . GLU A 1 726 ? 46.555 -12.585 -11.394 1.00 31.42 726 GLU A O 1
ATOM 5787 N N . PHE A 1 727 ? 47.075 -11.371 -9.586 1.00 33.34 727 PHE A N 1
ATOM 5788 C CA . PHE A 1 727 ? 45.976 -10.410 -9.748 1.00 33.34 727 PHE A CA 1
ATOM 5789 C C . PHE A 1 727 ? 46.231 -9.429 -10.905 1.00 33.34 727 PHE A C 1
ATOM 5791 O O . PHE A 1 727 ? 47.113 -8.571 -10.836 1.00 33.34 727 PHE A O 1
ATOM 5798 N N . GLU A 1 728 ? 45.404 -9.526 -11.945 1.00 36.66 728 GLU A N 1
ATOM 5799 C CA . GLU A 1 728 ? 45.443 -8.682 -13.142 1.00 36.66 728 GLU A CA 1
ATOM 5800 C C . GLU A 1 728 ? 44.978 -7.244 -12.819 1.00 36.66 728 GLU A C 1
ATOM 5802 O O . GLU A 1 728 ? 43.792 -6.966 -12.630 1.00 36.66 728 GLU A O 1
ATOM 5807 N N . TYR A 1 729 ? 45.925 -6.306 -12.706 1.00 37.50 729 TYR A N 1
ATOM 5808 C CA . TYR A 1 729 ? 45.636 -4.920 -12.325 1.00 37.50 729 TYR A CA 1
ATOM 5809 C C . TYR A 1 729 ? 45.417 -4.044 -13.568 1.00 37.50 729 TYR A C 1
ATOM 5811 O O . TYR A 1 729 ? 46.372 -3.537 -14.157 1.00 37.50 729 TYR A O 1
ATOM 5819 N N . ASN A 1 730 ? 44.154 -3.844 -13.960 1.00 41.41 730 ASN A N 1
ATOM 5820 C CA . ASN A 1 730 ? 43.786 -2.959 -15.073 1.00 41.41 730 ASN A CA 1
ATOM 5821 C C . ASN A 1 730 ? 44.397 -1.555 -14.898 1.00 41.41 730 ASN A C 1
ATOM 5823 O O . ASN A 1 730 ? 44.100 -0.857 -13.923 1.00 41.41 730 ASN A O 1
ATOM 5827 N N . ASP A 1 731 ? 45.213 -1.108 -15.860 1.00 43.09 731 ASP A N 1
ATOM 5828 C CA . ASP A 1 731 ? 45.815 0.229 -15.827 1.00 43.09 731 ASP A CA 1
ATOM 5829 C C . ASP A 1 731 ? 44.795 1.310 -16.222 1.00 43.09 731 ASP A C 1
ATOM 5831 O O . ASP A 1 731 ? 44.721 1.787 -17.358 1.00 43.09 731 ASP A O 1
ATOM 5835 N N . TYR A 1 732 ? 44.013 1.734 -15.231 1.00 51.22 732 TYR A N 1
ATOM 5836 C CA . TYR A 1 732 ? 43.062 2.840 -15.330 1.00 51.22 732 TYR A CA 1
ATOM 5837 C C . TYR A 1 732 ? 43.708 4.212 -15.632 1.00 51.22 732 TYR A C 1
ATOM 5839 O O . TYR A 1 732 ? 42.984 5.207 -15.684 1.00 51.22 732 TYR A O 1
ATOM 5847 N N . SER A 1 733 ? 45.031 4.313 -15.834 1.00 52.84 733 SER A N 1
ATOM 5848 C CA . SER A 1 733 ? 45.681 5.566 -16.239 1.00 52.84 733 SER A CA 1
ATOM 5849 C C . SER A 1 733 ? 45.585 5.872 -17.741 1.00 52.84 733 SER A C 1
ATOM 5851 O O . SER A 1 733 ? 45.748 7.036 -18.118 1.00 52.84 733 SER A O 1
ATOM 5853 N N . ASP A 1 734 ? 45.268 4.893 -18.605 1.00 63.19 734 ASP A N 1
ATOM 5854 C CA . ASP A 1 734 ? 45.122 5.131 -20.049 1.00 63.19 734 ASP A CA 1
ATOM 5855 C C . ASP A 1 734 ? 43.876 5.997 -20.354 1.00 63.19 734 ASP A C 1
ATOM 5857 O O . ASP A 1 734 ? 42.738 5.550 -20.152 1.00 63.19 734 ASP A O 1
ATOM 5861 N N . PRO A 1 735 ? 44.032 7.208 -20.935 1.00 69.62 735 PRO A N 1
ATOM 5862 C CA . PRO A 1 735 ? 42.903 8.067 -21.295 1.00 69.62 735 PRO A CA 1
ATOM 5863 C C . PRO A 1 735 ? 41.911 7.429 -22.281 1.00 69.62 735 PRO A C 1
ATOM 5865 O O . PRO A 1 735 ? 40.773 7.888 -22.379 1.00 69.62 735 PRO A O 1
ATOM 5868 N N . ARG A 1 736 ? 42.313 6.386 -23.021 1.00 71.25 736 ARG A N 1
ATOM 5869 C CA . ARG A 1 736 ? 41.438 5.595 -23.901 1.00 71.25 736 ARG A CA 1
ATOM 5870 C C . ARG A 1 736 ? 40.472 4.726 -23.094 1.00 71.25 736 ARG A C 1
ATOM 5872 O O . ARG A 1 736 ? 39.292 4.693 -23.435 1.00 71.25 736 ARG A O 1
ATOM 5879 N N . ILE A 1 737 ? 40.950 4.084 -22.023 1.00 71.06 737 ILE A N 1
ATOM 5880 C CA . ILE A 1 737 ? 40.135 3.257 -21.116 1.00 71.06 737 ILE A CA 1
ATOM 5881 C C . ILE A 1 737 ? 39.166 4.148 -20.337 1.00 71.06 737 ILE A C 1
ATOM 5883 O O . ILE A 1 737 ? 37.972 3.857 -20.305 1.00 71.06 737 ILE A O 1
ATOM 5887 N N . ILE A 1 738 ? 39.651 5.275 -19.797 1.00 69.94 738 ILE A N 1
ATOM 5888 C CA . ILE A 1 738 ? 38.809 6.261 -19.100 1.00 69.94 738 ILE A CA 1
ATOM 5889 C C . ILE A 1 738 ? 37.692 6.760 -20.028 1.00 69.94 738 ILE A C 1
ATOM 5891 O O . ILE A 1 738 ? 36.513 6.650 -19.700 1.00 69.94 738 ILE A O 1
ATOM 5895 N N . LYS A 1 739 ? 38.044 7.240 -21.228 1.00 74.88 739 LYS A N 1
ATOM 5896 C CA . LYS A 1 739 ? 37.068 7.755 -22.198 1.00 74.88 739 LYS A CA 1
ATOM 5897 C C . LYS A 1 739 ? 36.081 6.685 -22.675 1.00 74.88 739 LYS A C 1
ATOM 5899 O O . LYS A 1 739 ? 34.926 7.009 -22.948 1.00 74.88 739 LYS A O 1
ATOM 5904 N N . TRP A 1 740 ? 36.512 5.430 -22.806 1.00 77.75 740 TRP A N 1
ATOM 5905 C CA . TRP A 1 740 ? 35.607 4.313 -23.079 1.00 77.75 740 TRP A CA 1
ATOM 5906 C C . TRP A 1 740 ? 34.632 4.092 -21.914 1.00 77.75 740 TRP A C 1
ATOM 5908 O O . TRP A 1 740 ? 33.430 4.062 -22.152 1.00 77.75 740 TRP A O 1
ATOM 5918 N N . ALA A 1 741 ? 35.103 4.045 -20.663 1.00 70.94 741 ALA A N 1
ATOM 5919 C CA . ALA A 1 741 ? 34.245 3.924 -19.478 1.00 70.94 741 ALA A CA 1
ATOM 5920 C C . ALA A 1 741 ? 33.215 5.069 -19.352 1.00 70.94 741 ALA A C 1
ATOM 5922 O O . ALA A 1 741 ? 32.060 4.821 -19.023 1.00 70.94 741 ALA A O 1
ATOM 5923 N N . GLU A 1 742 ? 33.601 6.300 -19.697 1.00 69.88 742 GLU A N 1
ATOM 5924 C CA . GLU A 1 742 ? 32.719 7.479 -19.739 1.00 69.88 742 GLU A CA 1
ATOM 5925 C C . GLU A 1 742 ? 31.685 7.460 -20.888 1.00 69.88 742 GLU A C 1
ATOM 5927 O O . GLU A 1 742 ? 30.772 8.287 -20.899 1.00 69.88 742 GLU A O 1
ATOM 5932 N N . THR A 1 743 ? 31.823 6.579 -21.890 1.00 75.62 743 THR A N 1
ATOM 5933 C CA . THR A 1 743 ? 30.989 6.609 -23.114 1.00 75.62 743 THR A CA 1
ATOM 5934 C C . THR A 1 743 ? 30.356 5.277 -23.520 1.00 75.62 743 THR A C 1
ATOM 5936 O O . THR A 1 743 ? 29.538 5.264 -24.442 1.00 75.62 743 THR A O 1
ATOM 5939 N N . ARG A 1 744 ? 30.680 4.175 -22.835 1.00 76.50 744 ARG A N 1
ATOM 5940 C CA . ARG A 1 744 ? 30.111 2.841 -23.059 1.00 76.50 744 ARG A CA 1
ATOM 5941 C C . ARG A 1 744 ? 28.726 2.712 -22.413 1.00 76.50 744 ARG A C 1
ATOM 5943 O O . ARG A 1 744 ? 28.575 2.909 -21.215 1.00 76.50 744 ARG A O 1
ATOM 5950 N N . GLU A 1 745 ? 27.714 2.341 -23.183 1.00 82.12 745 GLU A N 1
ATOM 5951 C CA . GLU A 1 745 ? 26.390 1.990 -22.655 1.00 82.12 745 GLU A CA 1
ATOM 5952 C C . GLU A 1 745 ? 26.286 0.483 -22.419 1.00 82.12 745 GLU A C 1
ATOM 5954 O O . GLU A 1 745 ? 26.806 -0.314 -23.207 1.00 82.12 745 GLU A O 1
ATOM 5959 N N . ALA A 1 746 ? 25.577 0.088 -21.362 1.00 86.50 746 ALA A N 1
ATOM 5960 C CA . ALA A 1 746 ? 25.228 -1.303 -21.113 1.00 86.50 746 ALA A CA 1
ATOM 5961 C C . ALA A 1 746 ? 24.367 -1.875 -22.250 1.00 86.50 746 ALA A C 1
ATOM 5963 O O . ALA A 1 746 ? 23.251 -1.412 -22.511 1.00 86.50 746 ALA A O 1
ATOM 5964 N N . VAL A 1 747 ? 24.860 -2.940 -22.885 1.00 88.69 747 VAL A N 1
ATOM 5965 C CA . VAL A 1 747 ? 24.085 -3.776 -23.806 1.00 88.69 747 VAL A CA 1
ATOM 5966 C C . VAL A 1 747 ? 22.965 -4.434 -23.007 1.00 88.69 747 VAL A C 1
ATOM 5968 O O . VAL A 1 747 ? 23.199 -5.227 -22.098 1.00 88.69 747 VAL A O 1
ATOM 5971 N N . GLN A 1 748 ? 21.735 -4.052 -23.329 1.00 89.12 748 GLN A N 1
ATOM 5972 C CA . GLN A 1 748 ? 20.540 -4.455 -22.600 1.00 89.12 748 GLN A CA 1
ATOM 5973 C C . GLN A 1 748 ? 20.141 -5.911 -22.926 1.00 89.12 748 GLN A C 1
ATOM 5975 O O . GLN A 1 748 ? 20.115 -6.273 -24.106 1.00 89.12 748 GLN A O 1
ATOM 5980 N N . PRO A 1 749 ? 19.755 -6.745 -21.938 1.00 91.25 749 PRO A N 1
ATOM 5981 C CA . PRO A 1 749 ? 19.309 -8.116 -22.193 1.00 91.25 749 PRO A CA 1
ATOM 5982 C C . PRO A 1 749 ? 18.088 -8.189 -23.118 1.00 91.25 749 PRO A C 1
ATOM 5984 O O . PRO A 1 749 ? 17.076 -7.521 -22.890 1.00 91.25 749 PRO A O 1
ATOM 5987 N N . ASN A 1 750 ? 18.147 -9.038 -24.145 1.00 91.94 750 ASN A N 1
ATOM 5988 C CA . ASN A 1 750 ? 16.994 -9.313 -25.007 1.00 91.94 750 ASN A CA 1
ATOM 5989 C C . ASN A 1 750 ? 15.861 -9.998 -24.216 1.00 91.94 750 ASN A C 1
ATOM 5991 O O . ASN A 1 750 ? 16.146 -10.807 -23.328 1.00 91.94 750 ASN A O 1
ATOM 5995 N N . PRO A 1 751 ? 14.580 -9.722 -24.529 1.00 94.44 751 PRO A N 1
ATOM 5996 C CA . PRO A 1 751 ? 13.467 -10.448 -23.928 1.00 94.44 751 PRO A CA 1
ATOM 5997 C C . PRO A 1 751 ? 13.527 -11.938 -24.313 1.00 94.44 751 PRO A C 1
ATOM 5999 O O . PRO A 1 751 ? 13.872 -12.260 -25.454 1.00 94.44 751 PRO A O 1
ATOM 6002 N N . PRO A 1 752 ? 13.187 -12.859 -23.394 1.00 95.00 752 PRO A N 1
ATOM 6003 C CA . PRO A 1 752 ? 13.190 -14.289 -23.685 1.00 95.00 752 PRO A CA 1
ATOM 6004 C C . PRO A 1 752 ? 12.077 -14.671 -24.670 1.00 95.00 752 PRO A C 1
ATOM 6006 O O . PRO A 1 752 ? 11.149 -13.897 -24.928 1.00 95.00 752 PRO A O 1
ATOM 6009 N N . GLU A 1 753 ? 12.130 -15.903 -25.189 1.00 95.25 753 GLU A N 1
ATOM 6010 C CA . GLU A 1 753 ? 11.034 -16.446 -25.995 1.00 95.25 753 GLU A CA 1
ATOM 6011 C C . GLU A 1 753 ? 9.707 -16.358 -25.222 1.00 95.25 753 GLU A C 1
ATOM 6013 O O . GLU A 1 753 ? 9.625 -16.662 -24.027 1.00 95.25 753 GLU A O 1
ATOM 6018 N N . PHE A 1 754 ? 8.654 -15.896 -25.901 1.00 95.75 754 PHE A N 1
ATOM 6019 C CA . PHE A 1 754 ? 7.379 -15.634 -25.250 1.00 95.75 754 PHE A CA 1
ATOM 6020 C C . PHE A 1 754 ? 6.705 -16.932 -24.783 1.00 95.75 754 PHE A C 1
ATOM 6022 O O . PHE A 1 754 ? 6.193 -17.712 -25.586 1.00 95.75 754 PHE A O 1
ATOM 6029 N N . SER A 1 755 ? 6.615 -17.090 -23.464 1.00 93.00 755 SER A N 1
ATOM 6030 C CA . SER A 1 755 ? 5.801 -18.105 -22.803 1.00 93.00 755 SER A CA 1
ATOM 6031 C C . SER A 1 755 ? 4.720 -17.422 -21.967 1.00 93.00 755 SER A C 1
ATOM 6033 O O . SER A 1 755 ? 5.013 -16.603 -21.095 1.00 93.00 755 SER A O 1
ATOM 6035 N N . ALA A 1 756 ? 3.454 -17.736 -22.242 1.00 91.69 756 ALA A N 1
ATOM 6036 C CA . ALA A 1 756 ? 2.331 -17.171 -21.503 1.00 91.69 756 ALA A CA 1
ATOM 6037 C C . ALA A 1 756 ? 2.269 -17.756 -20.082 1.00 91.69 756 ALA A C 1
ATOM 6039 O O . ALA A 1 756 ? 2.191 -18.976 -19.917 1.00 91.69 756 ALA A O 1
ATOM 6040 N N . TRP A 1 757 ? 2.232 -16.896 -19.058 1.00 91.94 757 TRP A N 1
ATOM 6041 C CA . TRP A 1 757 ? 1.999 -17.350 -17.684 1.00 91.94 757 TRP A CA 1
ATOM 6042 C C . TRP A 1 757 ? 0.637 -18.069 -17.586 1.00 91.94 757 TRP A C 1
ATOM 6044 O O . TRP A 1 757 ? -0.344 -17.593 -18.169 1.00 91.94 757 TRP A O 1
ATOM 6054 N N . PRO A 1 758 ? 0.535 -19.209 -16.873 1.00 89.69 758 PRO A N 1
ATOM 6055 C CA . PRO A 1 758 ? -0.671 -20.038 -16.845 1.00 89.69 758 PRO A CA 1
ATOM 6056 C C . PRO A 1 758 ? -1.755 -19.475 -15.904 1.00 89.69 758 PRO A C 1
ATOM 6058 O O . PRO A 1 758 ? -2.200 -20.148 -14.972 1.00 89.69 758 PRO A O 1
ATOM 6061 N N . TYR A 1 759 ? -2.199 -18.238 -16.154 1.00 81.69 759 TYR A N 1
ATOM 6062 C CA . TYR A 1 759 ? -3.269 -17.574 -15.407 1.00 81.69 759 TYR A CA 1
ATOM 6063 C C . TYR A 1 759 ? -4.526 -18.464 -15.348 1.00 81.69 759 TYR A C 1
ATOM 6065 O O . TYR A 1 759 ? -5.118 -18.805 -16.375 1.00 81.69 759 TYR A O 1
ATOM 6073 N N . GLY A 1 760 ? -4.930 -18.852 -14.135 1.00 71.69 760 GLY A N 1
ATOM 6074 C CA . GLY A 1 760 ? -6.050 -19.769 -13.888 1.00 71.69 760 GLY A CA 1
ATOM 6075 C C . GLY A 1 760 ? -5.663 -21.212 -13.532 1.00 71.69 760 GLY A C 1
ATOM 6076 O O . GLY A 1 760 ? -6.546 -21.986 -13.170 1.00 71.69 760 GLY A O 1
ATOM 6077 N N . VAL A 1 761 ? -4.379 -21.590 -13.569 1.00 78.00 761 VAL A N 1
ATOM 6078 C CA . VAL A 1 761 ? -3.903 -22.868 -13.003 1.00 78.00 761 VAL A CA 1
ATOM 6079 C C . VAL A 1 761 ? -3.509 -22.651 -11.541 1.00 78.00 761 VAL A C 1
ATOM 6081 O O . VAL A 1 761 ? -2.346 -22.407 -11.222 1.00 78.00 761 VAL A O 1
ATOM 6084 N N . ALA A 1 762 ? -4.500 -22.704 -10.649 1.00 67.44 762 ALA A N 1
ATOM 6085 C CA . ALA A 1 762 ? -4.292 -22.505 -9.218 1.00 67.44 762 ALA A CA 1
ATOM 6086 C C . ALA A 1 762 ? -3.378 -23.597 -8.630 1.00 67.44 762 ALA A C 1
ATOM 6088 O O . ALA A 1 762 ? -3.650 -24.791 -8.773 1.00 67.44 762 ALA A O 1
ATOM 6089 N N . ARG A 1 763 ? -2.288 -23.182 -7.969 1.00 77.00 763 ARG A N 1
ATOM 6090 C CA . ARG A 1 763 ? -1.341 -24.083 -7.277 1.00 77.00 763 ARG A CA 1
ATOM 6091 C C . ARG A 1 763 ? -1.758 -24.411 -5.839 1.00 77.00 763 ARG A C 1
ATOM 6093 O O . ARG A 1 763 ? -1.261 -25.371 -5.263 1.00 77.00 763 ARG A O 1
ATOM 6100 N N . ILE A 1 764 ? -2.671 -23.615 -5.291 1.00 88.00 764 ILE A N 1
ATOM 6101 C CA . ILE A 1 764 ? -3.266 -23.721 -3.957 1.00 88.00 764 ILE A CA 1
ATOM 6102 C C . ILE A 1 764 ? -4.796 -23.621 -4.098 1.00 88.00 764 ILE A C 1
ATOM 6104 O O . ILE A 1 764 ? -5.253 -22.942 -5.021 1.00 88.00 764 ILE A O 1
ATOM 6108 N N . PRO A 1 765 ? -5.603 -24.266 -3.234 1.00 90.62 765 PRO A N 1
ATOM 6109 C CA . PRO A 1 765 ? -7.051 -24.065 -3.242 1.00 90.62 765 PRO A CA 1
ATOM 6110 C C . PRO A 1 765 ? -7.425 -22.630 -2.814 1.00 90.62 765 PRO A C 1
ATOM 6112 O O . PRO A 1 765 ? -6.641 -22.001 -2.093 1.00 90.62 765 PRO A O 1
ATOM 6115 N N . PRO A 1 766 ? -8.608 -22.118 -3.204 1.00 92.69 766 PRO A N 1
ATOM 6116 C CA . PRO A 1 766 ? -9.117 -20.814 -2.772 1.00 92.69 766 PRO A CA 1
ATOM 6117 C C . PRO A 1 766 ? -9.191 -20.647 -1.247 1.00 92.69 766 PRO A C 1
ATOM 6119 O O . PRO A 1 766 ? -9.390 -21.616 -0.507 1.00 92.69 766 PRO A O 1
ATOM 6122 N N . LEU A 1 767 ? -9.142 -19.397 -0.778 1.00 94.44 767 LEU A N 1
ATOM 6123 C CA . LEU A 1 767 ? -9.322 -19.005 0.625 1.00 94.44 767 LEU A CA 1
ATOM 6124 C C . LEU A 1 767 ? -10.586 -19.627 1.235 1.00 94.44 767 LEU A C 1
ATOM 6126 O O . LEU A 1 767 ? -10.547 -20.128 2.356 1.00 94.44 767 LEU A O 1
ATOM 6130 N N . ARG A 1 768 ? -11.690 -19.651 0.474 1.00 94.25 768 ARG A N 1
ATOM 6131 C CA . ARG A 1 768 ? -12.967 -20.251 0.893 1.00 94.25 768 ARG A CA 1
ATOM 6132 C C . ARG A 1 768 ? -12.853 -21.735 1.232 1.00 94.25 768 ARG A C 1
ATOM 6134 O O . ARG A 1 768 ? -13.461 -22.166 2.202 1.00 94.25 768 ARG A O 1
ATOM 6141 N N . GLU A 1 769 ? -12.111 -22.506 0.439 1.00 93.31 769 GLU A N 1
ATOM 6142 C CA . GLU A 1 769 ? -11.958 -23.954 0.638 1.00 93.31 769 GLU A CA 1
ATOM 6143 C C . GLU A 1 769 ? -10.977 -24.262 1.776 1.00 93.31 769 GLU A C 1
ATOM 6145 O O . GLU A 1 769 ? -11.169 -25.213 2.528 1.00 93.31 769 GLU A O 1
ATOM 6150 N N . ARG A 1 770 ? -9.935 -23.436 1.929 1.00 92.81 770 ARG A N 1
ATOM 6151 C CA . ARG A 1 770 ? -8.894 -23.602 2.956 1.00 92.81 770 ARG A CA 1
ATOM 6152 C C . ARG A 1 770 ? -9.335 -23.190 4.355 1.00 92.81 770 ARG A C 1
ATOM 6154 O O . ARG A 1 770 ? -8.905 -23.796 5.329 1.00 92.81 770 ARG A O 1
ATOM 6161 N N . PHE A 1 771 ? -10.153 -22.146 4.445 1.00 95.06 771 PHE A N 1
ATOM 6162 C CA . PHE A 1 771 ? -10.510 -21.477 5.697 1.00 95.06 771 PHE A CA 1
ATOM 6163 C C . PHE A 1 771 ? -12.018 -21.556 5.980 1.00 95.06 771 PHE A C 1
ATOM 6165 O O . PHE A 1 771 ? -12.580 -20.697 6.660 1.00 95.06 771 PHE A O 1
ATOM 6172 N N . GLN A 1 772 ? -12.687 -22.597 5.463 1.00 94.00 772 GLN A N 1
ATOM 6173 C CA . GLN A 1 772 ? -14.131 -22.789 5.615 1.00 94.00 772 GLN A CA 1
ATOM 6174 C C . GLN A 1 772 ? -14.557 -22.879 7.090 1.00 94.00 772 GLN A C 1
ATOM 6176 O O . GLN A 1 772 ? -15.491 -22.188 7.494 1.00 94.00 772 GLN A O 1
ATOM 6181 N N . ASP A 1 773 ? -13.845 -23.681 7.889 1.00 91.62 773 ASP A N 1
ATOM 6182 C CA . ASP A 1 773 ? -14.162 -23.920 9.305 1.00 91.62 773 ASP A CA 1
ATOM 6183 C C . ASP A 1 773 ? -13.712 -22.774 10.227 1.00 91.62 773 ASP A C 1
ATOM 6185 O O . ASP A 1 773 ? -14.334 -22.511 11.256 1.00 91.62 773 ASP A O 1
ATOM 6189 N N . SER A 1 774 ? -12.626 -22.077 9.876 1.00 92.19 774 SER A N 1
ATOM 6190 C CA . SER A 1 774 ? -12.105 -20.951 10.659 1.00 92.19 774 SER A CA 1
ATOM 6191 C C . SER A 1 774 ? -12.851 -19.646 10.386 1.00 92.19 774 SER A C 1
ATOM 6193 O O . SER A 1 774 ? -12.934 -18.791 11.275 1.00 92.19 774 SER A O 1
ATOM 6195 N N . GLY A 1 775 ? -13.348 -19.464 9.161 1.00 96.44 775 GLY A N 1
ATOM 6196 C CA . GLY A 1 775 ? -13.692 -18.150 8.631 1.00 96.44 775 GLY A CA 1
ATOM 6197 C C . GLY A 1 775 ? -12.457 -17.274 8.384 1.00 96.44 775 GLY A C 1
ATOM 6198 O O . GLY A 1 775 ? -11.316 -17.729 8.512 1.00 96.44 775 GLY A O 1
ATOM 6199 N N . LEU A 1 776 ? -12.703 -16.003 8.058 1.00 98.19 776 LEU A N 1
ATOM 6200 C CA . LEU A 1 776 ? -11.692 -14.956 7.851 1.00 98.19 776 LEU A CA 1
ATOM 6201 C C . LEU A 1 776 ? -11.850 -13.818 8.874 1.00 98.19 776 LEU A C 1
ATOM 6203 O O . LEU A 1 776 ? -12.888 -13.694 9.528 1.00 98.19 776 LEU A O 1
ATOM 6207 N N . GLN A 1 777 ? -10.838 -12.955 8.963 1.00 98.62 777 GLN A N 1
ATOM 6208 C CA . GLN A 1 777 ? -10.875 -11.690 9.698 1.00 98.62 777 GLN A CA 1
ATOM 6209 C C . GLN A 1 777 ? -10.639 -10.527 8.726 1.00 98.62 777 GLN A C 1
ATOM 6211 O O . GLN A 1 777 ? -9.657 -10.521 7.986 1.00 98.62 777 GLN A O 1
ATOM 6216 N N . ILE A 1 778 ? -11.566 -9.563 8.692 1.00 98.50 778 ILE A N 1
ATOM 6217 C CA . ILE A 1 778 ? -11.536 -8.435 7.746 1.00 98.50 778 ILE A CA 1
ATOM 6218 C C . ILE A 1 778 ? -11.684 -7.110 8.492 1.00 98.50 778 ILE A C 1
ATOM 6220 O O . ILE A 1 778 ? -12.594 -6.941 9.305 1.00 98.50 778 ILE A O 1
ATOM 6224 N N . ILE A 1 779 ? -10.812 -6.151 8.187 1.00 98.69 779 ILE A N 1
ATOM 6225 C CA . ILE A 1 779 ? -10.924 -4.755 8.628 1.00 98.69 779 ILE A CA 1
ATOM 6226 C C . ILE A 1 779 ? -11.565 -3.948 7.489 1.00 98.69 779 ILE A C 1
ATOM 6228 O O . ILE A 1 779 ? -11.232 -4.149 6.321 1.00 98.69 779 ILE A O 1
ATOM 6232 N N . VAL A 1 780 ? -12.487 -3.039 7.819 1.00 98.50 780 VAL A N 1
ATOM 6233 C CA . VAL A 1 780 ? -13.240 -2.227 6.848 1.00 98.50 780 VAL A CA 1
ATOM 6234 C C . VAL A 1 780 ? -12.975 -0.739 7.079 1.00 98.50 780 VAL A C 1
ATOM 6236 O O . VAL A 1 780 ? -13.044 -0.263 8.214 1.00 98.50 780 VAL A O 1
ATOM 6239 N N . LYS A 1 781 ? -12.743 0.011 5.998 1.00 98.00 781 LYS A N 1
ATOM 6240 C CA . LYS A 1 781 ? -12.782 1.480 5.969 1.00 98.00 781 LYS A CA 1
ATOM 6241 C C . LYS A 1 781 ? -13.679 1.962 4.831 1.00 98.00 781 LYS A C 1
ATOM 6243 O O . LYS A 1 781 ? -13.605 1.457 3.717 1.00 98.00 781 LYS A O 1
ATOM 6248 N N . MET A 1 782 ? -14.491 2.975 5.106 1.00 98.19 782 MET A N 1
ATOM 6249 C CA . MET A 1 782 ? -15.275 3.728 4.126 1.00 98.19 782 MET A CA 1
ATOM 6250 C C . MET A 1 782 ? -14.893 5.196 4.290 1.00 98.19 782 MET A C 1
ATOM 6252 O O . MET A 1 782 ? -15.081 5.757 5.371 1.00 98.19 782 MET A O 1
ATOM 6256 N N . ALA A 1 783 ? -14.327 5.810 3.253 1.00 96.31 783 ALA A N 1
ATOM 6257 C CA . ALA A 1 783 ? -13.835 7.181 3.327 1.00 96.31 783 ALA A CA 1
ATOM 6258 C C . ALA A 1 783 ? -14.187 7.980 2.073 1.00 96.31 783 ALA A C 1
ATOM 6260 O O . ALA A 1 783 ? -14.223 7.448 0.959 1.00 96.31 783 ALA A O 1
ATOM 6261 N N . SER A 1 784 ? -14.414 9.275 2.274 1.00 96.00 784 SER A N 1
ATOM 6262 C CA . SER A 1 784 ? -14.588 10.241 1.195 1.00 96.00 784 SER A CA 1
ATOM 6263 C C . SER A 1 784 ? -13.486 11.285 1.270 1.00 96.00 784 SER A C 1
ATOM 6265 O O . SER A 1 784 ? -13.269 11.878 2.324 1.00 96.00 784 SER A O 1
ATOM 6267 N N . ILE A 1 785 ? -12.779 11.502 0.166 1.00 94.75 785 ILE A N 1
ATOM 6268 C CA . ILE A 1 785 ? -11.903 12.661 0.008 1.00 94.75 785 ILE A CA 1
ATOM 6269 C C . ILE A 1 785 ? -12.756 13.762 -0.617 1.00 94.75 785 ILE A C 1
ATOM 6271 O O . ILE A 1 785 ? -13.343 13.543 -1.674 1.00 94.75 785 ILE A O 1
ATOM 6275 N N . GLU A 1 786 ? -12.840 14.917 0.030 1.00 94.56 786 GLU A N 1
ATOM 6276 C CA . GLU A 1 786 ? -13.603 16.087 -0.411 1.00 94.56 786 GLU A CA 1
ATOM 6277 C C . GLU A 1 786 ? -12.603 17.235 -0.634 1.00 94.56 786 GLU A C 1
ATOM 6279 O O . GLU A 1 786 ? -11.778 17.511 0.239 1.00 94.56 786 GLU A O 1
ATOM 6284 N N . LEU A 1 787 ? -12.654 17.887 -1.798 1.00 95.25 787 LEU A N 1
ATOM 6285 C CA . LEU A 1 787 ? -11.819 19.037 -2.153 1.00 95.25 787 LEU A CA 1
ATOM 6286 C C . LEU A 1 787 ? -12.709 20.268 -2.388 1.00 95.25 787 LEU A C 1
ATOM 6288 O O . LEU A 1 787 ? -13.676 20.217 -3.151 1.00 95.25 787 LEU A O 1
ATOM 6292 N N . ASP A 1 788 ? -12.369 21.375 -1.733 1.00 92.75 788 ASP A N 1
ATOM 6293 C CA . ASP A 1 788 ? -13.094 22.651 -1.715 1.00 92.75 788 ASP A CA 1
ATOM 6294 C C . ASP A 1 788 ? -12.241 23.748 -2.398 1.00 92.75 788 ASP A C 1
ATOM 6296 O O . ASP A 1 788 ? -11.058 23.874 -2.061 1.00 92.75 788 ASP A O 1
ATOM 6300 N N . PRO A 1 789 ? -12.801 24.541 -3.342 1.00 93.44 789 PRO A N 1
ATOM 6301 C CA . PRO A 1 789 ? -12.070 25.580 -4.076 1.00 93.44 789 PRO A CA 1
ATOM 6302 C C . PRO A 1 789 ? -11.328 26.601 -3.211 1.00 93.44 789 PRO A C 1
ATOM 6304 O O . PRO A 1 789 ? -10.216 26.998 -3.558 1.00 93.44 789 PRO A O 1
ATOM 6307 N N . ASP A 1 790 ? -11.937 27.020 -2.100 1.00 91.00 790 ASP A N 1
ATOM 6308 C CA . ASP A 1 790 ? -11.463 28.133 -1.276 1.00 91.00 790 ASP A CA 1
ATOM 6309 C C . ASP A 1 790 ? -10.471 27.670 -0.197 1.00 91.00 790 ASP A C 1
ATOM 6311 O O . ASP A 1 790 ? -9.669 28.467 0.293 1.00 91.00 790 ASP A O 1
ATOM 6315 N N . LYS A 1 791 ? -10.536 26.392 0.205 1.00 85.69 791 LYS A N 1
ATOM 6316 C CA . LYS A 1 791 ? -9.788 25.853 1.358 1.00 85.69 791 LYS A CA 1
ATOM 6317 C C . LYS A 1 791 ? -8.720 24.837 0.984 1.00 85.69 791 LYS A C 1
ATOM 6319 O O . LYS A 1 791 ? -7.609 24.902 1.502 1.00 85.69 791 LYS A O 1
ATOM 6324 N N . ASN A 1 792 ? -9.065 23.848 0.163 1.00 87.38 792 ASN A N 1
ATOM 6325 C CA . ASN A 1 792 ? -8.227 22.673 -0.061 1.00 87.38 792 ASN A CA 1
ATOM 6326 C C . ASN A 1 792 ? -8.420 22.070 -1.473 1.00 87.38 792 ASN A C 1
ATOM 6328 O O . ASN A 1 792 ? -8.759 20.896 -1.606 1.00 87.38 792 ASN A O 1
ATOM 6332 N N . PRO A 1 793 ? -8.130 22.829 -2.552 1.00 93.06 793 PRO A N 1
ATOM 6333 C CA . PRO A 1 793 ? -8.405 22.427 -3.939 1.00 93.06 793 PRO A CA 1
ATOM 6334 C C . PRO A 1 793 ? -7.531 21.275 -4.474 1.00 93.06 793 PRO A C 1
ATOM 6336 O O . PRO A 1 793 ? -7.633 20.921 -5.650 1.00 93.06 793 PRO A O 1
ATOM 6339 N N . SER A 1 794 ? -6.653 20.694 -3.651 1.00 93.50 794 SER A N 1
ATOM 6340 C CA . SER A 1 794 ? -5.752 19.600 -4.022 1.00 93.50 794 SER A CA 1
ATOM 6341 C C . SER A 1 794 ? -5.541 18.592 -2.892 1.00 93.50 794 SER A C 1
ATOM 6343 O O . SER A 1 794 ? -5.726 18.891 -1.712 1.00 93.50 794 SER A O 1
ATOM 6345 N N . PHE A 1 795 ? -5.116 17.386 -3.251 1.00 93.50 795 PHE A N 1
ATOM 6346 C CA . PHE A 1 795 ? -4.675 16.331 -2.349 1.00 93.50 795 PHE A CA 1
ATOM 6347 C C . PHE A 1 795 ? -3.165 16.089 -2.550 1.00 93.50 795 PHE A C 1
ATOM 6349 O O . PHE A 1 795 ? -2.729 15.955 -3.698 1.00 93.50 795 PHE A O 1
ATOM 6356 N N . PRO A 1 796 ? -2.347 16.062 -1.479 1.00 93.12 796 PRO A N 1
ATOM 6357 C CA . PRO A 1 796 ? -0.893 15.931 -1.589 1.00 93.12 796 PRO A CA 1
ATOM 6358 C C . PRO A 1 796 ? -0.447 14.505 -1.955 1.00 93.12 796 PRO A C 1
ATOM 6360 O O . PRO A 1 796 ? -1.231 13.558 -1.940 1.00 93.12 796 PRO A O 1
ATOM 6363 N N . LEU A 1 797 ? 0.845 14.348 -2.255 1.00 91.69 797 LEU A N 1
ATOM 6364 C CA . LEU A 1 797 ? 1.491 13.038 -2.376 1.00 91.69 797 LEU A CA 1
ATOM 6365 C C . LEU A 1 797 ? 1.449 12.307 -1.021 1.00 91.69 797 LEU A C 1
ATOM 6367 O O . LEU A 1 797 ? 1.799 12.889 0.005 1.00 91.69 797 LEU A O 1
ATOM 6371 N N . GLY A 1 798 ? 1.038 11.037 -1.016 1.00 88.69 798 GLY A N 1
ATOM 6372 C CA . GLY A 1 798 ? 1.120 10.185 0.175 1.00 88.69 798 GLY A CA 1
ATOM 6373 C C . GLY A 1 798 ? 2.549 9.704 0.459 1.00 88.69 798 GLY A C 1
ATOM 6374 O O . GLY A 1 798 ? 3.341 9.540 -0.465 1.00 88.69 798 GLY A O 1
ATOM 6375 N N . GLY A 1 799 ? 2.872 9.431 1.726 1.00 90.75 799 GLY A N 1
ATOM 6376 C CA . GLY A 1 799 ? 4.106 8.718 2.093 1.00 90.75 799 GLY A CA 1
ATOM 6377 C C . GLY A 1 799 ? 4.032 7.225 1.750 1.00 90.75 799 GLY A C 1
ATOM 6378 O O . GLY A 1 799 ? 2.928 6.669 1.662 1.00 90.75 799 GLY A O 1
ATOM 6379 N N . TRP A 1 800 ? 5.181 6.567 1.568 1.00 93.00 800 TRP A N 1
ATOM 6380 C CA . TRP A 1 800 ? 5.207 5.119 1.350 1.00 93.00 800 TRP A CA 1
ATOM 6381 C C . TRP A 1 800 ? 4.776 4.374 2.611 1.00 93.00 800 TRP A C 1
ATOM 6383 O O . TRP A 1 800 ? 5.179 4.714 3.721 1.00 93.00 800 TRP A O 1
ATOM 6393 N N . HIS A 1 801 ? 3.943 3.349 2.450 1.00 94.06 801 HIS A N 1
ATOM 6394 C CA . HIS A 1 801 ? 3.523 2.493 3.554 1.00 94.06 801 HIS A CA 1
ATOM 6395 C C . HIS A 1 801 ? 3.068 1.113 3.071 1.00 94.06 801 HIS A C 1
ATOM 6397 O O . HIS A 1 801 ? 2.667 0.934 1.919 1.00 94.06 801 HIS A O 1
ATOM 6403 N N . VAL A 1 802 ? 3.104 0.155 3.989 1.00 94.12 802 VAL A N 1
ATOM 6404 C CA . VAL A 1 802 ? 2.269 -1.053 3.977 1.00 94.12 802 VAL A CA 1
ATOM 6405 C C . VAL A 1 802 ? 1.025 -0.798 4.832 1.00 94.12 802 VAL A C 1
ATOM 6407 O O . VAL A 1 802 ? 0.968 0.188 5.571 1.00 94.12 802 VAL A O 1
ATOM 6410 N N . GLU A 1 803 ? 0.023 -1.664 4.742 1.00 93.25 803 GLU A N 1
ATOM 6411 C CA . GLU A 1 803 ? -1.205 -1.519 5.523 1.00 93.25 803 GLU A CA 1
ATOM 6412 C C . GLU A 1 803 ? -1.071 -2.160 6.909 1.00 93.25 803 GLU A C 1
ATOM 6414 O O . GLU A 1 803 ? -0.654 -3.311 7.042 1.00 93.25 803 GLU A O 1
ATOM 6419 N N . GLY A 1 804 ? -1.473 -1.416 7.944 1.00 91.38 804 GLY A N 1
ATOM 6420 C CA . GLY A 1 804 ? -1.451 -1.867 9.339 1.00 91.38 804 GLY A CA 1
ATOM 6421 C C . GLY A 1 804 ? -0.106 -1.726 10.065 1.00 91.38 804 GLY A C 1
ATOM 6422 O O . GLY A 1 804 ? 0.854 -1.139 9.571 1.00 91.38 804 GLY A O 1
ATOM 6423 N N . GLN A 1 805 ? -0.074 -2.267 11.281 1.00 93.25 805 GLN A N 1
ATOM 6424 C CA . GLN A 1 805 ? 1.132 -2.612 12.046 1.00 93.25 805 GLN A CA 1
ATOM 6425 C C . GLN A 1 805 ? 1.137 -4.132 12.296 1.00 93.25 805 GLN A C 1
ATOM 6427 O O . GLN A 1 805 ? 0.126 -4.801 12.056 1.00 93.25 805 GLN A O 1
ATOM 6432 N N . MET A 1 806 ? 2.224 -4.696 12.837 1.00 94.12 806 MET A N 1
ATOM 6433 C CA . MET A 1 806 ? 2.297 -6.144 13.107 1.00 94.12 806 MET A CA 1
ATOM 6434 C C . MET A 1 806 ? 1.240 -6.647 14.105 1.00 94.12 806 MET A C 1
ATOM 6436 O O . MET A 1 806 ? 0.961 -7.838 14.147 1.00 94.12 806 MET A O 1
ATOM 6440 N N . ASN A 1 807 ? 0.574 -5.771 14.865 1.00 95.50 807 ASN A N 1
ATOM 6441 C CA . ASN A 1 807 ? -0.571 -6.159 15.693 1.00 95.50 807 ASN A CA 1
ATOM 6442 C C . ASN A 1 807 ? -1.769 -6.673 14.862 1.00 95.50 807 ASN A C 1
ATOM 6444 O O . ASN A 1 807 ? -2.543 -7.488 15.357 1.00 95.50 807 ASN A O 1
ATOM 6448 N N . GLU A 1 808 ? -1.942 -6.209 13.617 1.00 95.94 808 GLU A N 1
ATOM 6449 C CA . GLU A 1 808 ? -3.080 -6.588 12.766 1.00 95.94 808 GLU A CA 1
ATOM 6450 C C . GLU A 1 808 ? -2.821 -7.775 11.830 1.00 95.94 808 GLU A C 1
ATOM 6452 O O . GLU A 1 808 ? -3.793 -8.329 11.328 1.00 95.94 808 GLU A O 1
ATOM 6457 N N . HIS A 1 809 ? -1.564 -8.155 11.566 1.00 95.56 809 HIS A N 1
ATOM 6458 C CA . HIS A 1 809 ? -1.203 -9.220 10.611 1.00 95.56 809 HIS A CA 1
ATOM 6459 C C . HIS A 1 809 ? -1.922 -9.103 9.243 1.00 95.56 809 HIS A C 1
ATOM 6461 O O . HIS A 1 809 ? -2.451 -10.082 8.718 1.00 95.56 809 HIS A O 1
ATOM 6467 N N . ILE A 1 810 ? -1.994 -7.899 8.656 1.00 97.62 810 ILE A N 1
ATOM 6468 C CA . ILE A 1 810 ? -2.635 -7.694 7.343 1.00 97.62 810 ILE A CA 1
ATOM 6469 C C . ILE A 1 810 ? -1.767 -8.312 6.241 1.00 97.62 810 ILE A C 1
ATOM 6471 O O . ILE A 1 810 ? -0.601 -7.951 6.094 1.00 97.62 810 ILE A O 1
ATOM 6475 N N . ILE A 1 811 ? -2.357 -9.192 5.429 1.00 97.44 811 ILE A N 1
ATOM 6476 C CA . ILE A 1 811 ? -1.674 -9.895 4.326 1.00 97.44 811 ILE A CA 1
ATOM 6477 C C . ILE A 1 811 ? -2.107 -9.418 2.937 1.00 97.44 811 ILE A C 1
ATOM 6479 O O . ILE A 1 811 ? -1.409 -9.655 1.952 1.00 97.44 811 ILE A O 1
ATOM 6483 N N . GLY A 1 812 ? -3.252 -8.741 2.825 1.00 97.69 812 GLY A N 1
ATOM 6484 C CA . GLY A 1 812 ? -3.784 -8.315 1.535 1.00 97.69 812 GLY A CA 1
ATOM 6485 C C . GLY A 1 812 ? -4.840 -7.227 1.631 1.00 97.69 812 GLY A C 1
ATOM 6486 O O . GLY A 1 812 ? -5.631 -7.174 2.572 1.00 97.69 812 GLY A O 1
ATOM 6487 N N . THR A 1 813 ? -4.875 -6.391 0.602 1.00 98.56 813 THR A N 1
ATOM 6488 C CA . THR A 1 813 ? -5.720 -5.200 0.510 1.00 98.56 813 THR A CA 1
ATOM 6489 C C . THR A 1 813 ? -6.628 -5.320 -0.704 1.00 98.56 813 THR A C 1
ATOM 6491 O O . THR A 1 813 ? -6.200 -5.810 -1.746 1.00 98.56 813 THR A O 1
ATOM 6494 N N . ALA A 1 814 ? -7.883 -4.890 -0.584 1.00 98.56 814 ALA A N 1
ATOM 6495 C CA . ALA A 1 814 ? -8.795 -4.675 -1.701 1.00 98.56 814 ALA A CA 1
ATOM 6496 C C . ALA A 1 814 ? -9.459 -3.298 -1.565 1.00 98.56 814 ALA A C 1
ATOM 6498 O O . ALA A 1 814 ? -10.123 -3.006 -0.571 1.00 98.56 814 ALA A O 1
ATOM 6499 N N . LEU A 1 815 ? -9.273 -2.450 -2.573 1.00 98.44 815 LEU A N 1
ATOM 6500 C CA . LEU A 1 815 ? -9.794 -1.092 -2.662 1.00 98.44 815 LEU A CA 1
ATOM 6501 C C . LEU A 1 815 ? -10.848 -1.027 -3.766 1.00 98.44 815 LEU A C 1
ATOM 6503 O O . LEU A 1 815 ? -10.580 -1.417 -4.902 1.00 98.44 815 LEU A O 1
ATOM 6507 N N . TYR A 1 816 ? -12.030 -0.506 -3.451 1.00 98.56 816 TYR A N 1
ATOM 6508 C CA . TYR A 1 816 ? -13.071 -0.221 -4.434 1.00 98.56 816 TYR A CA 1
ATOM 6509 C C . TYR A 1 816 ? -13.328 1.282 -4.519 1.00 98.56 816 TYR A C 1
ATOM 6511 O O . TYR A 1 816 ? -13.751 1.900 -3.540 1.00 98.56 816 TYR A O 1
ATOM 6519 N N . TYR A 1 817 ? -13.083 1.862 -5.694 1.00 97.75 817 TYR A N 1
ATOM 6520 C CA . TYR A 1 817 ? -13.321 3.276 -5.977 1.00 97.75 817 TYR A CA 1
ATOM 6521 C C . TYR A 1 817 ? -14.761 3.462 -6.468 1.00 97.75 817 TYR A C 1
ATOM 6523 O O . TYR A 1 817 ? -15.097 3.164 -7.613 1.00 97.75 817 TYR A O 1
ATOM 6531 N N . LEU A 1 818 ? -15.623 3.917 -5.560 1.00 96.44 818 LEU A N 1
ATOM 6532 C CA . LEU A 1 818 ? -17.079 3.896 -5.696 1.00 96.44 818 LEU A CA 1
ATOM 6533 C C . LEU A 1 818 ? -17.604 4.972 -6.651 1.00 96.44 818 LEU A C 1
ATOM 6535 O O . LEU A 1 818 ? -18.407 4.678 -7.543 1.00 96.44 818 LEU A O 1
ATOM 6539 N N . ASP A 1 819 ? -17.166 6.214 -6.434 1.00 94.31 819 ASP A N 1
ATOM 6540 C CA . ASP A 1 819 ? -17.470 7.357 -7.289 1.00 94.31 819 ASP A CA 1
ATOM 6541 C C . ASP A 1 819 ? -16.451 8.493 -7.149 1.00 94.31 819 ASP A C 1
ATOM 6543 O O . ASP A 1 819 ? -15.785 8.633 -6.117 1.00 94.31 819 ASP A O 1
ATOM 6547 N N . SER A 1 820 ? -16.250 9.251 -8.228 1.00 94.75 820 SER A N 1
ATOM 6548 C CA . SER A 1 820 ? -15.281 10.356 -8.291 1.00 94.75 820 SER A CA 1
ATOM 6549 C C . SER A 1 820 ? -15.791 11.485 -9.182 1.00 94.75 820 SER A C 1
ATOM 6551 O O . SER A 1 820 ? -16.021 11.277 -10.370 1.00 94.75 820 SER A O 1
ATOM 6553 N N . GLU A 1 821 ? -15.920 12.688 -8.628 1.00 96.31 821 GLU A N 1
ATOM 6554 C CA . GLU A 1 821 ? -16.451 13.859 -9.329 1.00 96.31 821 GLU A CA 1
ATOM 6555 C C . GLU A 1 821 ? -15.475 15.039 -9.260 1.00 96.31 821 GLU A C 1
ATOM 6557 O O . GLU A 1 821 ? -14.887 15.319 -8.218 1.00 96.31 821 GLU A O 1
ATOM 6562 N N . ASN A 1 822 ? -15.316 15.741 -10.386 1.00 96.88 822 ASN A N 1
ATOM 6563 C CA . ASN A 1 822 ? -14.540 16.978 -10.517 1.00 96.88 822 ASN A CA 1
ATOM 6564 C C . ASN A 1 822 ? -13.070 16.924 -10.026 1.00 96.88 822 ASN A C 1
ATOM 6566 O O . ASN A 1 822 ? -12.512 17.936 -9.603 1.00 96.88 822 ASN A O 1
ATOM 6570 N N . ILE A 1 823 ? -12.406 15.769 -10.121 1.00 96.44 823 ILE A N 1
ATOM 6571 C CA . ILE A 1 823 ? -10.976 15.621 -9.797 1.00 96.44 823 ILE A CA 1
ATOM 6572 C C . ILE A 1 823 ? -10.135 15.191 -11.004 1.00 96.44 823 ILE A C 1
ATOM 6574 O O . ILE A 1 823 ? -10.616 14.511 -11.911 1.00 96.44 823 ILE A O 1
ATOM 6578 N N . THR A 1 824 ? -8.853 15.556 -11.004 1.00 96.69 824 THR A N 1
ATOM 6579 C CA . THR A 1 824 ? -7.861 15.011 -11.940 1.00 96.69 824 THR A CA 1
ATOM 6580 C C . THR A 1 824 ? -7.593 13.523 -11.660 1.00 96.69 824 THR A C 1
ATOM 6582 O O . THR A 1 824 ? -7.692 13.099 -10.505 1.00 96.69 824 THR A O 1
ATOM 6585 N N . PRO A 1 825 ? -7.179 12.722 -12.663 1.00 94.75 825 PRO A N 1
ATOM 6586 C CA . PRO A 1 825 ? -6.800 11.325 -12.453 1.00 94.75 825 PRO A CA 1
ATOM 6587 C C . PRO A 1 825 ? -5.729 11.149 -11.367 1.00 94.75 825 PRO A C 1
ATOM 6589 O O . PRO A 1 825 ? -4.811 11.957 -11.237 1.00 94.75 825 PRO A O 1
ATOM 6592 N N . SER A 1 826 ? -5.835 10.059 -10.610 1.00 95.00 826 SER A N 1
ATOM 6593 C CA . SER A 1 826 ? -4.914 9.683 -9.533 1.00 95.00 826 SER A CA 1
ATOM 6594 C C . SER A 1 826 ? -4.591 8.192 -9.628 1.00 95.00 826 SER A C 1
ATOM 6596 O O . SER A 1 826 ? -5.376 7.401 -10.160 1.00 95.00 826 SER A O 1
ATOM 6598 N N . SER A 1 827 ? -3.428 7.797 -9.121 1.00 96.50 827 SER A N 1
ATOM 6599 C CA . SER A 1 827 ? -2.925 6.424 -9.132 1.00 96.50 827 SER A CA 1
ATOM 6600 C C . SER A 1 827 ? -2.448 5.998 -7.744 1.00 96.50 827 SER A C 1
ATOM 6602 O O . SER A 1 827 ? -2.138 6.837 -6.895 1.00 96.50 827 SER A O 1
ATOM 6604 N N . LEU A 1 828 ? -2.308 4.689 -7.547 1.00 97.44 828 LEU A N 1
ATOM 6605 C CA . LEU A 1 828 ? -1.389 4.145 -6.550 1.00 97.44 828 LEU A CA 1
ATOM 6606 C C . LEU A 1 828 ? -0.063 3.807 -7.229 1.00 97.44 828 LEU A C 1
ATOM 6608 O O . LEU A 1 828 ? -0.060 3.126 -8.254 1.00 97.44 828 LEU A O 1
ATOM 6612 N N . GLN A 1 829 ? 1.045 4.288 -6.666 1.00 96.69 829 GLN A N 1
ATOM 6613 C CA . GLN A 1 829 ? 2.390 3.804 -6.985 1.00 96.69 829 GLN A CA 1
ATOM 6614 C C . GLN A 1 829 ? 2.737 2.629 -6.074 1.00 96.69 829 GLN A C 1
ATOM 6616 O O . GLN A 1 829 ? 2.329 2.623 -4.912 1.00 96.69 829 GLN A O 1
ATOM 6621 N N . PHE A 1 830 ? 3.511 1.678 -6.595 1.00 97.00 830 PHE A N 1
ATOM 6622 C CA . PHE A 1 830 ? 3.927 0.466 -5.892 1.00 97.00 830 PHE A CA 1
ATOM 6623 C C . PHE A 1 830 ? 5.448 0.281 -5.982 1.00 97.00 830 PHE A C 1
ATOM 6625 O O . PHE A 1 830 ? 6.023 0.368 -7.072 1.00 97.00 830 PHE A O 1
ATOM 6632 N N . ARG A 1 831 ? 6.087 -0.015 -4.847 1.00 94.44 831 ARG A N 1
ATOM 6633 C CA . ARG A 1 831 ? 7.476 -0.490 -4.744 1.00 94.44 831 ARG A CA 1
ATOM 6634 C C . ARG A 1 831 ? 7.537 -1.730 -3.852 1.00 94.44 831 ARG A C 1
ATOM 6636 O O . ARG A 1 831 ? 6.616 -1.985 -3.079 1.00 94.44 831 ARG A O 1
ATOM 6643 N N . MET A 1 832 ? 8.592 -2.520 -3.981 1.00 93.75 832 MET A N 1
ATOM 6644 C CA . MET A 1 832 ? 8.784 -3.763 -3.229 1.00 93.75 832 MET A CA 1
ATOM 6645 C C . MET A 1 832 ? 10.247 -3.865 -2.795 1.00 93.75 832 MET A C 1
ATOM 6647 O O . MET A 1 832 ? 11.127 -3.338 -3.481 1.00 93.75 832 MET A O 1
ATOM 6651 N N . GLN A 1 833 ? 10.502 -4.515 -1.660 1.00 92.00 833 GLN A N 1
ATOM 6652 C CA . GLN A 1 833 ? 11.864 -4.833 -1.229 1.00 92.00 833 GLN A CA 1
ATOM 6653 C C . GLN A 1 833 ? 12.503 -5.834 -2.194 1.00 92.00 833 GLN A C 1
ATOM 6655 O O . GLN A 1 833 ? 11.820 -6.690 -2.757 1.00 92.00 833 GLN A O 1
ATOM 6660 N N . THR A 1 834 ? 13.808 -5.720 -2.394 1.00 91.31 834 THR A N 1
ATOM 6661 C CA . THR A 1 834 ? 14.642 -6.709 -3.090 1.00 91.31 834 THR A CA 1
ATOM 6662 C C . THR A 1 834 ? 15.550 -7.390 -2.080 1.00 91.31 834 THR A C 1
ATOM 6664 O O . THR A 1 834 ? 15.840 -6.799 -1.041 1.00 91.31 834 THR A O 1
ATOM 6667 N N . SER A 1 835 ? 16.026 -8.600 -2.380 1.00 86.81 835 SER A N 1
ATOM 6668 C CA . SER A 1 835 ? 16.923 -9.276 -1.440 1.00 86.81 835 SER A CA 1
ATOM 6669 C C . SER A 1 835 ? 18.226 -8.490 -1.248 1.00 86.81 835 SER A C 1
ATOM 6671 O O . SER A 1 835 ? 18.846 -8.098 -2.244 1.00 86.81 835 SER A O 1
ATOM 6673 N N . PRO A 1 836 ? 18.667 -8.242 -0.004 1.00 81.06 836 PRO A N 1
ATOM 6674 C CA . PRO A 1 836 ? 19.939 -7.586 0.259 1.00 81.06 836 PRO A CA 1
ATOM 6675 C C . PRO A 1 836 ? 21.122 -8.515 -0.009 1.00 81.06 836 PRO A C 1
ATOM 6677 O O . PRO A 1 836 ? 22.210 -8.026 -0.289 1.00 81.06 836 PRO A O 1
ATOM 6680 N N . TYR A 1 837 ? 20.918 -9.832 0.026 1.00 80.06 837 TYR A N 1
ATOM 6681 C CA . TYR A 1 837 ? 21.931 -10.825 -0.315 1.00 80.06 837 TYR A CA 1
ATOM 6682 C C . TYR A 1 837 ? 21.899 -11.109 -1.819 1.00 80.06 837 TYR A C 1
ATOM 6684 O O . TYR A 1 837 ? 20.860 -11.464 -2.374 1.00 80.06 837 TYR A O 1
ATOM 6692 N N . GLN A 1 838 ? 23.036 -10.927 -2.492 1.00 77.19 838 GLN A N 1
ATOM 6693 C CA . GLN A 1 838 ? 23.182 -11.153 -3.937 1.00 77.19 838 GLN A CA 1
ATOM 6694 C C . GLN A 1 838 ? 24.099 -12.351 -4.251 1.00 77.19 838 GLN A C 1
ATOM 6696 O O . GLN A 1 838 ? 24.775 -12.383 -5.280 1.00 77.19 838 GLN A O 1
ATOM 6701 N N . ASP A 1 839 ? 24.080 -13.364 -3.376 1.00 69.94 839 ASP A N 1
ATOM 6702 C CA . ASP A 1 839 ? 24.814 -14.641 -3.440 1.00 69.94 839 ASP A CA 1
ATOM 6703 C C . ASP A 1 839 ? 24.782 -15.292 -4.838 1.00 69.94 839 ASP A C 1
ATOM 6705 O O . ASP A 1 839 ? 25.764 -15.852 -5.322 1.00 69.94 839 ASP A O 1
ATOM 6709 N N . GLU A 1 840 ? 23.646 -15.180 -5.531 1.00 70.56 840 GLU A N 1
ATOM 6710 C CA . GLU A 1 840 ? 23.420 -15.769 -6.855 1.00 70.56 840 GLU A CA 1
ATOM 6711 C C . GLU A 1 840 ? 24.185 -15.057 -7.990 1.00 70.56 840 GLU A C 1
ATOM 6713 O O . GLU A 1 840 ? 24.386 -15.647 -9.052 1.00 70.56 840 GLU A O 1
ATOM 6718 N N . TYR A 1 841 ? 24.634 -13.815 -7.768 1.00 73.19 841 TYR A N 1
ATOM 6719 C CA . TYR A 1 841 ? 25.534 -13.066 -8.657 1.00 73.19 841 TYR A CA 1
ATOM 6720 C C . TYR A 1 841 ? 26.986 -13.058 -8.166 1.00 73.19 841 TYR A C 1
ATOM 6722 O O . TYR A 1 841 ? 27.885 -12.761 -8.946 1.00 73.19 841 TYR A O 1
ATOM 6730 N N . GLN A 1 842 ? 27.232 -13.417 -6.905 1.00 68.06 842 GLN A N 1
ATOM 6731 C CA . GLN A 1 842 ? 28.533 -13.338 -6.230 1.00 68.06 842 GLN A CA 1
ATOM 6732 C C . GLN A 1 842 ? 29.651 -14.155 -6.907 1.00 68.06 842 GLN A C 1
ATOM 6734 O O . GLN A 1 842 ? 30.825 -13.844 -6.753 1.00 68.06 842 GLN A O 1
ATOM 6739 N N . THR A 1 843 ? 29.296 -15.186 -7.680 1.00 66.38 843 THR A N 1
ATOM 6740 C CA . THR A 1 843 ? 30.235 -16.007 -8.478 1.00 66.38 843 THR A CA 1
ATOM 6741 C C . THR A 1 843 ? 30.262 -15.635 -9.969 1.00 66.38 843 THR A C 1
ATOM 6743 O O . THR A 1 843 ? 30.876 -16.337 -10.772 1.00 66.38 843 THR A O 1
ATOM 6746 N N . ALA A 1 844 ? 29.575 -14.555 -10.353 1.00 71.38 844 ALA A N 1
ATOM 6747 C CA . ALA A 1 844 ? 29.347 -14.132 -11.736 1.00 71.38 844 ALA A CA 1
ATOM 6748 C C . ALA A 1 844 ? 29.735 -12.662 -12.014 1.00 71.38 844 ALA A C 1
ATOM 6750 O O . ALA A 1 844 ? 29.533 -12.186 -13.135 1.00 71.38 844 ALA A O 1
ATOM 6751 N N . VAL A 1 845 ? 30.281 -11.957 -11.017 1.00 73.31 845 VAL A N 1
ATOM 6752 C CA . VAL A 1 845 ? 30.882 -10.620 -11.138 1.00 73.31 845 VAL A CA 1
ATOM 6753 C C . VAL A 1 845 ? 32.220 -10.571 -10.408 1.00 73.31 845 VAL A C 1
ATOM 6755 O O . VAL A 1 845 ? 32.359 -11.127 -9.320 1.00 73.31 845 VAL A O 1
ATOM 6758 N N . ASP A 1 846 ? 33.189 -9.884 -11.005 1.00 69.56 846 ASP A N 1
ATOM 6759 C CA . ASP A 1 846 ? 34.480 -9.588 -10.387 1.00 69.56 846 ASP A CA 1
ATOM 6760 C C . ASP A 1 846 ? 34.312 -8.472 -9.334 1.00 69.56 846 ASP A C 1
ATOM 6762 O O . ASP A 1 846 ? 33.315 -7.737 -9.326 1.00 69.56 846 ASP A O 1
ATOM 6766 N N . GLN A 1 847 ? 35.285 -8.305 -8.432 1.00 67.19 847 GLN A N 1
ATOM 6767 C CA . GLN A 1 847 ? 35.182 -7.306 -7.361 1.00 67.19 847 GLN A CA 1
ATOM 6768 C C . GLN A 1 847 ? 34.968 -5.890 -7.935 1.00 67.19 847 GLN A C 1
ATOM 6770 O O . GLN A 1 847 ? 35.616 -5.488 -8.904 1.00 67.19 847 GLN A O 1
ATOM 6775 N N . ASN A 1 848 ? 34.043 -5.131 -7.335 1.00 66.75 848 ASN A N 1
ATOM 6776 C CA . ASN A 1 848 ? 33.643 -3.776 -7.751 1.00 66.75 848 ASN A CA 1
ATOM 6777 C C . ASN A 1 848 ? 33.142 -3.636 -9.209 1.00 66.75 848 ASN A C 1
ATOM 6779 O O . ASN A 1 848 ? 32.991 -2.517 -9.694 1.00 66.75 848 ASN A O 1
ATOM 6783 N N . SER A 1 849 ? 32.844 -4.738 -9.903 1.00 75.19 849 SER A N 1
ATOM 6784 C CA . SER A 1 849 ? 32.537 -4.750 -11.343 1.00 75.19 849 SER A CA 1
ATOM 6785 C C . SER A 1 849 ? 31.031 -4.837 -11.629 1.00 75.19 849 SER A C 1
ATOM 6787 O O . SER A 1 849 ? 30.566 -5.728 -12.344 1.00 75.19 849 SER A O 1
ATOM 6789 N N . PHE A 1 850 ? 30.267 -3.913 -11.033 1.00 78.62 850 PHE A N 1
ATOM 6790 C CA . PHE A 1 850 ? 28.796 -3.895 -11.035 1.00 78.62 850 PHE A CA 1
ATOM 6791 C C . PHE A 1 850 ? 28.159 -2.893 -12.023 1.00 78.62 850 PHE A C 1
ATOM 6793 O O . PHE A 1 850 ? 26.933 -2.870 -12.153 1.00 78.62 850 PHE A O 1
ATOM 6800 N N . SER A 1 851 ? 28.940 -2.054 -12.712 1.00 78.88 851 SER A N 1
ATOM 6801 C CA . SER A 1 851 ? 28.453 -0.888 -13.479 1.00 78.88 851 SER A CA 1
ATOM 6802 C C . SER A 1 851 ? 27.408 -1.246 -14.544 1.00 78.88 851 SER A C 1
ATOM 6804 O O . SER A 1 851 ? 26.491 -0.466 -14.824 1.00 78.88 851 SER A O 1
ATOM 6806 N N . TRP A 1 852 ? 27.539 -2.411 -15.185 1.00 84.81 852 TRP A N 1
ATOM 6807 C CA . TRP A 1 852 ? 26.555 -2.925 -16.140 1.00 84.81 852 TRP A CA 1
ATOM 6808 C C . TRP A 1 852 ? 25.230 -3.281 -15.454 1.00 84.81 852 TRP A C 1
ATOM 6810 O O . TRP A 1 852 ? 24.160 -2.896 -15.935 1.00 84.81 852 TRP A O 1
ATOM 6820 N N . MET A 1 853 ? 25.293 -3.959 -14.302 1.00 85.69 853 MET A N 1
ATOM 6821 C CA . MET A 1 853 ? 24.114 -4.309 -13.507 1.00 85.69 853 MET A CA 1
ATOM 6822 C C . MET A 1 853 ? 23.372 -3.048 -13.051 1.00 85.69 853 MET A C 1
ATOM 6824 O O . MET A 1 853 ? 22.153 -2.985 -13.205 1.00 85.69 853 MET A O 1
ATOM 6828 N N . GLU A 1 854 ? 24.077 -2.016 -12.580 1.00 83.50 854 GLU A N 1
ATOM 6829 C CA . GLU A 1 854 ? 23.455 -0.759 -12.132 1.00 83.50 854 GLU A CA 1
ATOM 6830 C C . GLU A 1 854 ? 22.589 -0.106 -13.225 1.00 83.50 854 GLU A C 1
ATOM 6832 O O . GLU A 1 854 ? 21.429 0.245 -12.993 1.00 83.50 854 GLU A O 1
ATOM 6837 N N . GLN A 1 855 ? 23.100 -0.017 -14.459 1.00 83.06 855 GLN A N 1
ATOM 6838 C CA . GLN A 1 855 ? 22.351 0.522 -15.605 1.00 83.06 855 GLN A CA 1
ATOM 6839 C C . GLN A 1 855 ? 21.132 -0.330 -15.9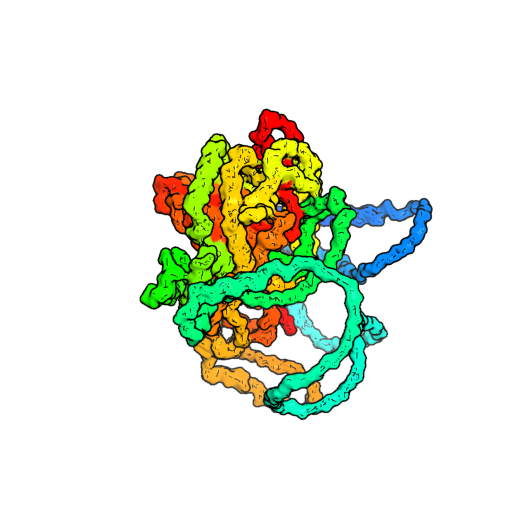91 1.00 83.06 855 GLN A C 1
ATOM 6841 O O . GLN A 1 855 ? 20.121 0.215 -16.445 1.00 83.06 855 GLN A O 1
ATOM 6846 N N . VAL A 1 856 ? 21.238 -1.657 -15.861 1.00 88.25 856 VAL A N 1
ATOM 6847 C CA . VAL A 1 856 ? 20.243 -2.631 -16.338 1.00 88.25 856 VAL A CA 1
ATOM 6848 C C . VAL A 1 856 ? 19.134 -2.892 -15.311 1.00 88.25 856 VAL A C 1
ATOM 6850 O O . VAL A 1 856 ? 17.979 -3.055 -15.710 1.00 88.25 856 VAL A O 1
ATOM 6853 N N . PHE A 1 857 ? 19.443 -2.873 -14.012 1.00 88.06 857 PHE A N 1
ATOM 6854 C CA . PHE A 1 857 ? 18.477 -2.981 -12.907 1.00 88.06 857 PHE A CA 1
ATOM 6855 C C . PHE A 1 857 ? 17.982 -1.612 -12.394 1.00 88.06 857 PHE A C 1
ATOM 6857 O O . PHE A 1 857 ? 16.928 -1.543 -11.763 1.00 88.06 857 PHE A O 1
ATOM 6864 N N . GLY A 1 858 ? 18.684 -0.510 -12.687 1.00 84.62 858 GLY A N 1
ATOM 6865 C CA . GLY A 1 858 ? 18.272 0.845 -12.290 1.00 84.62 858 GLY A CA 1
ATOM 6866 C C . GLY A 1 858 ? 18.456 1.137 -10.798 1.00 84.62 858 GLY A C 1
ATOM 6867 O O . GLY A 1 858 ? 17.709 1.931 -10.228 1.00 84.62 858 GLY A O 1
ATOM 6868 N N . VAL A 1 859 ? 19.431 0.479 -10.171 1.00 82.31 859 VAL A N 1
ATOM 6869 C CA . VAL A 1 859 ? 19.795 0.603 -8.751 1.00 82.31 859 VAL A CA 1
ATOM 6870 C C . VAL A 1 859 ? 21.303 0.834 -8.626 1.00 82.31 859 VAL A C 1
ATOM 6872 O O . VAL A 1 859 ? 22.039 0.505 -9.550 1.00 82.31 859 VAL A O 1
ATOM 6875 N N . LEU A 1 860 ? 21.759 1.389 -7.502 1.00 78.31 860 LEU A N 1
ATOM 6876 C CA . LEU A 1 860 ? 23.189 1.426 -7.170 1.00 78.31 860 LEU A CA 1
ATOM 6877 C C . LEU A 1 860 ? 23.597 0.125 -6.466 1.00 78.31 860 LEU A C 1
ATOM 6879 O O . LEU A 1 860 ? 22.793 -0.437 -5.721 1.00 78.31 860 LEU A O 1
ATOM 6883 N N . LEU A 1 861 ? 24.824 -0.342 -6.695 1.00 76.25 861 LEU A N 1
ATOM 6884 C CA . LEU A 1 861 ? 25.331 -1.627 -6.205 1.00 76.25 861 LEU A CA 1
ATOM 6885 C C . LEU A 1 861 ? 26.732 -1.491 -5.588 1.00 76.25 861 LEU A C 1
ATOM 6887 O O . LEU A 1 861 ? 27.510 -0.604 -5.925 1.00 76.25 861 LEU A O 1
ATOM 6891 N N . GLY A 1 862 ? 27.062 -2.407 -4.676 1.00 62.69 862 GLY A N 1
ATOM 6892 C CA . GLY A 1 862 ? 28.371 -2.480 -4.023 1.00 62.69 862 GLY A CA 1
ATOM 6893 C C . GLY A 1 862 ? 28.486 -1.686 -2.709 1.00 62.69 862 GLY A C 1
ATOM 6894 O O . GLY A 1 862 ? 27.586 -0.910 -2.355 1.00 62.69 862 GLY A O 1
ATOM 6895 N N . PRO A 1 863 ? 29.581 -1.890 -1.948 1.00 51.19 863 PRO A N 1
ATOM 6896 C CA . PRO A 1 863 ? 29.706 -1.403 -0.575 1.00 51.19 863 PRO A CA 1
ATOM 6897 C C . PRO A 1 863 ? 29.646 0.124 -0.466 1.00 51.19 863 PRO A C 1
ATOM 6899 O O . PRO A 1 863 ? 30.315 0.847 -1.199 1.00 51.19 863 PRO A O 1
ATOM 6902 N N . MET A 1 864 ? 28.879 0.628 0.506 1.00 52.78 864 MET A N 1
ATOM 6903 C CA . MET A 1 864 ? 28.729 2.065 0.803 1.00 52.78 864 MET A CA 1
ATOM 6904 C C . MET A 1 864 ? 28.141 2.933 -0.332 1.00 52.78 864 MET A C 1
ATOM 6906 O O . MET A 1 864 ? 28.126 4.160 -0.200 1.00 52.78 864 MET A O 1
ATOM 6910 N N . SER A 1 865 ? 27.615 2.325 -1.400 1.00 59.91 865 SER A N 1
ATOM 6911 C CA . SER A 1 865 ? 26.957 3.013 -2.522 1.00 59.91 865 SER A CA 1
ATOM 6912 C C . SER A 1 865 ? 25.712 3.817 -2.112 1.00 59.91 865 SER A C 1
ATOM 6914 O O . SER A 1 865 ? 25.407 4.838 -2.729 1.00 59.91 865 SER A O 1
ATOM 6916 N N . GLY A 1 866 ? 25.005 3.394 -1.055 1.00 62.81 866 GLY A N 1
ATOM 6917 C CA . GLY A 1 866 ? 23.701 3.948 -0.671 1.00 62.81 866 GLY A CA 1
ATOM 6918 C C . GLY A 1 866 ? 22.537 3.431 -1.528 1.00 62.81 866 GLY A C 1
ATOM 6919 O O . GLY A 1 866 ? 21.478 4.062 -1.573 1.00 62.81 866 GLY A O 1
ATOM 6920 N N . GLY A 1 867 ? 22.746 2.334 -2.264 1.00 72.88 867 GLY A N 1
ATOM 6921 C CA . GLY A 1 867 ? 21.729 1.678 -3.077 1.00 72.88 867 GLY A CA 1
ATOM 6922 C C . GLY A 1 867 ? 20.731 0.887 -2.237 1.00 72.88 867 GLY A C 1
ATOM 6923 O O . GLY A 1 867 ? 20.909 -0.311 -2.035 1.00 72.88 867 GLY A O 1
ATOM 6924 N N . ALA A 1 868 ? 19.657 1.544 -1.795 1.00 83.75 868 ALA A N 1
ATOM 6925 C CA . ALA A 1 868 ? 18.592 0.900 -1.028 1.00 83.75 868 ALA A CA 1
ATOM 6926 C C . ALA A 1 868 ? 17.938 -0.283 -1.776 1.00 83.75 868 ALA A C 1
ATOM 6928 O O . ALA A 1 868 ? 17.546 -0.152 -2.942 1.00 83.75 868 ALA A O 1
ATOM 6929 N N . CYS A 1 869 ? 17.737 -1.397 -1.063 1.00 88.81 869 CYS A N 1
ATOM 6930 C CA . CYS A 1 869 ? 17.144 -2.658 -1.530 1.00 88.81 869 CYS A CA 1
ATOM 6931 C C . CYS A 1 869 ? 15.621 -2.566 -1.751 1.00 88.81 869 CYS A C 1
ATOM 6933 O O . CYS A 1 869 ? 14.812 -3.225 -1.093 1.00 88.81 869 CYS A O 1
ATOM 6935 N N . LEU A 1 870 ? 15.222 -1.688 -2.669 1.00 89.75 870 LEU A N 1
ATOM 6936 C CA . LEU A 1 870 ? 13.845 -1.354 -3.016 1.00 89.75 870 LEU A CA 1
ATOM 6937 C C . LEU A 1 870 ? 13.758 -1.097 -4.523 1.00 89.75 870 LEU A C 1
ATOM 6939 O O . LEU A 1 870 ? 14.499 -0.259 -5.030 1.00 89.75 870 LEU A O 1
ATOM 6943 N N . GLN A 1 871 ? 12.797 -1.686 -5.231 1.00 91.50 871 GLN A N 1
ATOM 6944 C CA . GLN A 1 871 ? 12.535 -1.365 -6.642 1.00 91.50 871 GLN A CA 1
ATOM 6945 C C . GLN A 1 871 ? 11.076 -0.981 -6.890 1.00 91.50 871 GLN A C 1
ATOM 6947 O O . GLN A 1 871 ? 10.151 -1.533 -6.287 1.00 91.50 871 GLN A O 1
ATOM 6952 N N . ASN A 1 872 ? 10.867 -0.036 -7.809 1.00 92.50 872 ASN A N 1
ATOM 6953 C CA . ASN A 1 872 ? 9.534 0.397 -8.213 1.00 92.50 872 ASN A CA 1
ATOM 6954 C C . ASN A 1 872 ? 8.933 -0.589 -9.214 1.00 92.50 872 ASN A C 1
ATOM 6956 O O . ASN A 1 872 ? 9.561 -0.964 -10.199 1.00 92.50 872 ASN A O 1
ATOM 6960 N N . TYR A 1 873 ? 7.682 -0.968 -8.975 1.00 93.62 873 TYR A N 1
ATOM 6961 C CA . TYR A 1 873 ? 6.898 -1.833 -9.855 1.00 93.62 873 TYR A CA 1
ATOM 6962 C C . TYR A 1 873 ? 6.059 -1.032 -10.864 1.00 93.62 873 TYR A C 1
ATOM 6964 O O . TYR A 1 873 ? 5.627 -1.580 -11.877 1.00 93.62 873 TYR A O 1
ATOM 6972 N N . GLY A 1 874 ? 5.833 0.260 -10.602 1.00 94.00 874 GLY A N 1
ATOM 6973 C CA . GLY A 1 874 ? 5.066 1.175 -11.450 1.00 94.00 874 GLY A CA 1
ATOM 6974 C C . GLY A 1 874 ? 3.870 1.782 -10.715 1.00 94.00 874 GLY A C 1
ATOM 6975 O O . GLY A 1 874 ? 3.899 1.965 -9.495 1.00 94.00 874 GLY A O 1
ATOM 6976 N N . ARG A 1 875 ? 2.803 2.103 -11.457 1.00 95.88 875 ARG A N 1
ATOM 6977 C CA . ARG A 1 875 ? 1.563 2.673 -10.909 1.00 95.88 875 ARG A CA 1
ATOM 6978 C C . ARG A 1 875 ? 0.316 2.127 -11.595 1.00 95.88 875 ARG A C 1
ATOM 6980 O O . ARG A 1 875 ? 0.368 1.846 -12.785 1.00 95.88 875 ARG A O 1
ATOM 6987 N N . VAL A 1 876 ? -0.795 2.047 -10.865 1.00 97.44 876 VAL A N 1
ATOM 6988 C CA . VAL A 1 876 ? -2.124 1.675 -11.390 1.00 97.44 876 VAL A CA 1
ATOM 6989 C C . VAL A 1 876 ? -3.076 2.855 -11.229 1.00 97.44 876 VAL A C 1
ATOM 6991 O O . VAL A 1 876 ? -3.160 3.430 -10.141 1.00 97.44 876 VAL A O 1
ATOM 6994 N N . GLU A 1 877 ? -3.807 3.220 -12.286 1.00 96.69 877 GLU A N 1
ATOM 6995 C CA . GLU A 1 877 ? -4.804 4.298 -12.218 1.00 96.69 877 GLU A CA 1
ATOM 6996 C C . GLU A 1 877 ? -6.007 3.870 -11.362 1.00 96.69 877 GLU A C 1
ATOM 6998 O O . GLU A 1 877 ? -6.446 2.719 -11.402 1.00 96.69 877 GLU A O 1
ATOM 7003 N N . THR A 1 878 ? -6.569 4.797 -10.589 1.00 95.56 878 THR A N 1
ATOM 7004 C CA . THR A 1 878 ? -7.542 4.504 -9.519 1.00 95.56 878 THR A CA 1
ATOM 7005 C C . THR A 1 878 ? -8.879 5.232 -9.721 1.00 95.56 878 THR A C 1
ATOM 7007 O O . THR A 1 878 ? -9.353 5.966 -8.852 1.00 95.56 878 THR A O 1
ATOM 7010 N N . ARG A 1 879 ? -9.444 5.025 -10.920 1.00 93.88 879 ARG A N 1
ATOM 7011 C CA . ARG A 1 879 ? -10.726 5.543 -11.445 1.00 93.88 879 ARG A CA 1
ATOM 7012 C C . ARG A 1 879 ? -11.982 4.953 -10.787 1.00 93.88 879 ARG A C 1
ATOM 7014 O O . ARG A 1 879 ? -11.931 3.871 -10.210 1.00 93.88 879 ARG A O 1
ATOM 7021 N N . GLU A 1 880 ? -13.122 5.637 -10.943 1.00 95.62 880 GLU A N 1
ATOM 7022 C CA . GLU A 1 880 ? -14.451 5.129 -10.554 1.00 95.62 880 GLU A CA 1
ATOM 7023 C C . GLU A 1 880 ? -14.746 3.749 -11.174 1.00 95.62 880 GLU A C 1
ATOM 7025 O O . GLU A 1 880 ? -14.418 3.484 -12.329 1.00 95.62 880 GLU A O 1
ATOM 7030 N N . GLY A 1 881 ? -15.398 2.879 -10.400 1.00 96.12 881 GLY A N 1
ATOM 7031 C CA . GLY A 1 881 ? -15.799 1.530 -10.798 1.00 96.12 881 GLY A CA 1
ATOM 7032 C C . GLY A 1 881 ? -14.709 0.471 -10.617 1.00 96.12 881 GLY A C 1
ATOM 7033 O O . GLY A 1 881 ? -15.022 -0.719 -10.637 1.00 96.12 881 GLY A O 1
ATOM 7034 N N . ARG A 1 882 ? -13.455 0.876 -10.384 1.00 97.56 882 ARG A N 1
ATOM 7035 C CA . ARG A 1 882 ? -12.320 -0.040 -10.248 1.00 97.56 882 ARG A CA 1
ATOM 7036 C C . ARG A 1 882 ? -12.276 -0.705 -8.874 1.00 97.56 882 ARG A C 1
ATOM 7038 O O . ARG A 1 882 ? -12.148 -0.032 -7.849 1.00 97.56 882 ARG A O 1
ATOM 7045 N N . LEU A 1 883 ? -12.306 -2.036 -8.875 1.00 98.38 883 LEU A N 1
ATOM 7046 C CA . LEU A 1 883 ? -11.824 -2.884 -7.785 1.00 98.38 883 LEU A CA 1
ATOM 7047 C C . LEU A 1 883 ? -10.337 -3.184 -8.029 1.00 98.38 883 LEU A C 1
ATOM 7049 O O . LEU A 1 883 ? -9.962 -3.608 -9.121 1.00 98.38 883 LEU A O 1
ATOM 7053 N N . LEU A 1 884 ? -9.495 -2.965 -7.024 1.00 98.19 884 LEU A N 1
ATOM 7054 C CA . LEU A 1 884 ? -8.042 -3.127 -7.076 1.00 98.19 884 LEU A CA 1
ATOM 7055 C C . LEU A 1 884 ? -7.577 -3.901 -5.840 1.00 98.19 884 LEU A C 1
ATOM 7057 O O . LEU A 1 884 ? -7.873 -3.474 -4.730 1.00 98.19 884 LEU A O 1
ATOM 7061 N N . ALA A 1 885 ? -6.835 -4.994 -6.004 1.00 98.38 885 ALA A N 1
ATOM 7062 C CA . ALA A 1 885 ? -6.292 -5.762 -4.885 1.00 98.38 885 ALA A CA 1
ATOM 7063 C C . ALA A 1 885 ? -4.808 -6.091 -5.056 1.00 98.38 885 ALA A C 1
ATOM 7065 O O . ALA A 1 885 ? -4.306 -6.223 -6.176 1.00 98.38 885 ALA A O 1
ATOM 7066 N N . PHE A 1 886 ? -4.113 -6.218 -3.928 1.00 98.38 886 PHE A N 1
ATOM 7067 C CA . PHE A 1 886 ? -2.681 -6.496 -3.868 1.00 98.38 886 PHE A CA 1
ATOM 7068 C C . PHE A 1 886 ? -2.284 -7.142 -2.523 1.00 98.38 886 PHE A C 1
ATOM 7070 O O . PHE A 1 886 ? -2.937 -6.886 -1.507 1.00 98.38 886 PHE A O 1
ATOM 7077 N N . PRO A 1 887 ? -1.236 -7.989 -2.493 1.00 97.50 887 PRO A N 1
ATOM 7078 C CA . PRO A 1 887 ? -0.636 -8.495 -1.258 1.00 97.50 887 PRO A CA 1
ATOM 7079 C C . PRO A 1 887 ? 0.086 -7.381 -0.482 1.00 97.50 887 PRO A C 1
ATOM 7081 O O . PRO A 1 887 ? 0.667 -6.476 -1.083 1.00 97.50 887 PRO A O 1
ATOM 7084 N N . ASN A 1 888 ? 0.140 -7.490 0.849 1.00 96.88 888 ASN A N 1
ATOM 7085 C CA . ASN A 1 888 ? 0.782 -6.508 1.740 1.00 96.88 888 ASN A CA 1
ATOM 7086 C C . ASN A 1 888 ? 2.328 -6.608 1.766 1.00 96.88 888 ASN A C 1
ATOM 7088 O O . ASN A 1 888 ? 2.977 -6.191 2.723 1.00 96.88 888 ASN A O 1
ATOM 7092 N N . VAL A 1 889 ? 2.926 -7.173 0.709 1.00 96.00 889 VAL A N 1
ATOM 7093 C CA . VAL A 1 889 ? 4.367 -7.076 0.402 1.00 96.00 889 VAL A CA 1
ATOM 7094 C C . VAL A 1 889 ? 4.710 -5.799 -0.361 1.00 96.00 889 VAL A C 1
ATOM 7096 O O . VAL A 1 889 ? 5.850 -5.344 -0.337 1.00 96.00 889 VAL A O 1
ATOM 7099 N N . PHE A 1 890 ? 3.722 -5.192 -1.024 1.00 96.75 890 PHE A N 1
ATOM 7100 C CA . PHE A 1 890 ? 3.916 -3.933 -1.723 1.00 96.75 890 PHE A CA 1
ATOM 7101 C C . PHE A 1 890 ? 3.872 -2.747 -0.761 1.00 96.75 890 PHE A C 1
ATOM 7103 O O . PHE A 1 890 ? 2.854 -2.478 -0.122 1.00 96.75 890 PHE A O 1
ATOM 7110 N N . HIS A 1 891 ? 4.945 -1.963 -0.755 1.00 95.44 891 HIS A N 1
ATOM 7111 C CA . HIS A 1 891 ? 4.897 -0.588 -0.276 1.00 95.44 891 HIS A CA 1
ATOM 7112 C C . HIS A 1 891 ? 4.142 0.234 -1.318 1.00 95.44 891 HIS A C 1
ATOM 7114 O O . HIS A 1 891 ? 4.413 0.131 -2.517 1.00 95.44 891 HIS A O 1
ATOM 7120 N N . HIS A 1 892 ? 3.214 1.076 -0.884 1.00 96.19 892 HIS A N 1
ATOM 7121 C CA . HIS A 1 892 ? 2.386 1.856 -1.796 1.00 96.19 892 HIS A CA 1
ATOM 7122 C C . HIS A 1 892 ? 2.176 3.298 -1.325 1.00 96.19 892 HIS A C 1
ATOM 7124 O O . HIS A 1 892 ? 2.333 3.616 -0.143 1.00 96.19 892 HIS A O 1
ATOM 7130 N N . ARG A 1 893 ? 1.865 4.194 -2.272 1.00 94.69 893 ARG A N 1
ATOM 7131 C CA . ARG A 1 893 ? 1.486 5.590 -1.995 1.00 94.69 893 ARG A CA 1
ATOM 7132 C C . ARG A 1 893 ? 0.510 6.145 -3.034 1.00 94.69 893 ARG A C 1
ATOM 7134 O O . ARG A 1 893 ? 0.561 5.782 -4.209 1.00 94.69 893 ARG A O 1
ATOM 7141 N N . VAL A 1 894 ? -0.362 7.054 -2.600 1.00 95.31 894 VAL A N 1
ATOM 7142 C CA . VAL A 1 894 ? -1.330 7.767 -3.455 1.00 95.31 894 VAL A CA 1
ATOM 7143 C C . VAL A 1 894 ? -0.639 8.931 -4.165 1.00 95.31 894 VAL A C 1
ATOM 7145 O O . VAL A 1 894 ? -0.004 9.757 -3.507 1.00 95.31 894 VAL A O 1
ATOM 7148 N N . THR A 1 895 ? -0.780 9.029 -5.492 1.00 95.31 895 THR A N 1
ATOM 7149 C CA . THR A 1 895 ? -0.299 10.199 -6.247 1.00 95.31 895 THR A CA 1
ATOM 7150 C C . THR A 1 895 ? -1.185 11.420 -5.980 1.00 95.31 895 THR A C 1
ATOM 7152 O O . THR A 1 895 ? -2.408 11.256 -5.882 1.00 95.31 895 THR A O 1
ATOM 7155 N N . PRO A 1 896 ? -0.619 12.642 -5.940 1.00 95.19 896 PRO A N 1
ATOM 7156 C CA . PRO A 1 896 ? -1.405 13.862 -5.778 1.00 95.19 896 PRO A CA 1
ATOM 7157 C C . PRO A 1 896 ? -2.441 14.023 -6.896 1.00 95.19 896 PRO A C 1
ATOM 7159 O O . PRO A 1 896 ? -2.277 13.492 -7.998 1.00 95.19 896 PRO A O 1
ATOM 7162 N N . PHE A 1 897 ? -3.504 14.766 -6.599 1.00 96.06 897 PHE A N 1
ATOM 7163 C CA . PHE A 1 897 ? -4.559 15.143 -7.542 1.00 96.06 897 PHE A CA 1
ATOM 7164 C C . PHE A 1 897 ? -5.210 16.461 -7.109 1.00 96.06 897 PHE A C 1
ATOM 7166 O O . PHE A 1 897 ? -5.050 16.886 -5.968 1.00 96.06 897 PHE A O 1
ATOM 7173 N N . GLU A 1 898 ? -5.931 17.131 -8.001 1.00 96.44 898 GLU A N 1
ATOM 7174 C CA . GLU A 1 898 ? -6.599 18.402 -7.706 1.00 96.44 898 GLU A CA 1
ATOM 7175 C C . GLU A 1 898 ? -7.968 18.523 -8.379 1.00 96.44 898 GLU A C 1
ATOM 7177 O O . GLU A 1 898 ? -8.372 17.649 -9.147 1.00 96.44 898 GLU A O 1
ATOM 7182 N N . LEU A 1 899 ? -8.697 19.595 -8.062 1.00 97.44 899 LEU A N 1
ATOM 7183 C CA . LEU A 1 899 ? -9.949 19.942 -8.730 1.00 97.44 899 LEU A CA 1
ATOM 7184 C C . LEU A 1 899 ? -9.724 20.172 -10.232 1.00 97.44 899 LEU A C 1
ATOM 7186 O O . LEU A 1 899 ? -8.852 20.951 -10.625 1.00 97.44 899 LEU A O 1
ATOM 7190 N N . ALA A 1 900 ? -10.534 19.518 -11.067 1.00 96.50 900 ALA A N 1
ATOM 7191 C CA . ALA A 1 900 ? -10.470 19.657 -12.522 1.00 96.50 900 ALA A CA 1
ATOM 7192 C C . ALA A 1 900 ? -11.073 21.000 -12.980 1.00 96.50 900 ALA A C 1
ATOM 7194 O O . ALA A 1 900 ? -10.430 21.771 -13.692 1.00 96.50 900 ALA A O 1
ATOM 7195 N N . ASP A 1 901 ? -12.280 21.313 -12.508 1.00 96.50 901 ASP A N 1
ATOM 7196 C CA . ASP A 1 901 ? -12.856 22.654 -12.496 1.00 96.50 901 ASP A CA 1
ATOM 7197 C C . ASP A 1 901 ? -12.664 23.260 -11.102 1.00 96.50 901 ASP A C 1
ATOM 7199 O O . ASP A 1 901 ? -13.391 22.947 -10.155 1.00 96.50 901 ASP A O 1
ATOM 7203 N N . LYS A 1 902 ? -11.687 24.163 -10.988 1.00 95.75 902 LYS A N 1
ATOM 7204 C CA . LYS A 1 902 ? -11.308 24.826 -9.730 1.00 95.75 902 LYS A CA 1
ATOM 7205 C C . LYS A 1 902 ? -12.336 25.850 -9.227 1.00 95.75 902 LYS A C 1
ATOM 7207 O O . LYS A 1 902 ? -12.067 26.523 -8.242 1.00 95.75 902 LYS A O 1
ATOM 7212 N N . THR A 1 903 ? -13.495 25.986 -9.881 1.00 95.25 903 THR A N 1
ATOM 7213 C CA . THR A 1 903 ? -14.620 26.820 -9.412 1.00 95.25 903 THR A CA 1
ATOM 7214 C C . THR A 1 903 ? -15.697 26.030 -8.663 1.00 95.25 903 THR A C 1
ATOM 7216 O O . THR A 1 903 ? -16.643 26.622 -8.146 1.00 95.25 903 THR A O 1
ATOM 7219 N N . LYS A 1 904 ? -15.575 24.698 -8.595 1.00 95.88 904 LYS A N 1
ATOM 7220 C CA . LYS A 1 904 ? -16.555 23.794 -7.976 1.00 95.88 904 LYS A CA 1
ATOM 7221 C C . LYS A 1 904 ? -15.868 22.833 -7.003 1.00 95.88 904 LYS A C 1
ATOM 7223 O O . LYS A 1 904 ? -14.714 22.486 -7.237 1.00 95.88 904 LYS A O 1
ATOM 7228 N N . PRO A 1 905 ? -16.555 22.354 -5.950 1.00 96.06 905 PRO A N 1
ATOM 7229 C CA . PRO A 1 905 ? -16.053 21.236 -5.159 1.00 96.06 905 PRO A CA 1
ATOM 7230 C C . PRO A 1 905 ? -15.920 19.966 -6.012 1.00 96.06 905 PRO A C 1
ATOM 7232 O O . PRO A 1 905 ? -16.459 19.875 -7.118 1.00 96.06 905 PRO A O 1
ATOM 7235 N N . GLY A 1 906 ? -15.200 18.985 -5.486 1.00 96.19 906 GLY A N 1
ATOM 7236 C CA . GLY A 1 906 ? -15.018 17.670 -6.093 1.00 96.19 906 GLY A CA 1
ATOM 7237 C C . GLY A 1 906 ? -14.720 16.631 -5.025 1.00 96.19 906 GLY A C 1
ATOM 7238 O O . GLY A 1 906 ? -14.240 16.967 -3.942 1.00 96.19 906 GLY A O 1
ATOM 7239 N N . HIS A 1 907 ? -15.019 15.366 -5.301 1.00 95.19 907 HIS A N 1
ATOM 7240 C CA . HIS A 1 907 ? -14.878 14.299 -4.313 1.00 95.19 907 HIS A CA 1
ATOM 7241 C C . HIS A 1 907 ? -14.385 12.990 -4.917 1.00 95.19 907 HIS A C 1
ATOM 7243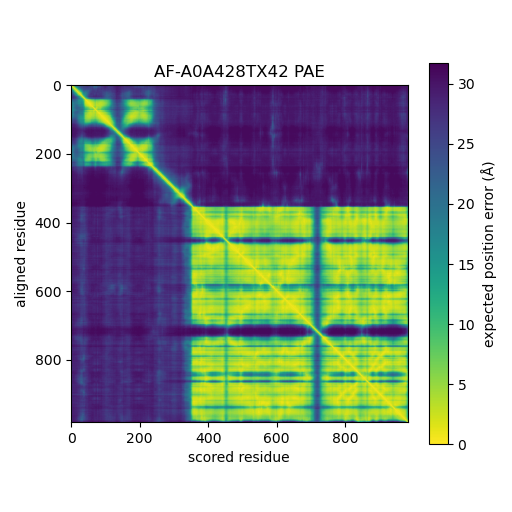 O O . HIS A 1 907 ? -14.447 12.757 -6.123 1.00 95.19 907 HIS A O 1
ATOM 7249 N N . ARG A 1 908 ? -13.917 12.102 -4.041 1.00 95.88 908 ARG A N 1
ATOM 7250 C CA . ARG A 1 908 ? -13.463 10.755 -4.377 1.00 95.88 908 ARG A CA 1
ATOM 7251 C C . ARG A 1 908 ? -13.752 9.800 -3.228 1.00 95.88 908 ARG A C 1
ATOM 7253 O O . ARG A 1 908 ? -13.154 9.906 -2.158 1.00 95.88 908 ARG A O 1
ATOM 7260 N N . ARG A 1 909 ? -14.644 8.844 -3.463 1.00 96.94 909 ARG A N 1
ATOM 7261 C CA . ARG A 1 909 ? -15.151 7.913 -2.447 1.00 96.94 909 ARG A CA 1
ATOM 7262 C C . ARG A 1 909 ? -14.610 6.518 -2.680 1.00 96.94 909 ARG A C 1
ATOM 7264 O O . ARG A 1 909 ? -14.611 6.026 -3.810 1.00 96.94 909 ARG A O 1
ATOM 7271 N N . PHE A 1 910 ? -14.156 5.872 -1.613 1.00 97.62 910 PHE A N 1
ATOM 7272 C CA . PHE A 1 910 ? -13.617 4.523 -1.702 1.00 97.62 910 PHE A CA 1
ATOM 7273 C C . PHE A 1 910 ? -13.867 3.696 -0.443 1.00 97.62 910 PHE A C 1
ATOM 7275 O O . PHE A 1 910 ? -13.985 4.212 0.672 1.00 97.62 910 PHE A O 1
ATOM 7282 N N . ILE A 1 911 ? -13.929 2.386 -0.653 1.00 98.62 911 ILE A N 1
ATOM 7283 C CA . ILE A 1 911 ? -13.991 1.377 0.400 1.00 98.62 911 ILE A CA 1
ATOM 7284 C C . ILE A 1 911 ? -12.666 0.626 0.381 1.00 98.62 911 ILE A C 1
ATOM 7286 O O . ILE A 1 911 ? -12.245 0.165 -0.679 1.00 98.62 911 ILE A O 1
ATOM 7290 N N . ALA A 1 912 ? -12.026 0.499 1.539 1.00 98.50 912 ALA A N 1
ATOM 7291 C CA . ALA A 1 912 ? -10.885 -0.382 1.736 1.00 98.50 912 ALA A CA 1
ATOM 7292 C C . ALA A 1 912 ? -11.306 -1.581 2.591 1.00 98.50 912 ALA A C 1
ATOM 7294 O O . ALA A 1 912 ? -11.984 -1.435 3.613 1.00 98.50 912 ALA A O 1
ATOM 7295 N N . LEU A 1 913 ? -10.903 -2.764 2.146 1.00 98.75 913 LEU A N 1
ATOM 7296 C CA . LEU A 1 913 ? -11.045 -4.031 2.842 1.00 98.75 913 LEU A CA 1
ATOM 7297 C C . LEU A 1 913 ? -9.646 -4.613 3.017 1.00 98.75 913 LEU A C 1
ATOM 7299 O O . LEU A 1 913 ? -8.933 -4.805 2.030 1.00 98.75 913 LEU A O 1
ATOM 7303 N N . TRP A 1 914 ? -9.269 -4.919 4.251 1.00 98.69 914 TRP A N 1
ATOM 7304 C CA . TRP A 1 914 ? -7.987 -5.546 4.558 1.00 98.69 914 TRP A CA 1
ATOM 7305 C C . TRP A 1 914 ? -8.209 -6.933 5.133 1.00 98.69 914 TRP A C 1
ATOM 7307 O O . TRP A 1 914 ? -8.968 -7.097 6.091 1.00 98.69 914 TRP A O 1
ATOM 7317 N N . LEU A 1 915 ? -7.548 -7.920 4.537 1.00 98.62 915 LEU A N 1
ATOM 7318 C CA . LEU A 1 915 ? -7.549 -9.302 4.986 1.00 98.62 915 LEU A CA 1
ATOM 7319 C C . LEU A 1 915 ? -6.424 -9.502 6.005 1.00 98.62 915 LEU A C 1
ATOM 7321 O O . LEU A 1 915 ? -5.247 -9.336 5.678 1.00 98.62 915 LEU A O 1
ATOM 7325 N N . VAL A 1 916 ? -6.806 -9.875 7.223 1.00 98.38 916 VAL A N 1
ATOM 7326 C CA . VAL A 1 916 ? -5.894 -10.383 8.256 1.00 98.38 916 VAL A CA 1
ATOM 7327 C C . VAL A 1 916 ? -5.494 -11.816 7.902 1.00 98.38 916 VAL A C 1
ATOM 7329 O O . VAL A 1 916 ? -6.315 -12.560 7.360 1.00 98.38 916 VAL A O 1
ATOM 7332 N N . ASP A 1 917 ? -4.253 -12.198 8.211 1.00 96.69 917 ASP A N 1
ATOM 7333 C CA . ASP A 1 917 ? -3.728 -13.553 8.037 1.00 96.69 917 ASP A CA 1
ATOM 7334 C C . ASP A 1 917 ? -4.702 -14.620 8.581 1.00 96.69 917 ASP A C 1
ATOM 7336 O O . ASP A 1 917 ? -4.922 -14.698 9.790 1.00 96.69 917 ASP A O 1
ATOM 7340 N N . PRO A 1 918 ? -5.274 -15.491 7.729 1.00 95.44 918 PRO A N 1
ATOM 7341 C CA . PRO A 1 918 ? -6.189 -16.530 8.188 1.00 95.44 918 PRO A CA 1
ATOM 7342 C C . PRO A 1 918 ? -5.530 -17.595 9.081 1.00 95.44 918 PRO A C 1
ATOM 7344 O O . PRO A 1 918 ? -6.249 -18.355 9.735 1.00 95.44 918 PRO A O 1
ATOM 7347 N N . PHE A 1 919 ? -4.193 -17.669 9.117 1.00 93.38 919 PHE A N 1
ATOM 7348 C CA . PHE A 1 919 ? -3.462 -18.524 10.052 1.00 93.38 919 PHE A CA 1
ATOM 7349 C C . PHE A 1 919 ? -3.334 -17.877 11.454 1.00 93.38 919 PHE A C 1
ATOM 7351 O O . PHE A 1 919 ? -3.591 -18.556 12.451 1.00 93.38 919 PHE A O 1
ATOM 7358 N N . MET A 1 920 ? -3.026 -16.574 11.559 1.00 92.25 920 MET A N 1
ATOM 7359 C CA . MET A 1 920 ? -2.960 -15.825 12.827 1.00 92.25 920 MET A CA 1
ATOM 7360 C C . MET A 1 920 ? -4.308 -15.198 13.225 1.00 92.25 920 MET A C 1
ATOM 7362 O O . MET A 1 920 ? -4.707 -14.143 12.736 1.00 92.25 920 MET A O 1
ATOM 7366 N N . ARG A 1 921 ? -4.992 -15.780 14.218 1.00 93.94 921 ARG A N 1
ATOM 7367 C CA . ARG A 1 921 ? -6.206 -15.170 14.792 1.00 93.94 921 ARG A CA 1
ATOM 7368 C C . ARG A 1 921 ? -5.850 -14.026 15.747 1.00 93.94 921 ARG A C 1
ATOM 7370 O O . ARG A 1 921 ? -5.399 -14.282 16.864 1.00 93.94 921 ARG A O 1
ATOM 7377 N N . VAL A 1 922 ? -6.139 -12.784 15.363 1.00 96.81 922 VAL A N 1
ATOM 7378 C CA . VAL A 1 922 ? -5.967 -11.602 16.233 1.00 96.81 922 VAL A CA 1
ATOM 7379 C C . VAL A 1 922 ? -7.248 -11.274 17.015 1.00 96.81 922 VAL A C 1
ATOM 7381 O O . VAL A 1 922 ? -8.327 -11.807 16.726 1.00 96.81 922 VAL A O 1
ATOM 7384 N N . ILE A 1 923 ? -7.140 -10.397 18.021 1.00 98.00 923 ILE A N 1
ATOM 7385 C CA . ILE A 1 923 ? -8.290 -9.917 18.807 1.00 98.00 923 ILE A CA 1
ATOM 7386 C C . ILE A 1 923 ? -9.255 -9.162 17.882 1.00 98.00 923 ILE A C 1
ATOM 7388 O O . ILE A 1 923 ? -8.832 -8.296 17.123 1.00 98.00 923 ILE A O 1
ATOM 7392 N N . SER A 1 924 ? -10.550 -9.469 17.955 1.00 98.06 924 SER A N 1
ATOM 7393 C CA . SER A 1 924 ? -11.574 -8.973 17.023 1.00 98.06 924 SER A CA 1
ATOM 7394 C C . SER A 1 924 ? -12.750 -8.288 17.722 1.00 98.06 924 SER A C 1
ATOM 7396 O O . SER A 1 924 ? -12.882 -8.331 18.948 1.00 98.06 924 SER A O 1
ATOM 7398 N N . THR A 1 925 ? -13.682 -7.742 16.941 1.00 98.38 925 THR A N 1
ATOM 7399 C CA . THR A 1 925 ? -15.008 -7.323 17.433 1.00 98.38 925 THR A CA 1
ATOM 7400 C C . THR A 1 925 ? -15.878 -8.478 17.953 1.00 98.38 925 THR A C 1
ATOM 7402 O O . THR A 1 925 ? -16.946 -8.226 18.497 1.00 98.38 925 THR A O 1
ATOM 7405 N N . ALA A 1 926 ? -15.449 -9.743 17.827 1.00 97.88 926 ALA A N 1
ATOM 7406 C CA . ALA A 1 926 ? -16.071 -10.869 18.534 1.00 97.88 926 ALA A CA 1
ATOM 7407 C C . ALA A 1 926 ? -15.580 -10.996 19.991 1.00 97.88 926 ALA A C 1
ATOM 7409 O O . ALA A 1 926 ? -16.226 -11.651 20.812 1.00 97.88 926 ALA A O 1
ATOM 7410 N N . ASN A 1 927 ? -14.427 -10.392 20.302 1.00 98.06 927 ASN A N 1
ATOM 7411 C CA . ASN A 1 927 ? -13.803 -10.359 21.625 1.00 98.06 927 ASN A CA 1
ATOM 7412 C C . ASN A 1 927 ? -14.097 -9.043 22.357 1.00 98.06 927 ASN A C 1
ATOM 7414 O O . ASN A 1 927 ? -14.345 -9.057 23.559 1.00 98.06 927 ASN A O 1
ATOM 7418 N N . VAL A 1 928 ? -14.054 -7.911 21.652 1.00 98.00 928 VAL A N 1
ATOM 7419 C CA . VAL A 1 928 ? -14.361 -6.577 22.190 1.00 98.00 928 VAL A CA 1
ATOM 7420 C C . VAL A 1 928 ? -15.852 -6.281 22.004 1.00 98.00 928 VAL A C 1
ATOM 7422 O O . VAL A 1 928 ? -16.305 -6.268 20.862 1.00 98.00 928 VAL A O 1
ATOM 7425 N N . PRO A 1 929 ? -16.631 -6.024 23.072 1.00 96.94 929 PRO A N 1
ATOM 7426 C CA . PRO A 1 929 ? -17.979 -5.475 22.943 1.00 96.94 929 PRO A CA 1
ATOM 7427 C C . PRO A 1 929 ? -17.966 -4.042 22.384 1.00 96.94 929 PRO A C 1
ATOM 7429 O O . PRO A 1 929 ? -16.967 -3.342 22.565 1.00 96.94 929 PRO A O 1
ATOM 7432 N N . PRO A 1 930 ? -19.072 -3.551 21.785 1.00 96.88 930 PRO A N 1
ATOM 7433 C CA . PRO A 1 930 ? -19.155 -2.175 21.301 1.00 96.88 930 PRO A CA 1
ATOM 7434 C C . PRO A 1 930 ? -18.727 -1.155 22.362 1.00 96.88 930 PRO A C 1
ATOM 7436 O O . PRO A 1 930 ? -19.205 -1.167 23.496 1.00 96.88 930 PRO A O 1
ATOM 7439 N N . GLN A 1 931 ? -17.800 -0.279 21.979 1.00 96.69 931 GLN A N 1
ATOM 7440 C CA . GLN A 1 931 ? -17.201 0.723 22.864 1.00 96.69 931 GLN A CA 1
ATOM 7441 C C . GLN A 1 931 ? -17.930 2.072 22.775 1.00 96.69 931 GLN A C 1
ATOM 7443 O O . GLN A 1 931 ? -17.701 2.949 23.598 1.00 96.69 931 GLN A O 1
ATOM 7448 N N . GLN A 1 932 ? -18.797 2.242 21.781 1.00 95.06 932 GLN A N 1
ATOM 7449 C CA . GLN A 1 932 ? -19.488 3.477 21.441 1.00 95.06 932 GLN A CA 1
ATOM 7450 C C . GLN A 1 932 ? -20.602 3.795 22.460 1.00 95.06 932 GLN A C 1
ATOM 7452 O O . GLN A 1 932 ? -21.682 3.211 22.391 1.00 95.06 932 GLN A O 1
ATOM 7457 N N . GLU A 1 933 ? -20.379 4.742 23.387 1.00 93.50 933 GLU A N 1
ATOM 7458 C CA . GLU A 1 933 ? -21.413 5.163 24.361 1.00 93.50 933 GLU A CA 1
ATOM 7459 C C . GLU A 1 933 ? -22.691 5.672 23.660 1.00 93.50 933 GLU A C 1
ATOM 7461 O O . GLU A 1 933 ? -23.807 5.435 24.112 1.00 93.50 933 GLU A O 1
ATOM 7466 N N . GLU A 1 934 ? -22.535 6.334 22.513 1.00 90.56 934 GLU A N 1
ATOM 7467 C CA . GLU A 1 934 ? -23.630 6.852 21.681 1.00 90.56 934 GLU A CA 1
ATOM 7468 C C . GLU A 1 934 ? -24.560 5.780 21.077 1.00 90.56 934 GLU A C 1
ATOM 7470 O O . GLU A 1 934 ? -25.613 6.130 20.548 1.00 90.56 934 GLU A O 1
ATOM 7475 N N . TRP A 1 935 ? -24.217 4.487 21.154 1.00 92.38 935 TRP A N 1
ATOM 7476 C CA . TRP A 1 935 ? -25.102 3.390 20.728 1.00 92.38 935 TRP A CA 1
ATOM 7477 C C . TRP A 1 935 ? -26.079 2.950 21.838 1.00 92.38 935 TRP A C 1
ATOM 7479 O O . TRP A 1 935 ? -26.823 1.986 21.652 1.00 92.38 935 TRP A O 1
ATOM 7489 N N . LEU A 1 936 ? -26.076 3.624 22.995 1.00 89.75 936 LEU A N 1
ATOM 7490 C CA . LEU A 1 936 ? -26.843 3.256 24.186 1.00 89.75 936 LEU A CA 1
ATOM 7491 C C . LEU A 1 936 ? -27.794 4.378 24.614 1.00 89.75 936 LEU A C 1
ATOM 7493 O O . LEU A 1 936 ? -27.439 5.555 24.619 1.00 89.75 936 LEU A O 1
ATOM 7497 N N . GLU A 1 937 ? -28.989 3.999 25.068 1.00 84.31 937 GLU A N 1
ATOM 7498 C CA . GLU A 1 937 ? -29.939 4.930 25.696 1.00 84.31 937 GLU A CA 1
ATOM 7499 C C . GLU A 1 937 ? -29.434 5.420 27.066 1.00 84.31 937 GLU A C 1
ATOM 7501 O O . GLU A 1 937 ? -29.660 6.569 27.449 1.00 84.31 937 GLU A O 1
ATOM 7506 N N . GLN A 1 938 ? -28.714 4.560 27.797 1.00 82.12 938 GLN A N 1
ATOM 7507 C CA . GLN A 1 938 ? -28.093 4.883 29.079 1.00 82.12 938 GLN A CA 1
ATOM 7508 C C . GLN A 1 938 ? -26.590 5.147 28.908 1.00 82.12 938 GLN A C 1
ATOM 7510 O O . GLN A 1 938 ? -25.816 4.242 28.602 1.00 82.12 938 GLN A O 1
ATOM 7515 N N . LYS A 1 939 ? -26.185 6.391 29.174 1.00 85.31 939 LYS A N 1
ATOM 7516 C CA . LYS A 1 939 ? -24.782 6.833 29.212 1.00 85.31 939 LYS A CA 1
ATOM 7517 C C . LYS A 1 939 ? -24.073 6.439 30.512 1.00 85.31 939 LYS A C 1
ATOM 7519 O O . LYS A 1 939 ? -24.724 6.125 31.510 1.00 85.31 939 LYS A O 1
ATOM 7524 N N . GLY A 1 940 ? -22.740 6.491 30.510 1.00 80.69 940 GLY A N 1
ATOM 7525 C CA . GLY A 1 940 ? -21.904 6.184 31.676 1.00 80.69 940 GLY A CA 1
ATOM 7526 C C . GLY A 1 940 ? -21.804 4.696 32.034 1.00 80.69 940 GLY A C 1
ATOM 7527 O O . GLY A 1 940 ? -21.510 4.370 33.184 1.00 80.69 940 GLY A O 1
ATOM 7528 N N . ILE A 1 941 ? -22.059 3.788 31.086 1.00 87.50 941 ILE A N 1
ATOM 7529 C CA . ILE A 1 941 ? -21.877 2.343 31.289 1.00 87.50 941 ILE A CA 1
ATOM 7530 C C . ILE A 1 941 ? -20.378 2.016 31.314 1.00 87.50 941 ILE A C 1
ATOM 7532 O O . ILE A 1 941 ? -19.622 2.377 30.415 1.00 87.50 941 ILE A O 1
ATOM 7536 N N . GLU A 1 942 ? -19.925 1.332 32.365 1.00 84.75 942 GLU A N 1
ATOM 7537 C CA . GLU A 1 942 ? -18.495 1.137 32.593 1.00 84.75 942 GLU A CA 1
ATOM 7538 C C . GLU A 1 942 ? -17.827 0.348 31.452 1.00 84.75 942 GLU A C 1
ATOM 7540 O O . GLU A 1 942 ? -18.223 -0.769 31.128 1.00 84.75 942 GLU A O 1
ATOM 7545 N N . GLY A 1 943 ? -16.781 0.923 30.855 1.00 82.94 943 GLY A N 1
ATOM 7546 C CA . GLY A 1 943 ? -16.050 0.340 29.729 1.00 82.94 943 GLY A CA 1
ATOM 7547 C C . GLY A 1 943 ? -16.301 1.035 28.390 1.00 82.94 943 GLY A C 1
ATOM 7548 O O . GLY A 1 943 ? -15.381 1.047 27.571 1.00 82.94 943 GLY A O 1
ATOM 7549 N N . THR A 1 944 ? -17.454 1.685 28.179 1.00 93.38 944 THR A N 1
ATOM 7550 C CA . THR A 1 944 ? -17.686 2.506 26.971 1.00 93.38 944 THR A CA 1
ATOM 7551 C C . THR A 1 944 ? -16.741 3.704 26.921 1.00 93.38 944 THR A C 1
ATOM 7553 O O . THR A 1 944 ? -16.245 4.145 27.956 1.00 93.38 944 THR A O 1
ATOM 7556 N N . MET A 1 945 ? -16.519 4.250 25.730 1.00 95.38 945 MET A N 1
ATOM 7557 C CA . MET A 1 945 ? -15.800 5.495 25.472 1.00 95.38 945 MET A CA 1
ATOM 7558 C C . MET A 1 945 ? -16.768 6.557 24.942 1.00 95.38 945 MET A C 1
ATOM 7560 O O . MET A 1 945 ? -17.708 6.232 24.209 1.00 95.38 945 MET A O 1
ATOM 7564 N N . SER A 1 946 ? -16.518 7.828 25.264 1.00 94.38 946 SER A N 1
ATOM 7565 C CA . SER A 1 946 ? -17.195 8.941 24.584 1.00 94.38 946 SER A CA 1
ATOM 7566 C C . SER A 1 946 ? -16.592 9.182 23.192 1.00 94.38 946 SER A C 1
ATOM 7568 O O . SER A 1 946 ? -15.487 8.719 22.887 1.00 94.38 946 SER A O 1
ATOM 7570 N N . ALA A 1 947 ? -17.284 9.949 22.344 1.00 92.06 947 ALA A N 1
ATOM 7571 C CA . ALA A 1 947 ? -16.764 10.319 21.028 1.00 92.06 947 ALA A CA 1
ATOM 7572 C C . ALA A 1 947 ? -15.473 11.154 21.134 1.00 92.06 947 ALA A C 1
ATOM 7574 O O . ALA A 1 947 ? -14.565 11.007 20.320 1.00 92.06 947 ALA A O 1
ATOM 7575 N N . GLU A 1 948 ? -15.358 11.996 22.161 1.00 93.12 948 GLU A N 1
ATOM 7576 C CA . GLU A 1 948 ? -14.183 12.820 22.452 1.00 93.12 948 GLU A CA 1
ATOM 7577 C C . GLU A 1 948 ? -13.000 11.961 22.924 1.00 93.12 948 GLU A C 1
ATOM 7579 O O . GLU A 1 948 ? -11.879 12.148 22.451 1.00 93.12 948 GLU A O 1
ATOM 7584 N N . GLU A 1 949 ? -13.244 10.976 23.797 1.00 95.81 949 GLU A N 1
ATOM 7585 C CA . GLU A 1 949 ? -12.228 10.007 24.228 1.00 95.81 949 GLU A CA 1
ATOM 7586 C C . GLU A 1 949 ? -11.716 9.179 23.036 1.00 95.81 949 GLU A C 1
ATOM 7588 O O . GLU A 1 949 ? -10.505 9.066 22.828 1.00 95.81 949 GLU A O 1
ATOM 7593 N N . ALA A 1 950 ? -12.625 8.672 22.197 1.00 95.50 950 ALA A N 1
ATOM 7594 C CA . ALA A 1 950 ? -12.281 7.906 21.003 1.00 95.50 950 ALA A CA 1
ATOM 7595 C C . ALA A 1 950 ? -11.507 8.737 19.963 1.00 95.50 950 ALA A C 1
ATOM 7597 O O . ALA A 1 950 ? -10.527 8.245 19.396 1.00 95.50 950 ALA A O 1
ATOM 7598 N N . LYS A 1 951 ? -11.882 10.007 19.738 1.00 94.31 951 LYS A N 1
ATOM 7599 C CA . LYS A 1 951 ? -11.128 10.928 18.868 1.00 94.31 951 LYS A CA 1
ATOM 7600 C C . LYS A 1 951 ? -9.740 11.236 19.450 1.00 94.31 951 LYS A C 1
ATOM 7602 O O . LYS A 1 951 ? -8.757 11.161 18.715 1.00 94.31 951 LYS A O 1
ATOM 7607 N N . GLY A 1 952 ? -9.627 11.451 20.763 1.00 96.19 952 GLY A N 1
ATOM 7608 C CA . GLY A 1 952 ? -8.345 11.653 21.451 1.00 96.19 952 GLY A CA 1
ATOM 7609 C C . GLY A 1 952 ? -7.420 10.424 21.445 1.00 96.19 952 GLY A C 1
ATOM 7610 O O . GLY A 1 952 ? -6.197 10.572 21.433 1.00 96.19 952 GLY A O 1
ATOM 7611 N N . HIS A 1 953 ? -7.966 9.204 21.409 1.00 96.88 953 HIS A N 1
ATOM 7612 C CA . HIS A 1 953 ? -7.181 7.991 21.149 1.00 96.88 953 HIS A CA 1
ATOM 7613 C C . HIS A 1 953 ? -6.795 7.850 19.671 1.00 96.88 953 HIS A C 1
ATOM 7615 O O . HIS A 1 953 ? -5.642 7.518 19.391 1.00 96.88 953 HIS A O 1
ATOM 7621 N N . ARG A 1 954 ? -7.683 8.192 18.722 1.00 95.44 954 ARG A N 1
ATOM 7622 C CA . ARG A 1 954 ? -7.334 8.233 17.291 1.00 95.44 954 ARG A CA 1
ATOM 7623 C C . ARG A 1 954 ? -6.163 9.178 17.022 1.00 95.44 954 ARG A C 1
ATOM 7625 O O . ARG A 1 954 ? -5.255 8.803 16.292 1.00 95.44 954 ARG A O 1
ATOM 7632 N N . GLU A 1 955 ? -6.145 10.374 17.607 1.00 94.25 955 GLU A N 1
ATOM 7633 C CA . GLU A 1 955 ? -5.041 11.332 17.429 1.00 94.25 955 GLU A CA 1
ATOM 7634 C C . GLU A 1 955 ? -3.689 10.772 17.897 1.00 94.25 955 GLU A C 1
ATOM 7636 O O . GLU A 1 955 ? -2.683 10.920 17.199 1.00 94.25 955 GLU A O 1
ATOM 7641 N N . LYS A 1 956 ? -3.663 10.068 19.038 1.00 95.56 956 LYS A N 1
ATOM 7642 C CA . LYS A 1 956 ? -2.462 9.376 19.537 1.00 95.56 956 LYS A CA 1
ATOM 7643 C C . LYS A 1 956 ? -2.022 8.271 18.572 1.00 95.56 956 LYS A C 1
ATOM 7645 O O . LYS A 1 956 ? -0.864 8.266 18.167 1.00 95.56 956 LYS A O 1
ATOM 7650 N N . LEU A 1 957 ? -2.949 7.413 18.143 1.00 95.12 957 LEU A N 1
ATOM 7651 C CA . LEU A 1 957 ? -2.692 6.318 17.200 1.00 95.12 957 LEU A CA 1
ATOM 7652 C C . LEU A 1 957 ? -2.222 6.818 15.820 1.00 95.12 957 LEU A C 1
ATOM 7654 O O . LEU A 1 957 ? -1.333 6.225 15.217 1.00 95.12 957 LEU A O 1
ATOM 7658 N N . MET A 1 958 ? -2.760 7.930 15.312 1.00 92.00 958 MET A N 1
ATOM 7659 C CA . MET A 1 958 ? -2.293 8.534 14.053 1.00 92.00 958 MET A CA 1
ATOM 7660 C C . MET A 1 958 ? -0.916 9.186 14.198 1.00 92.00 958 MET A C 1
ATOM 7662 O O . MET A 1 958 ? -0.105 9.093 13.278 1.00 92.00 958 MET A O 1
ATOM 7666 N N . LYS A 1 959 ? -0.597 9.769 15.360 1.00 91.81 959 LYS A N 1
ATOM 7667 C CA . LYS A 1 959 ? 0.760 10.242 15.661 1.00 91.81 959 LYS A CA 1
ATOM 7668 C C . LYS A 1 959 ? 1.761 9.087 15.770 1.00 91.81 959 LYS A C 1
ATOM 7670 O O . LYS A 1 959 ? 2.872 9.208 15.262 1.00 91.81 959 LYS A O 1
ATOM 7675 N N . GLU A 1 960 ? 1.371 7.984 16.401 1.00 91.31 960 GLU A N 1
ATOM 7676 C CA . GLU A 1 960 ? 2.184 6.772 16.509 1.00 91.31 960 GLU A CA 1
ATOM 7677 C C . GLU A 1 960 ? 2.439 6.151 15.131 1.00 91.31 960 GLU A C 1
ATOM 7679 O O . GLU A 1 960 ? 3.593 5.984 14.753 1.00 91.31 960 GLU A O 1
ATOM 7684 N N . ARG A 1 961 ? 1.393 5.926 14.322 1.00 90.44 961 ARG A N 1
ATOM 7685 C CA . ARG A 1 961 ? 1.536 5.404 12.950 1.00 90.44 961 ARG A CA 1
ATOM 7686 C C . ARG A 1 961 ? 2.320 6.331 12.028 1.00 90.44 961 ARG A C 1
ATOM 7688 O O . ARG A 1 961 ? 3.016 5.847 11.142 1.00 90.44 961 ARG A O 1
ATOM 7695 N N . ALA A 1 962 ? 2.263 7.645 12.240 1.00 87.12 962 ALA A N 1
ATOM 7696 C CA . ALA A 1 962 ? 3.118 8.584 11.521 1.00 87.12 962 ALA A CA 1
ATOM 7697 C C . ALA A 1 962 ? 4.600 8.465 11.922 1.00 87.12 962 ALA A C 1
ATOM 7699 O O . ALA A 1 962 ? 5.451 8.615 11.052 1.00 87.12 962 ALA A O 1
ATOM 7700 N N . ALA A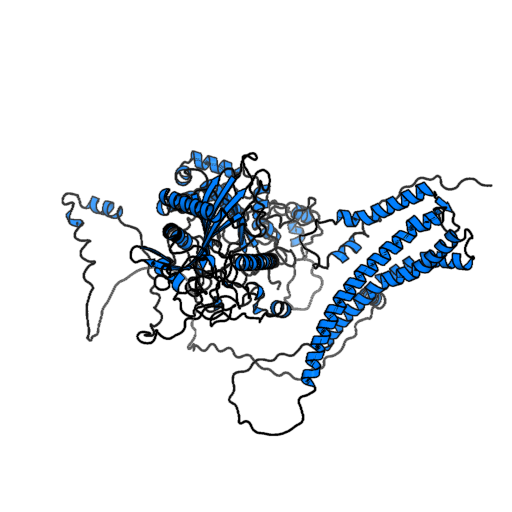 1 963 ? 4.917 8.181 13.191 1.00 83.75 963 ALA A N 1
ATOM 7701 C CA . ALA A 1 963 ? 6.288 7.906 13.626 1.00 83.75 963 ALA A CA 1
ATOM 7702 C C . ALA A 1 963 ? 6.775 6.547 13.097 1.00 83.75 963 ALA A C 1
ATOM 7704 O O . ALA A 1 963 ? 7.758 6.509 12.364 1.00 83.75 963 ALA A O 1
ATOM 7705 N N . PHE A 1 964 ? 6.008 5.478 13.347 1.00 85.19 964 PHE A N 1
ATOM 7706 C CA . PHE A 1 964 ? 6.240 4.126 12.827 1.00 85.19 964 PHE A CA 1
ATOM 7707 C C . PHE A 1 964 ? 6.492 4.122 11.315 1.00 85.19 964 PHE A C 1
ATOM 7709 O O . PHE A 1 964 ? 7.444 3.493 10.873 1.00 85.19 964 PHE A O 1
ATOM 7716 N N . ARG A 1 965 ? 5.703 4.854 10.511 1.00 83.69 965 ARG A N 1
ATOM 7717 C CA . ARG A 1 965 ? 5.912 4.901 9.055 1.00 83.69 965 ARG A CA 1
ATOM 7718 C C . ARG A 1 965 ? 7.254 5.537 8.706 1.00 83.69 965 ARG A C 1
ATOM 7720 O O . ARG A 1 965 ? 7.930 5.024 7.832 1.00 83.69 965 ARG A O 1
ATOM 7727 N N . ASN A 1 966 ? 7.646 6.617 9.379 1.00 83.06 966 ASN A N 1
ATOM 7728 C CA . ASN A 1 966 ? 8.923 7.280 9.113 1.00 83.06 966 ASN A CA 1
ATOM 7729 C C . ASN A 1 966 ? 10.119 6.405 9.551 1.00 83.06 966 ASN A C 1
ATOM 7731 O O . ASN A 1 966 ? 11.136 6.372 8.863 1.00 83.06 966 ASN A O 1
ATOM 7735 N N . ASP A 1 967 ? 9.996 5.692 10.677 1.00 82.31 967 ASP A N 1
ATOM 7736 C CA . ASP A 1 967 ? 11.017 4.757 11.168 1.00 82.31 967 ASP A CA 1
ATOM 7737 C C . ASP A 1 967 ? 11.117 3.509 10.265 1.00 82.31 967 ASP A C 1
ATOM 7739 O O . ASP A 1 967 ? 12.219 3.056 9.958 1.00 82.31 967 ASP A O 1
ATOM 7743 N N . ALA A 1 968 ? 9.983 2.999 9.770 1.00 84.06 968 ALA A N 1
ATOM 7744 C CA . ALA A 1 968 ? 9.916 1.902 8.807 1.00 84.06 968 ALA A CA 1
ATOM 7745 C C . ALA A 1 968 ? 10.462 2.314 7.430 1.00 84.06 968 ALA A C 1
ATOM 7747 O O . ALA A 1 968 ? 11.320 1.623 6.896 1.00 84.06 968 ALA A O 1
ATOM 7748 N N . GLU A 1 969 ? 10.060 3.468 6.889 1.00 85.50 969 GLU A N 1
ATOM 7749 C CA . GLU A 1 969 ? 10.567 4.026 5.625 1.00 85.50 969 GLU A CA 1
ATOM 7750 C C . GLU A 1 969 ? 12.088 4.239 5.688 1.00 85.50 969 GLU A C 1
ATOM 7752 O O . GLU A 1 969 ? 12.808 3.787 4.799 1.00 85.50 969 GLU A O 1
ATOM 7757 N N . GLY A 1 970 ? 12.600 4.785 6.799 1.00 83.56 970 GLY A N 1
ATOM 7758 C CA . GLY A 1 970 ? 14.038 4.895 7.060 1.00 83.56 970 GLY A CA 1
ATOM 7759 C C . GLY A 1 970 ? 14.758 3.559 7.302 1.00 83.56 970 GLY A C 1
ATOM 7760 O O . GLY A 1 970 ? 15.965 3.477 7.082 1.00 83.56 970 GLY A O 1
ATOM 7761 N N . SER A 1 971 ? 14.051 2.506 7.725 1.00 83.44 971 SER A N 1
ATOM 7762 C CA . SER A 1 971 ? 14.591 1.142 7.794 1.00 83.44 971 SER A CA 1
ATOM 7763 C C . SER A 1 971 ? 14.635 0.486 6.414 1.00 83.44 971 SER A C 1
ATOM 7765 O O . SER A 1 971 ? 15.627 -0.162 6.095 1.00 83.44 971 SER A O 1
ATOM 7767 N N . TRP A 1 972 ? 13.608 0.678 5.583 1.00 87.69 972 TRP A N 1
ATOM 7768 C CA . TRP A 1 972 ? 13.534 0.148 4.220 1.00 87.69 972 TRP A CA 1
ATOM 7769 C C . TRP A 1 972 ? 14.561 0.805 3.290 1.00 87.69 972 TRP A C 1
ATOM 7771 O O . TRP A 1 972 ? 15.154 0.134 2.452 1.00 87.69 972 TRP A O 1
ATOM 7781 N N . GLU A 1 973 ? 14.801 2.105 3.461 1.00 85.06 973 GLU A N 1
ATOM 7782 C CA . GLU A 1 973 ? 15.798 2.876 2.705 1.00 85.06 973 GLU A CA 1
ATOM 7783 C C . GLU A 1 973 ? 17.209 2.808 3.323 1.00 85.06 973 GLU A C 1
ATOM 7785 O O . GLU A 1 973 ? 18.159 3.350 2.764 1.00 85.06 973 GLU A O 1
ATOM 7790 N N . GLY A 1 974 ? 17.358 2.133 4.470 1.00 79.75 974 GLY A N 1
ATOM 7791 C CA . GLY A 1 974 ? 18.619 1.966 5.199 1.00 79.75 974 GLY A CA 1
ATOM 7792 C C . GLY A 1 974 ? 19.347 0.637 4.965 1.00 79.75 974 GLY A C 1
ATOM 7793 O O . GLY A 1 974 ? 20.345 0.386 5.642 1.00 79.75 974 GLY A O 1
ATOM 7794 N N . VAL A 1 975 ? 18.852 -0.217 4.062 1.00 80.81 975 VAL A N 1
ATOM 7795 C CA . VAL A 1 975 ? 19.450 -1.518 3.719 1.00 80.81 975 VAL A CA 1
ATOM 7796 C C . VAL A 1 975 ? 20.053 -1.456 2.315 1.00 80.81 975 VAL A C 1
ATOM 7798 O O . VAL A 1 975 ? 19.323 -1.422 1.325 1.00 80.81 975 VAL A O 1
ATOM 7801 N N . ASP A 1 976 ? 21.385 -1.442 2.250 1.00 81.38 976 ASP A N 1
ATOM 7802 C CA . ASP A 1 976 ? 22.180 -1.479 1.014 1.00 81.38 976 ASP A CA 1
ATOM 7803 C C . ASP A 1 976 ? 22.413 -2.929 0.535 1.00 81.38 976 ASP A C 1
ATOM 7805 O O . ASP A 1 976 ? 22.415 -3.859 1.345 1.00 81.38 976 ASP A O 1
ATOM 7809 N N . TYR A 1 977 ? 22.659 -3.125 -0.766 1.00 80.31 977 TYR A N 1
ATOM 7810 C CA . TYR A 1 977 ? 22.979 -4.444 -1.335 1.00 80.31 977 TYR A CA 1
ATOM 7811 C C . TYR A 1 977 ? 24.324 -4.998 -0.834 1.00 80.31 977 TYR A C 1
ATOM 7813 O O . TYR A 1 977 ? 25.379 -4.383 -1.008 1.00 80.31 977 TYR A O 1
ATOM 7821 N N . GLY A 1 978 ? 24.286 -6.209 -0.281 1.00 68.06 978 GLY A N 1
ATOM 7822 C CA . GLY A 1 978 ? 25.434 -7.001 0.134 1.00 68.06 978 GLY A CA 1
ATOM 7823 C C . GLY A 1 978 ? 25.853 -8.023 -0.924 1.00 68.06 978 GLY A C 1
ATOM 7824 O O . GLY A 1 978 ? 25.168 -9.014 -1.175 1.00 68.06 978 GLY A O 1
ATOM 7825 N N . PHE A 1 979 ? 27.046 -7.816 -1.474 1.00 68.00 979 PHE A N 1
ATOM 7826 C CA . PHE A 1 979 ? 27.856 -8.864 -2.087 1.00 68.00 979 PHE A CA 1
ATOM 7827 C C . PHE A 1 979 ? 28.973 -9.149 -1.081 1.00 68.00 979 PHE A C 1
ATOM 7829 O O . PHE A 1 979 ? 29.719 -8.226 -0.748 1.00 68.00 979 PHE A O 1
ATOM 7836 N N . CYS A 1 980 ? 29.079 -10.365 -0.536 1.00 52.00 980 CYS A N 1
ATOM 7837 C CA . CYS A 1 980 ? 30.152 -10.645 0.421 1.00 52.00 980 CYS A CA 1
ATOM 7838 C C . CYS A 1 980 ? 31.484 -10.718 -0.337 1.00 52.00 980 CYS A C 1
ATOM 7840 O O . CYS A 1 980 ? 31.726 -11.665 -1.088 1.00 52.00 980 CYS A O 1
ATOM 7842 N N . GLU A 1 981 ? 32.318 -9.697 -0.149 1.00 40.62 981 GLU A N 1
ATOM 7843 C CA . GLU A 1 981 ? 33.706 -9.680 -0.605 1.00 40.62 981 GLU A CA 1
ATOM 7844 C C . GLU A 1 981 ? 34.481 -10.816 0.084 1.00 40.62 981 GLU A C 1
ATOM 7846 O O . GLU A 1 981 ? 34.248 -11.101 1.264 1.00 40.62 981 GLU A O 1
ATOM 7851 N N . HIS A 1 982 ? 35.355 -11.480 -0.675 1.00 34.47 982 HIS A N 1
ATOM 7852 C CA . HIS A 1 982 ? 36.073 -12.692 -0.275 1.00 34.47 982 HIS A CA 1
ATOM 7853 C C . HIS A 1 982 ? 37.554 -12.419 0.008 1.00 34.47 982 HIS A C 1
ATOM 7855 O O . HIS A 1 982 ? 38.132 -11.567 -0.702 1.00 34.47 982 HIS A O 1
#

Organism: NCBI:txid131363

Mean predicted aligned error: 19.22 Å

pLDDT: mean 73.05, std 26.11, range [21.19, 98.75]

Secondary structure (DSSP, 8-state):
-------------SSSTTSSHHHHHHHHTT-TT---TTS--THHHHHHHHHHHHHHHHHHHHHHH-EEE-SSSEEES-HHHHIIIIIHHHHHHHHHHHHHHHHHHHHHHHHHHHHHHHHHHHHHTTSS-----------------PPPPPPPPHHHHHHHHHHHHHHHHHHHHHHHHHHHHHHHHHHHHHHHHHHSSPPPHHHHHHHHHHHHHHHHHHHHHHH--HHHHHHHHHHH----------------------------------------------------------------STTSSHHHHTTS-TTS-HHHHHHHHHTT----------PPPPP-----S-TTS----BTTBBS-TT---GGGSS-B---TTSS-STT-SBPPPPHHHHHHHHHHHHHHTSTTHHHHTT-HHHHHHHHHHHHTS-HHHHHHHHHTT-S---SSPPTT-PPPPS-S--HHHHHHHHHHHHHHHHHHHHHS-EEES-SSS-EEEESSSS-HHHHHHHHHHHHHHHHHHTTS--BPTTSTT-EEEEE-TTSS-EETTTSEE-SS----SSSGGGGTT-SEEPPPP--PPPHHHHTT-TTTSTT-SS--GGGS-SSEE---EEEEE-TTS-EEESSPPTTS-TTTTHHHHHHHHHHHHHHHHHHHHH-PEEETTEEESSS--S-SSPPPSS--TT-GGGEESPPPTTTHHHHHTTT--------------------TT-HHHHHHHTTPEE-PPPPPP-----TT--SS--HHHHSTTT-EEEEEEEEEEEE-TTT--EEPPPPPB-SS-TTT-EEEEEEEEEEEESB---EEEEEEEB-SB-TTTTTTS-TT--HHHHHHHTS--STTS--BSEEEEEEEE--TT-EEEEETTSEEEEPPEEBSSTTS-EEEEEEEEEEE-SSS----TTTSPP-BGGG-SS---TT-B-HHHHHHHHHHHHHHHHHHHHHHHHHHTT-B-B----

Nearest PDB structures (foldseek):
  8jms-assembly1_A  TM=6.062E-01  e=7.052E-05  Streptomyces cavourensis

Foldseek 3Di:
DDDDDDPDDDDDDPDPPPDPVVVVVVVVVPDPPPDDPPDDPCPVVVVCVVVVLLVVLVVVLCVPFNWDDPPPDIDGPDLVSCCVSPVVVLVVVLVVLCVVLVVVVVVVVVVVVVVVVVVVVVVVVVVPDDDDDDDDDDDDDDDDDDDDDDDDDPVVVVVVVVVVVVVSVLSVVVSVLSCVLSVLLSVQSVCCVVPVDHDPPVSVVSSVVSVVCSVVVVCCSPQDDPVNVVVVCCVVDDDDDDDDDDDDDDDDDDDDDDDDDDDDDDDDDDDDDDDDDDDDDDDDDDDDDDDDDDDDDDDPDVVPPPVPVVPPDDPDDPVPPVVVVVVPDDPDDDPDDPDPDDDDDPPPPDPPPDQDAADLRNHPVQDDCQVVDLWFFFFQLAQLTQLLFAAFAWLLLLLLLQLLQVLVPDPPSLPQLPPPVSLVVSLVVSQPDDLVVSLCQWLVCQPPDDPDDDQQQFDFDPDSDDSQSSVLSSVQSNLQSVLCVPQQKGWGLFAQFTKIKHLPLQDVVLLVLQVVLVVVLCVVCVVPFAAAPPQLRQKTFSDDQLFPFQFAQFFFWASDLAQFLVCLQVCPLDHDHRHQDPDDDDPVVQVVDQLPDNVHVGDRPLLDDRTGDGFWWFKAQDPVRFIATGFHAFPQRRPVVVSVRVSVSSVVSSVLSSCQARTWMDGPSDTFGLTHSHHQDDDDFLLFLPPQVQKVPGQDDPLVVCLVVVDPDDPDDDDDDDPDDPDRDPPPVDVSNSVRSHHIAGDEDRGDDRDHRPRPPGPDDGPCVVCNPPTFTKHKTKMKRKAALPRHQKDAKFAWDFPGGPLQQFWKKKKAWSDKWQKDWKKKWWKAFHRLEPVVCLVSYDPPRCSSVCSGSSFDADPPSLTFRMTTSGIRIRHHSMIMMHTSSITIIMHMMGGNPSVDMIMIIMMMMTTHTSVRDHHHSSTGRRQEQVVDPDHPSRNHDYSVRSVVSSVVVVVSVVVSSVVSVCSRSVRHRDNDDD

Radius of gyration: 38.29 Å; Cα contacts (8 Å, |Δi|>4): 1311; chains: 1; bounding box: 96×130×98 Å